Protein AF-A0A941GGR1-F1 (afdb_monomer_lite)

InterPro domains:
  IPR002901 Mannosyl-glycoprotein endo-beta-N-acetylglucosamidase-like domain [PF01832] (1127-1263)
  IPR002901 Mannosyl-glycoprotein endo-beta-N-acetylglucosamidase-like domain [SM00047] (1113-1271)
  IPR011658 PA14 domain [PF07691] (14-122)
  IPR011658 PA14 domain [PF07691] (136-260)
  IPR011658 PA14 domain [PF07691] (273-367)
  IPR011658 PA14 domain [PF07691] (394-520)
  IPR011658 PA14 domain [PF07691] (666-787)
  IPR011658 PA14 domain [PF07691] (827-936)
  IPR011658 PA14 domain [SM00758] (130-265)
  IPR011658 PA14 domain [SM00758] (390-545)
  IPR011658 PA14 domain [SM00758] (660-791)
  IPR011658 PA14 domain [SM00758] (817-958)
  IPR037524 PA14/GLEYA domain [PS51820] (5-152)
  IPR037524 PA14/GLEYA domain [PS51820] (388-550)
  IPR037524 PA14/GLEYA domain [PS51820] (660-807)
  IPR037524 PA14/GLEYA domain [PS51820] (799-957)

pLDDT: mean 90.7, std 7.54, range [28.16, 98.31]

Secondary structure (DSSP, 8-state):
----TTSSSEEEEEESSSSS-SPPEEEEESSEEEEEETS-SSTTS-SSS-EEEEEEEEEEBTTB--EEEEEEEESEEEEEETTEEEEEE-S--S-EEEEEEE-SPPSEEEEEEEEEE--SS-EEEEEEEEETT-EEEEEESSTT--SS-SEEEEE---TT--EEEEEETS--S-TT--SSSEEEEEEEEEE--SEEEEEEEEESSEEEEEETTEEEEEE--SS-EEEEEEE---TTS-EEEEEEEEEE-SS-EEEEEEEEEGGGG--SSSEEEEEESSSSS-S-EEEEEEE--EEEEEETS-SSTTS-SSSEEEEEEEEE-SEEEEEEEEEESEEEEEETTEEEEEE-S--SSEEEEEEEEEE-SS-EEEEEEEEE-SS-EEEEEEEEETT-EEEEEESSSS--SS-SEEEEE---TTS-EEEEEETS-SSTTS-SSSEEEEEEEEEE--SEEEEEEEEEESEEEEEETTEEEEEE-S--S-EEEEEEEEE-----SSGGGTTEEEEEEEEEE-SS-EEEEEEEEEHHHH--SSS-EEEEESSSS--S-EEEEESTT-SS----EEEEEETS-SSTTS-SSSEEEEEEEEEEETS-EEEEEEESSEEEEEETTEEEEEE-S--SSEEEEEEE----SEEEEEEEEEEE-SS-EEEEEEEEETT-EEEEEESSSS--SS-SEEEEE--TT-SEEEEEEETS-SSTTS-SSSEEEEEEEEEE--SEEEEEEEEESSEEEEEETTEEEEEE-S--SSEEEEEEEEEP-SSSS-EEEEEEEEEE-SS-EEEEEEEEE--GGGG-SS-BEEEEESS---TT-----BTT-SS--EEEESTT-SS-B--EEEEEETS-SSTTS-SSSEEEEEEEEEEE-S-EEEEEEEEESSEEEEEETTEEEEEESSS-TTPEEEEEEEEE-SEEEEEEEEEEE-SS-EEEEEEEEE-EEEEEEEEEESS-HHHHHHHHHTTT-EESPPPP-EEEGGGEEEE-SSS-EEEEPSSEEEEESSSSTTSPEEEEEESS-EEEEEEE-SS--TTS--EEEEEEEEEEEE-S---TTSPPPEEEEE---EEPPHHHHHHHH-GGGTTT-TTGGGGGB-TTS-----HHHIIIIISTT-GGGTTTHHHHHHHHHHHT--HHHHHHHHHHHTTTTTSHHHH-EEEEEETTEEEEEEEE--SS-TT--TTSHHHHHHHHHHHTT--SHHHHHHHHHHHHIIIIIT-TTT---SHHHHHH-TTSTTSS-S-SBTTHHHHHHHHHHHHHHH-SSEEEEEEEEEE-

Sequence (1280 aa):
MNIKAAENTWSSNFYNNKNLTETPVSKLYDNIRFNWGKNEPLAGINKDNFSASFEKNISISDSQKDYYFHTYADDGVRMYLDNQIKIDRWTSSSGNYLAAPMTNLSPGNHTIKTEYYEGAGNAVLFADMLPFGSWIGYFYNNDKFSGNPEDAIVFNPDNKGDLSFDYQYGKPNAKGIGSDRFSAKIFTYKKIPAGNYLLQTKHDDGTRIYIDGQLVLDSDRVSQDTRLITIENNQGNDVHEIRIEYVEKTGKSYLQFSLKPVQDVLSTSTWFASYYNNMNVSGNAFVSTEIKDIKYNWGKNAPNASTNKDNFSASFYKLLNKGDYFVYTFADDGIRAKINNSTLIDRWSSSAGQVNKALITNLTGNNNVFQLDYLEKSGNAIVNGDVLPLGQWVGYYYSNNSLKGAPANKSVIKGNQNGAFSFDYGNNAPMSGIPKDNFSASFSTALRLEQGEYVIRSVADDGIRVYVDDKLVLDRWGSGNAKEDAFKINISDRNESDSSKRDIHWIRVEYLEKTGKSKLSFDIKPINQVVSRNEWMSIFYPNNNLSGNGTVIGGLKSQNKVSTIQYQWNKNAPIAGIPKDNFSASFLRKVSGSSDYFVSTFADDGIRVKFDNKTLIDRWKSSSGTFDKAIVRGVSTGEHITQIDYLEKSGNAYVFSEIQPLGNWIGYYYNNKNLSGTPVTSNVINNSNSNTLTQNYGKNAPISKVNKDNFSAKFVTAKRLNAGEYIIRGLADDGIRVYIDGNLVVDNWKNGVYREKATKVKIDDVSGDNIHWIEVQFFDNTNTAKLQVSIEPFNEQNLADGTWYAEYYPEIISKNQVPSYKVTDSKKNIVVGGKNSFTKISDINYNWKKEAPVDGISADKFSAVYTKVLNVTENTNYNFILKADDGVMLEVDGKVLIDAWSGNVGKENQVLGHYLPKGKHTIVIRYYENTGNAYVSFDMKKSKVVTESFNYIGTTLNDAVNLQLSKNAQTDKKYKAYMREDAFKYVSSSVDYGIINSGTWNVRGGTNTSSWVIGTFKGDYKVSILSKTAKKDSDGMFWYEVDFYKYSIPVGDIKPDIVPKYTVKYNTWVNASPTDIKYYMDPSNFEKDDKQKLQFLLLSSSANLNSQEVNDKILKNKGILSGKGSSFNKAGESYGINEIYLISHALLETGNGTSNLATGIKVSSVDGKAVTPKIVYNMYGIGAVDSSPLKSGSEYAYKMGWDTPDKAIIGGAEFIGKNYINNATYKQNTLYKMRWNPSKPGIHQYATDIGWASKQVNSMYNLYNMLTSYRMDLEIPRYR

Radius of gyration: 67.88 Å; chains: 1; bounding box: 146×54×200 Å

Organism: Niallia circulans (NCBI:txid1397)

Structure (mmCIF, N/CA/C/O backbone):
data_AF-A0A941GGR1-F1
#
_entry.id   AF-A0A941GGR1-F1
#
loop_
_atom_site.group_PDB
_atom_site.id
_atom_site.type_symbol
_atom_site.label_atom_id
_atom_site.label_alt_id
_atom_site.label_comp_id
_atom_site.label_asym_id
_atom_site.label_entity_id
_atom_site.label_seq_id
_atom_site.pdbx_PDB_ins_code
_atom_site.Cartn_x
_atom_site.Cartn_y
_atom_site.Cartn_z
_atom_site.occupancy
_atom_site.B_iso_or_equiv
_atom_site.auth_seq_id
_atom_site.auth_comp_id
_atom_site.auth_asym_id
_atom_site.auth_atom_id
_atom_site.pdbx_PDB_model_num
ATOM 1 N N . MET A 1 1 ? 81.182 -12.499 -25.361 1.00 28.92 1 MET A N 1
ATOM 2 C CA . MET A 1 1 ? 81.907 -13.582 -26.061 1.00 28.92 1 MET A CA 1
ATOM 3 C C . MET A 1 1 ? 82.044 -13.186 -27.518 1.00 28.92 1 MET A C 1
ATOM 5 O O . MET A 1 1 ? 81.066 -12.741 -28.098 1.00 28.92 1 MET A O 1
ATOM 9 N N . ASN A 1 2 ? 83.268 -13.267 -28.038 1.00 37.00 2 ASN A N 1
ATOM 10 C CA . ASN A 1 2 ? 83.678 -12.875 -29.387 1.00 37.00 2 ASN A CA 1
ATOM 11 C C . ASN A 1 2 ? 82.984 -13.710 -30.473 1.00 37.00 2 ASN A C 1
ATOM 13 O O . ASN A 1 2 ? 83.066 -14.935 -30.410 1.00 37.00 2 ASN A O 1
ATOM 17 N N . ILE A 1 3 ? 82.429 -13.067 -31.506 1.00 28.16 3 ILE A N 1
ATOM 18 C CA . ILE A 1 3 ? 82.190 -13.701 -32.812 1.00 28.16 3 ILE A CA 1
ATOM 19 C C . ILE A 1 3 ? 82.865 -12.842 -33.886 1.00 28.16 3 ILE A C 1
ATOM 21 O O . ILE A 1 3 ? 82.762 -11.617 -33.898 1.00 28.16 3 ILE A O 1
ATOM 25 N N . LYS A 1 4 ? 83.670 -13.526 -34.700 1.00 29.30 4 LYS A N 1
ATOM 26 C CA . LYS A 1 4 ? 84.632 -13.011 -35.676 1.00 29.30 4 LYS A CA 1
ATOM 27 C C . LYS A 1 4 ? 83.927 -12.330 -36.852 1.00 29.30 4 LYS A C 1
ATOM 29 O O . LYS A 1 4 ? 82.982 -12.874 -37.409 1.00 29.30 4 LYS A O 1
ATOM 34 N N . ALA A 1 5 ? 84.484 -11.216 -37.316 1.00 32.84 5 ALA A N 1
ATOM 35 C CA . ALA A 1 5 ? 84.071 -10.460 -38.503 1.00 32.84 5 ALA A CA 1
ATOM 36 C C . ALA A 1 5 ? 84.321 -11.180 -39.859 1.00 32.84 5 ALA A C 1
ATOM 38 O O . ALA A 1 5 ? 84.601 -10.527 -40.857 1.00 32.84 5 ALA A O 1
ATOM 39 N N . ALA A 1 6 ? 84.240 -12.516 -39.910 1.00 38.34 6 ALA A N 1
ATOM 40 C CA . ALA A 1 6 ? 84.448 -13.323 -41.121 1.00 38.34 6 ALA A CA 1
ATOM 41 C C . ALA A 1 6 ? 83.175 -14.037 -41.629 1.00 38.34 6 ALA A C 1
ATOM 43 O O . ALA A 1 6 ? 83.209 -14.623 -42.701 1.00 38.34 6 ALA A O 1
ATOM 44 N N . GLU A 1 7 ? 82.052 -13.990 -40.900 1.00 51.16 7 GLU A N 1
ATOM 45 C CA . GLU A 1 7 ? 80.822 -14.728 -41.263 1.00 51.16 7 GLU A CA 1
ATOM 46 C C . GLU A 1 7 ? 79.854 -13.949 -42.173 1.00 51.16 7 GLU A C 1
ATOM 48 O O . GLU A 1 7 ? 78.838 -14.494 -42.596 1.00 51.16 7 GLU A O 1
ATOM 53 N N . ASN A 1 8 ? 80.148 -12.684 -42.509 1.00 62.03 8 ASN A N 1
ATOM 54 C CA . ASN A 1 8 ? 79.208 -11.828 -43.243 1.00 62.03 8 ASN A CA 1
ATOM 55 C C . ASN A 1 8 ? 79.627 -11.411 -44.658 1.00 62.03 8 ASN A C 1
ATOM 57 O O . ASN A 1 8 ? 78.846 -10.724 -45.317 1.00 62.03 8 ASN A O 1
ATOM 61 N N . THR A 1 9 ? 80.776 -11.866 -45.148 1.00 79.06 9 THR A N 1
ATOM 62 C CA . THR A 1 9 ? 81.281 -11.542 -46.486 1.00 79.06 9 THR A CA 1
ATOM 63 C C . THR A 1 9 ? 80.991 -12.659 -47.488 1.00 79.06 9 THR A C 1
ATOM 65 O O . THR A 1 9 ? 80.945 -13.839 -47.151 1.00 79.06 9 THR A O 1
ATOM 68 N N . TRP A 1 10 ? 80.770 -12.277 -48.738 1.00 88.38 10 TRP A N 1
ATOM 69 C CA . TRP A 1 10 ? 80.690 -13.164 -49.887 1.00 88.38 10 TRP A CA 1
ATOM 70 C C . TRP A 1 10 ? 82.090 -13.594 -50.305 1.00 88.38 10 TRP A C 1
ATOM 72 O O . TRP A 1 10 ? 82.942 -12.744 -50.580 1.00 88.38 10 TRP A O 1
ATOM 82 N N . SER A 1 11 ? 82.310 -14.905 -50.397 1.00 90.69 11 SER A N 1
ATOM 83 C CA . SER A 1 11 ? 83.457 -15.458 -51.111 1.00 90.69 11 SER A CA 1
ATOM 84 C C . SER A 1 11 ? 83.183 -15.353 -52.601 1.00 90.69 11 SER A C 1
ATOM 86 O O . SER A 1 11 ? 82.183 -15.895 -53.068 1.00 90.69 11 SER A O 1
ATOM 88 N N . SER A 1 12 ? 84.020 -14.627 -53.343 1.00 92.69 12 SER A N 1
ATOM 89 C CA . SER A 1 12 ? 83.851 -14.467 -54.782 1.00 92.69 12 SER A CA 1
ATOM 90 C C . SER A 1 12 ? 85.052 -14.963 -55.569 1.00 92.69 12 SER A C 1
ATOM 92 O O . SER A 1 12 ? 86.192 -14.816 -55.136 1.00 92.69 12 SER A O 1
ATOM 94 N N . ASN A 1 13 ? 84.778 -15.533 -56.739 1.00 94.12 13 ASN A N 1
ATOM 95 C CA . ASN A 1 13 ? 85.755 -16.015 -57.710 1.00 94.12 13 ASN A CA 1
ATOM 96 C C . ASN A 1 13 ? 85.401 -15.447 -59.081 1.00 94.12 13 ASN A C 1
ATOM 98 O O . ASN A 1 13 ? 84.262 -15.616 -59.510 1.00 94.12 13 ASN A O 1
ATOM 102 N N . PHE A 1 14 ? 86.354 -14.807 -59.759 1.00 95.31 14 PHE A N 1
ATOM 103 C CA . PHE A 1 14 ? 86.175 -14.246 -61.101 1.00 95.31 14 PHE A CA 1
ATOM 104 C C . PHE A 1 14 ? 87.043 -14.970 -62.124 1.00 95.31 14 PHE A C 1
ATOM 106 O O . PHE A 1 14 ? 88.202 -15.247 -61.845 1.00 95.31 14 PHE A O 1
ATOM 113 N N . TYR A 1 15 ? 86.509 -15.223 -63.314 1.00 95.38 15 TYR A N 1
ATOM 114 C CA . TYR A 1 15 ? 87.091 -16.070 -64.353 1.00 95.38 15 TYR A CA 1
ATOM 115 C C . TYR A 1 15 ? 87.155 -15.313 -65.682 1.00 95.38 15 TYR A C 1
ATOM 117 O O . TYR A 1 15 ? 86.200 -14.623 -66.031 1.00 95.38 15 TYR A O 1
ATOM 125 N N . ASN A 1 16 ? 88.216 -15.501 -66.471 1.00 93.94 16 ASN A N 1
ATOM 126 C CA . ASN A 1 16 ? 88.395 -14.867 -67.788 1.00 93.94 16 ASN A CA 1
ATOM 127 C C . ASN A 1 16 ? 87.658 -15.587 -68.939 1.00 93.94 16 ASN A C 1
ATOM 129 O O . ASN A 1 16 ? 88.066 -15.524 -70.097 1.00 93.94 16 ASN A O 1
ATOM 133 N N . ASN A 1 17 ? 86.530 -16.228 -68.621 1.00 93.19 17 ASN A N 1
ATOM 134 C CA . ASN A 1 17 ? 85.581 -16.797 -69.577 1.00 93.19 17 ASN A CA 1
ATOM 135 C C . ASN A 1 17 ? 84.150 -16.747 -69.019 1.00 93.19 17 ASN A C 1
ATOM 137 O O . ASN A 1 17 ? 83.954 -16.431 -67.851 1.00 93.19 17 ASN A O 1
ATOM 141 N N . LYS A 1 18 ? 83.148 -17.129 -69.821 1.00 92.12 18 LYS A N 1
ATOM 142 C CA . LYS A 1 18 ? 81.717 -17.124 -69.440 1.00 92.12 18 LYS A CA 1
ATOM 143 C C . LYS A 1 18 ? 81.225 -18.392 -68.730 1.00 92.12 18 LYS A C 1
ATOM 145 O O . LYS A 1 18 ? 80.053 -18.472 -68.382 1.00 92.12 18 LYS A O 1
ATOM 150 N N . ASN A 1 19 ? 82.077 -19.403 -68.564 1.00 90.56 19 ASN A N 1
ATOM 151 C CA . ASN A 1 19 ? 81.660 -20.756 -68.175 1.00 90.56 19 ASN A CA 1
ATOM 152 C C . ASN A 1 19 ? 82.146 -21.180 -66.781 1.00 90.56 19 ASN A C 1
ATOM 154 O O . ASN A 1 19 ? 81.859 -22.303 -66.378 1.00 90.56 19 ASN A O 1
ATOM 158 N N . LEU A 1 20 ? 82.839 -20.307 -66.037 1.00 92.44 20 LEU A N 1
ATOM 159 C CA . LEU A 1 20 ? 83.378 -20.577 -64.693 1.00 92.44 20 LEU A CA 1
ATOM 160 C C . LEU A 1 20 ? 84.468 -21.678 -64.661 1.00 92.44 20 LEU A C 1
ATOM 162 O O . LEU A 1 20 ? 84.630 -22.358 -63.650 1.00 92.44 20 LEU A O 1
ATOM 166 N N . THR A 1 21 ? 85.208 -21.892 -65.761 1.00 85.25 21 THR A N 1
ATOM 167 C CA . THR A 1 21 ? 86.123 -23.052 -65.923 1.00 85.25 21 THR A CA 1
ATOM 168 C C . THR A 1 21 ? 87.628 -22.735 -65.902 1.00 85.25 21 THR A C 1
ATOM 170 O O . THR A 1 21 ? 88.435 -23.647 -66.058 1.00 85.25 21 THR A O 1
ATOM 173 N N . GLU A 1 22 ? 88.031 -21.471 -65.745 1.00 86.38 22 GLU A N 1
ATOM 174 C CA . GLU A 1 22 ? 89.449 -21.047 -65.675 1.00 86.38 22 GLU A CA 1
ATOM 175 C C . GLU A 1 22 ? 89.967 -20.891 -64.233 1.00 86.38 22 GLU A C 1
ATOM 177 O O . GLU A 1 22 ? 89.217 -21.065 -63.278 1.00 86.38 22 GLU A O 1
ATOM 182 N N . THR A 1 23 ? 91.253 -20.573 -64.045 1.00 88.88 23 THR A N 1
ATOM 183 C CA . THR A 1 23 ? 91.787 -20.230 -62.715 1.00 88.88 23 THR A CA 1
ATOM 184 C C . THR A 1 23 ? 91.202 -18.891 -62.260 1.00 88.88 23 THR A C 1
ATOM 186 O O . THR A 1 23 ? 91.442 -17.888 -62.938 1.00 88.88 23 THR A O 1
ATOM 189 N N . PRO A 1 24 ? 90.460 -18.831 -61.139 1.00 92.25 24 PRO A N 1
ATOM 190 C CA . PRO A 1 24 ? 89.815 -17.596 -60.741 1.00 92.25 24 PRO A CA 1
ATOM 191 C C . PRO A 1 24 ? 90.737 -16.638 -59.990 1.00 92.25 24 PRO A C 1
ATOM 193 O O . PRO A 1 24 ? 91.678 -17.054 -59.313 1.00 92.25 24 PRO A O 1
ATOM 196 N N . VAL A 1 25 ? 90.384 -15.353 -60.015 1.00 93.44 25 VAL A N 1
ATOM 197 C CA . VAL A 1 25 ? 90.865 -14.369 -59.041 1.00 93.44 25 VAL A CA 1
ATOM 198 C C . VAL A 1 25 ? 89.819 -14.221 -57.941 1.00 93.44 25 VAL A C 1
ATOM 200 O O . VAL A 1 25 ? 88.678 -13.833 -58.207 1.00 93.44 25 VAL A O 1
ATOM 203 N N . SER A 1 26 ? 90.202 -14.547 -56.706 1.00 91.25 26 SER A N 1
ATOM 204 C CA . SER A 1 26 ? 89.290 -14.531 -55.561 1.00 91.25 26 SER A CA 1
ATOM 205 C C . SER A 1 26 ? 89.330 -13.210 -54.796 1.00 91.25 26 SER A C 1
ATOM 207 O O . SER A 1 26 ? 90.399 -12.629 -54.590 1.00 91.25 26 SER A O 1
ATOM 209 N N . LYS A 1 27 ? 88.173 -12.753 -54.311 1.00 90.25 27 LYS A N 1
ATOM 210 C CA . LYS A 1 27 ? 88.056 -11.574 -53.442 1.00 90.25 27 LYS A CA 1
ATOM 211 C C . LYS A 1 27 ? 86.895 -11.745 -52.459 1.00 90.25 27 LYS A C 1
ATOM 213 O O . LYS A 1 27 ? 86.023 -12.584 -52.648 1.00 90.25 27 LYS A O 1
ATOM 218 N N . LEU A 1 28 ? 86.906 -10.978 -51.372 1.00 89.69 28 LEU A N 1
ATOM 219 C CA . LEU A 1 28 ? 85.786 -10.913 -50.433 1.00 89.69 28 LEU A CA 1
ATOM 220 C C . LEU A 1 28 ? 85.024 -9.605 -50.629 1.00 89.69 28 LEU A C 1
ATOM 222 O O . LEU A 1 28 ? 85.643 -8.554 -50.811 1.00 89.69 28 LEU A O 1
ATOM 226 N N . TYR A 1 29 ? 83.697 -9.674 -50.564 1.00 88.44 29 TYR A N 1
ATOM 227 C CA . TYR A 1 29 ? 82.814 -8.509 -50.642 1.00 88.44 29 TYR A CA 1
ATOM 228 C C . TYR A 1 29 ? 81.728 -8.565 -49.572 1.00 88.44 29 TYR A C 1
ATOM 230 O O . TYR A 1 29 ? 81.237 -9.639 -49.247 1.00 88.44 29 TYR A O 1
ATOM 238 N N . ASP A 1 30 ? 81.304 -7.417 -49.052 1.00 86.56 30 ASP A N 1
ATOM 239 C CA . ASP A 1 30 ? 80.227 -7.367 -48.052 1.00 86.56 30 ASP A CA 1
ATOM 240 C C . ASP A 1 30 ? 78.841 -7.618 -48.672 1.00 86.56 30 ASP A C 1
ATOM 242 O O . ASP A 1 30 ? 77.938 -8.143 -48.023 1.00 86.56 30 ASP A O 1
ATOM 246 N N . ASN A 1 31 ? 78.667 -7.269 -49.948 1.00 88.25 31 ASN A N 1
ATOM 247 C CA . ASN A 1 31 ? 77.428 -7.427 -50.703 1.00 88.25 31 ASN A CA 1
ATOM 248 C C . ASN A 1 31 ? 77.716 -7.604 -52.203 1.00 88.25 31 ASN A C 1
ATOM 250 O O . ASN A 1 31 ? 78.839 -7.392 -52.665 1.00 88.25 31 ASN A O 1
ATOM 254 N N . ILE A 1 32 ? 76.687 -7.992 -52.959 1.00 93.12 32 ILE A N 1
ATOM 255 C CA . ILE A 1 32 ? 76.735 -8.069 -54.421 1.00 93.12 32 ILE A CA 1
ATOM 256 C C . ILE A 1 32 ? 76.054 -6.808 -54.968 1.00 93.12 32 ILE A C 1
ATOM 258 O O . ILE A 1 32 ? 74.856 -6.810 -55.271 1.00 93.12 32 ILE A O 1
ATOM 262 N N . ARG A 1 33 ? 76.808 -5.697 -54.992 1.00 92.31 33 ARG A N 1
ATOM 263 C CA . ARG A 1 33 ? 76.392 -4.379 -55.511 1.00 92.31 33 ARG A CA 1
ATOM 264 C C . ARG A 1 33 ? 77.368 -3.849 -56.547 1.00 92.31 33 ARG A C 1
ATOM 266 O O . ARG A 1 33 ? 78.105 -2.892 -56.305 1.00 92.31 33 ARG A O 1
ATOM 273 N N . PHE A 1 34 ? 77.408 -4.498 -57.701 1.00 93.44 34 PHE A N 1
ATOM 274 C CA . PHE A 1 34 ? 78.382 -4.182 -58.728 1.00 93.44 34 PHE A CA 1
ATOM 275 C C . PHE A 1 34 ? 77.746 -3.534 -59.945 1.00 93.44 34 PHE A C 1
ATOM 277 O O . PHE A 1 34 ? 76.956 -4.144 -60.650 1.00 93.44 34 PHE A O 1
ATOM 284 N N . ASN A 1 35 ? 78.160 -2.303 -60.215 1.00 93.19 35 ASN A N 1
ATOM 285 C CA . ASN A 1 35 ? 78.015 -1.669 -61.513 1.00 93.19 35 ASN A CA 1
ATOM 286 C C . ASN A 1 35 ? 79.427 -1.321 -61.990 1.00 93.19 35 ASN A C 1
ATOM 288 O O . ASN A 1 35 ? 80.030 -0.343 -61.537 1.00 93.19 35 ASN A O 1
ATOM 292 N N . TRP A 1 36 ? 79.993 -2.191 -62.823 1.00 93.12 36 TRP A N 1
ATOM 293 C CA . TRP A 1 36 ? 81.329 -2.003 -63.383 1.00 93.12 36 TRP A CA 1
ATOM 294 C C . TRP A 1 36 ? 81.291 -1.141 -64.652 1.00 93.12 36 TRP A C 1
ATOM 296 O O . TRP A 1 36 ? 82.319 -0.589 -65.059 1.00 93.12 36 TRP A O 1
ATOM 306 N N . GLY A 1 37 ? 80.112 -0.962 -65.257 1.00 89.94 37 GLY A N 1
ATOM 307 C CA . GLY A 1 37 ? 79.972 -0.322 -66.560 1.00 89.94 37 GLY A CA 1
ATOM 308 C C . GLY A 1 37 ? 80.827 -1.063 -67.587 1.00 89.94 37 GLY A C 1
ATOM 309 O O . GLY A 1 37 ? 80.773 -2.282 -67.668 1.00 89.94 37 GLY A O 1
ATOM 310 N N . LYS A 1 38 ? 81.670 -0.339 -68.326 1.00 90.88 38 LYS A N 1
ATOM 311 C CA . LYS A 1 38 ? 82.619 -0.921 -69.299 1.00 90.88 38 LYS A CA 1
ATOM 312 C C . LYS A 1 38 ? 84.015 -1.190 -68.719 1.00 90.88 38 LYS A C 1
ATOM 314 O O . LYS A 1 38 ? 84.991 -1.309 -69.466 1.00 90.88 38 LYS A O 1
ATOM 319 N N . ASN A 1 39 ? 84.152 -1.146 -67.394 1.00 91.31 39 ASN A N 1
ATOM 320 C CA . ASN A 1 39 ? 85.433 -1.326 -66.719 1.00 91.31 39 ASN A CA 1
ATOM 321 C C . ASN A 1 39 ? 85.646 -2.790 -66.329 1.00 91.31 39 ASN A C 1
ATOM 323 O O . ASN A 1 39 ? 84.699 -3.558 -66.198 1.00 91.31 39 ASN A O 1
ATOM 327 N N . GLU A 1 40 ? 86.906 -3.156 -66.104 1.00 90.81 40 GLU A N 1
ATOM 328 C CA . GLU A 1 40 ? 87.250 -4.460 -65.539 1.00 90.81 40 GLU A CA 1
ATOM 329 C C . GLU A 1 40 ? 86.734 -4.582 -64.092 1.00 90.81 40 GLU A C 1
ATOM 331 O O . GLU A 1 40 ? 86.803 -3.607 -63.331 1.00 90.81 40 GLU A O 1
ATOM 336 N N . PRO A 1 41 ? 86.223 -5.758 -63.678 1.00 91.06 41 PRO A N 1
ATOM 337 C CA . PRO A 1 41 ? 85.630 -5.923 -62.352 1.00 91.06 41 PRO A CA 1
ATOM 338 C C . PRO A 1 41 ? 86.668 -5.909 -61.221 1.00 91.06 41 PRO A C 1
ATOM 340 O O . PRO A 1 41 ? 86.375 -5.506 -60.088 1.00 91.06 41 PRO A O 1
ATOM 343 N N . LEU A 1 42 ? 87.889 -6.339 -61.539 1.00 90.75 42 LEU A N 1
ATOM 344 C CA . LEU A 1 42 ? 89.093 -6.230 -60.730 1.00 90.75 42 LEU A CA 1
ATOM 345 C C . LEU A 1 42 ? 90.328 -6.429 -61.620 1.00 90.75 42 LEU A C 1
ATOM 347 O O . LEU A 1 42 ? 90.242 -7.034 -62.688 1.00 90.75 42 LEU A O 1
ATOM 351 N N . ALA A 1 43 ? 91.483 -5.966 -61.146 1.00 88.50 43 ALA A N 1
ATOM 352 C CA . ALA A 1 43 ? 92.748 -6.147 -61.847 1.00 88.50 43 ALA A CA 1
ATOM 353 C C . ALA A 1 43 ? 93.023 -7.640 -62.120 1.00 88.50 43 ALA A C 1
ATOM 355 O O . ALA A 1 43 ? 92.968 -8.463 -61.205 1.00 88.50 43 ALA A O 1
ATOM 356 N N . GLY A 1 44 ? 93.333 -7.974 -63.376 1.00 87.50 44 GLY A N 1
ATOM 357 C CA . GLY A 1 44 ? 93.588 -9.348 -63.830 1.00 87.50 44 GLY A CA 1
ATOM 358 C C . GLY A 1 44 ? 92.377 -10.074 -64.430 1.00 87.50 44 GLY A C 1
ATOM 359 O O . GLY A 1 44 ? 92.539 -11.194 -64.918 1.00 87.50 44 GLY A O 1
ATOM 360 N N . ILE A 1 45 ? 91.197 -9.444 -64.440 1.00 93.81 45 ILE A N 1
ATOM 361 C CA . ILE A 1 45 ? 89.992 -9.954 -65.104 1.00 93.81 45 ILE A CA 1
ATOM 362 C C . ILE A 1 45 ? 89.654 -9.103 -66.334 1.00 93.81 45 ILE A C 1
ATOM 364 O O . ILE A 1 45 ? 89.791 -7.882 -66.311 1.00 93.81 45 ILE A O 1
ATOM 368 N N . ASN A 1 46 ? 89.219 -9.749 -67.413 1.00 92.25 46 ASN A N 1
ATOM 369 C CA . ASN A 1 46 ? 88.839 -9.117 -68.669 1.00 92.25 46 ASN A CA 1
ATOM 370 C C . ASN A 1 46 ? 87.647 -8.167 -68.476 1.00 92.25 46 ASN A C 1
ATOM 372 O O . ASN A 1 46 ? 86.780 -8.398 -67.635 1.00 92.25 46 ASN A O 1
ATOM 376 N N . LYS A 1 47 ? 87.587 -7.112 -69.299 1.00 90.38 47 LYS A N 1
ATOM 377 C CA . LYS A 1 47 ? 86.449 -6.176 -69.329 1.00 90.38 47 LYS A CA 1
ATOM 378 C C . LYS A 1 47 ? 85.164 -6.846 -69.821 1.00 90.38 47 LYS A C 1
ATOM 380 O O . LYS A 1 47 ? 84.121 -6.661 -69.216 1.00 90.38 47 LYS A O 1
ATOM 385 N N . ASP A 1 48 ? 85.279 -7.647 -70.878 1.00 92.81 48 ASP A N 1
ATOM 386 C CA . ASP A 1 48 ? 84.192 -8.435 -71.465 1.00 92.81 48 ASP A CA 1
ATOM 387 C C . ASP A 1 48 ? 84.533 -9.932 -71.392 1.00 92.81 48 ASP A C 1
ATOM 389 O O . ASP A 1 48 ? 85.702 -10.310 -71.269 1.00 92.81 48 ASP A O 1
ATOM 393 N N . ASN A 1 49 ? 83.532 -10.798 -71.566 1.00 93.69 49 ASN A N 1
ATOM 394 C CA . ASN A 1 49 ? 83.681 -12.259 -71.554 1.00 93.69 49 ASN A CA 1
ATOM 395 C C . ASN A 1 49 ? 84.252 -12.826 -70.241 1.00 93.69 49 ASN A C 1
ATOM 397 O O . ASN A 1 49 ? 85.006 -13.799 -70.275 1.00 93.69 49 ASN A O 1
ATOM 401 N N . PHE A 1 50 ? 83.886 -12.253 -69.096 1.00 95.19 50 PHE A N 1
ATOM 402 C CA . PHE A 1 50 ? 84.243 -12.794 -67.784 1.00 95.19 50 PHE A CA 1
ATOM 403 C C . P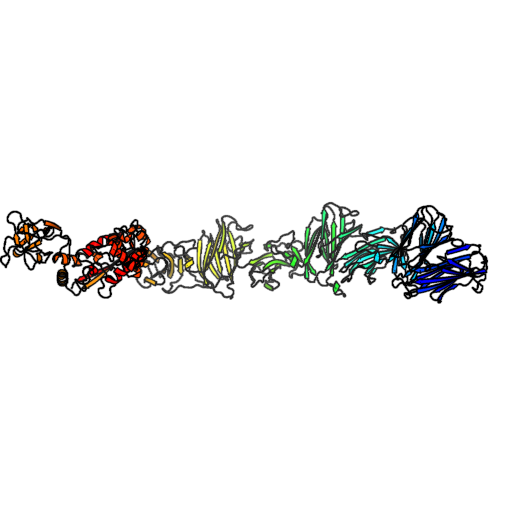HE A 1 50 ? 83.033 -13.437 -67.096 1.00 95.19 50 PHE A C 1
ATOM 405 O O . PHE A 1 50 ? 81.886 -13.228 -67.484 1.00 95.19 50 PHE A O 1
ATOM 412 N N . SER A 1 51 ? 83.274 -14.225 -66.054 1.00 96.56 51 SER A N 1
ATOM 413 C CA . SER A 1 51 ? 82.223 -14.734 -65.169 1.00 96.56 51 SER A CA 1
ATOM 414 C C . SER A 1 51 ? 82.643 -14.647 -63.716 1.00 96.56 51 SER A C 1
ATOM 416 O O . SER A 1 51 ? 83.824 -14.501 -63.407 1.00 96.56 51 SER A O 1
ATOM 418 N N . ALA A 1 52 ? 81.670 -14.686 -62.815 1.00 96.12 52 ALA A N 1
ATOM 419 C CA . ALA A 1 52 ? 81.892 -14.614 -61.387 1.00 96.12 52 ALA A CA 1
ATOM 420 C C . ALA A 1 52 ? 80.969 -15.579 -60.641 1.00 96.12 52 ALA A C 1
ATOM 422 O O . ALA A 1 52 ? 79.807 -15.743 -61.004 1.00 96.12 52 ALA A O 1
ATOM 423 N N . SER A 1 53 ? 81.468 -16.193 -59.573 1.00 95.44 53 SER A N 1
ATOM 424 C CA . SER A 1 53 ? 80.656 -16.943 -58.614 1.00 95.44 53 SER A CA 1
ATOM 425 C C . SER A 1 53 ? 80.835 -16.355 -57.225 1.00 95.44 53 SER A C 1
ATOM 427 O O . SER A 1 53 ? 81.969 -16.137 -56.806 1.00 95.44 53 SER A O 1
ATOM 429 N N . PHE A 1 54 ? 79.737 -16.157 -56.513 1.00 95.62 54 PHE A N 1
ATOM 430 C CA . PHE A 1 54 ? 79.667 -15.625 -55.162 1.00 95.62 54 PHE A CA 1
ATOM 431 C C . PHE A 1 54 ? 78.987 -16.655 -54.268 1.00 95.62 54 PHE A C 1
ATOM 433 O O . PHE A 1 54 ? 77.922 -17.153 -54.624 1.00 95.62 54 PHE A O 1
ATOM 440 N N . GLU A 1 55 ? 79.563 -16.949 -53.110 1.00 93.56 55 GLU A N 1
ATOM 441 C CA . GLU A 1 55 ? 79.001 -17.893 -52.147 1.00 93.56 55 GLU A CA 1
ATOM 442 C C . GLU A 1 55 ? 79.067 -17.338 -50.721 1.00 93.56 55 GLU A C 1
ATOM 444 O O . GLU A 1 55 ? 80.043 -16.686 -50.332 1.00 93.56 55 GLU A O 1
ATOM 449 N N . LYS A 1 56 ? 78.010 -17.576 -49.943 1.00 90.75 56 LYS A N 1
ATOM 450 C CA . LYS A 1 56 ? 77.919 -17.214 -48.525 1.00 90.75 56 LYS A CA 1
ATOM 451 C C . LYS A 1 56 ? 76.992 -18.190 -47.793 1.00 90.75 56 LYS A C 1
ATOM 453 O O . LYS A 1 56 ? 76.045 -18.704 -48.378 1.00 90.75 56 LYS A O 1
ATOM 458 N N . ASN A 1 57 ? 77.225 -18.406 -46.499 1.00 88.75 57 ASN A N 1
ATOM 459 C CA . ASN A 1 57 ? 76.265 -19.085 -45.625 1.00 88.75 57 ASN A CA 1
ATOM 460 C C . ASN A 1 57 ? 75.385 -18.063 -44.898 1.00 88.75 57 ASN A C 1
ATOM 462 O O . ASN A 1 57 ? 75.883 -17.048 -44.409 1.00 88.75 57 ASN A O 1
ATOM 466 N N . ILE A 1 58 ? 74.087 -18.338 -44.804 1.00 88.06 58 ILE A N 1
ATOM 467 C CA . ILE A 1 58 ? 73.130 -17.538 -44.032 1.00 88.06 58 ILE A CA 1
ATOM 468 C C . ILE A 1 58 ? 72.421 -18.422 -43.016 1.00 88.06 58 ILE A C 1
ATOM 470 O O . ILE A 1 58 ? 72.212 -19.604 -43.263 1.00 88.06 58 ILE A O 1
ATOM 474 N N . SER A 1 59 ? 72.022 -17.847 -41.886 1.00 88.00 59 SER A N 1
ATOM 475 C CA . SER A 1 59 ? 71.219 -18.548 -40.884 1.00 88.00 59 SER A CA 1
ATOM 476 C C . SER A 1 59 ? 69.761 -18.090 -40.972 1.00 88.00 59 SER A C 1
ATOM 478 O O . SER A 1 59 ? 69.479 -16.898 -40.843 1.00 88.00 59 SER A O 1
ATOM 480 N N . ILE A 1 60 ? 68.847 -19.028 -41.216 1.00 88.88 60 ILE A N 1
ATOM 481 C CA . ILE A 1 60 ? 67.393 -18.828 -41.243 1.00 88.88 60 ILE A CA 1
ATOM 482 C C . ILE A 1 60 ? 66.843 -19.104 -39.840 1.00 88.88 60 ILE A C 1
ATOM 484 O O . ILE A 1 60 ? 67.140 -20.145 -39.246 1.00 88.88 60 ILE A O 1
ATOM 488 N N . SER A 1 61 ? 66.035 -18.189 -39.297 1.00 87.19 61 SER A N 1
ATOM 489 C CA . SER A 1 61 ? 65.460 -18.338 -37.956 1.00 87.19 61 SER A CA 1
ATOM 490 C C . SER A 1 61 ? 64.121 -19.080 -37.969 1.00 87.19 61 SER A C 1
ATOM 492 O O . SER A 1 61 ? 63.421 -19.151 -38.977 1.00 87.19 61 SER A O 1
ATOM 494 N N . ASP A 1 62 ? 63.698 -19.573 -36.803 1.00 82.88 62 ASP A N 1
ATOM 495 C CA . ASP A 1 62 ? 62.356 -20.140 -36.636 1.00 82.88 62 ASP A CA 1
ATOM 496 C C . ASP A 1 62 ? 61.223 -19.113 -36.794 1.00 82.88 62 ASP A C 1
ATOM 498 O O . ASP A 1 62 ? 60.083 -19.483 -37.069 1.00 82.88 62 ASP A O 1
ATOM 502 N N . SER A 1 63 ? 61.521 -17.824 -36.627 1.00 83.88 63 SER A N 1
ATOM 503 C CA . SER A 1 63 ? 60.541 -16.739 -36.723 1.00 83.88 63 SER A CA 1
ATOM 504 C C . SER A 1 63 ? 60.435 -16.124 -38.121 1.00 83.88 63 SER A C 1
ATOM 506 O O . SER A 1 63 ? 59.465 -15.421 -38.383 1.00 83.88 63 SER A O 1
ATOM 508 N N . GLN A 1 64 ? 61.401 -16.372 -39.012 1.00 84.56 64 GLN A N 1
ATOM 509 C CA . GLN A 1 64 ? 61.445 -15.828 -40.368 1.00 84.56 64 GLN A CA 1
ATOM 510 C C . GLN A 1 64 ? 61.825 -16.943 -41.345 1.00 84.56 64 GLN A C 1
ATOM 512 O O . GLN A 1 64 ? 62.997 -17.270 -41.481 1.00 84.56 64 GLN A O 1
ATOM 517 N N . LYS A 1 65 ? 60.827 -17.524 -42.024 1.00 89.75 65 LYS A N 1
ATOM 518 C CA . LYS A 1 65 ? 61.001 -18.681 -42.932 1.00 89.75 65 LYS A CA 1
ATOM 519 C C . LYS A 1 65 ? 60.704 -18.373 -44.399 1.00 89.75 65 LYS A C 1
ATOM 521 O O . LYS A 1 65 ? 60.896 -19.231 -45.255 1.00 89.75 65 LYS A O 1
ATOM 526 N N . ASP A 1 66 ? 60.234 -17.165 -44.696 1.00 91.25 66 ASP A N 1
ATOM 527 C CA . ASP A 1 66 ? 59.877 -16.744 -46.049 1.00 91.25 66 ASP A CA 1
ATOM 528 C C . ASP A 1 66 ? 60.874 -15.689 -46.550 1.00 91.25 66 ASP A C 1
ATOM 530 O O . ASP A 1 66 ? 61.085 -14.663 -45.895 1.00 91.25 66 ASP A O 1
ATOM 534 N N . TYR A 1 67 ? 61.506 -15.955 -47.693 1.00 93.00 67 TYR A N 1
ATOM 535 C CA . TYR A 1 67 ? 62.552 -15.134 -48.311 1.00 93.00 67 TYR A CA 1
ATOM 536 C C . TYR A 1 67 ? 62.356 -15.075 -49.821 1.00 93.00 67 TYR A C 1
ATOM 538 O O . TYR A 1 67 ? 61.783 -15.980 -50.409 1.00 93.00 67 TYR A O 1
ATOM 546 N N . TYR A 1 68 ? 62.876 -14.057 -50.488 1.00 94.00 68 TYR A N 1
ATOM 547 C CA . TYR A 1 68 ? 62.938 -14.008 -51.941 1.00 94.00 68 TYR A CA 1
ATOM 548 C C . TYR A 1 68 ? 64.356 -13.693 -52.398 1.00 94.00 68 TYR A C 1
ATOM 550 O O . TYR A 1 68 ? 65.062 -12.901 -51.771 1.00 94.00 68 TYR A O 1
ATOM 558 N N . PHE A 1 69 ? 64.774 -14.322 -53.495 1.00 96.19 69 PHE A N 1
ATOM 559 C CA . PHE A 1 69 ? 65.897 -13.807 -54.263 1.00 96.19 69 PHE A CA 1
ATOM 560 C C . PHE A 1 69 ? 65.421 -12.667 -55.148 1.00 96.19 69 PHE A C 1
ATOM 562 O O . PHE A 1 69 ? 64.330 -12.749 -55.714 1.00 96.19 69 PHE A O 1
ATOM 569 N N . HIS A 1 70 ? 66.245 -11.636 -55.289 1.00 95.62 70 HIS A N 1
ATOM 570 C CA . HIS A 1 70 ? 66.030 -10.573 -56.260 1.00 95.62 70 HIS A CA 1
ATOM 571 C C . HIS A 1 70 ? 67.361 -10.165 -56.875 1.00 95.62 70 HIS A C 1
ATOM 573 O O . HIS A 1 70 ? 68.350 -9.975 -56.163 1.00 95.62 70 HIS A O 1
ATOM 579 N N . THR A 1 71 ? 67.398 -10.031 -58.196 1.00 95.50 71 THR A N 1
ATOM 580 C CA . THR A 1 71 ? 68.610 -9.654 -58.916 1.00 95.50 71 THR A CA 1
ATOM 581 C C . THR A 1 71 ? 68.321 -8.726 -60.087 1.00 95.50 71 THR A C 1
ATOM 583 O O . THR A 1 71 ? 67.276 -8.823 -60.730 1.00 95.50 71 THR A O 1
ATOM 586 N N . TYR A 1 72 ? 69.264 -7.815 -60.335 1.00 96.25 72 TYR A N 1
ATOM 587 C CA . TYR A 1 72 ? 69.433 -7.143 -61.614 1.00 96.25 72 TYR A CA 1
ATOM 588 C C . TYR A 1 72 ? 70.768 -7.578 -62.208 1.00 96.25 72 TYR A C 1
ATOM 590 O O . TYR A 1 72 ? 71.802 -7.383 -61.564 1.00 96.25 72 TYR A O 1
ATOM 598 N N . ALA A 1 73 ? 70.745 -8.147 -63.410 1.00 95.00 73 ALA A N 1
ATOM 599 C CA . ALA A 1 73 ? 71.950 -8.601 -64.094 1.00 95.00 73 ALA A CA 1
ATOM 600 C C . ALA A 1 73 ? 71.967 -8.184 -65.571 1.00 95.00 73 ALA A C 1
ATOM 602 O O . ALA A 1 73 ? 70.954 -8.304 -66.264 1.00 95.00 73 ALA A O 1
ATOM 603 N N . ASP A 1 74 ? 73.124 -7.693 -66.005 1.00 93.94 74 ASP A N 1
ATOM 604 C CA . ASP A 1 74 ? 73.551 -7.440 -67.385 1.00 93.94 74 ASP A CA 1
ATOM 605 C C . ASP A 1 74 ? 74.977 -8.006 -67.458 1.00 93.94 74 ASP A C 1
ATOM 607 O O . ASP A 1 74 ? 75.859 -7.425 -66.830 1.00 93.94 74 ASP A O 1
ATOM 611 N N . ASP A 1 75 ? 75.259 -9.196 -67.997 1.00 90.38 75 ASP A N 1
ATOM 612 C CA . ASP A 1 75 ? 74.396 -10.134 -68.733 1.00 90.38 75 ASP A CA 1
ATOM 613 C C . ASP A 1 75 ? 73.721 -11.242 -67.864 1.00 90.38 75 ASP A C 1
ATOM 615 O O . ASP A 1 75 ? 72.669 -11.026 -67.262 1.00 90.38 75 ASP A O 1
ATOM 619 N N . GLY A 1 76 ? 74.249 -12.475 -67.848 1.00 94.56 76 GLY A N 1
ATOM 620 C CA . GLY A 1 76 ? 73.541 -13.671 -67.368 1.00 94.56 76 GLY A CA 1
ATOM 621 C C . GLY A 1 76 ? 73.746 -13.946 -65.880 1.00 94.56 76 GLY A C 1
ATOM 622 O O . GLY A 1 76 ? 74.822 -13.700 -65.346 1.00 94.56 76 GLY A O 1
ATOM 623 N N . VAL A 1 77 ? 72.740 -14.512 -65.203 1.00 96.81 77 VAL A N 1
ATOM 624 C CA . VAL A 1 77 ? 72.774 -14.784 -63.755 1.00 96.81 77 VAL A CA 1
ATOM 625 C C . VAL A 1 77 ? 72.072 -16.092 -63.387 1.00 96.81 77 VAL A C 1
ATOM 627 O O . VAL A 1 77 ? 71.050 -16.464 -63.969 1.00 96.81 77 VAL A O 1
ATOM 630 N N . ARG A 1 78 ? 72.616 -16.793 -62.390 1.00 97.44 78 ARG A N 1
ATOM 631 C CA . ARG A 1 78 ? 71.988 -17.939 -61.722 1.00 97.44 78 ARG A CA 1
ATOM 632 C C . ARG A 1 78 ? 72.086 -17.772 -60.214 1.00 97.44 78 ARG A C 1
ATOM 634 O O . ARG A 1 78 ? 73.130 -17.373 -59.711 1.00 97.44 78 ARG A O 1
ATOM 641 N N . MET A 1 79 ? 71.024 -18.092 -59.484 1.00 97.38 79 MET A N 1
ATOM 642 C CA . MET A 1 79 ? 71.026 -18.048 -58.017 1.00 97.38 79 MET A CA 1
ATOM 643 C C . MET A 1 79 ? 70.545 -19.370 -57.441 1.00 97.38 79 MET A C 1
ATOM 645 O O . MET A 1 79 ? 69.556 -19.932 -57.915 1.00 97.38 79 MET A O 1
ATOM 649 N N . TYR A 1 80 ? 71.231 -19.840 -56.403 1.00 96.75 80 TYR A N 1
ATOM 650 C CA . TYR A 1 80 ? 71.004 -21.124 -55.759 1.00 96.75 80 TYR A CA 1
ATOM 651 C C . TYR A 1 80 ? 70.812 -20.952 -54.252 1.00 96.75 80 TYR A C 1
ATOM 653 O O . TYR A 1 80 ? 71.486 -20.135 -53.621 1.00 96.75 80 TYR A O 1
ATOM 661 N N . LEU A 1 81 ? 69.937 -21.784 -53.688 1.00 95.25 81 LEU A N 1
ATOM 662 C CA . LEU A 1 81 ? 69.809 -22.025 -52.252 1.00 95.25 81 LEU A CA 1
ATOM 663 C C . LEU A 1 81 ? 70.057 -23.517 -52.007 1.00 95.25 81 LEU A C 1
ATOM 665 O O . LEU A 1 81 ? 69.377 -24.343 -52.613 1.00 95.25 81 LEU A O 1
ATOM 669 N N . ASP A 1 82 ? 71.042 -23.858 -51.178 1.00 93.75 82 ASP A N 1
ATOM 670 C CA . ASP A 1 82 ? 71.465 -25.238 -50.884 1.00 93.75 82 ASP A CA 1
ATOM 671 C C . ASP A 1 82 ? 71.659 -26.085 -52.150 1.00 93.75 82 ASP A C 1
ATOM 673 O O . ASP A 1 82 ? 71.113 -27.179 -52.302 1.00 93.75 82 ASP A O 1
ATOM 677 N N . ASN A 1 83 ? 72.408 -25.533 -53.107 1.00 91.62 83 ASN A N 1
ATOM 678 C CA . ASN A 1 83 ? 72.672 -26.113 -54.429 1.00 91.62 83 ASN A CA 1
ATOM 679 C C . ASN A 1 83 ? 71.439 -26.315 -55.328 1.00 91.62 83 ASN A C 1
ATOM 681 O O . ASN A 1 83 ? 71.582 -26.795 -56.452 1.00 91.62 83 ASN A O 1
ATOM 685 N N . GLN A 1 84 ? 70.240 -25.916 -54.903 1.00 94.81 84 GLN A N 1
ATOM 686 C CA . GLN A 1 84 ? 69.068 -25.888 -55.770 1.00 94.81 84 GLN A CA 1
ATOM 687 C C . GLN A 1 84 ? 68.992 -24.557 -56.501 1.00 94.81 84 GLN A C 1
ATOM 689 O O . GLN A 1 84 ? 68.913 -23.505 -55.866 1.00 94.81 84 GLN A O 1
ATOM 694 N N . ILE A 1 85 ? 68.959 -24.604 -57.830 1.00 95.81 85 ILE A N 1
ATOM 695 C CA . ILE A 1 85 ? 68.779 -23.409 -58.649 1.00 95.81 85 ILE A CA 1
ATOM 696 C C . ILE A 1 85 ? 67.368 -22.839 -58.449 1.00 95.81 85 ILE A C 1
ATOM 698 O O . ILE A 1 85 ? 66.374 -23.567 -58.468 1.00 95.81 85 ILE A O 1
ATOM 702 N N . LYS A 1 86 ? 67.291 -21.535 -58.197 1.00 96.38 86 LYS A N 1
ATOM 703 C CA . LYS A 1 86 ? 66.045 -20.784 -57.973 1.00 96.38 86 LYS A CA 1
ATOM 704 C C . LYS A 1 86 ? 65.836 -19.704 -59.029 1.00 96.38 86 LYS A C 1
ATOM 706 O O . LYS A 1 86 ? 64.701 -19.445 -59.404 1.00 96.38 86 LYS A O 1
ATOM 711 N N . ILE A 1 87 ? 66.920 -19.115 -59.529 1.00 96.56 87 ILE A N 1
ATOM 712 C CA . ILE A 1 87 ? 66.917 -18.249 -60.711 1.00 96.56 87 ILE A CA 1
ATOM 713 C C . ILE A 1 87 ? 67.876 -18.871 -61.719 1.00 96.56 87 ILE A C 1
ATOM 715 O O . ILE A 1 87 ? 69.028 -19.125 -61.366 1.00 96.56 87 ILE A O 1
ATOM 719 N N . ASP A 1 88 ? 67.406 -19.107 -62.946 1.00 95.81 88 ASP A N 1
ATOM 720 C CA . ASP A 1 88 ? 68.222 -19.637 -64.040 1.00 95.81 88 ASP A CA 1
ATOM 721 C C . ASP A 1 88 ? 68.065 -18.811 -65.318 1.00 95.81 88 ASP A C 1
ATOM 723 O O . ASP A 1 88 ? 67.107 -18.982 -66.074 1.00 95.81 88 ASP A O 1
ATOM 727 N N . ARG A 1 89 ? 68.996 -17.882 -65.551 1.00 94.56 89 ARG A N 1
ATOM 728 C CA . ARG A 1 89 ? 69.050 -17.102 -66.789 1.00 94.56 89 ARG A CA 1
ATOM 729 C C . ARG A 1 89 ? 70.491 -16.909 -67.252 1.00 94.56 89 ARG A C 1
ATOM 731 O O . ARG A 1 89 ? 71.062 -15.827 -67.140 1.00 94.56 89 ARG A O 1
ATOM 738 N N . TRP A 1 90 ? 71.076 -17.954 -67.825 1.00 94.12 90 TRP A N 1
ATOM 739 C CA . TRP A 1 90 ? 72.433 -17.913 -68.380 1.00 94.12 90 TRP A CA 1
ATOM 740 C C . TRP A 1 90 ? 72.467 -17.491 -69.860 1.00 94.12 90 TRP A C 1
ATOM 742 O O . TRP A 1 90 ? 72.925 -18.232 -70.727 1.00 94.12 90 TRP A O 1
ATOM 752 N N . THR A 1 91 ? 71.949 -16.300 -70.169 1.00 91.00 91 THR A N 1
ATOM 753 C CA . THR A 1 91 ? 71.852 -15.764 -71.543 1.00 91.00 91 THR A CA 1
ATOM 754 C C . THR A 1 91 ? 72.168 -14.273 -71.584 1.00 91.00 91 THR A C 1
ATOM 756 O O . THR A 1 91 ? 71.862 -13.581 -70.616 1.00 91.00 91 THR A O 1
ATOM 759 N N . SER A 1 92 ? 72.668 -13.761 -72.717 1.00 88.38 92 SER A N 1
ATOM 760 C CA . SER A 1 92 ? 73.005 -12.338 -72.851 1.00 88.38 92 SER A CA 1
ATOM 761 C C . SER A 1 92 ? 71.746 -11.485 -72.909 1.00 88.38 92 SER A C 1
ATOM 763 O O . SER A 1 92 ? 70.742 -11.867 -73.517 1.00 88.38 92 SER A O 1
ATOM 765 N N . SER A 1 93 ? 71.788 -10.336 -72.250 1.00 85.81 93 SER A N 1
ATOM 766 C CA . SER A 1 93 ? 70.679 -9.415 -72.132 1.00 85.81 93 SER A CA 1
ATOM 767 C C . SER A 1 93 ? 71.120 -8.055 -71.618 1.00 85.81 93 SER A C 1
ATOM 769 O O . SER A 1 93 ? 71.845 -8.001 -70.643 1.00 85.81 93 SER A O 1
ATOM 771 N N . SER A 1 94 ? 70.528 -6.984 -72.144 1.00 82.94 94 SER A N 1
ATOM 772 C CA . SER A 1 94 ? 70.784 -5.594 -71.740 1.00 82.94 94 SER A CA 1
ATOM 773 C C . SER A 1 94 ? 70.162 -5.201 -70.385 1.00 82.94 94 SER A C 1
ATOM 775 O O . SER A 1 94 ? 69.485 -4.173 -70.299 1.00 82.94 94 SER A O 1
ATOM 777 N N . GLY A 1 95 ? 70.295 -6.054 -69.366 1.00 85.62 95 GLY A N 1
ATOM 778 C CA . GLY A 1 95 ? 69.700 -5.881 -68.041 1.00 85.62 95 GLY A CA 1
ATOM 779 C C . GLY A 1 95 ? 68.342 -6.565 -67.852 1.00 85.62 95 GLY A C 1
ATOM 780 O O . GLY A 1 95 ? 67.398 -6.333 -68.609 1.00 85.62 95 GLY A O 1
ATOM 781 N N . ASN A 1 96 ? 68.208 -7.395 -66.810 1.00 88.56 96 ASN A N 1
ATOM 782 C CA . ASN A 1 96 ? 66.933 -7.994 -66.397 1.00 88.56 96 ASN A CA 1
ATOM 783 C C . ASN A 1 96 ? 66.743 -7.996 -64.885 1.00 88.56 96 ASN A C 1
ATOM 785 O O . ASN A 1 96 ? 67.662 -8.327 -64.143 1.00 88.56 96 ASN A O 1
ATOM 789 N N . TYR A 1 97 ? 65.503 -7.738 -64.463 1.00 93.00 97 TYR A N 1
ATOM 790 C CA . TYR A 1 97 ? 65.030 -8.017 -63.111 1.00 93.00 97 TYR A CA 1
ATOM 791 C C . TYR A 1 97 ? 64.534 -9.453 -63.029 1.00 93.00 97 TYR A C 1
ATOM 793 O O . TYR A 1 97 ? 63.647 -9.840 -63.790 1.00 93.00 97 TYR A O 1
ATOM 801 N N . LEU A 1 98 ? 65.083 -10.231 -62.105 1.00 94.31 98 LEU A N 1
ATOM 802 C CA . LEU A 1 98 ? 64.624 -11.587 -61.826 1.00 94.31 98 LEU A CA 1
ATOM 803 C C . LEU A 1 98 ? 64.403 -11.735 -60.329 1.00 94.31 98 LEU A C 1
ATOM 805 O O . LEU A 1 98 ? 65.181 -11.222 -59.524 1.00 94.31 98 LEU A O 1
ATOM 809 N N . ALA A 1 99 ? 63.362 -12.472 -59.966 1.00 94.44 99 ALA A N 1
ATOM 810 C CA . ALA A 1 99 ? 63.053 -12.774 -58.584 1.00 94.44 99 ALA A CA 1
ATOM 811 C C . ALA A 1 99 ? 62.613 -14.229 -58.436 1.00 94.44 99 ALA A C 1
ATOM 813 O O . ALA A 1 99 ? 62.070 -14.827 -59.365 1.00 94.44 99 ALA A O 1
ATOM 814 N N . ALA A 1 100 ? 62.844 -14.789 -57.253 1.00 94.81 100 ALA A N 1
ATOM 815 C CA . ALA A 1 100 ? 62.348 -16.106 -56.878 1.00 94.81 100 ALA A CA 1
ATOM 816 C C . ALA A 1 100 ? 61.859 -16.070 -55.421 1.00 94.81 100 ALA A C 1
ATOM 818 O O . ALA A 1 100 ? 62.691 -16.130 -54.508 1.00 94.81 100 ALA A O 1
ATOM 819 N N . PRO A 1 101 ? 60.541 -15.945 -55.172 1.00 93.12 101 PRO A N 1
ATOM 820 C CA . PRO A 1 101 ? 59.988 -16.063 -53.830 1.00 93.12 101 PRO A CA 1
ATOM 821 C C . PRO A 1 101 ? 60.073 -17.511 -53.329 1.00 93.12 101 PRO A C 1
ATOM 823 O O . PRO A 1 101 ? 59.793 -18.465 -54.052 1.00 93.12 101 PRO A O 1
ATOM 826 N N . MET A 1 102 ? 60.445 -17.677 -52.066 1.00 92.31 102 MET A N 1
ATOM 827 C CA . MET A 1 102 ? 60.646 -18.956 -51.391 1.00 92.31 102 MET A CA 1
ATOM 828 C C . MET A 1 102 ? 59.940 -18.912 -50.037 1.00 92.31 102 MET A C 1
ATOM 830 O O . MET A 1 102 ? 60.158 -18.004 -49.237 1.00 92.31 102 MET A O 1
ATOM 834 N N . THR A 1 103 ? 59.082 -19.893 -49.768 1.00 90.06 103 THR A N 1
ATOM 835 C CA . THR A 1 103 ? 58.307 -19.950 -48.522 1.00 90.06 103 THR A CA 1
ATOM 836 C C . THR A 1 103 ? 58.655 -21.181 -47.701 1.00 90.06 103 THR A C 1
ATOM 838 O O . THR A 1 103 ? 59.070 -22.200 -48.253 1.00 90.06 103 THR A O 1
ATOM 841 N N . ASN A 1 104 ? 58.449 -21.091 -46.386 1.00 88.69 104 ASN A N 1
ATOM 842 C CA . ASN A 1 104 ? 58.612 -22.197 -45.440 1.00 88.69 104 ASN A CA 1
ATOM 843 C C . ASN A 1 104 ? 60.008 -22.857 -45.467 1.00 88.69 104 ASN A C 1
ATOM 845 O O . ASN A 1 104 ? 60.118 -24.081 -45.376 1.00 88.69 104 ASN A O 1
ATOM 849 N N . LEU A 1 105 ? 61.074 -22.060 -45.579 1.00 90.75 105 LEU A N 1
ATOM 850 C CA . LEU A 1 105 ? 62.447 -22.551 -45.455 1.00 90.75 105 LEU A CA 1
ATOM 851 C C . LEU A 1 105 ? 62.681 -23.168 -44.066 1.00 90.75 105 LEU A C 1
ATOM 853 O O . LEU A 1 105 ? 62.146 -22.696 -43.057 1.00 90.75 105 LEU A O 1
ATOM 857 N N . SER A 1 106 ? 63.473 -24.241 -44.009 1.00 91.25 106 SER A N 1
ATOM 858 C CA . SER A 1 106 ? 63.857 -24.854 -42.737 1.00 91.25 106 SER A CA 1
ATOM 859 C C . SER A 1 106 ? 64.706 -23.881 -41.904 1.00 91.25 106 SER A C 1
ATOM 861 O O . SER A 1 106 ? 65.493 -23.134 -42.470 1.00 91.25 106 SER A O 1
ATOM 863 N N . PRO A 1 107 ? 64.589 -23.867 -40.569 1.00 90.62 107 PRO A N 1
ATOM 864 C CA . PRO A 1 107 ? 65.530 -23.141 -39.719 1.00 90.62 107 PRO A CA 1
ATOM 865 C C . PRO A 1 107 ? 66.927 -23.766 -39.791 1.00 90.62 107 PRO A C 1
ATOM 867 O O . PRO A 1 107 ? 67.052 -24.989 -39.870 1.00 90.62 107 PRO A O 1
ATOM 870 N N . GLY A 1 108 ? 67.972 -22.946 -39.677 1.00 89.56 108 GLY A N 1
ATOM 871 C CA . GLY A 1 108 ? 69.362 -23.408 -39.663 1.00 89.56 108 GLY A CA 1
ATOM 872 C C . GLY A 1 108 ? 70.252 -22.698 -40.678 1.00 89.56 108 GLY A C 1
ATOM 873 O O . GLY A 1 108 ? 69.903 -21.643 -41.200 1.00 89.56 108 GLY A O 1
ATOM 874 N N . ASN A 1 109 ? 71.439 -23.254 -40.920 1.00 89.31 109 ASN A N 1
ATOM 875 C CA . ASN A 1 109 ? 72.398 -22.695 -41.870 1.00 89.31 109 ASN A CA 1
ATOM 876 C C . ASN A 1 109 ? 72.085 -23.169 -43.291 1.00 89.31 109 ASN A C 1
ATOM 878 O O . ASN A 1 109 ? 71.975 -24.368 -43.529 1.00 89.31 109 ASN A O 1
ATOM 882 N N . HIS A 1 110 ? 72.014 -22.218 -44.211 1.00 90.88 110 HIS A N 1
ATOM 883 C CA . HIS A 1 110 ? 71.757 -22.405 -45.631 1.00 90.88 110 HIS A CA 1
ATOM 884 C C . HIS A 1 110 ? 72.884 -21.786 -46.452 1.00 90.88 110 HIS A C 1
ATOM 886 O O . HIS A 1 110 ? 73.412 -20.733 -46.084 1.00 90.88 110 HIS A O 1
ATOM 892 N N . THR A 1 111 ? 73.237 -22.398 -47.578 1.00 92.31 111 THR A N 1
ATOM 893 C CA . THR A 1 111 ? 74.247 -21.850 -48.494 1.00 92.31 111 THR A CA 1
ATOM 894 C C . THR A 1 111 ? 73.560 -21.124 -49.641 1.00 92.31 111 THR A C 1
ATOM 896 O O . THR A 1 111 ? 72.733 -21.701 -50.348 1.00 92.31 111 THR A O 1
ATOM 899 N N . ILE A 1 112 ? 73.920 -19.857 -49.849 1.00 94.44 112 ILE A N 1
ATOM 900 C CA . ILE A 1 112 ? 73.487 -19.062 -50.997 1.00 94.44 112 ILE A CA 1
ATOM 901 C C . ILE A 1 112 ? 74.633 -18.930 -51.990 1.00 94.44 112 ILE A C 1
ATOM 903 O O . ILE A 1 112 ? 75.753 -18.573 -51.620 1.00 94.44 112 ILE A O 1
ATOM 907 N N . LYS A 1 113 ? 74.339 -19.192 -53.263 1.00 95.31 113 LYS A N 1
ATOM 908 C CA . LYS A 1 113 ? 75.300 -19.052 -54.357 1.00 95.31 113 LYS A CA 1
ATOM 909 C C . LYS A 1 113 ? 74.705 -18.200 -55.468 1.00 95.31 113 LYS A C 1
ATOM 911 O O . LYS A 1 113 ? 73.576 -18.438 -55.880 1.00 95.31 113 LYS A O 1
ATOM 916 N N . THR A 1 114 ? 75.461 -17.231 -55.968 1.00 96.62 114 THR A N 1
ATOM 917 C CA . THR A 1 114 ? 75.120 -16.444 -57.159 1.00 96.62 114 THR A CA 1
ATOM 918 C C . THR A 1 114 ? 76.218 -16.626 -58.190 1.00 96.62 114 THR A C 1
ATOM 920 O O . THR A 1 114 ? 77.383 -16.394 -57.898 1.00 96.62 114 THR A O 1
ATOM 923 N N . GLU A 1 115 ? 75.868 -17.035 -59.395 1.00 97.19 115 GLU A N 1
ATOM 924 C CA . GLU A 1 115 ? 76.767 -17.077 -60.542 1.00 97.19 115 GLU A CA 1
ATOM 925 C C . GLU A 1 115 ? 76.345 -15.999 -61.531 1.00 97.19 115 GLU A C 1
ATOM 927 O O . GLU A 1 115 ? 75.155 -15.750 -61.707 1.00 97.19 115 GLU A O 1
ATOM 932 N N . TYR A 1 116 ? 77.312 -15.385 -62.197 1.00 97.06 116 TYR A N 1
ATOM 933 C CA . TYR A 1 116 ? 77.104 -14.321 -63.167 1.00 97.06 116 TYR A CA 1
ATOM 934 C C . TYR A 1 116 ? 78.090 -14.448 -64.326 1.00 97.06 116 TYR A C 1
ATOM 936 O O . TYR A 1 116 ? 79.214 -14.910 -64.122 1.00 97.06 116 TYR A O 1
ATOM 944 N N . TYR A 1 117 ? 77.702 -14.018 -65.522 1.00 95.00 117 TYR A N 1
ATOM 945 C CA . TYR A 1 117 ? 78.656 -13.768 -66.594 1.00 95.00 117 TYR A CA 1
ATOM 946 C C . TYR A 1 117 ? 78.373 -12.453 -67.308 1.00 95.00 117 TYR A C 1
ATOM 948 O O . TYR A 1 117 ? 77.219 -12.071 -67.485 1.00 95.00 117 TYR A O 1
ATOM 956 N N . GLU A 1 118 ? 79.450 -11.832 -67.778 1.00 94.94 118 GLU A N 1
ATOM 957 C CA . GLU A 1 118 ? 79.423 -10.695 -68.684 1.00 94.94 118 GLU A CA 1
ATOM 958 C C . GLU A 1 118 ? 79.795 -11.133 -70.097 1.00 94.94 118 GLU A C 1
ATOM 960 O O . GLU A 1 118 ? 80.830 -11.771 -70.334 1.00 94.94 118 GLU A O 1
ATOM 965 N N . GLY A 1 119 ? 78.935 -10.805 -71.057 1.00 91.88 119 GLY A N 1
ATOM 966 C CA . GLY A 1 119 ? 79.129 -11.127 -72.453 1.00 91.88 119 GLY A CA 1
ATOM 967 C C . GLY A 1 119 ? 79.954 -10.087 -73.185 1.00 91.88 119 GLY A C 1
ATOM 968 O O . GLY A 1 119 ? 81.044 -10.412 -73.666 1.00 91.88 119 GLY A O 1
ATOM 969 N N . ALA A 1 120 ? 79.373 -8.900 -73.323 1.00 89.69 120 ALA A N 1
ATOM 970 C CA . ALA A 1 120 ? 79.979 -7.694 -73.861 1.00 89.69 120 ALA A CA 1
ATOM 971 C C . ALA A 1 120 ? 79.082 -6.487 -73.548 1.00 89.69 120 ALA A C 1
ATOM 973 O O . ALA A 1 120 ? 77.869 -6.562 -73.743 1.00 89.69 120 ALA A O 1
ATOM 974 N N . GLY A 1 121 ? 79.670 -5.333 -73.235 1.00 90.56 121 GLY A N 1
ATOM 975 C CA . GLY A 1 121 ? 78.901 -4.111 -73.002 1.00 90.56 121 GLY A CA 1
ATOM 976 C C . GLY A 1 121 ? 79.048 -3.596 -71.579 1.00 90.56 121 GLY A C 1
ATOM 977 O O . GLY A 1 121 ? 80.155 -3.259 -71.169 1.00 90.56 121 GLY A O 1
ATOM 978 N N . ASN A 1 122 ? 77.932 -3.378 -70.885 1.00 91.31 122 ASN A N 1
ATOM 979 C CA . ASN A 1 122 ? 77.959 -2.888 -69.511 1.00 91.31 122 ASN A CA 1
ATOM 980 C C . ASN A 1 122 ? 77.784 -4.064 -68.552 1.00 91.31 122 ASN A C 1
ATOM 982 O O . ASN A 1 122 ? 76.726 -4.669 -68.533 1.00 91.31 122 ASN A O 1
ATOM 986 N N . ALA A 1 123 ? 78.750 -4.280 -67.669 1.00 94.38 123 ALA A N 1
ATOM 987 C CA . ALA A 1 123 ? 78.665 -5.324 -66.663 1.00 94.38 123 ALA A CA 1
ATOM 988 C C . ALA A 1 123 ? 78.009 -4.802 -65.375 1.00 94.38 123 ALA A C 1
ATOM 990 O O . ALA A 1 123 ? 78.573 -3.946 -64.673 1.00 94.38 123 ALA A O 1
ATOM 991 N N . VAL A 1 124 ? 76.824 -5.320 -65.040 1.00 95.31 124 VAL A N 1
ATOM 992 C CA . VAL A 1 124 ? 76.091 -4.978 -63.810 1.00 95.31 124 VAL A CA 1
ATOM 993 C C . VAL A 1 124 ? 75.549 -6.238 -63.149 1.00 95.31 124 VAL A C 1
ATOM 995 O O . VAL A 1 124 ? 74.857 -7.032 -63.777 1.00 95.31 124 VAL A O 1
ATOM 998 N N . LEU A 1 125 ? 75.821 -6.393 -61.855 1.00 96.00 125 LEU A N 1
ATOM 999 C CA . LEU A 1 125 ? 75.270 -7.448 -61.018 1.00 96.00 125 LEU A CA 1
ATOM 1000 C C . LEU A 1 125 ? 74.884 -6.897 -59.647 1.00 96.00 125 LEU A C 1
ATOM 1002 O O . LEU A 1 125 ? 75.729 -6.582 -58.804 1.00 96.00 125 LEU A O 1
ATOM 1006 N N . PHE A 1 126 ? 73.584 -6.895 -59.399 1.00 96.44 126 PHE A N 1
ATOM 1007 C CA . PHE A 1 126 ? 72.984 -6.687 -58.093 1.00 96.44 126 PHE A CA 1
ATOM 1008 C C . PHE A 1 126 ? 72.224 -7.951 -57.714 1.00 96.44 126 PHE A C 1
ATOM 1010 O O . PHE A 1 126 ? 71.377 -8.390 -58.488 1.00 96.44 126 PHE A O 1
ATOM 1017 N N . ALA A 1 127 ? 72.508 -8.552 -56.562 1.00 94.81 127 ALA A N 1
ATOM 1018 C CA . ALA A 1 127 ? 71.837 -9.780 -56.139 1.00 94.81 127 ALA A CA 1
ATOM 1019 C C . ALA A 1 127 ? 71.673 -9.848 -54.619 1.00 94.81 127 ALA A C 1
ATOM 1021 O O . ALA A 1 127 ? 72.611 -9.553 -53.873 1.00 94.81 127 ALA A O 1
ATOM 1022 N N . ASP A 1 128 ? 70.491 -10.278 -54.173 1.00 93.00 128 ASP A N 1
ATOM 1023 C CA . ASP A 1 128 ? 70.145 -10.405 -52.758 1.00 93.00 128 ASP A CA 1
ATOM 1024 C C . ASP A 1 128 ? 69.225 -11.575 -52.468 1.00 93.00 128 ASP A C 1
ATOM 1026 O O . ASP A 1 128 ? 68.414 -11.976 -53.300 1.00 93.00 128 ASP A O 1
ATOM 1030 N N . MET A 1 129 ? 69.304 -12.040 -51.222 1.00 92.31 129 MET A N 1
ATOM 1031 C CA . MET A 1 129 ? 68.272 -12.830 -50.566 1.00 92.31 129 MET A CA 1
ATOM 1032 C C . MET A 1 129 ? 67.689 -12.009 -49.422 1.00 92.31 129 MET A C 1
ATOM 1034 O O . MET A 1 129 ? 68.408 -11.676 -48.480 1.00 92.31 129 MET A O 1
ATOM 1038 N N . LEU A 1 130 ? 66.402 -11.685 -49.497 1.00 91.38 130 LEU A N 1
ATOM 1039 C CA . LEU A 1 130 ? 65.732 -10.812 -48.534 1.00 91.38 130 LEU A CA 1
ATOM 1040 C C . LEU A 1 130 ? 64.531 -11.521 -47.907 1.00 91.38 130 LEU A C 1
ATOM 1042 O O . LEU A 1 130 ? 63.839 -12.256 -48.610 1.00 91.38 130 LEU A O 1
ATOM 1046 N N . PRO A 1 131 ? 64.256 -11.331 -46.605 1.00 90.94 131 PRO A N 1
ATOM 1047 C CA . PRO A 1 131 ? 63.036 -11.854 -46.005 1.00 90.94 131 PRO A CA 1
ATOM 1048 C C . PRO A 1 131 ? 61.801 -11.192 -46.632 1.00 90.94 131 PRO A C 1
ATOM 1050 O O . PRO A 1 131 ? 61.853 -10.039 -47.067 1.00 90.94 131 PRO A O 1
ATOM 1053 N N . PHE A 1 132 ? 60.673 -11.907 -46.681 1.00 89.94 132 PHE A N 1
ATOM 1054 C CA . PHE A 1 132 ? 59.405 -11.328 -47.137 1.00 89.94 132 PHE A CA 1
ATOM 1055 C C . PHE A 1 132 ? 59.071 -10.055 -46.349 1.00 89.94 132 PHE A C 1
ATOM 1057 O O . PHE A 1 132 ? 59.211 -10.009 -45.128 1.00 89.94 132 PHE A O 1
ATOM 1064 N N . GLY A 1 133 ? 58.628 -9.020 -47.059 1.00 87.44 133 GLY A N 1
ATOM 1065 C CA . GLY A 1 133 ? 58.373 -7.688 -46.519 1.00 87.44 133 GLY A CA 1
ATOM 1066 C C . GLY A 1 133 ? 59.563 -6.730 -46.572 1.00 87.44 133 GLY A C 1
ATOM 1067 O O . GLY A 1 133 ? 59.324 -5.527 -46.634 1.00 87.44 133 GLY A O 1
ATOM 1068 N N . SER A 1 134 ? 60.815 -7.205 -46.628 1.00 91.25 134 SER A N 1
ATOM 1069 C CA . SER A 1 134 ? 61.960 -6.332 -46.932 1.00 91.25 134 SER A CA 1
ATOM 1070 C C . SER A 1 134 ? 61.875 -5.809 -48.360 1.00 91.25 134 SER A C 1
ATOM 1072 O O . SER A 1 134 ? 61.410 -6.524 -49.253 1.00 91.25 134 SER A O 1
ATOM 1074 N N . TRP A 1 135 ? 62.334 -4.580 -48.590 1.00 94.19 135 TRP A N 1
ATOM 1075 C CA . TRP A 1 135 ? 62.251 -3.937 -49.902 1.00 94.19 135 TRP A CA 1
ATOM 1076 C C . TRP A 1 135 ? 63.631 -3.756 -50.521 1.00 94.19 135 TRP A C 1
ATOM 1078 O O . TRP A 1 135 ? 64.592 -3.462 -49.814 1.00 94.19 135 TRP A O 1
ATOM 1088 N N . ILE A 1 136 ? 63.720 -3.853 -51.844 1.00 94.25 136 ILE A N 1
ATOM 1089 C CA . ILE A 1 136 ? 64.924 -3.513 -52.605 1.00 94.25 136 ILE A CA 1
ATOM 1090 C C . ILE A 1 136 ? 64.605 -2.504 -53.702 1.00 94.25 136 ILE A C 1
ATOM 1092 O O . ILE A 1 136 ? 63.708 -2.726 -54.509 1.00 94.25 136 ILE A O 1
ATOM 1096 N N . GLY A 1 137 ? 65.322 -1.380 -53.716 1.00 95.25 137 GLY A N 1
ATOM 1097 C CA . GLY A 1 137 ? 65.170 -0.305 -54.694 1.00 95.25 137 GLY A CA 1
ATOM 1098 C C . GLY A 1 137 ? 66.374 -0.186 -55.611 1.00 95.25 137 GLY A C 1
ATOM 1099 O O . GLY A 1 137 ? 67.490 -0.035 -55.128 1.00 95.25 137 GLY A O 1
ATOM 1100 N N . TYR A 1 138 ? 66.133 -0.199 -56.918 1.00 96.12 138 TYR A N 1
ATOM 1101 C CA . TYR A 1 138 ? 67.127 0.008 -57.969 1.00 96.12 138 TYR A CA 1
ATOM 1102 C C . TYR A 1 138 ? 67.045 1.439 -58.478 1.00 96.12 138 TYR A C 1
ATOM 1104 O O . TYR A 1 138 ? 66.005 1.833 -59.012 1.00 96.12 138 TYR A O 1
ATOM 1112 N N . PHE A 1 139 ? 68.119 2.204 -58.299 1.00 96.50 139 PHE A N 1
ATOM 1113 C CA . PHE A 1 139 ? 68.137 3.640 -58.548 1.00 96.50 139 PHE A CA 1
ATOM 1114 C C . PHE A 1 139 ? 68.776 3.990 -59.886 1.00 96.50 139 PHE A C 1
ATOM 1116 O O . PHE A 1 139 ? 69.805 3.443 -60.268 1.00 96.50 139 PHE A O 1
ATOM 1123 N N . TYR A 1 140 ? 68.194 4.973 -60.556 1.00 95.88 140 TYR A N 1
ATOM 1124 C CA . TYR A 1 140 ? 68.635 5.513 -61.829 1.00 95.88 140 TYR A CA 1
ATOM 1125 C C . TYR A 1 140 ? 68.894 7.001 -61.680 1.00 95.88 140 TYR A C 1
ATOM 1127 O O . TYR A 1 140 ? 68.039 7.730 -61.180 1.00 95.88 140 TYR A O 1
ATOM 1135 N N . ASN A 1 141 ? 70.026 7.482 -62.188 1.00 94.06 141 ASN A N 1
ATOM 1136 C CA . ASN A 1 141 ? 70.343 8.911 -62.198 1.00 94.06 141 ASN A CA 1
ATOM 1137 C C . ASN A 1 141 ? 69.644 9.655 -63.363 1.00 94.06 141 ASN A C 1
ATOM 1139 O O . ASN A 1 141 ? 70.270 10.389 -64.125 1.00 94.06 141 ASN A O 1
ATOM 1143 N N . ASN A 1 142 ? 68.361 9.355 -63.576 1.00 94.12 142 ASN A N 1
ATOM 1144 C CA . ASN A 1 142 ? 67.447 10.013 -64.510 1.00 94.12 142 ASN A CA 1
ATOM 1145 C C . ASN A 1 142 ? 65.995 9.747 -64.081 1.00 94.12 142 ASN A C 1
ATOM 1147 O O . ASN A 1 142 ? 65.719 8.757 -63.408 1.00 94.12 142 ASN A O 1
ATOM 1151 N N . ASP A 1 143 ? 65.054 10.570 -64.535 1.00 91.81 143 ASP A N 1
ATOM 1152 C CA . ASP A 1 143 ? 63.617 10.479 -64.240 1.00 91.81 143 ASP A CA 1
ATOM 1153 C C . ASP A 1 143 ? 62.836 9.541 -65.191 1.00 91.81 143 ASP A C 1
ATOM 1155 O O . ASP A 1 143 ? 61.605 9.527 -65.191 1.00 91.81 143 ASP A O 1
ATOM 1159 N N . LYS A 1 144 ? 63.537 8.750 -66.020 1.00 92.69 144 LYS A N 1
ATOM 1160 C CA . LYS A 1 144 ? 62.949 7.932 -67.101 1.00 92.69 144 LYS A CA 1
ATOM 1161 C C . LYS A 1 144 ? 63.137 6.426 -66.932 1.00 92.69 144 LYS A C 1
ATOM 1163 O O . LYS A 1 144 ? 62.728 5.681 -67.821 1.00 92.69 144 LYS A O 1
ATOM 1168 N N . PHE A 1 145 ? 63.752 5.968 -65.838 1.00 91.62 145 PHE A N 1
ATOM 1169 C CA . PHE A 1 145 ? 64.128 4.562 -65.630 1.00 91.62 145 PHE A CA 1
ATOM 1170 C C . PHE A 1 145 ? 64.987 3.982 -66.773 1.00 91.62 145 PHE A C 1
ATOM 1172 O O . PHE A 1 145 ? 64.882 2.797 -67.093 1.00 91.62 145 PHE A O 1
ATOM 1179 N N . SER A 1 146 ? 65.782 4.824 -67.447 1.00 90.00 146 SER A N 1
ATOM 1180 C CA . SER A 1 146 ? 66.545 4.434 -68.640 1.00 90.00 146 SER A CA 1
ATOM 1181 C C . SER A 1 146 ? 67.979 4.018 -68.311 1.00 90.00 146 SER A C 1
ATOM 1183 O O . SER A 1 146 ? 68.612 4.643 -67.458 1.00 90.00 146 SER A O 1
ATOM 1185 N N . GLY A 1 147 ? 68.505 3.035 -69.048 1.00 89.88 147 GLY A N 1
ATOM 1186 C CA . GLY A 1 147 ? 69.851 2.484 -68.856 1.00 89.88 147 GLY A CA 1
ATOM 1187 C C . GLY A 1 147 ? 69.903 1.407 -67.770 1.00 89.88 147 GLY A C 1
ATOM 1188 O O . GLY A 1 147 ? 68.868 0.863 -67.392 1.00 89.88 147 GLY A O 1
ATOM 1189 N N . ASN A 1 148 ? 71.107 1.111 -67.276 1.00 91.56 148 ASN A N 1
ATOM 1190 C CA . ASN A 1 148 ? 71.303 0.256 -66.106 1.00 91.56 148 ASN A CA 1
ATOM 1191 C C . ASN A 1 148 ? 71.159 1.079 -64.809 1.00 91.56 148 ASN A C 1
ATOM 1193 O O . ASN A 1 148 ? 71.515 2.259 -64.806 1.00 91.56 148 ASN A O 1
ATOM 1197 N N . PRO A 1 149 ? 70.642 0.492 -63.715 1.00 94.56 149 PRO A N 1
ATOM 1198 C CA . PRO A 1 149 ? 70.608 1.144 -62.414 1.00 94.56 149 PRO A CA 1
ATOM 1199 C C . PRO A 1 149 ? 72.029 1.401 -61.892 1.00 94.56 149 PRO A C 1
ATOM 1201 O O . PRO A 1 149 ? 72.917 0.560 -62.023 1.00 94.56 149 PRO A O 1
ATOM 1204 N N . GLU A 1 150 ? 72.231 2.568 -61.285 1.00 94.38 150 GLU A N 1
ATOM 1205 C CA . GLU A 1 150 ? 73.523 3.005 -60.745 1.00 94.38 150 GLU A CA 1
ATOM 1206 C C . GLU A 1 150 ? 73.877 2.277 -59.444 1.00 94.38 150 GLU A C 1
ATOM 1208 O O . GLU A 1 150 ? 75.037 1.926 -59.225 1.00 94.38 150 GLU A O 1
ATOM 1213 N N . ASP A 1 151 ? 72.872 2.023 -58.601 1.00 94.38 151 ASP A N 1
ATOM 1214 C CA . ASP A 1 151 ? 73.016 1.324 -57.324 1.00 94.38 151 ASP A CA 1
ATOM 1215 C C . ASP A 1 151 ? 71.686 0.688 -56.883 1.00 94.38 151 ASP A C 1
ATOM 1217 O O . ASP A 1 151 ? 70.613 1.014 -57.410 1.00 94.38 151 ASP A O 1
ATOM 1221 N N . ALA A 1 152 ? 71.748 -0.199 -55.888 1.00 93.00 152 ALA A N 1
ATOM 1222 C CA . ALA A 1 152 ? 70.584 -0.823 -55.275 1.00 93.00 152 ALA A CA 1
ATOM 1223 C C . ALA A 1 152 ? 70.623 -0.750 -53.739 1.00 93.00 152 ALA A C 1
ATOM 1225 O O . ALA A 1 152 ? 71.555 -1.240 -53.098 1.00 93.00 152 ALA A O 1
ATOM 1226 N N . ILE A 1 153 ? 69.562 -0.209 -53.137 1.00 92.12 153 ILE A N 1
ATOM 1227 C CA . ILE A 1 153 ? 69.414 -0.068 -51.681 1.00 92.12 153 ILE A CA 1
ATOM 1228 C C . ILE A 1 153 ? 68.395 -1.080 -51.161 1.00 92.12 153 ILE A C 1
ATOM 1230 O O . ILE A 1 153 ? 67.306 -1.216 -51.715 1.00 92.12 153 ILE A O 1
ATOM 1234 N N . VAL A 1 154 ? 68.724 -1.740 -50.050 1.00 91.56 154 VAL A N 1
ATOM 1235 C CA . VAL A 1 154 ? 67.759 -2.521 -49.265 1.00 91.56 154 VAL A CA 1
ATOM 1236 C C . VAL A 1 154 ? 67.137 -1.615 -48.208 1.00 91.56 154 VAL A C 1
ATOM 1238 O O . VAL A 1 154 ? 67.857 -0.986 -47.432 1.00 91.56 154 VAL A O 1
ATOM 1241 N N . PHE A 1 155 ? 65.809 -1.568 -48.154 1.00 89.75 155 PHE A N 1
ATOM 1242 C CA . PHE A 1 155 ? 65.074 -0.881 -47.100 1.00 89.75 155 PHE A CA 1
ATOM 1243 C C . PHE A 1 155 ? 64.539 -1.892 -46.094 1.00 89.75 155 PHE A C 1
ATOM 1245 O O . PHE A 1 155 ? 63.893 -2.885 -46.450 1.00 89.75 155 PHE A O 1
ATOM 1252 N N . ASN A 1 156 ? 64.767 -1.587 -44.820 1.00 78.06 156 ASN A N 1
ATOM 1253 C CA . ASN A 1 156 ? 64.110 -2.272 -43.721 1.00 78.06 156 ASN A CA 1
ATOM 1254 C C . ASN A 1 156 ? 62.758 -1.586 -43.493 1.00 78.06 156 ASN A C 1
ATOM 1256 O O . ASN A 1 156 ? 62.751 -0.403 -43.142 1.00 78.06 156 ASN A O 1
ATOM 1260 N N . PRO A 1 157 ? 61.631 -2.271 -43.734 1.00 75.62 157 PRO A N 1
ATOM 1261 C CA . PRO A 1 157 ? 60.318 -1.694 -43.496 1.00 75.62 157 PRO A CA 1
ATOM 1262 C C . PRO A 1 157 ? 60.054 -1.541 -41.995 1.00 75.62 157 PRO A C 1
ATOM 1264 O O . PRO A 1 157 ? 60.802 -2.044 -41.152 1.00 75.62 157 PRO A O 1
ATOM 1267 N N . ASP A 1 158 ? 58.940 -0.898 -41.658 1.00 76.88 158 ASP A N 1
ATOM 1268 C CA . ASP A 1 158 ? 58.413 -0.978 -40.300 1.00 76.88 158 ASP A CA 1
ATOM 1269 C C . ASP A 1 158 ? 57.911 -2.401 -39.958 1.00 76.88 158 ASP A C 1
ATOM 1271 O O . ASP A 1 158 ? 57.884 -3.311 -40.791 1.00 76.88 158 ASP A O 1
ATOM 1275 N N . ASN A 1 159 ? 57.455 -2.603 -38.719 1.00 74.12 159 ASN A N 1
ATOM 1276 C CA . ASN A 1 159 ? 56.943 -3.900 -38.253 1.00 74.12 159 ASN A CA 1
ATOM 1277 C C . ASN A 1 159 ? 55.684 -4.391 -39.006 1.00 74.12 159 ASN A C 1
ATOM 1279 O O . ASN A 1 159 ? 55.232 -5.508 -38.761 1.00 74.12 159 ASN A O 1
ATOM 1283 N N . LYS A 1 160 ? 55.085 -3.566 -39.875 1.00 71.62 160 LYS A N 1
ATOM 1284 C CA . LYS A 1 160 ? 53.930 -3.895 -40.726 1.00 71.62 160 LYS A CA 1
ATOM 1285 C C . LYS A 1 160 ? 54.349 -4.156 -42.179 1.00 71.62 160 LYS A C 1
ATOM 1287 O O . LYS A 1 160 ? 53.518 -4.494 -43.022 1.00 71.62 160 LYS A O 1
ATOM 1292 N N . GLY A 1 161 ? 55.643 -4.046 -42.479 1.00 75.75 161 GLY A N 1
ATOM 1293 C CA . GLY A 1 161 ? 56.179 -4.186 -43.824 1.00 75.75 161 GLY A CA 1
ATOM 1294 C C . GLY A 1 161 ? 55.983 -2.934 -44.689 1.00 75.75 161 GLY A C 1
ATOM 1295 O O . GLY A 1 161 ? 56.216 -3.011 -45.897 1.00 75.75 161 GLY A O 1
ATOM 1296 N N . ASP A 1 162 ? 55.510 -1.819 -44.134 1.00 88.44 162 ASP A N 1
ATOM 1297 C CA . ASP A 1 162 ? 55.239 -0.583 -44.874 1.00 88.44 162 ASP A CA 1
ATOM 1298 C C . ASP A 1 162 ? 56.561 0.112 -45.262 1.00 88.44 162 ASP A C 1
ATOM 1300 O O . ASP A 1 162 ? 57.561 0.035 -44.540 1.00 88.44 162 ASP A O 1
ATOM 1304 N N . LEU A 1 163 ? 56.586 0.764 -46.432 1.00 92.31 163 LEU A N 1
ATOM 1305 C CA . LEU A 1 163 ? 57.779 1.440 -46.956 1.00 92.31 163 LEU A CA 1
ATOM 1306 C C . LEU A 1 163 ? 57.689 2.938 -46.680 1.00 92.31 163 LEU A C 1
ATOM 1308 O O . LEU A 1 163 ? 56.711 3.582 -47.050 1.00 92.31 163 LEU A O 1
ATOM 1312 N N . SER A 1 164 ? 58.736 3.513 -46.091 1.00 92.19 164 SER A N 1
ATOM 1313 C CA . SER A 1 164 ? 58.843 4.960 -45.922 1.00 92.19 164 SER A CA 1
ATOM 1314 C C . SER A 1 164 ? 60.285 5.430 -46.064 1.00 92.19 164 SER A C 1
ATOM 1316 O O . SER A 1 164 ? 61.183 4.884 -45.426 1.00 92.19 164 SER A O 1
ATOM 1318 N N . PHE A 1 165 ? 60.493 6.498 -46.827 1.00 91.50 165 PHE A N 1
ATOM 1319 C CA . PHE A 1 165 ? 61.720 7.287 -46.816 1.00 91.50 165 PHE A CA 1
ATOM 1320 C C . PHE A 1 165 ? 61.395 8.775 -46.956 1.00 91.50 165 PHE A C 1
ATOM 1322 O O . PHE A 1 165 ? 60.401 9.156 -47.570 1.00 91.50 165 PHE A O 1
ATOM 1329 N N . ASP A 1 166 ? 62.247 9.612 -46.375 1.00 92.50 166 ASP A N 1
ATOM 1330 C CA . ASP A 1 166 ? 62.163 11.066 -46.472 1.00 92.50 166 ASP A CA 1
ATOM 1331 C C . ASP A 1 166 ? 63.586 11.617 -46.543 1.00 92.50 166 ASP A C 1
ATOM 1333 O O . ASP A 1 166 ? 64.303 11.684 -45.542 1.00 92.50 166 ASP A O 1
ATOM 1337 N N . TYR A 1 167 ? 64.017 11.936 -47.758 1.00 91.94 167 TYR A N 1
ATOM 1338 C CA . TYR A 1 167 ? 65.321 12.526 -48.022 1.00 91.94 167 TYR A CA 1
ATOM 1339 C C . TYR A 1 167 ? 65.281 14.053 -47.934 1.00 91.94 167 TYR A C 1
ATOM 1341 O O . TYR A 1 167 ? 66.341 14.677 -47.991 1.00 91.94 167 TYR A O 1
ATOM 1349 N N . GLN A 1 168 ? 64.104 14.669 -47.754 1.00 90.75 168 GLN A N 1
ATOM 1350 C CA . GLN A 1 168 ? 63.914 16.119 -47.837 1.00 90.75 168 GLN A CA 1
ATOM 1351 C C . GLN A 1 168 ? 64.574 16.654 -49.127 1.00 90.75 168 GLN A C 1
ATOM 1353 O O . GLN A 1 168 ? 64.417 16.056 -50.181 1.00 90.75 168 GLN A O 1
ATOM 1358 N N . TYR A 1 169 ? 65.357 17.732 -49.061 1.00 90.44 169 TYR A N 1
ATOM 1359 C CA . TYR A 1 169 ? 66.138 18.255 -50.198 1.00 90.44 169 TYR A CA 1
ATOM 1360 C C . TYR A 1 169 ? 67.471 17.512 -50.441 1.00 90.44 169 TYR A C 1
ATOM 1362 O O . TYR A 1 169 ? 68.351 18.000 -51.148 1.00 90.44 169 TYR A O 1
ATOM 1370 N N . GLY A 1 170 ? 67.689 16.395 -49.746 1.00 89.19 170 GLY A N 1
ATOM 1371 C CA . GLY A 1 170 ? 68.886 15.570 -49.844 1.00 89.19 170 GLY A CA 1
ATOM 1372 C C . GLY A 1 170 ? 68.808 14.557 -50.985 1.00 89.19 170 GLY A C 1
ATOM 1373 O O . GLY A 1 170 ? 67.992 14.663 -51.890 1.00 89.19 170 GLY A O 1
ATOM 1374 N N . LYS A 1 171 ? 69.679 13.548 -50.932 1.00 90.25 171 LYS A N 1
ATOM 1375 C CA . LYS A 1 171 ? 69.729 12.457 -51.912 1.00 90.25 171 LYS A CA 1
ATOM 1376 C C . LYS A 1 171 ? 69.653 11.092 -51.227 1.00 90.25 171 LYS A C 1
ATOM 1378 O O . LYS A 1 171 ? 70.088 10.983 -50.074 1.00 90.25 171 LYS A O 1
ATOM 1383 N N . PRO A 1 172 ? 69.185 10.042 -51.922 1.00 91.44 172 PRO A N 1
ATOM 1384 C CA . PRO A 1 172 ? 69.315 8.671 -51.449 1.00 91.44 172 PRO A CA 1
ATOM 1385 C C . PRO A 1 172 ? 70.777 8.321 -51.153 1.00 91.44 172 PRO A C 1
ATOM 1387 O O . PRO A 1 172 ? 71.694 8.807 -51.820 1.00 91.44 172 PRO A O 1
ATOM 1390 N N . ASN A 1 173 ? 71.012 7.417 -50.200 1.00 90.19 173 ASN A N 1
ATOM 1391 C CA . ASN A 1 173 ? 72.343 6.849 -49.954 1.00 90.19 173 ASN A CA 1
ATOM 1392 C C . ASN A 1 173 ? 72.704 5.779 -51.009 1.00 90.19 173 ASN A C 1
ATOM 1394 O O . ASN A 1 173 ? 73.098 4.669 -50.665 1.00 90.19 173 ASN A O 1
ATOM 1398 N N . ALA A 1 174 ? 72.490 6.109 -52.283 1.00 89.88 174 ALA A N 1
ATOM 1399 C CA . ALA A 1 174 ? 72.808 5.300 -53.451 1.00 89.88 174 ALA A CA 1
ATOM 1400 C C . ALA A 1 174 ? 73.980 5.952 -54.187 1.00 89.88 174 ALA A C 1
ATOM 1402 O O . ALA A 1 174 ? 74.001 7.166 -54.429 1.00 89.88 174 ALA A O 1
ATOM 1403 N N . LYS A 1 175 ? 74.971 5.148 -54.555 1.00 89.25 175 LYS A N 1
ATOM 1404 C CA . LYS A 1 175 ? 76.121 5.599 -55.331 1.00 89.25 175 LYS A CA 1
ATOM 1405 C C . LYS A 1 175 ? 75.658 6.114 -56.699 1.00 89.25 175 LYS A C 1
ATOM 1407 O O . LYS A 1 175 ? 74.834 5.500 -57.360 1.00 89.25 175 LYS A O 1
ATOM 1412 N N . GLY A 1 176 ? 76.197 7.257 -57.125 1.00 88.88 176 GLY A N 1
ATOM 1413 C CA . GLY A 1 176 ? 75.915 7.826 -58.451 1.00 88.88 176 GLY A CA 1
ATOM 1414 C C . GLY A 1 176 ? 74.582 8.573 -58.588 1.00 88.88 176 GLY A C 1
ATOM 1415 O O . GLY A 1 176 ? 74.312 9.097 -59.663 1.00 88.88 176 GLY A O 1
ATOM 1416 N N . ILE A 1 177 ? 73.784 8.685 -57.520 1.00 93.81 177 ILE A N 1
ATOM 1417 C CA . ILE A 1 177 ? 72.474 9.355 -57.544 1.00 93.81 177 ILE A CA 1
ATOM 1418 C C . ILE A 1 177 ? 72.568 10.801 -57.024 1.00 93.81 177 ILE A C 1
ATOM 1420 O O . ILE A 1 177 ? 73.241 11.073 -56.023 1.00 93.81 177 ILE A O 1
ATOM 1424 N N . GLY A 1 178 ? 71.930 11.741 -57.733 1.00 89.69 178 GLY A N 1
ATOM 1425 C CA . GLY A 1 178 ? 71.782 13.152 -57.343 1.00 89.69 178 GLY A CA 1
ATOM 1426 C C . GLY A 1 178 ? 70.628 13.416 -56.360 1.00 89.69 178 GLY A C 1
ATOM 1427 O O . GLY A 1 178 ? 69.913 12.496 -55.980 1.00 89.69 178 GLY A O 1
ATOM 1428 N N . SER A 1 179 ? 70.459 14.673 -55.926 1.00 89.62 179 SER A N 1
ATOM 1429 C CA . SER A 1 179 ? 69.308 15.108 -55.103 1.00 89.62 179 SER A CA 1
ATOM 1430 C C . SER A 1 179 ? 68.003 15.179 -55.892 1.00 89.62 179 SER A C 1
ATOM 1432 O O . SER A 1 179 ? 66.941 14.929 -55.341 1.00 89.62 179 SER A O 1
ATOM 1434 N N . ASP A 1 180 ? 68.097 15.472 -57.188 1.00 91.44 180 ASP A N 1
ATOM 1435 C CA . ASP A 1 180 ? 66.969 15.699 -58.087 1.00 91.44 180 ASP A CA 1
ATOM 1436 C C . ASP A 1 180 ? 67.140 14.867 -59.365 1.00 91.44 180 ASP A C 1
ATOM 1438 O O . ASP A 1 180 ? 68.253 14.438 -59.693 1.00 91.44 180 ASP A O 1
ATOM 1442 N N . ARG A 1 181 ? 66.055 14.698 -60.132 1.00 93.50 181 ARG A N 1
ATOM 1443 C CA . ARG A 1 181 ? 66.034 13.987 -61.426 1.00 93.50 181 ARG A CA 1
ATOM 1444 C C . ARG A 1 181 ? 66.548 12.552 -61.353 1.00 93.50 181 ARG A C 1
ATOM 1446 O O . ARG A 1 181 ? 67.303 12.113 -62.223 1.00 93.50 181 ARG A O 1
ATOM 1453 N N . PHE A 1 182 ? 66.113 11.811 -60.344 1.00 95.19 182 PHE A N 1
ATOM 1454 C CA . PHE A 1 182 ? 66.382 10.383 -60.231 1.00 95.19 182 PHE A CA 1
ATOM 1455 C C . PHE A 1 182 ? 65.080 9.583 -60.243 1.00 95.19 182 PHE A C 1
ATOM 1457 O O . PHE A 1 182 ? 63.991 10.107 -60.025 1.00 95.19 182 PHE A O 1
ATOM 1464 N N . SER A 1 183 ? 65.180 8.285 -60.497 1.00 96.12 183 SER A N 1
ATOM 1465 C CA . SER A 1 183 ? 64.040 7.377 -60.404 1.00 96.12 183 SER A CA 1
ATOM 1466 C C . SER A 1 183 ? 64.447 6.063 -59.755 1.00 96.12 183 SER A C 1
ATOM 1468 O O . SER A 1 183 ? 65.621 5.694 -59.763 1.00 96.12 183 SER A O 1
ATOM 1470 N N . ALA A 1 184 ? 63.492 5.367 -59.145 1.00 95.94 184 ALA A N 1
ATOM 1471 C CA . ALA A 1 184 ? 63.736 4.111 -58.454 1.00 95.94 184 ALA A CA 1
ATOM 1472 C C . ALA A 1 184 ? 62.624 3.095 -58.722 1.00 95.94 184 ALA A C 1
ATOM 1474 O O . ALA A 1 184 ? 61.440 3.411 -58.593 1.00 95.94 184 ALA A O 1
ATOM 1475 N N . LYS A 1 185 ? 63.006 1.858 -59.057 1.00 97.06 185 LYS A N 1
ATOM 1476 C CA . LYS A 1 185 ? 62.093 0.705 -59.057 1.00 97.06 185 LYS A CA 1
ATOM 1477 C C . LYS A 1 185 ? 62.301 -0.083 -57.775 1.00 97.06 185 LYS A C 1
ATOM 1479 O O . LYS A 1 185 ? 63.393 -0.603 -57.558 1.00 97.06 185 LYS A O 1
ATOM 1484 N N . ILE A 1 186 ? 61.278 -0.141 -56.934 1.00 96.25 186 ILE A N 1
ATOM 1485 C CA . ILE A 1 186 ? 61.338 -0.696 -55.583 1.00 96.25 186 ILE A CA 1
ATOM 1486 C C . ILE A 1 186 ? 60.420 -1.909 -55.495 1.00 96.25 186 ILE A C 1
ATOM 1488 O O . ILE A 1 186 ? 59.246 -1.814 -55.839 1.00 96.25 186 ILE A O 1
ATOM 1492 N N . PHE A 1 187 ? 60.950 -3.037 -55.035 1.00 96.06 187 PHE A N 1
ATOM 1493 C CA . PHE A 1 187 ? 60.280 -4.334 -55.043 1.00 96.06 187 PHE A CA 1
ATOM 1494 C C . PHE A 1 187 ? 60.206 -4.927 -53.639 1.00 96.06 187 PHE A C 1
ATOM 1496 O O . PHE A 1 187 ? 61.136 -4.773 -52.846 1.00 96.06 187 PHE A O 1
ATOM 1503 N N . THR A 1 188 ? 59.125 -5.648 -53.351 1.00 93.75 188 THR A N 1
ATOM 1504 C CA . THR A 1 188 ? 59.032 -6.578 -52.221 1.00 93.75 188 THR A CA 1
ATOM 1505 C C . THR A 1 188 ? 58.112 -7.746 -52.562 1.00 93.75 188 THR A C 1
ATOM 1507 O O . THR A 1 188 ? 57.275 -7.649 -53.460 1.00 93.75 188 THR A O 1
ATOM 1510 N N . TYR A 1 189 ? 58.244 -8.830 -51.801 1.00 91.56 189 TYR A N 1
ATOM 1511 C CA . TYR A 1 189 ? 57.336 -9.971 -51.812 1.00 91.56 189 TYR A CA 1
ATOM 1512 C C . TYR A 1 189 ? 56.757 -10.171 -50.415 1.00 91.56 189 TYR A C 1
ATOM 1514 O O . TYR A 1 189 ? 57.491 -10.122 -49.423 1.00 91.56 189 TYR A O 1
ATOM 1522 N N . LYS A 1 190 ? 55.443 -10.389 -50.322 1.00 88.75 190 LYS A N 1
ATOM 1523 C CA . LYS A 1 190 ? 54.733 -10.568 -49.046 1.00 88.75 190 LYS A CA 1
ATOM 1524 C C . LYS A 1 190 ? 53.667 -11.648 -49.141 1.00 88.75 190 LYS A C 1
ATOM 1526 O O . LYS A 1 190 ? 53.101 -11.860 -50.206 1.00 88.75 190 LYS A O 1
ATOM 1531 N N . LYS A 1 191 ? 53.344 -12.259 -47.995 1.00 87.69 191 LYS A N 1
ATOM 1532 C CA . LYS A 1 191 ? 52.113 -13.038 -47.838 1.00 87.69 191 LYS A CA 1
ATOM 1533 C C . LYS A 1 191 ? 50.942 -12.096 -47.539 1.00 87.69 191 LYS A C 1
ATOM 1535 O O . LYS A 1 191 ? 50.907 -11.506 -46.460 1.00 87.69 191 LYS A O 1
ATOM 1540 N N . ILE A 1 192 ? 50.025 -11.923 -48.485 1.00 87.81 192 ILE A N 1
ATOM 1541 C CA . ILE A 1 192 ? 48.845 -11.061 -48.392 1.00 87.81 192 ILE A CA 1
ATOM 1542 C C . ILE A 1 192 ? 47.619 -11.896 -48.777 1.00 87.81 192 ILE A C 1
ATOM 1544 O O . ILE A 1 192 ? 47.475 -12.234 -49.945 1.00 87.81 192 ILE A O 1
ATOM 1548 N N . PRO A 1 193 ? 46.741 -12.254 -47.825 1.00 86.94 193 PRO A N 1
ATOM 1549 C CA . PRO A 1 193 ? 45.519 -12.983 -48.147 1.00 86.94 193 PRO A CA 1
ATOM 1550 C C . PRO A 1 193 ? 44.658 -12.256 -49.181 1.00 86.94 193 PRO A C 1
ATOM 1552 O O . PRO A 1 193 ? 44.625 -11.026 -49.224 1.00 86.94 193 PRO A O 1
ATOM 1555 N N . ALA A 1 194 ? 43.893 -13.005 -49.973 1.00 83.25 194 ALA A N 1
ATOM 1556 C CA . ALA A 1 194 ? 42.916 -12.389 -50.863 1.00 83.25 194 ALA A CA 1
ATOM 1557 C C . ALA A 1 194 ? 41.875 -11.582 -50.072 1.00 83.25 194 ALA A C 1
ATOM 1559 O O . ALA A 1 194 ? 41.347 -12.029 -49.050 1.00 83.25 194 ALA A O 1
ATOM 1560 N N . GLY A 1 195 ? 41.552 -10.387 -50.556 1.00 81.88 195 GLY A N 1
ATOM 1561 C CA . GLY A 1 195 ? 40.637 -9.487 -49.871 1.00 81.88 195 GLY A CA 1
ATOM 1562 C C . GLY A 1 195 ? 40.726 -8.051 -50.362 1.00 81.88 195 GLY A C 1
ATOM 1563 O O . GLY A 1 195 ? 41.466 -7.719 -51.284 1.00 81.88 195 GLY A O 1
ATOM 1564 N N . ASN A 1 196 ? 39.949 -7.178 -49.726 1.00 84.00 196 ASN A N 1
ATOM 1565 C CA . ASN A 1 196 ? 40.008 -5.749 -49.993 1.00 84.00 196 ASN A CA 1
ATOM 1566 C C . ASN A 1 196 ? 41.022 -5.083 -49.064 1.00 84.00 196 ASN A C 1
ATOM 1568 O O . ASN A 1 196 ? 40.971 -5.263 -47.842 1.00 84.00 196 ASN A O 1
ATOM 1572 N N . TYR A 1 197 ? 41.893 -4.268 -49.647 1.00 87.62 197 TYR A N 1
ATOM 1573 C CA . TYR A 1 197 ? 42.965 -3.569 -48.958 1.00 87.62 197 TYR A CA 1
ATOM 1574 C C . TYR A 1 197 ? 42.890 -2.067 -49.210 1.00 87.62 197 TYR A C 1
ATOM 1576 O O . TYR A 1 197 ? 42.608 -1.597 -50.312 1.00 87.62 197 TYR A O 1
ATOM 1584 N N . LEU A 1 198 ? 43.162 -1.304 -48.160 1.00 89.94 198 LEU A N 1
ATOM 1585 C CA . LEU A 1 198 ? 43.382 0.124 -48.211 1.00 89.94 198 LEU A CA 1
ATOM 1586 C C . LEU A 1 198 ? 44.849 0.383 -48.560 1.00 89.94 198 LEU A C 1
ATOM 1588 O O . LEU A 1 198 ? 45.733 0.202 -47.720 1.00 89.94 198 LEU A O 1
ATOM 1592 N N . LEU A 1 199 ? 45.092 0.823 -49.790 1.00 90.69 199 LEU A N 1
ATOM 1593 C CA . LEU A 1 199 ? 46.375 1.355 -50.226 1.00 90.69 199 LEU A CA 1
ATOM 1594 C C . LEU A 1 199 ? 46.426 2.837 -49.861 1.00 90.69 199 LEU A C 1
ATOM 1596 O O . LEU A 1 199 ? 45.553 3.605 -50.270 1.00 90.69 199 LEU A O 1
ATOM 1600 N N . GLN A 1 200 ? 47.451 3.247 -49.118 1.00 90.06 200 GLN A N 1
ATOM 1601 C CA . GLN A 1 200 ? 47.736 4.659 -48.855 1.00 90.06 200 GLN A CA 1
ATOM 1602 C C . GLN A 1 200 ? 49.151 4.977 -49.314 1.00 90.06 200 GLN A C 1
ATOM 1604 O O . GLN A 1 200 ? 50.092 4.305 -48.895 1.00 90.06 200 GLN A O 1
ATOM 1609 N N . THR A 1 201 ? 49.298 6.017 -50.129 1.00 90.62 201 THR A N 1
ATOM 1610 C CA . THR A 1 201 ? 50.605 6.562 -50.486 1.00 90.62 201 THR A CA 1
ATOM 1611 C C . THR A 1 201 ? 50.666 8.061 -50.240 1.00 90.62 201 THR A C 1
ATOM 1613 O O . THR A 1 201 ? 49.661 8.757 -50.373 1.00 90.62 201 THR A O 1
ATOM 1616 N N . LYS A 1 202 ? 51.842 8.569 -49.886 1.00 92.19 202 LYS A N 1
ATOM 1617 C CA . LYS A 1 202 ? 52.151 9.997 -49.849 1.00 92.19 202 LYS A CA 1
ATOM 1618 C C . LYS A 1 202 ? 53.543 10.186 -50.429 1.00 92.19 202 LYS A C 1
ATOM 1620 O O . LYS A 1 202 ? 54.483 9.559 -49.954 1.00 92.19 202 LYS A O 1
ATOM 1625 N N . HIS A 1 203 ? 53.670 11.026 -51.439 1.00 90.69 203 HIS A N 1
ATOM 1626 C CA . HIS A 1 203 ? 54.908 11.191 -52.195 1.00 90.69 203 HIS A CA 1
ATOM 1627 C C . HIS A 1 203 ? 55.003 12.616 -52.743 1.00 90.69 203 HIS A C 1
ATOM 1629 O O . HIS A 1 203 ? 53.993 13.325 -52.736 1.00 90.69 203 HIS A O 1
ATOM 1635 N N . ASP A 1 204 ? 56.205 13.053 -53.126 1.00 87.00 204 ASP A N 1
ATOM 1636 C CA . ASP A 1 204 ? 56.408 14.412 -53.654 1.00 87.00 204 ASP A CA 1
ATOM 1637 C C . ASP A 1 204 ? 56.077 14.523 -55.144 1.00 87.00 204 ASP A C 1
ATOM 1639 O O . ASP A 1 204 ? 55.330 15.410 -55.533 1.00 87.00 204 ASP A O 1
ATOM 1643 N N . ASP A 1 205 ? 56.578 13.601 -55.966 1.00 89.19 205 ASP A N 1
ATOM 1644 C CA . ASP A 1 205 ? 56.504 13.691 -57.427 1.00 89.19 205 ASP A CA 1
ATOM 1645 C C . ASP A 1 205 ? 55.690 12.537 -58.057 1.00 89.19 205 ASP A C 1
ATOM 1647 O O . ASP A 1 205 ? 54.475 12.450 -57.891 1.00 89.19 205 ASP A O 1
ATOM 1651 N N . GLY A 1 206 ? 56.309 11.680 -58.875 1.00 90.06 206 GLY A N 1
ATOM 1652 C CA . GLY A 1 206 ? 55.615 10.646 -59.638 1.00 90.06 206 GLY A CA 1
ATOM 1653 C C . GLY A 1 206 ? 55.709 9.295 -58.949 1.00 90.06 206 GLY A C 1
ATOM 1654 O O . GLY A 1 206 ? 56.811 8.799 -58.732 1.00 90.06 206 GLY A O 1
ATOM 1655 N N . THR A 1 207 ? 54.571 8.659 -58.675 1.00 93.12 207 THR A N 1
ATOM 1656 C CA . THR A 1 207 ? 54.521 7.311 -58.100 1.00 93.12 207 THR A CA 1
ATOM 1657 C C . THR A 1 207 ? 53.534 6.423 -58.852 1.00 93.12 207 THR A C 1
ATOM 1659 O O . THR A 1 207 ? 52.341 6.721 -58.934 1.00 93.12 207 THR A O 1
ATOM 1662 N N . ARG A 1 208 ? 54.019 5.273 -59.332 1.00 94.69 208 ARG A N 1
ATOM 1663 C CA . ARG A 1 208 ? 53.182 4.180 -59.853 1.00 94.69 208 ARG A CA 1
ATOM 1664 C C . ARG A 1 208 ? 53.342 2.946 -58.985 1.00 94.69 208 ARG A C 1
ATOM 1666 O O . ARG A 1 208 ? 54.462 2.575 -58.643 1.00 94.69 208 ARG A O 1
ATOM 1673 N N . ILE A 1 209 ? 52.235 2.302 -58.639 1.00 94.69 209 ILE A N 1
ATOM 1674 C CA . ILE A 1 209 ? 52.230 1.109 -57.788 1.00 94.69 209 ILE A CA 1
ATOM 1675 C C . ILE A 1 209 ? 51.580 -0.034 -58.543 1.00 94.69 209 ILE A C 1
ATOM 1677 O O . ILE A 1 209 ? 50.486 0.114 -59.093 1.00 94.69 209 ILE A O 1
ATOM 1681 N N . TYR A 1 210 ? 52.257 -1.174 -58.528 1.00 93.75 210 TYR A N 1
ATOM 1682 C CA . TYR A 1 210 ? 51.809 -2.408 -59.139 1.00 93.75 210 TYR A CA 1
ATOM 1683 C C . TYR A 1 210 ? 51.739 -3.513 -58.090 1.00 93.75 210 TYR A C 1
ATOM 1685 O O . TYR A 1 210 ? 52.615 -3.600 -57.225 1.00 93.75 210 TYR A O 1
ATOM 1693 N N . ILE A 1 211 ? 50.722 -4.362 -58.200 1.00 91.38 211 ILE A N 1
ATOM 1694 C CA . ILE A 1 211 ? 50.623 -5.624 -57.463 1.00 91.38 211 ILE A CA 1
ATOM 1695 C C . ILE A 1 211 ? 50.534 -6.743 -58.491 1.00 91.38 211 ILE A C 1
ATOM 1697 O O . ILE A 1 211 ? 49.716 -6.662 -59.405 1.00 91.38 211 ILE A O 1
ATOM 1701 N N . ASP A 1 212 ? 51.424 -7.729 -58.395 1.00 89.38 212 ASP A N 1
ATOM 1702 C CA . ASP A 1 212 ? 51.554 -8.832 -59.362 1.00 89.38 212 ASP A CA 1
ATOM 1703 C C . ASP A 1 212 ? 51.618 -8.350 -60.825 1.00 89.38 212 ASP A C 1
ATOM 1705 O O . ASP A 1 212 ? 51.006 -8.907 -61.738 1.00 89.38 212 ASP A O 1
ATOM 1709 N N . GLY A 1 213 ? 52.324 -7.238 -61.048 1.00 88.69 213 GLY A N 1
ATOM 1710 C CA . GLY A 1 213 ? 52.449 -6.594 -62.357 1.00 88.69 213 GLY A CA 1
ATOM 1711 C C . GLY A 1 213 ? 51.232 -5.777 -62.819 1.00 88.69 213 GLY A C 1
ATOM 1712 O O . GLY A 1 213 ? 51.354 -5.049 -63.806 1.00 88.69 213 GLY A O 1
ATOM 1713 N N . GLN A 1 214 ? 50.094 -5.815 -62.118 1.00 88.75 214 GLN A N 1
ATOM 1714 C CA . GLN A 1 214 ? 48.917 -4.995 -62.426 1.00 88.75 214 GLN A CA 1
ATOM 1715 C C . GLN A 1 214 ? 49.032 -3.595 -61.811 1.00 88.75 214 GLN A C 1
ATOM 1717 O O . GLN A 1 214 ? 49.283 -3.462 -60.618 1.00 88.75 214 GLN A O 1
ATOM 1722 N N . LEU A 1 215 ? 48.824 -2.542 -62.610 1.00 90.69 215 LEU A N 1
ATOM 1723 C CA . LEU A 1 215 ? 48.852 -1.146 -62.150 1.00 90.69 215 LEU A CA 1
ATOM 1724 C C . LEU A 1 215 ? 47.621 -0.840 -61.279 1.00 90.69 215 LEU A C 1
ATOM 1726 O O . LEU A 1 215 ? 46.496 -0.840 -61.776 1.00 90.69 215 LEU A O 1
ATOM 1730 N N . VAL A 1 216 ? 47.833 -0.541 -59.995 1.00 89.19 216 VAL A N 1
ATOM 1731 C CA . VAL A 1 216 ? 46.756 -0.244 -59.026 1.00 89.19 216 VAL A CA 1
ATOM 1732 C C . VAL A 1 216 ? 46.682 1.233 -58.632 1.00 89.19 216 VAL A C 1
ATOM 1734 O O . VAL A 1 216 ? 45.636 1.707 -58.186 1.00 89.19 216 VAL A O 1
ATOM 1737 N N . LEU A 1 217 ? 47.771 1.977 -58.828 1.00 88.62 217 LEU A N 1
ATOM 1738 C CA . LEU A 1 217 ? 47.822 3.423 -58.643 1.00 88.62 217 LEU A CA 1
ATOM 1739 C C . LEU A 1 217 ? 48.778 4.045 -59.662 1.00 88.62 217 LEU A C 1
ATOM 1741 O O . LEU A 1 217 ? 49.915 3.596 -59.785 1.00 88.62 217 LEU A O 1
ATOM 1745 N N . ASP A 1 218 ? 48.331 5.117 -60.308 1.00 90.06 218 ASP A N 1
ATOM 1746 C CA . ASP A 1 218 ? 49.158 6.032 -61.094 1.00 90.06 218 ASP A CA 1
ATOM 1747 C C . ASP A 1 218 ? 48.883 7.454 -60.592 1.00 90.06 218 ASP A C 1
ATOM 1749 O O . ASP A 1 218 ? 47.748 7.933 -60.678 1.00 90.06 218 ASP A O 1
ATOM 1753 N N . SER A 1 219 ? 49.874 8.069 -59.946 1.00 85.69 219 SER A N 1
ATOM 1754 C CA . SER A 1 219 ? 49.724 9.361 -59.280 1.00 85.69 219 SER A CA 1
ATOM 1755 C C . SER A 1 219 ? 50.933 10.257 -59.519 1.00 85.69 219 SER A C 1
ATOM 1757 O O . SER A 1 219 ? 52.063 9.882 -59.227 1.00 85.69 219 SER A O 1
ATOM 1759 N N . ASP A 1 220 ? 50.665 11.494 -59.920 1.00 81.88 220 ASP A N 1
ATOM 1760 C CA . ASP A 1 220 ? 51.619 12.596 -60.083 1.00 81.88 220 ASP A CA 1
ATOM 1761 C C . ASP A 1 220 ? 51.426 13.718 -59.038 1.00 81.88 220 ASP A C 1
ATOM 1763 O O . ASP A 1 220 ? 51.938 14.825 -59.197 1.00 81.88 220 ASP A O 1
ATOM 1767 N N . ARG A 1 221 ? 50.624 13.461 -57.993 1.00 71.75 221 ARG A N 1
ATOM 1768 C CA . ARG A 1 221 ? 50.209 14.449 -56.987 1.00 71.75 221 ARG A CA 1
ATOM 1769 C C . ARG A 1 221 ? 51.066 14.415 -55.719 1.00 71.75 221 ARG A C 1
ATOM 1771 O O . ARG A 1 221 ? 51.166 13.373 -55.084 1.00 71.75 221 ARG A O 1
ATOM 1778 N N . VAL A 1 222 ? 51.452 15.604 -55.248 1.00 67.81 222 VAL A N 1
ATOM 1779 C CA . VAL A 1 222 ? 52.180 15.894 -53.986 1.00 67.81 222 VAL A CA 1
ATOM 1780 C C . VAL A 1 222 ? 51.348 15.645 -52.698 1.00 67.81 222 VAL A C 1
ATOM 1782 O O . VAL A 1 222 ? 51.590 16.224 -51.637 1.00 67.81 222 VAL A O 1
ATOM 1785 N N . SER A 1 223 ? 50.265 14.864 -52.763 1.00 73.56 223 SER A N 1
ATOM 1786 C CA . SER A 1 223 ? 49.290 14.701 -51.669 1.00 73.56 223 SER A CA 1
ATOM 1787 C C . SER A 1 223 ? 49.071 13.237 -51.305 1.00 73.56 223 SER A C 1
ATOM 1789 O O . SER A 1 223 ? 49.388 12.344 -52.082 1.00 73.56 223 SER A O 1
ATOM 1791 N N . GLN A 1 224 ? 48.495 12.977 -50.128 1.00 82.12 224 GLN A N 1
ATOM 1792 C CA . GLN A 1 224 ? 48.141 11.614 -49.743 1.00 82.12 224 GLN A CA 1
ATOM 1793 C C . GLN A 1 224 ? 47.033 11.071 -50.656 1.00 82.12 224 GLN A C 1
ATOM 1795 O O . GLN A 1 224 ? 45.917 11.589 -50.660 1.00 82.12 224 GLN A O 1
ATOM 1800 N N . ASP A 1 225 ? 47.322 9.987 -51.368 1.00 83.12 225 ASP A N 1
ATOM 1801 C CA . ASP A 1 225 ? 46.352 9.231 -52.144 1.00 83.12 225 ASP A CA 1
ATOM 1802 C C . ASP A 1 225 ? 45.957 7.968 -51.387 1.00 83.12 225 ASP A C 1
ATOM 1804 O O . ASP A 1 225 ? 46.795 7.200 -50.917 1.00 83.12 225 ASP A O 1
ATOM 1808 N N . THR A 1 226 ? 44.650 7.758 -51.255 1.00 85.50 226 THR A N 1
ATOM 1809 C CA . THR A 1 226 ? 44.097 6.548 -50.650 1.00 85.50 226 THR A CA 1
ATOM 1810 C C . THR A 1 226 ? 43.167 5.873 -51.650 1.00 85.50 226 THR A C 1
ATOM 1812 O O . THR A 1 226 ? 42.300 6.524 -52.244 1.00 85.50 226 THR A O 1
ATOM 1815 N N . ARG A 1 227 ? 43.363 4.573 -51.867 1.00 86.00 227 ARG A N 1
ATOM 1816 C CA . ARG A 1 227 ? 42.551 3.746 -52.762 1.00 86.00 227 ARG A CA 1
ATOM 1817 C C . ARG A 1 227 ? 42.153 2.462 -52.059 1.00 86.00 227 ARG A C 1
ATOM 1819 O O . ARG A 1 227 ? 42.944 1.868 -51.332 1.00 86.00 227 ARG A O 1
ATOM 1826 N N . LEU A 1 228 ? 40.923 2.035 -52.305 1.00 87.69 228 LEU A N 1
ATOM 1827 C CA . LEU A 1 228 ? 40.535 0.656 -52.068 1.00 87.69 228 LEU A CA 1
ATOM 1828 C C . LEU A 1 228 ? 40.976 -0.159 -53.277 1.00 87.69 228 LEU A C 1
ATOM 1830 O O . LEU A 1 228 ? 40.600 0.183 -54.400 1.00 87.69 228 LEU A O 1
ATOM 1834 N N . ILE A 1 229 ? 41.740 -1.215 -53.036 1.00 86.38 229 ILE A N 1
ATOM 1835 C CA . ILE A 1 229 ? 42.135 -2.187 -54.051 1.00 86.38 229 ILE A CA 1
ATOM 1836 C C . ILE A 1 229 ? 41.691 -3.579 -53.609 1.00 86.38 229 ILE A C 1
ATOM 1838 O O . ILE A 1 229 ? 41.566 -3.849 -52.412 1.00 86.38 229 ILE A O 1
ATOM 1842 N N . THR A 1 230 ? 41.465 -4.465 -54.568 1.00 85.25 230 THR A N 1
ATOM 1843 C CA . THR A 1 230 ? 41.155 -5.871 -54.303 1.00 85.25 230 THR A CA 1
ATOM 1844 C C . THR A 1 230 ? 42.354 -6.708 -54.712 1.00 85.25 230 THR A C 1
ATOM 1846 O O . THR A 1 230 ? 42.851 -6.566 -55.825 1.00 85.25 230 THR A O 1
ATOM 1849 N N . ILE A 1 231 ? 42.824 -7.554 -53.799 1.00 84.88 231 ILE A N 1
ATOM 1850 C CA . ILE A 1 231 ? 43.874 -8.537 -54.056 1.00 84.88 231 ILE A CA 1
ATOM 1851 C C . ILE A 1 231 ? 43.186 -9.886 -54.223 1.00 84.88 231 ILE A C 1
ATOM 1853 O O . ILE A 1 231 ? 42.456 -10.337 -53.337 1.00 84.88 231 ILE A O 1
ATOM 1857 N N . GLU A 1 232 ? 43.383 -10.497 -55.384 1.00 80.88 232 GLU A N 1
ATOM 1858 C CA . GLU A 1 232 ? 42.847 -11.813 -55.724 1.00 80.88 232 GLU A CA 1
ATOM 1859 C C . GLU A 1 232 ? 43.909 -12.886 -55.469 1.00 80.88 232 GLU A C 1
ATOM 1861 O O . GLU A 1 232 ? 45.100 -12.631 -55.628 1.00 80.88 232 GLU A O 1
ATOM 1866 N N . ASN A 1 233 ? 43.497 -14.098 -55.083 1.00 75.69 233 ASN A N 1
ATOM 1867 C CA . ASN A 1 233 ? 44.440 -15.202 -54.907 1.00 75.69 233 ASN A CA 1
ATOM 1868 C C . ASN A 1 233 ? 44.875 -15.714 -56.286 1.00 75.69 233 ASN A C 1
ATOM 1870 O O . ASN A 1 233 ? 44.129 -16.436 -56.951 1.00 75.69 233 ASN A O 1
ATOM 1874 N N . ASN A 1 234 ? 46.082 -15.350 -56.708 1.00 60.50 234 ASN A N 1
ATOM 1875 C CA . ASN A 1 234 ? 46.681 -15.862 -57.929 1.00 60.50 234 ASN A CA 1
ATOM 1876 C C . ASN A 1 234 ? 47.631 -17.015 -57.572 1.00 60.50 234 ASN A C 1
ATOM 1878 O O . ASN A 1 234 ? 48.632 -16.821 -56.896 1.00 60.50 234 ASN A O 1
ATOM 1882 N N . GLN A 1 235 ? 47.345 -18.217 -58.086 1.00 55.75 235 GLN A N 1
ATOM 1883 C CA . GLN A 1 235 ? 48.219 -19.406 -58.021 1.00 55.75 235 GLN A CA 1
ATOM 1884 C C . GLN A 1 235 ? 48.294 -20.171 -56.680 1.00 55.75 235 GLN A C 1
ATOM 1886 O O . GLN A 1 235 ? 49.196 -20.986 -56.489 1.00 55.75 235 GLN A O 1
ATOM 1891 N N . GLY A 1 236 ? 47.314 -20.014 -55.784 1.00 55.62 236 GLY A N 1
ATOM 1892 C CA . GLY A 1 236 ? 47.083 -20.951 -54.671 1.00 55.62 236 GLY A CA 1
ATOM 1893 C C . GLY A 1 236 ? 47.974 -20.760 -53.442 1.00 55.62 236 GLY A C 1
ATOM 1894 O O . GLY A 1 236 ? 47.830 -21.509 -52.480 1.00 55.62 236 GLY A O 1
ATOM 1895 N N . ASN A 1 237 ? 48.832 -19.740 -53.443 1.00 64.31 237 ASN A N 1
ATOM 1896 C CA . ASN A 1 237 ? 49.599 -19.286 -52.291 1.00 64.31 237 ASN A CA 1
ATOM 1897 C C . ASN A 1 237 ? 49.415 -17.766 -52.194 1.00 64.31 237 ASN A C 1
ATOM 1899 O O . ASN A 1 237 ? 49.531 -17.092 -53.208 1.00 64.31 237 ASN A O 1
ATOM 1903 N N . ASP A 1 238 ? 49.171 -17.224 -50.998 1.00 80.12 238 ASP A N 1
ATOM 1904 C CA . ASP A 1 238 ? 48.931 -15.788 -50.750 1.00 80.12 238 ASP A CA 1
ATOM 1905 C C . ASP A 1 238 ? 50.179 -14.899 -51.001 1.00 80.12 238 ASP A C 1
ATOM 1907 O O . ASP A 1 238 ? 50.391 -13.928 -50.291 1.00 80.12 238 ASP A O 1
ATOM 1911 N N . VAL A 1 239 ? 51.090 -15.245 -51.915 1.00 89.19 239 VAL A N 1
ATOM 1912 C CA . VAL A 1 239 ? 52.366 -14.543 -52.136 1.00 89.19 239 VAL A CA 1
ATOM 1913 C C . VAL A 1 239 ? 52.227 -13.545 -53.277 1.00 89.19 239 VAL A C 1
ATOM 1915 O O . VAL A 1 239 ? 52.004 -13.947 -54.413 1.00 89.19 239 VAL A O 1
ATOM 1918 N N . HIS A 1 240 ? 52.448 -12.266 -52.982 1.00 90.38 240 HIS A N 1
ATOM 1919 C CA . HIS A 1 240 ? 52.259 -11.169 -53.930 1.00 90.38 240 HIS A CA 1
ATOM 1920 C C . HIS A 1 240 ? 53.526 -10.328 -54.099 1.00 90.38 240 HIS A C 1
ATOM 1922 O O . HIS A 1 240 ? 54.207 -10.018 -53.112 1.00 90.38 240 HIS A O 1
ATOM 1928 N N . GLU A 1 241 ? 53.813 -9.929 -55.341 1.00 92.81 241 GLU A N 1
ATOM 1929 C CA . GLU A 1 241 ? 54.802 -8.891 -55.649 1.00 92.81 241 GLU A CA 1
ATOM 1930 C C . GLU A 1 241 ? 54.162 -7.519 -55.438 1.00 92.81 241 GLU A C 1
ATOM 1932 O O . GLU A 1 241 ? 53.087 -7.243 -55.970 1.00 92.81 241 GLU A O 1
ATOM 1937 N N . ILE A 1 242 ? 54.857 -6.622 -54.737 1.00 94.19 242 ILE A N 1
ATOM 1938 C CA . ILE A 1 242 ? 54.544 -5.193 -54.767 1.00 94.19 242 ILE A CA 1
ATOM 1939 C C . ILE A 1 242 ? 55.719 -4.461 -55.401 1.00 94.19 242 ILE A C 1
ATOM 1941 O O . ILE A 1 242 ? 56.844 -4.516 -54.896 1.00 94.19 242 ILE A O 1
ATOM 1945 N N . ARG A 1 243 ? 55.436 -3.731 -56.481 1.00 96.06 243 ARG A N 1
ATOM 1946 C CA . ARG A 1 243 ? 56.405 -2.880 -57.170 1.00 96.06 243 ARG A CA 1
ATOM 1947 C C . ARG A 1 243 ? 55.974 -1.426 -57.110 1.00 96.06 243 ARG A C 1
ATOM 1949 O O . ARG A 1 243 ? 54.876 -1.081 -57.540 1.00 96.06 243 ARG A O 1
ATOM 1956 N N . ILE A 1 244 ? 56.871 -0.565 -56.649 1.00 96.06 244 ILE A N 1
ATOM 1957 C CA . ILE A 1 244 ? 56.702 0.885 -56.657 1.00 96.06 244 ILE A CA 1
ATOM 1958 C C . ILE A 1 244 ? 57.725 1.487 -57.613 1.00 96.06 244 ILE A C 1
ATOM 1960 O O . ILE A 1 244 ? 58.924 1.253 -57.490 1.00 96.06 244 ILE A O 1
ATOM 1964 N N . GLU A 1 245 ? 57.251 2.271 -58.568 1.00 96.44 245 GLU A N 1
ATOM 1965 C CA . GLU A 1 245 ? 58.086 3.110 -59.416 1.00 96.44 245 GLU A CA 1
ATOM 1966 C C . GLU A 1 245 ? 57.975 4.546 -58.914 1.00 96.44 245 GLU A C 1
ATOM 1968 O O . GLU A 1 245 ? 56.909 5.152 -59.017 1.00 96.44 245 GLU A O 1
ATOM 1973 N N . TYR A 1 246 ? 59.067 5.063 -58.356 1.00 95.19 246 TYR A N 1
ATOM 1974 C CA . TYR A 1 246 ? 59.169 6.422 -57.829 1.00 95.19 246 TYR A CA 1
ATOM 1975 C C . TYR A 1 246 ? 60.027 7.280 -58.760 1.00 95.19 246 TYR A C 1
ATOM 1977 O O . TYR A 1 246 ? 61.088 6.840 -59.210 1.00 95.19 246 TYR A O 1
ATOM 1985 N N . VAL A 1 247 ? 59.580 8.498 -59.044 1.00 94.19 247 VAL A N 1
ATOM 1986 C CA . VAL A 1 247 ? 60.290 9.494 -59.846 1.00 94.19 247 VAL A CA 1
ATOM 1987 C C . VAL A 1 247 ? 60.418 10.761 -59.024 1.00 94.19 247 VAL A C 1
ATOM 1989 O O . VAL A 1 247 ? 59.401 11.321 -58.634 1.00 94.19 247 VAL A O 1
ATOM 1992 N N . GLU A 1 248 ? 61.651 11.220 -58.833 1.00 92.69 248 GLU A N 1
ATOM 1993 C CA . GLU A 1 248 ? 61.985 12.537 -58.300 1.00 92.69 248 GLU A CA 1
ATOM 1994 C C . GLU A 1 248 ? 62.387 13.454 -59.454 1.00 92.69 248 GLU A C 1
ATOM 1996 O O . GLU A 1 248 ? 63.318 13.146 -60.204 1.00 92.69 248 GLU A O 1
ATOM 2001 N N . LYS A 1 249 ? 61.723 14.598 -59.600 1.00 91.06 249 LYS A N 1
ATOM 2002 C CA . LYS A 1 249 ? 62.040 15.605 -60.613 1.00 91.06 249 LYS A CA 1
ATOM 2003 C C . LYS A 1 249 ? 62.842 16.735 -59.999 1.00 91.06 249 LYS A C 1
ATOM 2005 O O . LYS A 1 249 ? 63.942 16.996 -60.489 1.00 91.06 249 LYS A O 1
ATOM 2010 N N . THR A 1 250 ? 62.287 17.407 -58.992 1.00 89.38 250 THR A N 1
ATOM 2011 C CA . THR A 1 250 ? 62.912 18.541 -58.301 1.00 89.38 250 THR A CA 1
ATOM 2012 C C . THR A 1 250 ? 62.293 18.751 -56.924 1.00 89.38 250 THR A C 1
ATOM 2014 O O . THR A 1 250 ? 61.072 18.832 -56.843 1.00 89.38 250 THR A O 1
ATOM 2017 N N . GLY A 1 251 ? 63.090 19.090 -55.913 1.00 88.88 251 GLY A N 1
ATOM 2018 C CA . GLY A 1 251 ? 62.561 19.563 -54.634 1.00 88.88 251 GLY A CA 1
ATOM 2019 C C . GLY A 1 251 ? 62.754 18.566 -53.501 1.00 88.88 251 GLY A C 1
ATOM 2020 O O . GLY A 1 251 ? 63.891 18.329 -53.097 1.00 88.88 251 GLY A O 1
ATOM 2021 N N . LYS A 1 252 ? 61.663 18.121 -52.866 1.00 90.00 252 LYS A N 1
ATOM 2022 C CA . LYS A 1 252 ? 61.741 17.305 -51.650 1.00 90.00 252 LYS A CA 1
ATOM 2023 C C . LYS A 1 252 ? 61.485 15.845 -51.980 1.00 90.00 252 LYS A C 1
ATOM 2025 O O . LYS A 1 252 ? 60.345 15.450 -52.107 1.00 90.00 252 LYS A O 1
ATOM 2030 N N . SER A 1 253 ? 62.473 14.974 -51.882 1.00 91.00 253 SER A N 1
ATOM 2031 C CA . SER A 1 253 ? 62.224 13.560 -52.142 1.00 91.00 253 SER A CA 1
ATOM 2032 C C . SER A 1 253 ? 61.694 12.797 -50.925 1.00 91.00 253 SER A C 1
ATOM 2034 O O . SER A 1 253 ? 62.395 12.636 -49.922 1.00 91.00 253 SER A O 1
ATOM 2036 N N . TYR A 1 254 ? 60.464 12.283 -51.007 1.00 92.75 254 TYR A N 1
ATOM 2037 C CA . TYR A 1 254 ? 59.893 11.390 -49.995 1.00 92.75 254 TYR A CA 1
ATOM 2038 C C . TYR A 1 254 ? 58.818 10.458 -50.569 1.00 92.75 254 TYR A C 1
ATOM 2040 O O . TYR A 1 254 ? 58.103 10.795 -51.512 1.00 92.75 254 TYR A O 1
ATOM 2048 N N . LEU A 1 255 ? 58.669 9.292 -49.941 1.00 92.44 255 LEU A N 1
ATOM 2049 C CA . LEU A 1 255 ? 57.621 8.313 -50.218 1.00 92.44 255 LEU A CA 1
ATOM 2050 C C . LEU A 1 255 ? 57.191 7.657 -48.908 1.00 92.44 255 LEU A C 1
ATOM 2052 O O . LEU A 1 255 ? 58.021 7.216 -48.119 1.00 92.44 255 LEU A O 1
ATOM 2056 N N . GLN A 1 256 ? 55.887 7.535 -48.713 1.00 93.00 256 GLN A N 1
ATOM 2057 C CA . GLN A 1 256 ? 55.258 6.709 -47.693 1.00 93.00 256 GLN A CA 1
ATOM 2058 C C . GLN A 1 256 ? 54.262 5.801 -48.393 1.00 93.00 256 GLN A C 1
ATOM 2060 O O . GLN A 1 256 ? 53.415 6.295 -49.125 1.00 93.00 256 GLN A O 1
ATOM 2065 N N . PHE A 1 257 ? 54.335 4.501 -48.153 1.00 92.62 257 PHE A N 1
ATOM 2066 C CA . PHE A 1 257 ? 53.436 3.497 -48.699 1.00 92.62 257 PHE A CA 1
ATOM 2067 C C . PHE A 1 257 ? 52.960 2.577 -47.580 1.00 92.62 257 PHE A C 1
ATOM 2069 O O . PHE A 1 257 ? 53.775 2.015 -46.850 1.00 92.62 257 PHE A O 1
ATOM 2076 N N . SER A 1 258 ? 51.645 2.387 -47.488 1.00 91.12 258 SER A N 1
ATOM 2077 C CA . SER A 1 258 ? 51.033 1.394 -46.608 1.00 91.12 258 SER A CA 1
ATOM 2078 C C . SER A 1 258 ? 49.918 0.633 -47.307 1.00 91.12 258 SER A C 1
ATOM 2080 O O . SER A 1 258 ? 49.209 1.183 -48.156 1.00 91.12 258 SER A O 1
ATOM 2082 N N . LEU A 1 259 ? 49.749 -0.627 -46.915 1.00 90.31 259 LEU A N 1
ATOM 2083 C CA . LEU A 1 259 ? 48.719 -1.511 -47.447 1.00 90.31 259 LEU A CA 1
ATOM 2084 C C . LEU A 1 259 ? 48.077 -2.299 -46.303 1.00 90.31 259 LEU A C 1
ATOM 2086 O O . LEU A 1 259 ? 48.727 -3.141 -45.687 1.00 90.31 259 LEU A O 1
ATOM 2090 N N . LYS A 1 260 ? 46.804 -2.019 -46.000 1.00 88.88 260 LYS A N 1
ATOM 2091 C CA . LYS A 1 260 ? 46.110 -2.574 -44.820 1.00 88.88 260 LYS A CA 1
ATOM 2092 C C . LYS A 1 260 ? 44.817 -3.286 -45.208 1.00 88.88 260 LYS A C 1
ATOM 2094 O O . LYS A 1 260 ? 44.091 -2.736 -46.031 1.00 88.88 260 LYS A O 1
ATOM 2099 N N . PRO A 1 261 ? 44.472 -4.441 -44.615 1.00 87.81 261 PRO A N 1
ATOM 2100 C CA . PRO A 1 261 ? 43.143 -5.023 -44.774 1.00 87.81 261 PRO A CA 1
ATOM 2101 C C . PRO A 1 261 ? 42.056 -4.002 -44.419 1.00 87.81 261 PRO A C 1
ATOM 2103 O O . PRO A 1 261 ? 42.166 -3.292 -43.419 1.00 87.81 261 PRO A O 1
ATOM 2106 N N . VAL A 1 262 ? 40.979 -3.926 -45.207 1.00 83.94 262 VAL A N 1
ATOM 2107 C CA . VAL A 1 262 ? 39.887 -2.966 -44.941 1.00 83.94 262 VAL A CA 1
ATOM 2108 C C . VAL A 1 262 ? 39.269 -3.183 -43.568 1.00 83.94 262 VAL A C 1
ATOM 2110 O O . VAL A 1 262 ? 38.935 -2.216 -42.892 1.00 83.94 262 VAL A O 1
ATOM 2113 N N . GLN A 1 263 ? 39.150 -4.437 -43.130 1.00 83.31 263 GLN A N 1
ATOM 2114 C CA . GLN A 1 263 ? 38.586 -4.775 -41.826 1.00 83.31 263 GLN A CA 1
ATOM 2115 C C . GLN A 1 263 ? 39.317 -4.078 -40.666 1.00 83.31 263 GLN A C 1
ATOM 2117 O O . GLN A 1 263 ? 38.660 -3.667 -39.710 1.00 83.31 263 GLN A O 1
ATOM 2122 N N . ASP A 1 264 ? 40.632 -3.867 -40.782 1.00 85.25 264 ASP A N 1
ATOM 2123 C CA . ASP A 1 264 ? 41.464 -3.248 -39.742 1.00 85.25 264 ASP A CA 1
ATOM 2124 C C . ASP A 1 264 ? 41.260 -1.730 -39.629 1.00 85.25 264 ASP A C 1
ATOM 2126 O O . ASP A 1 264 ? 41.668 -1.117 -38.642 1.00 85.25 264 ASP A O 1
ATOM 2130 N N . VAL A 1 265 ? 40.635 -1.109 -40.635 1.00 85.75 265 VAL A N 1
ATOM 2131 C CA . VAL A 1 265 ? 40.333 0.331 -40.653 1.00 85.75 265 VAL A CA 1
ATOM 2132 C C . VAL A 1 265 ? 38.850 0.635 -40.432 1.00 85.75 265 VAL A C 1
ATOM 2134 O O . VAL A 1 265 ? 38.468 1.805 -40.364 1.00 85.75 265 VAL A O 1
ATOM 2137 N N . LEU A 1 266 ? 38.000 -0.390 -40.315 1.00 90.38 266 LEU A N 1
ATOM 2138 C CA . LEU A 1 266 ? 36.588 -0.202 -39.994 1.00 90.38 266 LEU A CA 1
ATOM 2139 C C . LEU A 1 266 ? 36.398 0.137 -38.512 1.00 90.38 266 LEU A C 1
ATOM 2141 O O . LEU A 1 266 ? 37.174 -0.249 -37.641 1.00 90.38 266 LEU A O 1
ATOM 2145 N N . SER A 1 267 ? 35.310 0.843 -38.218 1.00 91.31 267 SER A N 1
ATOM 2146 C CA . SER A 1 267 ? 34.974 1.308 -36.873 1.00 91.31 267 SER A CA 1
ATOM 2147 C C . SER A 1 267 ? 33.541 0.941 -36.504 1.00 91.31 267 SER A C 1
ATOM 2149 O O . SER A 1 267 ? 32.684 0.762 -37.369 1.00 91.31 267 SER A O 1
ATOM 2151 N N . THR A 1 268 ? 33.254 0.859 -35.204 1.00 91.38 268 THR A N 1
ATOM 2152 C CA . THR A 1 268 ? 31.882 0.761 -34.684 1.00 91.38 268 THR A CA 1
ATOM 2153 C C . THR A 1 268 ? 31.199 2.127 -34.557 1.00 91.38 268 THR A C 1
ATOM 2155 O O . THR A 1 268 ? 29.984 2.193 -34.370 1.00 91.38 268 THR A O 1
ATOM 2158 N N . SER A 1 269 ? 31.947 3.235 -34.613 1.00 88.25 269 SER A N 1
ATOM 2159 C CA . SER A 1 269 ? 31.427 4.597 -34.409 1.00 88.25 269 SER A CA 1
ATOM 2160 C C . SER A 1 269 ? 31.279 5.397 -35.702 1.00 88.25 269 SER A C 1
ATOM 2162 O O . SER A 1 269 ? 30.374 6.224 -35.791 1.00 88.25 269 SER A O 1
ATOM 2164 N N . THR A 1 270 ? 32.102 5.116 -36.709 1.00 92.38 270 THR A N 1
ATOM 2165 C CA . THR A 1 270 ? 32.120 5.809 -38.003 1.00 92.38 270 THR A CA 1
ATOM 2166 C C . THR A 1 270 ? 31.984 4.826 -39.162 1.00 92.38 270 THR A C 1
ATOM 2168 O O . THR A 1 270 ? 32.195 3.625 -39.007 1.00 92.38 270 THR A O 1
ATOM 2171 N N . TRP A 1 271 ? 31.591 5.349 -40.316 1.00 93.62 271 TRP A N 1
ATOM 2172 C CA . TRP A 1 271 ? 31.466 4.635 -41.575 1.00 93.62 271 TRP A CA 1
ATOM 2173 C C . TRP A 1 271 ? 32.714 4.829 -42.438 1.00 93.62 271 TRP A C 1
ATOM 2175 O O . TRP A 1 271 ? 33.346 5.889 -42.433 1.00 93.62 271 TRP A O 1
ATOM 2185 N N . PHE A 1 272 ? 33.033 3.803 -43.214 1.00 92.81 272 PHE A N 1
ATOM 2186 C CA . PHE A 1 272 ? 33.995 3.844 -44.309 1.00 92.81 272 PHE A CA 1
ATOM 2187 C C . PHE A 1 272 ? 33.218 3.778 -45.624 1.00 92.81 272 PHE A C 1
ATOM 2189 O O . PHE A 1 272 ? 32.375 2.897 -45.757 1.00 92.81 272 PHE A O 1
ATOM 2196 N N . ALA A 1 273 ? 33.476 4.664 -46.584 1.00 93.00 273 ALA A N 1
ATOM 2197 C CA . ALA A 1 273 ? 32.849 4.617 -47.904 1.00 93.00 273 ALA A CA 1
ATOM 2198 C C . ALA A 1 273 ? 33.869 4.366 -49.010 1.00 93.00 273 ALA A C 1
ATOM 2200 O O . ALA A 1 273 ? 34.942 4.969 -48.999 1.00 93.00 273 ALA A O 1
ATOM 2201 N N . SER A 1 274 ? 33.493 3.557 -49.994 1.00 91.88 274 SER A N 1
ATOM 2202 C CA . SER A 1 274 ? 34.153 3.442 -51.294 1.00 91.88 274 SER A CA 1
ATOM 2203 C C . SER A 1 274 ? 33.212 3.888 -52.415 1.00 91.88 274 SER A C 1
ATOM 2205 O O . SER A 1 274 ? 32.015 3.628 -52.354 1.00 91.88 274 SER A O 1
ATOM 2207 N N . TYR A 1 275 ? 33.747 4.570 -53.429 1.00 92.75 275 TYR A N 1
ATOM 2208 C CA . TYR A 1 275 ? 33.021 5.125 -54.575 1.00 92.75 275 TYR A CA 1
ATOM 2209 C C . TYR A 1 275 ? 33.628 4.610 -55.886 1.00 92.75 275 TYR A C 1
ATOM 2211 O O . TYR A 1 275 ? 34.834 4.757 -56.116 1.00 92.75 275 TYR A O 1
ATOM 2219 N N . TYR A 1 276 ? 32.790 4.027 -56.742 1.00 91.50 276 TYR A N 1
ATOM 2220 C CA . TYR A 1 276 ? 33.179 3.319 -57.960 1.00 91.50 276 TYR A CA 1
ATOM 2221 C C . TYR A 1 276 ? 32.578 3.986 -59.198 1.00 91.50 276 TYR A C 1
ATOM 2223 O O . TYR A 1 276 ? 31.383 4.269 -59.239 1.00 91.50 276 TYR A O 1
ATOM 2231 N N . ASN A 1 277 ? 33.373 4.119 -60.262 1.00 90.12 277 ASN A N 1
ATOM 2232 C CA . ASN A 1 277 ? 32.933 4.603 -61.582 1.00 90.12 277 ASN A CA 1
ATOM 2233 C C . ASN A 1 277 ? 32.211 3.535 -62.419 1.00 90.12 277 ASN A C 1
ATOM 2235 O O . ASN A 1 277 ? 32.390 3.451 -63.632 1.00 90.12 277 ASN A O 1
ATOM 2239 N N . ASN A 1 278 ? 31.442 2.672 -61.760 1.00 90.62 278 ASN A N 1
ATOM 2240 C CA . ASN A 1 278 ? 30.646 1.619 -62.376 1.00 90.62 278 ASN A CA 1
ATOM 2241 C C . ASN A 1 278 ? 29.471 1.239 -61.461 1.00 90.62 278 ASN A C 1
ATOM 2243 O O . ASN A 1 278 ? 29.437 1.619 -60.294 1.00 90.62 278 ASN A O 1
ATOM 2247 N N . MET A 1 279 ? 28.538 0.440 -61.976 1.00 91.12 279 MET A N 1
ATOM 2248 C CA . MET A 1 279 ? 27.317 0.021 -61.270 1.00 91.12 279 MET A CA 1
ATOM 2249 C C . MET A 1 279 ? 27.448 -1.290 -60.466 1.00 91.12 279 MET A C 1
ATOM 2251 O O . MET A 1 279 ? 26.444 -1.785 -59.952 1.00 91.12 279 MET A O 1
ATOM 2255 N N . ASN A 1 280 ? 28.640 -1.889 -60.380 1.00 87.19 280 ASN A N 1
ATOM 2256 C CA . ASN A 1 280 ? 28.812 -3.271 -59.911 1.00 87.19 280 ASN A CA 1
ATOM 2257 C C . ASN A 1 280 ? 29.625 -3.410 -58.613 1.00 87.19 280 ASN A C 1
ATOM 2259 O O . ASN A 1 280 ? 29.892 -4.541 -58.217 1.00 87.19 280 ASN A O 1
ATOM 2263 N N . VAL A 1 281 ? 29.981 -2.310 -57.932 1.00 87.44 281 VAL A N 1
ATOM 2264 C CA . VAL A 1 281 ? 30.795 -2.334 -56.697 1.00 87.44 281 VAL A CA 1
ATOM 2265 C C . VAL A 1 281 ? 32.053 -3.196 -56.890 1.00 87.44 281 VAL A C 1
ATOM 2267 O O . VAL A 1 281 ? 32.317 -4.156 -56.169 1.00 87.44 281 VAL A O 1
ATOM 2270 N N . SER A 1 282 ? 32.808 -2.909 -57.949 1.00 83.88 282 SER A N 1
ATOM 2271 C CA . SER A 1 282 ? 33.960 -3.723 -58.346 1.00 83.88 282 SER A CA 1
ATOM 2272 C C . SER A 1 282 ? 35.132 -2.870 -58.815 1.00 83.88 282 SER A C 1
ATOM 2274 O O . SER A 1 282 ? 34.927 -1.830 -59.449 1.00 83.88 282 SER A O 1
ATOM 2276 N N . GLY A 1 283 ? 36.351 -3.356 -58.576 1.00 79.00 283 GLY A N 1
ATOM 2277 C CA . GLY A 1 283 ? 37.598 -2.705 -58.977 1.00 79.00 283 GLY A CA 1
ATOM 2278 C C . GLY A 1 283 ? 38.058 -1.609 -58.012 1.00 79.00 283 GLY A C 1
ATOM 2279 O O . GLY A 1 283 ? 37.582 -1.508 -56.882 1.00 79.00 283 GLY A O 1
ATOM 2280 N N . ASN A 1 284 ? 39.000 -0.784 -58.471 1.00 79.31 284 ASN A N 1
ATOM 2281 C CA . ASN A 1 284 ? 39.610 0.262 -57.651 1.00 79.31 284 ASN A CA 1
ATOM 2282 C C . ASN A 1 284 ? 38.613 1.388 -57.351 1.00 79.31 284 ASN A C 1
ATOM 2284 O O . ASN A 1 284 ? 37.919 1.869 -58.250 1.00 79.31 284 ASN A O 1
ATOM 2288 N N . ALA A 1 285 ? 38.581 1.843 -56.097 1.00 85.31 285 ALA A N 1
ATOM 2289 C CA . ALA A 1 285 ? 37.630 2.857 -55.646 1.00 85.31 285 ALA A CA 1
ATOM 2290 C C . ALA A 1 285 ? 38.299 4.016 -54.908 1.00 85.31 285 ALA A C 1
ATOM 2292 O O . ALA A 1 285 ? 39.300 3.847 -54.200 1.00 85.31 285 ALA A O 1
ATOM 2293 N N . PHE A 1 286 ? 37.688 5.195 -55.026 1.00 84.69 286 PHE A N 1
ATOM 2294 C CA . PHE A 1 286 ? 37.985 6.324 -54.148 1.00 84.69 286 PHE A CA 1
ATOM 2295 C C . PHE A 1 286 ? 37.348 6.076 -52.792 1.00 84.69 286 PHE A C 1
ATOM 2297 O O . PHE A 1 286 ? 36.231 5.574 -52.728 1.00 84.69 286 PHE A O 1
ATOM 2304 N N . VAL A 1 287 ? 38.033 6.440 -51.712 1.00 87.81 287 VAL A N 1
ATOM 2305 C CA . VAL A 1 287 ? 37.544 6.162 -50.361 1.00 87.81 287 VAL A CA 1
ATOM 2306 C C . VAL A 1 287 ? 37.400 7.421 -49.533 1.00 87.81 287 VAL A C 1
ATOM 2308 O O . VAL A 1 287 ? 38.121 8.400 -49.714 1.00 87.81 287 VAL A O 1
ATOM 2311 N N . SER A 1 288 ? 36.476 7.371 -48.586 1.00 86.94 288 SER A N 1
ATOM 2312 C CA . SER A 1 288 ? 36.337 8.361 -47.532 1.00 86.94 288 SER A CA 1
ATOM 2313 C C . SER A 1 288 ? 36.172 7.630 -46.206 1.00 86.94 288 SER A C 1
ATOM 2315 O O . SER A 1 288 ? 35.343 6.731 -46.072 1.00 86.94 288 SER A O 1
ATOM 2317 N N . THR A 1 289 ? 37.008 7.982 -45.236 1.00 85.62 289 THR A N 1
ATOM 2318 C CA . THR A 1 289 ? 37.020 7.380 -43.903 1.00 85.62 289 THR A CA 1
ATOM 2319 C C . THR A 1 289 ? 36.341 8.301 -42.894 1.00 85.62 289 THR A C 1
ATOM 2321 O O . THR A 1 289 ? 36.138 9.485 -43.153 1.00 85.62 289 THR A O 1
ATOM 2324 N N . GLU A 1 290 ? 36.003 7.756 -41.724 1.00 86.50 290 GLU A N 1
ATOM 2325 C CA . GLU A 1 290 ? 35.457 8.516 -40.590 1.00 86.50 290 GLU A CA 1
ATOM 2326 C C . GLU A 1 290 ? 34.129 9.247 -40.870 1.00 86.50 290 GLU A C 1
ATOM 2328 O O . GLU A 1 290 ? 33.785 10.238 -40.218 1.00 86.50 290 GLU A O 1
ATOM 2333 N N . ILE A 1 291 ? 33.328 8.730 -41.803 1.00 91.00 291 ILE A N 1
ATOM 2334 C CA . ILE A 1 291 ? 32.015 9.289 -42.126 1.00 91.00 291 ILE A CA 1
ATOM 2335 C C . ILE A 1 291 ? 31.093 9.099 -40.922 1.00 91.00 291 ILE A C 1
ATOM 2337 O O . ILE A 1 291 ? 30.831 7.985 -40.474 1.00 91.00 291 ILE A O 1
ATOM 2341 N N . LYS A 1 292 ? 30.582 10.198 -40.368 1.00 89.12 292 LYS A N 1
ATOM 2342 C CA . LYS A 1 292 ? 29.723 10.137 -39.176 1.00 89.12 292 LYS A CA 1
ATOM 2343 C C . LYS A 1 292 ? 28.348 9.552 -39.478 1.00 89.12 292 LYS A C 1
ATOM 2345 O O . LYS A 1 292 ? 27.796 8.845 -38.640 1.00 89.12 292 LYS A O 1
ATOM 2350 N N . ASP A 1 293 ? 27.806 9.853 -40.654 1.00 89.88 293 ASP A N 1
ATOM 2351 C CA . ASP A 1 293 ? 26.439 9.505 -41.017 1.00 89.88 293 ASP A CA 1
ATOM 2352 C C . ASP A 1 293 ? 26.261 9.400 -42.540 1.00 89.88 293 ASP A C 1
ATOM 2354 O O . ASP A 1 293 ? 26.840 10.191 -43.286 1.00 89.88 293 ASP A O 1
ATOM 2358 N N . ILE A 1 294 ? 25.444 8.449 -42.999 1.00 93.88 294 ILE A N 1
ATOM 2359 C CA . ILE A 1 294 ? 25.077 8.297 -44.413 1.00 93.88 294 ILE A CA 1
ATOM 2360 C C . ILE A 1 294 ? 23.817 9.129 -44.646 1.00 93.88 294 ILE A C 1
ATOM 2362 O O . ILE A 1 294 ? 22.700 8.643 -44.445 1.00 93.88 294 ILE A O 1
ATOM 2366 N N . LYS A 1 295 ? 24.014 10.399 -45.014 1.00 91.38 295 LYS A N 1
ATOM 2367 C CA . LYS A 1 295 ? 22.955 11.371 -45.329 1.00 91.38 295 LYS A CA 1
ATOM 2368 C C . LYS A 1 295 ? 23.303 12.162 -46.588 1.00 91.38 295 LYS A C 1
ATOM 2370 O O . LYS A 1 295 ? 23.537 13.373 -46.529 1.00 91.38 295 LYS A O 1
ATOM 2375 N N . TYR A 1 296 ? 23.404 11.470 -47.714 1.00 92.19 296 TYR A N 1
ATOM 2376 C CA . TYR A 1 296 ? 23.833 12.071 -48.968 1.00 92.19 296 TYR A CA 1
ATOM 2377 C C . TYR A 1 296 ? 22.643 12.400 -49.863 1.00 92.19 296 TYR A C 1
ATOM 2379 O O . TYR A 1 296 ? 21.769 11.572 -50.103 1.00 92.19 296 TYR A O 1
ATOM 2387 N N . ASN A 1 297 ? 22.640 13.630 -50.366 1.00 91.44 297 ASN A N 1
ATOM 2388 C CA . ASN A 1 297 ? 21.784 14.082 -51.451 1.00 91.44 297 ASN A CA 1
ATOM 2389 C C . ASN A 1 297 ? 22.682 14.855 -52.415 1.00 91.44 297 ASN A C 1
ATOM 2391 O O . ASN A 1 297 ? 22.961 16.037 -52.204 1.00 91.44 297 ASN A O 1
ATOM 2395 N N . TRP A 1 298 ? 23.202 14.158 -53.419 1.00 92.50 298 TRP A N 1
ATOM 2396 C CA . TRP A 1 298 ? 24.067 14.756 -54.429 1.00 92.50 298 TRP A CA 1
ATOM 2397 C C . TRP A 1 298 ? 23.257 15.419 -55.554 1.00 92.50 298 TRP A C 1
ATOM 2399 O O . TRP A 1 298 ? 23.826 16.136 -56.383 1.00 92.50 298 TRP A O 1
ATOM 2409 N N . GLY A 1 299 ? 21.928 15.253 -55.572 1.00 90.25 299 GLY A N 1
ATOM 2410 C CA . GLY A 1 299 ? 21.088 15.681 -56.688 1.00 90.25 299 GLY A CA 1
ATOM 2411 C C . GLY A 1 299 ? 21.610 15.058 -57.982 1.00 90.25 299 GLY A C 1
ATOM 2412 O O . GLY A 1 299 ? 21.894 13.873 -58.013 1.00 90.25 299 GLY A O 1
ATOM 2413 N N . LYS A 1 300 ? 21.834 15.864 -59.022 1.00 90.44 300 LYS A N 1
ATOM 2414 C CA . LYS A 1 300 ? 22.415 15.407 -60.303 1.00 90.44 300 LYS A CA 1
ATOM 2415 C C . LYS A 1 300 ? 23.955 15.388 -60.332 1.00 90.44 300 LYS A C 1
ATOM 2417 O O . LYS A 1 300 ? 24.556 15.499 -61.403 1.00 90.44 300 LYS A O 1
ATOM 2422 N N . ASN A 1 301 ? 24.606 15.399 -59.169 1.00 91.94 301 ASN A N 1
ATOM 2423 C CA . ASN A 1 301 ? 26.066 15.436 -59.043 1.00 91.94 301 ASN A CA 1
ATOM 2424 C C . ASN A 1 301 ? 26.614 14.125 -58.467 1.00 91.94 301 ASN A C 1
ATOM 2426 O O . ASN A 1 301 ? 25.865 13.261 -58.029 1.00 91.94 301 ASN A O 1
ATOM 2430 N N . ALA A 1 302 ? 27.943 14.017 -58.439 1.00 90.19 302 ALA A N 1
ATOM 2431 C CA . ALA A 1 302 ? 28.666 12.872 -57.902 1.00 90.19 302 ALA A CA 1
ATOM 2432 C C . ALA A 1 302 ? 29.200 13.130 -56.474 1.00 90.19 302 ALA A C 1
ATOM 2434 O O . ALA A 1 302 ? 29.357 14.290 -56.074 1.00 90.19 302 ALA A O 1
ATOM 2435 N N . PRO A 1 303 ? 29.576 12.076 -55.725 1.00 90.25 303 PRO A N 1
ATOM 2436 C CA . PRO A 1 303 ? 30.159 12.191 -54.386 1.00 90.25 303 PRO A CA 1
ATOM 2437 C C . PRO A 1 303 ? 31.482 12.961 -54.310 1.00 90.25 303 PRO A C 1
ATOM 2439 O O . PRO A 1 303 ? 31.810 13.536 -53.273 1.00 90.25 303 PRO A O 1
ATOM 2442 N N . ASN A 1 304 ? 32.265 12.952 -55.389 1.00 86.06 304 ASN A N 1
ATOM 2443 C CA . ASN A 1 304 ? 33.537 13.659 -55.513 1.00 86.06 304 ASN A CA 1
ATOM 2444 C C . ASN A 1 304 ? 33.878 13.882 -56.998 1.00 86.06 304 ASN A C 1
ATOM 2446 O O . ASN A 1 304 ? 33.251 13.297 -57.878 1.00 86.06 304 ASN A O 1
ATOM 2450 N N . ALA A 1 305 ? 34.895 14.706 -57.273 1.00 84.38 305 ALA A N 1
ATOM 2451 C CA . ALA A 1 305 ? 35.304 15.066 -58.636 1.00 84.38 305 ALA A CA 1
ATOM 2452 C C . ALA A 1 305 ? 35.815 13.885 -59.484 1.00 84.38 305 ALA A C 1
ATOM 2454 O O . ALA A 1 305 ? 35.856 13.992 -60.706 1.00 84.38 305 ALA A O 1
ATOM 2455 N N . SER A 1 306 ? 36.203 12.777 -58.850 1.00 81.44 306 SER A N 1
ATOM 2456 C CA . SER A 1 306 ? 36.717 11.585 -59.525 1.00 81.44 306 SER A CA 1
ATOM 2457 C C . SER A 1 306 ? 35.655 10.503 -59.735 1.00 81.44 306 SER A C 1
ATOM 2459 O O . SER A 1 306 ? 35.986 9.431 -60.241 1.00 81.44 306 SER A O 1
ATOM 2461 N N . THR A 1 307 ? 34.407 10.759 -59.325 1.00 87.62 307 THR A N 1
ATOM 2462 C CA . THR A 1 307 ? 33.275 9.844 -59.500 1.00 87.62 307 THR A CA 1
ATOM 2463 C C . THR A 1 307 ? 32.352 10.347 -60.616 1.00 87.62 307 THR A C 1
ATOM 2465 O O . THR A 1 307 ? 32.102 11.549 -60.714 1.00 87.62 307 THR A O 1
ATOM 2468 N N . ASN A 1 308 ? 31.840 9.451 -61.460 1.00 88.50 308 ASN A N 1
ATOM 2469 C CA . ASN A 1 308 ? 30.879 9.786 -62.511 1.00 88.50 308 ASN A CA 1
ATOM 2470 C C . ASN A 1 308 ? 29.589 10.363 -61.904 1.00 88.50 308 ASN A C 1
ATOM 2472 O O . ASN A 1 308 ? 29.187 9.966 -60.814 1.00 88.50 308 ASN A O 1
ATOM 2476 N N . LYS A 1 309 ? 28.931 11.292 -62.614 1.00 89.56 309 LYS A N 1
ATOM 2477 C CA . LYS A 1 309 ? 27.640 11.867 -62.178 1.00 89.56 309 LYS A CA 1
ATOM 2478 C C . LYS A 1 309 ? 26.508 10.839 -62.176 1.00 89.56 309 LYS A C 1
ATOM 2480 O O . LYS A 1 309 ? 25.689 10.860 -61.273 1.00 89.56 309 LYS A O 1
ATOM 2485 N N . ASP A 1 310 ? 26.519 9.953 -63.165 1.00 91.25 310 ASP A N 1
ATOM 2486 C CA . ASP A 1 310 ? 25.555 8.875 -63.373 1.00 91.25 310 ASP A CA 1
ATOM 2487 C C . ASP A 1 310 ? 26.316 7.542 -63.506 1.00 91.25 310 ASP A C 1
ATOM 2489 O O . ASP A 1 310 ? 27.521 7.531 -63.784 1.00 91.25 310 ASP A O 1
ATOM 2493 N N . ASN A 1 311 ? 25.615 6.412 -63.380 1.00 94.06 311 ASN A N 1
ATOM 2494 C CA . ASN A 1 311 ? 26.175 5.055 -63.492 1.00 94.06 311 ASN A CA 1
ATOM 2495 C C . ASN A 1 311 ? 27.352 4.776 -62.538 1.00 94.06 311 ASN A C 1
ATOM 2497 O O . ASN A 1 311 ? 28.332 4.121 -62.914 1.00 94.06 311 ASN A O 1
ATOM 2501 N N . PHE A 1 312 ? 27.258 5.268 -61.304 1.00 95.00 312 PHE A N 1
ATOM 2502 C CA . PHE A 1 312 ? 28.237 5.010 -60.253 1.00 95.00 312 PHE A CA 1
ATOM 2503 C C . PHE A 1 312 ? 27.638 4.134 -59.148 1.00 95.00 312 PHE A C 1
ATOM 2505 O O . PHE A 1 312 ? 26.425 3.952 -59.038 1.00 95.00 312 PHE A O 1
ATOM 2512 N N . SER A 1 313 ? 28.499 3.571 -58.309 1.00 95.50 313 SER A N 1
ATOM 2513 C CA . SER A 1 313 ? 28.080 2.859 -57.102 1.00 95.50 313 SER A CA 1
ATOM 2514 C C . SER A 1 313 ? 28.942 3.268 -55.919 1.00 95.50 313 SER A C 1
ATOM 2516 O O . SER A 1 313 ? 30.047 3.790 -56.081 1.00 95.50 313 SER A O 1
ATOM 2518 N N . ALA A 1 314 ? 28.418 3.068 -54.718 1.00 94.88 314 ALA A N 1
ATOM 2519 C CA . ALA A 1 314 ? 29.140 3.305 -53.481 1.00 94.88 314 ALA A CA 1
ATOM 2520 C C . ALA A 1 314 ? 28.907 2.161 -52.497 1.00 94.88 314 ALA A C 1
ATOM 2522 O O . ALA A 1 314 ? 27.832 1.568 -52.496 1.00 94.88 314 ALA A O 1
ATOM 2523 N N . SER A 1 315 ? 29.872 1.888 -51.627 1.00 93.56 315 SER A N 1
ATOM 2524 C CA . SER A 1 315 ? 29.709 0.932 -50.531 1.00 93.56 315 SER A CA 1
ATOM 2525 C C . SER A 1 315 ? 30.128 1.549 -49.223 1.00 93.56 315 SER A C 1
ATOM 2527 O O . SER A 1 315 ? 31.218 2.098 -49.105 1.00 93.56 315 SER A O 1
ATOM 2529 N N . PHE A 1 316 ? 29.259 1.426 -48.229 1.00 94.62 316 PHE A N 1
ATOM 2530 C CA . PHE A 1 316 ? 29.474 1.919 -46.884 1.00 94.62 316 PHE A CA 1
ATOM 2531 C C . PHE A 1 316 ? 29.660 0.748 -45.927 1.00 94.62 316 PHE A C 1
ATOM 2533 O O . PHE A 1 316 ? 28.838 -0.164 -45.888 1.00 94.62 316 PHE A O 1
ATOM 2540 N N . TYR A 1 317 ? 30.712 0.791 -45.120 1.00 92.62 317 TYR A N 1
ATOM 2541 C CA . TYR A 1 317 ? 31.095 -0.276 -44.207 1.00 92.62 317 TYR A CA 1
ATOM 2542 C C . TYR A 1 317 ? 31.151 0.222 -42.769 1.00 92.62 317 TYR A C 1
ATOM 2544 O O . TYR A 1 317 ? 31.581 1.349 -42.504 1.00 92.62 317 TYR A O 1
ATOM 2552 N N . LYS A 1 318 ? 30.743 -0.641 -41.837 1.00 93.44 318 LYS A N 1
ATOM 2553 C CA . LYS A 1 318 ? 30.796 -0.392 -40.393 1.00 93.44 318 LYS A CA 1
ATOM 2554 C C . LYS A 1 318 ? 30.897 -1.704 -39.617 1.00 93.44 318 LYS A C 1
ATOM 2556 O O . LYS A 1 318 ? 30.358 -2.719 -40.051 1.00 93.44 318 LYS A O 1
ATOM 2561 N N . LEU A 1 319 ? 31.552 -1.684 -38.458 1.00 94.50 319 LEU A N 1
ATOM 2562 C CA . LEU A 1 319 ? 31.586 -2.832 -37.552 1.00 94.50 319 LEU A CA 1
ATOM 2563 C C . LEU A 1 319 ? 30.382 -2.833 -36.608 1.00 94.50 319 LEU A C 1
ATOM 2565 O O . LEU A 1 319 ? 30.039 -1.807 -36.014 1.00 94.50 319 LEU A O 1
ATOM 2569 N N . LEU A 1 320 ? 29.789 -4.008 -36.416 1.00 95.19 320 LEU A N 1
ATOM 2570 C CA . LEU A 1 320 ? 28.756 -4.269 -35.421 1.00 95.19 320 LEU A CA 1
ATOM 2571 C C . LEU A 1 320 ? 29.270 -5.250 -34.367 1.00 95.19 320 LEU A C 1
ATOM 2573 O O . LEU A 1 320 ? 29.892 -6.272 -34.671 1.00 95.19 320 LEU A O 1
ATOM 2577 N N . ASN A 1 321 ? 28.980 -4.938 -33.109 1.00 95.50 321 ASN A N 1
ATOM 2578 C CA . ASN A 1 321 ? 29.194 -5.864 -32.004 1.00 95.50 321 ASN A CA 1
ATOM 2579 C C . ASN A 1 321 ? 28.012 -6.829 -31.889 1.00 95.50 321 ASN A C 1
ATOM 2581 O O . ASN A 1 321 ? 27.016 -6.694 -32.598 1.00 95.50 321 ASN A O 1
ATOM 2585 N N . LYS A 1 322 ? 28.115 -7.795 -30.977 1.00 95.19 322 LYS A N 1
ATOM 2586 C CA . LYS A 1 322 ? 27.003 -8.699 -30.674 1.00 95.19 322 LYS A CA 1
ATOM 2587 C C . LYS A 1 322 ? 25.735 -7.929 -30.278 1.00 95.19 322 LYS A C 1
ATOM 2589 O O . LYS A 1 322 ? 25.815 -6.962 -29.516 1.00 95.19 322 LYS A O 1
ATOM 2594 N N . GLY A 1 323 ? 24.573 -8.390 -30.735 1.00 94.00 323 GLY A N 1
ATOM 2595 C CA . GLY A 1 323 ? 23.276 -7.799 -30.394 1.00 94.00 323 GLY A CA 1
ATOM 2596 C C . GLY A 1 323 ? 22.239 -7.888 -31.509 1.00 94.00 323 GLY A C 1
ATOM 2597 O O . GLY A 1 323 ? 22.504 -8.426 -32.583 1.00 94.00 323 GLY A O 1
ATOM 2598 N N . ASP A 1 324 ? 21.061 -7.328 -31.243 1.00 94.56 324 ASP A N 1
ATOM 2599 C CA . ASP A 1 324 ? 19.980 -7.224 -32.220 1.00 94.56 324 ASP A CA 1
ATOM 2600 C C . ASP A 1 324 ? 19.918 -5.806 -32.796 1.00 94.56 324 ASP A C 1
ATOM 2602 O O . ASP A 1 324 ? 19.952 -4.811 -32.062 1.00 94.56 324 ASP A O 1
ATOM 2606 N N . TYR A 1 325 ? 19.792 -5.721 -34.117 1.00 95.62 325 TYR A N 1
ATOM 2607 C CA . TYR A 1 325 ? 19.798 -4.479 -34.875 1.00 95.62 325 TYR A CA 1
ATOM 2608 C C . TYR A 1 325 ? 18.656 -4.449 -35.889 1.00 95.62 325 TYR A C 1
ATOM 2610 O O . TYR A 1 325 ? 18.152 -5.481 -36.336 1.00 95.62 325 TYR A O 1
ATOM 2618 N N . PHE A 1 326 ? 18.296 -3.247 -36.318 1.00 96.31 326 PHE A N 1
ATOM 2619 C CA . PHE A 1 326 ? 17.486 -3.032 -37.503 1.00 96.31 326 PHE A CA 1
ATOM 2620 C C . PHE A 1 326 ? 18.226 -2.144 -38.500 1.00 96.31 326 PHE A C 1
ATOM 2622 O O . PHE A 1 326 ? 19.003 -1.264 -38.127 1.00 96.31 326 PHE A O 1
ATOM 2629 N N . VAL A 1 327 ? 17.977 -2.403 -39.778 1.00 97.38 327 VAL A N 1
ATOM 2630 C CA . VAL A 1 327 ? 18.460 -1.614 -40.909 1.00 97.38 327 VAL A CA 1
ATOM 2631 C C . VAL A 1 327 ? 17.289 -0.802 -41.436 1.00 97.38 327 VAL A C 1
ATOM 2633 O O . VAL A 1 327 ? 16.201 -1.356 -41.615 1.00 97.38 327 VAL A O 1
ATOM 2636 N N . TYR A 1 328 ? 17.501 0.486 -41.685 1.00 96.38 328 TYR A N 1
ATOM 2637 C CA . TYR A 1 328 ? 16.500 1.377 -42.266 1.00 96.38 328 TYR A CA 1
ATOM 2638 C C . TYR A 1 328 ? 17.171 2.329 -43.253 1.00 96.38 328 TYR A C 1
ATOM 2640 O O . TYR A 1 328 ? 18.147 2.999 -42.913 1.00 96.38 328 TYR A O 1
ATOM 2648 N N . THR A 1 329 ? 16.686 2.358 -44.491 1.00 95.50 329 THR A N 1
ATOM 2649 C CA . THR A 1 329 ? 17.328 3.104 -45.580 1.00 95.50 329 THR A CA 1
ATOM 2650 C C . THR A 1 329 ? 16.302 3.847 -46.419 1.00 95.50 329 THR A C 1
ATOM 2652 O O . THR A 1 329 ? 15.177 3.378 -46.555 1.00 95.50 329 THR A O 1
ATOM 2655 N N . PHE A 1 330 ? 16.711 4.943 -47.054 1.00 94.94 330 PHE A N 1
ATOM 2656 C CA . PHE A 1 330 ? 16.011 5.597 -48.161 1.00 94.94 330 PHE A CA 1
ATOM 2657 C C . PHE A 1 330 ? 17.010 5.823 -49.293 1.00 94.94 330 PHE A C 1
ATOM 2659 O O . PHE A 1 330 ? 18.033 6.465 -49.057 1.00 94.94 330 PHE A O 1
ATOM 2666 N N . ALA A 1 331 ? 16.733 5.317 -50.494 1.00 95.06 331 ALA A N 1
ATOM 2667 C CA . ALA A 1 331 ? 17.642 5.476 -51.626 1.00 95.06 331 ALA A CA 1
ATOM 2668 C C . ALA A 1 331 ? 16.917 5.712 -52.957 1.00 95.06 331 ALA A C 1
ATOM 2670 O O . ALA A 1 331 ? 15.874 5.106 -53.212 1.00 95.06 331 ALA A O 1
ATOM 2671 N N . ASP A 1 332 ? 17.517 6.583 -53.764 1.00 93.38 332 ASP A N 1
ATOM 2672 C CA . ASP A 1 332 ? 17.273 6.854 -55.184 1.00 93.38 332 ASP A CA 1
ATOM 2673 C C . ASP A 1 332 ? 18.666 6.802 -55.836 1.00 93.38 332 ASP A C 1
ATOM 2675 O O . ASP A 1 332 ? 19.487 7.668 -55.553 1.00 93.38 332 ASP A O 1
ATOM 2679 N N . ASP A 1 333 ? 19.093 5.741 -56.516 1.00 91.75 333 ASP A N 1
ATOM 2680 C CA . ASP A 1 333 ? 18.343 4.578 -56.987 1.00 91.75 333 ASP A CA 1
ATOM 2681 C C . ASP A 1 333 ? 18.414 3.351 -56.041 1.00 91.75 333 ASP A C 1
ATOM 2683 O O . ASP A 1 333 ? 17.590 3.197 -55.138 1.00 91.75 333 ASP A O 1
ATOM 2687 N N . GLY A 1 334 ? 19.345 2.419 -56.273 1.00 94.88 334 GLY A N 1
ATOM 2688 C CA . GLY A 1 334 ? 19.347 1.061 -55.716 1.00 94.88 334 GLY A CA 1
ATOM 2689 C C . GLY A 1 334 ? 20.063 0.942 -54.374 1.00 94.88 334 GLY A C 1
ATOM 2690 O O . GLY A 1 334 ? 20.967 1.713 -54.064 1.00 94.88 334 GLY A O 1
ATOM 2691 N N . ILE A 1 335 ? 19.684 -0.056 -53.573 1.00 96.81 335 ILE A N 1
ATOM 2692 C CA . ILE A 1 335 ? 20.287 -0.313 -52.262 1.00 96.81 335 ILE A CA 1
ATOM 2693 C C . ILE A 1 335 ? 20.409 -1.815 -51.987 1.00 96.81 335 ILE A C 1
ATOM 2695 O O . ILE A 1 335 ? 19.493 -2.593 -52.268 1.00 96.81 335 ILE A O 1
ATOM 2699 N N . ARG A 1 336 ? 21.524 -2.233 -51.390 1.00 97.00 336 ARG A N 1
ATOM 2700 C CA . ARG A 1 336 ? 21.723 -3.599 -50.895 1.00 97.00 336 ARG A CA 1
ATOM 2701 C C . ARG A 1 336 ? 22.424 -3.564 -49.545 1.00 97.00 336 ARG A C 1
ATOM 2703 O O . ARG A 1 336 ? 23.442 -2.906 -49.398 1.00 97.00 336 ARG A O 1
ATOM 2710 N N . ALA A 1 337 ? 21.899 -4.282 -48.559 1.00 97.00 337 ALA A N 1
ATOM 2711 C CA . ALA A 1 337 ? 22.487 -4.363 -47.224 1.00 97.00 337 ALA A CA 1
ATOM 2712 C C . ALA A 1 337 ? 22.931 -5.795 -46.929 1.00 97.00 337 ALA A C 1
ATOM 2714 O O . ALA A 1 337 ? 22.188 -6.738 -47.210 1.00 97.00 337 ALA A O 1
ATOM 2715 N N . LYS A 1 338 ? 24.116 -5.958 -46.340 1.00 95.25 338 LYS A N 1
ATOM 2716 C CA . LYS A 1 338 ? 24.706 -7.250 -45.979 1.00 95.25 338 LYS A CA 1
ATOM 2717 C C . LYS A 1 338 ? 25.301 -7.205 -44.573 1.00 95.25 338 LYS A C 1
ATOM 2719 O O . LYS A 1 338 ? 25.808 -6.173 -44.139 1.00 95.25 338 LYS A O 1
ATOM 2724 N N . ILE A 1 339 ? 25.293 -8.345 -43.892 1.00 95.00 339 ILE A N 1
ATOM 2725 C CA . ILE A 1 339 ? 26.031 -8.582 -42.646 1.00 95.00 339 ILE A CA 1
ATOM 2726 C C . ILE A 1 339 ? 26.878 -9.841 -42.821 1.00 95.00 339 ILE A C 1
ATOM 2728 O O . ILE A 1 339 ? 26.344 -10.892 -43.164 1.00 95.00 339 ILE A O 1
ATOM 2732 N N . ASN A 1 340 ? 28.200 -9.738 -42.656 1.00 90.00 340 ASN A N 1
ATOM 2733 C CA . ASN A 1 340 ? 29.148 -10.836 -42.906 1.00 90.00 340 ASN A CA 1
ATOM 2734 C C . ASN A 1 340 ? 28.885 -11.546 -44.253 1.00 90.00 340 ASN A C 1
ATOM 2736 O O . ASN A 1 340 ? 28.731 -12.765 -44.309 1.00 90.00 340 ASN A O 1
ATOM 2740 N N . ASN A 1 341 ? 28.743 -10.763 -45.328 1.00 85.75 341 ASN A N 1
ATOM 2741 C CA . ASN A 1 341 ? 28.386 -11.199 -46.689 1.00 85.75 341 ASN A CA 1
ATOM 2742 C C . ASN A 1 341 ? 26.989 -11.826 -46.871 1.00 85.75 341 ASN A C 1
ATOM 2744 O O . ASN A 1 341 ? 26.581 -12.065 -48.007 1.00 85.75 341 ASN A O 1
ATOM 2748 N N . SER A 1 342 ? 26.217 -12.031 -45.803 1.00 91.19 342 SER A N 1
ATOM 2749 C CA . SER A 1 342 ? 24.827 -12.488 -45.890 1.00 91.19 342 SER A CA 1
ATOM 2750 C C . SER A 1 342 ? 23.905 -11.323 -46.233 1.00 91.19 342 SER A C 1
ATOM 2752 O O . SER A 1 342 ? 23.925 -10.289 -45.564 1.00 91.19 342 SER A O 1
ATOM 2754 N N . THR A 1 343 ? 23.092 -11.479 -47.274 1.00 94.50 343 THR A N 1
ATOM 2755 C CA . THR A 1 343 ? 22.231 -10.407 -47.792 1.00 94.50 343 THR A CA 1
ATOM 2756 C C . THR A 1 343 ? 20.967 -10.240 -46.945 1.00 94.50 343 THR A C 1
ATOM 2758 O O . THR A 1 343 ? 20.267 -11.207 -46.662 1.00 94.50 343 THR A O 1
ATOM 2761 N N . LEU A 1 344 ? 20.678 -8.997 -46.553 1.00 95.88 344 LEU A N 1
ATOM 2762 C CA . LEU A 1 344 ? 19.517 -8.588 -45.751 1.00 95.88 344 LEU A CA 1
ATOM 2763 C C . LEU A 1 344 ? 18.471 -7.842 -46.589 1.00 95.88 344 LEU A C 1
ATOM 2765 O O . LEU A 1 344 ? 17.272 -8.022 -46.401 1.00 95.88 344 LEU A O 1
ATOM 2769 N N . ILE A 1 345 ? 18.937 -6.975 -47.490 1.00 96.69 345 ILE A N 1
ATOM 2770 C CA . ILE A 1 345 ? 18.132 -6.193 -48.436 1.00 96.69 345 ILE A CA 1
ATOM 2771 C C . ILE A 1 345 ? 18.823 -6.324 -49.789 1.00 96.69 345 ILE A C 1
ATOM 2773 O O . ILE A 1 345 ? 20.033 -6.117 -49.847 1.00 96.69 345 ILE A O 1
ATOM 2777 N N . ASP A 1 346 ? 18.079 -6.612 -50.857 1.00 96.00 346 ASP A N 1
ATOM 2778 C CA . ASP A 1 346 ? 18.617 -6.670 -52.223 1.00 96.00 346 ASP A CA 1
ATOM 2779 C C . ASP A 1 346 ? 17.682 -5.985 -53.222 1.00 96.00 346 ASP A C 1
ATOM 2781 O O . ASP A 1 346 ? 16.856 -6.616 -53.878 1.00 96.00 346 ASP A O 1
ATOM 2785 N N . ARG A 1 347 ? 17.784 -4.656 -53.310 1.00 94.94 347 ARG A N 1
ATOM 2786 C CA . ARG A 1 347 ? 17.054 -3.837 -54.283 1.00 94.94 347 ARG A CA 1
ATOM 2787 C C . ARG A 1 347 ? 18.048 -3.150 -55.215 1.00 94.94 347 ARG A C 1
ATOM 2789 O O . ARG A 1 347 ? 18.238 -1.937 -55.167 1.00 94.94 347 ARG A O 1
ATOM 2796 N N . TRP A 1 348 ? 18.697 -3.931 -56.073 1.00 94.69 348 TRP A N 1
ATOM 2797 C CA . TRP A 1 348 ? 19.717 -3.436 -57.005 1.00 94.69 348 TRP A CA 1
ATOM 2798 C C . TRP A 1 348 ? 19.128 -2.967 -58.348 1.00 94.69 348 TRP A C 1
ATOM 2800 O O . TRP A 1 348 ? 19.481 -3.455 -59.422 1.00 94.69 348 TRP A O 1
ATOM 2810 N N . SER A 1 349 ? 18.176 -2.035 -58.293 1.00 91.69 349 SER A N 1
ATOM 2811 C CA . SER A 1 349 ? 17.456 -1.506 -59.460 1.00 91.69 349 SER A CA 1
ATOM 2812 C C . SER A 1 349 ? 17.153 -0.013 -59.306 1.00 91.69 349 SER A C 1
ATOM 2814 O O . SER A 1 349 ? 17.180 0.502 -58.191 1.00 91.69 349 SER A O 1
ATOM 2816 N N . SER A 1 350 ? 16.823 0.662 -60.415 1.00 90.62 350 SER A N 1
ATOM 2817 C CA . SER A 1 350 ? 16.395 2.070 -60.382 1.00 90.62 350 SER A CA 1
ATOM 2818 C C . SER A 1 350 ? 15.059 2.239 -59.654 1.00 90.62 350 SER A C 1
ATOM 2820 O O . SER A 1 350 ? 14.202 1.351 -59.722 1.00 90.62 350 SER A O 1
ATOM 2822 N N . SER A 1 351 ? 14.900 3.346 -58.929 1.00 89.56 351 SER A N 1
ATOM 2823 C CA . SER A 1 351 ? 13.683 3.702 -58.198 1.00 89.56 351 SER A CA 1
ATOM 2824 C C . SER A 1 351 ? 13.650 5.191 -57.874 1.00 89.56 351 SER A C 1
ATOM 2826 O O . SER A 1 351 ? 14.635 5.701 -57.368 1.00 89.56 351 SER A O 1
ATOM 2828 N N . ALA A 1 352 ? 12.485 5.834 -57.969 1.00 84.12 352 ALA A N 1
ATOM 2829 C CA . ALA A 1 352 ? 12.292 7.241 -57.597 1.00 84.12 352 ALA A CA 1
ATOM 2830 C C . ALA A 1 352 ? 12.216 7.486 -56.065 1.00 84.12 352 ALA A C 1
ATOM 2832 O O . ALA A 1 352 ? 11.259 8.090 -55.575 1.00 84.12 352 ALA A O 1
ATOM 2833 N N . GLY A 1 353 ? 13.191 6.976 -55.304 1.00 87.88 353 GLY A N 1
ATOM 2834 C CA . GLY A 1 353 ? 13.288 7.114 -53.848 1.00 87.88 353 GLY A CA 1
ATOM 2835 C C . GLY A 1 353 ? 12.398 6.147 -53.062 1.00 87.88 353 GLY A C 1
ATOM 2836 O O . GLY A 1 353 ? 11.202 6.378 -52.886 1.00 87.88 353 GLY A O 1
ATOM 2837 N N . GLN A 1 354 ? 12.983 5.074 -52.522 1.00 91.88 354 GLN A N 1
ATOM 2838 C CA . GLN A 1 354 ? 12.251 4.050 -51.766 1.00 91.88 354 GLN A CA 1
ATOM 2839 C C . GLN A 1 354 ? 12.882 3.757 -50.400 1.00 91.88 354 GLN A C 1
ATOM 2841 O O . GLN A 1 354 ? 14.106 3.706 -50.261 1.00 91.88 354 GLN A O 1
ATOM 2846 N N . VAL A 1 355 ? 12.024 3.512 -49.398 1.00 93.19 355 VAL A N 1
ATOM 2847 C CA . VAL A 1 355 ? 12.433 3.009 -48.081 1.00 93.19 355 VAL A CA 1
ATOM 2848 C C . VAL A 1 355 ? 12.600 1.490 -48.097 1.00 93.19 355 VAL A C 1
ATOM 2850 O O . VAL A 1 355 ? 11.724 0.773 -48.584 1.00 93.19 355 VAL A O 1
ATOM 2853 N N . ASN A 1 356 ? 13.670 0.988 -47.482 1.00 95.31 356 ASN A N 1
ATOM 2854 C CA . ASN A 1 356 ? 13.863 -0.436 -47.218 1.00 95.31 356 ASN A CA 1
ATOM 2855 C C . ASN A 1 356 ? 14.209 -0.664 -45.740 1.00 95.31 356 ASN A C 1
ATOM 2857 O O . ASN A 1 356 ? 14.835 0.181 -45.099 1.00 95.31 356 ASN A O 1
ATOM 2861 N N . LYS A 1 357 ? 13.775 -1.805 -45.192 1.00 95.88 357 LYS A N 1
ATOM 2862 C CA . LYS A 1 357 ? 13.981 -2.171 -43.787 1.00 95.88 357 LYS A CA 1
ATOM 2863 C C . LYS A 1 357 ? 14.315 -3.655 -43.641 1.00 95.88 357 LYS A C 1
ATOM 2865 O O . LYS A 1 357 ? 13.772 -4.470 -44.382 1.00 95.88 357 LYS A O 1
ATOM 2870 N N . ALA A 1 358 ? 15.182 -4.005 -42.694 1.00 95.94 358 ALA A N 1
ATOM 2871 C CA . ALA A 1 358 ? 15.529 -5.394 -42.372 1.00 95.94 358 ALA A CA 1
ATOM 2872 C C . ALA A 1 358 ? 15.899 -5.555 -40.890 1.00 95.94 358 ALA A C 1
ATOM 2874 O O . ALA A 1 358 ? 16.234 -4.579 -40.222 1.00 95.94 358 ALA A O 1
ATOM 2875 N N . LEU A 1 359 ? 15.842 -6.788 -40.382 1.00 96.31 359 LEU A N 1
ATOM 2876 C CA . LEU A 1 359 ? 16.211 -7.139 -39.006 1.00 96.31 359 LEU A CA 1
ATOM 2877 C C . LEU A 1 359 ? 17.461 -8.022 -38.994 1.00 96.31 359 LEU A C 1
ATOM 2879 O O . LEU A 1 359 ? 17.558 -8.970 -39.775 1.00 96.31 359 LEU A O 1
ATOM 2883 N N . ILE A 1 360 ? 18.369 -7.741 -38.063 1.00 95.75 360 ILE A N 1
ATOM 2884 C CA . ILE A 1 360 ? 19.530 -8.568 -37.731 1.00 95.75 360 ILE A CA 1
ATOM 2885 C C . ILE A 1 360 ? 19.325 -9.032 -36.290 1.00 95.75 360 ILE A C 1
ATOM 2887 O O . ILE A 1 360 ? 19.336 -8.214 -35.375 1.00 95.75 360 ILE A O 1
ATOM 2891 N N . THR A 1 361 ? 19.122 -10.328 -36.083 1.00 94.12 361 THR A N 1
ATOM 2892 C CA . THR A 1 361 ? 18.881 -10.905 -34.751 1.00 94.12 361 THR A CA 1
ATOM 2893 C C . THR A 1 361 ? 19.947 -11.924 -34.403 1.00 94.12 361 THR A C 1
ATOM 2895 O O . THR A 1 361 ? 20.443 -12.608 -35.297 1.00 94.12 361 THR A O 1
ATOM 2898 N N . ASN A 1 362 ? 20.247 -12.073 -33.113 1.00 90.62 362 ASN A N 1
ATOM 2899 C CA . ASN A 1 362 ? 21.210 -13.041 -32.588 1.00 90.62 362 ASN A CA 1
ATOM 2900 C C . ASN A 1 362 ? 22.616 -12.889 -33.192 1.00 90.62 362 ASN A C 1
ATOM 2902 O O . ASN A 1 362 ? 23.312 -13.882 -33.407 1.00 90.62 362 ASN A O 1
ATOM 2906 N N . LEU A 1 363 ? 23.055 -11.657 -33.476 1.00 94.12 363 LEU A N 1
ATOM 2907 C CA . LEU A 1 363 ? 24.403 -11.434 -33.992 1.00 94.12 363 LEU A CA 1
ATOM 2908 C C . LEU A 1 363 ? 25.429 -11.810 -32.915 1.00 94.12 363 LEU A C 1
ATOM 2910 O O . LEU A 1 363 ? 25.467 -11.206 -31.840 1.00 94.12 363 LEU A O 1
ATOM 2914 N N . THR A 1 364 ? 26.253 -12.819 -33.197 1.00 92.06 364 THR A N 1
ATOM 2915 C CA . THR A 1 364 ? 27.302 -13.312 -32.294 1.00 92.06 364 THR A CA 1
ATOM 2916 C C . THR A 1 364 ? 28.665 -12.710 -32.630 1.00 92.06 364 THR A C 1
ATOM 2918 O O . THR A 1 364 ? 28.916 -12.319 -33.765 1.00 92.06 364 THR A O 1
ATOM 2921 N N . GLY A 1 365 ? 29.581 -12.682 -31.658 1.00 90.12 365 GLY A N 1
ATOM 2922 C CA . GLY A 1 365 ? 30.927 -12.128 -31.853 1.00 90.12 365 GLY A CA 1
ATOM 2923 C C . GLY A 1 365 ? 30.955 -10.597 -31.940 1.00 90.12 365 GLY A C 1
ATOM 2924 O O . GLY A 1 365 ? 29.921 -9.940 -32.024 1.00 90.12 365 GLY A O 1
ATOM 2925 N N . ASN A 1 366 ? 32.154 -10.021 -31.876 1.00 89.00 366 ASN A N 1
ATOM 2926 C CA . ASN A 1 366 ? 32.375 -8.592 -32.113 1.00 89.00 366 ASN A CA 1
ATOM 2927 C C . ASN A 1 366 ? 33.001 -8.391 -33.498 1.00 89.00 366 ASN A C 1
ATOM 2929 O O . ASN A 1 366 ? 33.527 -9.340 -34.074 1.00 89.00 366 ASN A O 1
ATOM 2933 N N . ASN A 1 367 ? 32.986 -7.154 -33.996 1.00 88.25 367 ASN A N 1
ATOM 2934 C CA . ASN A 1 367 ? 33.584 -6.778 -35.283 1.00 88.25 367 ASN A CA 1
ATOM 2935 C C . ASN A 1 367 ? 32.953 -7.474 -36.506 1.00 88.25 367 ASN A C 1
ATOM 2937 O O . ASN A 1 367 ? 33.641 -7.770 -37.481 1.00 88.25 367 ASN A O 1
ATOM 2941 N N . ASN A 1 368 ? 31.637 -7.704 -36.474 1.00 92.88 368 ASN A N 1
ATOM 2942 C CA . ASN A 1 368 ? 30.881 -8.173 -37.635 1.00 92.88 368 ASN A CA 1
ATOM 2943 C C . ASN A 1 368 ? 30.802 -7.061 -38.687 1.00 92.88 368 ASN A C 1
ATOM 2945 O O . ASN A 1 368 ? 30.486 -5.919 -38.350 1.00 92.88 368 ASN A O 1
ATOM 2949 N N . VAL A 1 369 ? 31.060 -7.378 -39.953 1.00 92.06 369 VAL A N 1
ATOM 2950 C CA . VAL A 1 369 ? 31.122 -6.376 -41.025 1.00 92.06 369 VAL A CA 1
ATOM 2951 C C . VAL A 1 369 ? 29.727 -6.152 -41.597 1.00 92.06 369 VAL A C 1
ATOM 2953 O O . VAL A 1 369 ? 29.173 -7.020 -42.274 1.00 92.06 369 VAL A O 1
ATOM 2956 N N . PHE A 1 370 ? 29.165 -4.974 -41.338 1.00 95.50 370 PHE A N 1
ATOM 2957 C CA . PHE A 1 370 ? 27.976 -4.487 -42.021 1.00 95.50 370 PHE A CA 1
ATOM 2958 C C . PHE A 1 370 ? 28.381 -3.708 -43.270 1.00 95.50 370 PHE A C 1
ATOM 2960 O O . PHE A 1 370 ? 29.238 -2.825 -43.199 1.00 95.50 370 PHE A O 1
ATOM 2967 N N . GLN A 1 371 ? 27.745 -4.024 -44.394 1.00 94.19 371 GLN A N 1
ATOM 2968 C CA . GLN A 1 371 ? 27.964 -3.387 -45.687 1.00 94.19 371 GLN A CA 1
ATOM 2969 C C . GLN A 1 371 ? 26.633 -2.884 -46.246 1.00 94.19 371 GLN A C 1
ATOM 2971 O O . GLN A 1 371 ? 25.651 -3.626 -46.290 1.00 94.19 371 GLN A O 1
ATOM 2976 N N . LEU A 1 372 ? 26.618 -1.639 -46.711 1.00 96.50 372 LEU A N 1
ATOM 2977 C CA . LEU A 1 372 ? 25.507 -1.022 -47.420 1.00 96.50 372 LEU A CA 1
ATOM 2978 C C . LEU A 1 372 ? 25.991 -0.539 -48.787 1.00 96.50 372 LEU A C 1
ATOM 2980 O O . LEU A 1 372 ? 26.715 0.446 -48.876 1.00 96.50 372 LEU A O 1
ATOM 2984 N N . ASP A 1 373 ? 25.585 -1.233 -49.839 1.00 96.00 373 ASP A N 1
ATOM 2985 C CA . ASP A 1 373 ? 25.865 -0.867 -51.221 1.00 96.00 373 ASP A CA 1
ATOM 2986 C C . ASP A 1 373 ? 24.751 0.043 -51.743 1.00 96.00 373 ASP A C 1
ATOM 2988 O O . ASP A 1 373 ? 23.568 -0.223 -51.516 1.00 96.00 373 ASP A O 1
ATOM 2992 N N . TYR A 1 374 ? 25.130 1.075 -52.484 1.00 96.94 374 TYR A N 1
ATOM 2993 C CA . TYR A 1 374 ? 24.262 2.036 -53.149 1.00 96.94 374 TYR A CA 1
ATOM 2994 C C . TYR A 1 374 ? 24.577 2.093 -54.646 1.00 96.94 374 TYR A C 1
ATOM 2996 O O . TYR A 1 374 ? 25.743 2.060 -55.047 1.00 96.94 374 TYR A O 1
ATOM 3004 N N . LEU A 1 375 ? 23.530 2.191 -55.459 1.00 95.50 375 LEU A N 1
ATOM 3005 C CA . LEU A 1 375 ? 23.593 2.292 -56.911 1.00 95.50 375 LEU A CA 1
ATOM 3006 C C . LEU A 1 375 ? 22.952 3.602 -57.352 1.00 95.50 375 LEU A C 1
ATOM 3008 O O . LEU A 1 375 ? 21.797 3.834 -57.012 1.00 95.50 375 LEU A O 1
ATOM 3012 N N . GLU A 1 376 ? 23.654 4.367 -58.183 1.00 95.19 376 GLU A N 1
ATOM 3013 C CA . GLU A 1 376 ? 23.091 5.480 -58.945 1.00 95.19 376 GLU A CA 1
ATOM 3014 C C . GLU A 1 376 ? 23.124 5.137 -60.436 1.00 95.19 376 GLU A C 1
ATOM 3016 O O . GLU A 1 376 ? 24.204 4.911 -60.995 1.00 95.19 376 GLU A O 1
ATOM 3021 N N . LYS A 1 377 ? 21.960 5.092 -61.098 1.00 92.38 377 LYS A N 1
ATOM 3022 C CA . LYS A 1 377 ? 21.914 4.899 -62.553 1.00 92.38 377 LYS A CA 1
ATOM 3023 C C . LYS A 1 377 ? 21.814 6.224 -63.282 1.00 92.38 377 LYS A C 1
ATOM 3025 O O . LYS A 1 377 ? 22.653 6.484 -64.142 1.00 92.38 377 LYS A O 1
ATOM 3030 N N . SER A 1 378 ? 20.782 7.007 -62.985 1.00 90.06 378 SER A N 1
ATOM 3031 C CA . SER A 1 378 ? 20.557 8.307 -63.607 1.00 90.06 378 SER A CA 1
ATOM 3032 C C . SER A 1 378 ? 19.597 9.162 -62.791 1.00 90.06 378 SER A C 1
ATOM 3034 O O . SER A 1 378 ? 18.532 8.681 -62.405 1.00 90.06 378 SER A O 1
ATOM 3036 N N . GLY A 1 379 ? 19.845 10.468 -62.722 1.00 89.31 379 GLY A N 1
ATOM 3037 C CA . GLY A 1 379 ? 18.891 11.410 -62.143 1.00 89.31 379 GLY A CA 1
ATOM 3038 C C . GLY A 1 379 ? 19.358 11.963 -60.807 1.00 89.31 379 GLY A C 1
ATOM 3039 O O . GLY A 1 379 ? 20.359 12.673 -60.770 1.00 89.31 379 GLY A O 1
ATOM 3040 N N . ASN A 1 380 ? 18.560 11.791 -59.751 1.00 90.94 380 ASN A N 1
ATOM 3041 C CA . ASN A 1 380 ? 18.885 12.337 -58.436 1.00 90.94 380 ASN A CA 1
ATOM 3042 C C . ASN A 1 380 ? 19.526 11.263 -57.561 1.00 90.94 380 ASN A C 1
ATOM 3044 O O . ASN A 1 380 ? 18.834 10.380 -57.074 1.00 90.94 380 ASN A O 1
ATOM 3048 N N . ALA A 1 381 ? 20.799 11.445 -57.238 1.00 93.56 381 ALA A N 1
ATOM 3049 C CA . ALA A 1 381 ? 21.534 10.535 -56.387 1.00 93.56 381 ALA A CA 1
ATOM 3050 C C . ALA A 1 381 ? 21.327 10.855 -54.897 1.00 93.56 381 ALA A C 1
ATOM 3052 O O . ALA A 1 381 ? 21.865 11.837 -54.363 1.00 93.56 381 ALA A O 1
ATOM 3053 N N . ILE A 1 382 ? 20.521 10.038 -54.212 1.00 93.94 382 ILE A N 1
ATOM 3054 C CA . ILE A 1 382 ? 20.171 10.206 -52.796 1.00 93.94 382 ILE A CA 1
ATOM 3055 C C . ILE A 1 382 ? 20.333 8.881 -52.054 1.00 93.94 382 ILE A C 1
ATOM 3057 O O . ILE A 1 382 ? 19.729 7.875 -52.416 1.00 93.94 382 ILE A O 1
ATOM 3061 N N . VAL A 1 383 ? 21.067 8.896 -50.939 1.00 95.06 383 VAL A N 1
ATOM 3062 C CA . VAL A 1 383 ? 21.170 7.749 -50.032 1.00 95.06 383 VAL A CA 1
ATOM 3063 C C . VAL A 1 383 ? 21.183 8.182 -48.570 1.00 95.06 383 VAL A C 1
ATOM 3065 O O . VAL A 1 383 ? 22.023 8.957 -48.110 1.00 95.06 383 VAL A O 1
ATOM 3068 N N . ASN A 1 384 ? 20.242 7.620 -47.819 1.00 95.00 384 ASN A N 1
ATOM 3069 C CA . ASN A 1 384 ? 20.211 7.624 -46.369 1.00 95.00 384 ASN A CA 1
ATOM 3070 C C . ASN A 1 384 ? 20.252 6.177 -45.885 1.00 95.00 384 ASN A C 1
ATOM 3072 O O . ASN A 1 384 ? 19.433 5.365 -46.318 1.00 95.00 384 ASN A O 1
ATOM 3076 N N . GLY A 1 385 ? 21.173 5.848 -44.984 1.00 93.06 385 GLY A N 1
ATOM 3077 C CA . GLY A 1 385 ? 21.304 4.488 -44.466 1.00 93.06 385 GLY A CA 1
ATOM 3078 C C . GLY A 1 385 ? 21.670 4.448 -42.994 1.00 93.06 385 GLY A C 1
ATOM 3079 O O . GLY A 1 385 ? 22.581 5.152 -42.563 1.00 93.06 385 GLY A O 1
ATOM 3080 N N . ASP A 1 386 ? 20.964 3.611 -42.239 1.00 94.50 386 ASP A N 1
ATOM 3081 C CA . ASP A 1 386 ? 21.165 3.425 -40.808 1.00 94.50 386 ASP A CA 1
ATOM 3082 C C . ASP A 1 386 ? 21.109 1.936 -40.445 1.00 94.50 386 ASP A C 1
ATOM 3084 O O . ASP A 1 386 ? 20.265 1.187 -40.940 1.00 94.50 386 ASP A O 1
ATOM 3088 N N . VAL A 1 387 ? 22.005 1.523 -39.545 1.00 95.62 387 VAL A N 1
ATOM 3089 C CA . VAL A 1 387 ? 21.955 0.236 -38.842 1.00 95.62 387 VAL A CA 1
ATOM 3090 C C . VAL A 1 387 ? 22.084 0.511 -37.350 1.00 95.62 387 VAL A C 1
ATOM 3092 O O . VAL A 1 387 ? 23.104 1.027 -36.885 1.00 95.62 387 VAL A O 1
ATOM 3095 N N . LEU A 1 388 ? 21.019 0.245 -36.599 1.00 93.62 388 LEU A N 1
ATOM 3096 C CA . LEU A 1 388 ? 20.893 0.674 -35.208 1.00 93.62 388 LEU A CA 1
ATOM 3097 C C . LEU A 1 388 ? 20.435 -0.476 -34.312 1.00 93.62 388 LEU A C 1
ATOM 3099 O O . LEU A 1 388 ? 19.658 -1.314 -34.766 1.00 93.62 388 LEU A O 1
ATOM 3103 N N . PRO A 1 389 ? 20.871 -0.521 -33.040 1.00 93.69 389 PRO A N 1
ATOM 3104 C CA . PRO A 1 389 ? 20.297 -1.434 -32.059 1.00 93.69 389 PRO A CA 1
ATOM 3105 C C . PRO A 1 389 ? 18.775 -1.270 -31.955 1.00 93.69 389 PRO A C 1
ATOM 3107 O O . PRO A 1 389 ? 18.267 -0.150 -32.090 1.00 93.69 389 PRO A O 1
ATOM 3110 N N . LEU A 1 390 ? 18.058 -2.360 -31.665 1.00 92.62 390 LEU A N 1
ATOM 3111 C CA . LEU A 1 390 ? 16.609 -2.305 -31.421 1.00 92.62 390 LEU A CA 1
ATOM 3112 C C . LEU A 1 390 ? 16.255 -1.242 -30.360 1.00 92.62 390 LEU A C 1
ATOM 3114 O O . LEU A 1 390 ? 16.976 -1.050 -29.379 1.00 92.62 390 LEU A O 1
ATOM 3118 N N . GLY A 1 391 ? 15.149 -0.527 -30.581 1.00 90.12 391 GLY A N 1
ATOM 3119 C CA . GLY A 1 391 ? 14.660 0.563 -29.727 1.00 90.12 391 GLY A CA 1
ATOM 3120 C C . GLY A 1 391 ? 15.291 1.941 -29.926 1.00 90.12 391 GLY A C 1
ATOM 3121 O O . GLY A 1 391 ? 14.783 2.925 -29.382 1.00 90.12 391 GLY A O 1
ATOM 3122 N N . GLN A 1 392 ? 16.340 2.067 -30.745 1.00 92.44 392 GLN A N 1
ATOM 3123 C CA . GLN A 1 392 ? 16.729 3.376 -31.282 1.00 92.44 392 GLN A CA 1
ATOM 3124 C C . GLN A 1 392 ? 15.806 3.788 -32.431 1.00 92.44 392 GLN A C 1
ATOM 3126 O O . GLN A 1 392 ? 15.211 2.942 -33.093 1.00 92.44 392 GLN A O 1
ATOM 3131 N N . TRP A 1 393 ? 15.687 5.089 -32.677 1.00 95.00 393 TRP A N 1
ATOM 3132 C CA . TRP A 1 393 ? 14.765 5.639 -33.669 1.00 95.00 393 TRP A CA 1
ATOM 3133 C C . TRP A 1 393 ? 15.517 6.352 -34.787 1.00 95.00 393 TRP A C 1
ATOM 3135 O O . TRP A 1 393 ? 16.403 7.161 -34.513 1.00 95.00 393 TRP A O 1
ATOM 3145 N N . VAL A 1 394 ? 15.110 6.109 -36.033 1.00 95.19 394 VAL A N 1
ATOM 3146 C CA . VAL A 1 394 ? 15.508 6.908 -37.203 1.00 95.19 394 VAL A CA 1
ATOM 3147 C C . VAL A 1 394 ? 14.375 7.871 -37.531 1.00 95.19 394 VAL A C 1
ATOM 3149 O O . VAL A 1 394 ? 13.254 7.429 -37.767 1.00 95.19 394 VAL A O 1
ATOM 3152 N N . GLY A 1 395 ? 14.647 9.174 -37.534 1.00 95.19 395 GLY A N 1
ATOM 3153 C CA . GLY A 1 395 ? 13.696 10.219 -37.909 1.00 95.19 395 GLY A CA 1
ATOM 3154 C C . GLY A 1 395 ? 14.030 10.820 -39.268 1.00 95.19 395 GLY A C 1
ATOM 3155 O O . GLY A 1 395 ? 15.099 11.400 -39.421 1.00 95.19 395 GLY A O 1
ATOM 3156 N N . TYR A 1 396 ? 13.124 10.723 -40.240 1.00 95.62 396 TYR A N 1
ATOM 3157 C CA . TYR A 1 396 ? 13.218 11.414 -41.532 1.00 95.62 396 TYR A CA 1
ATOM 3158 C C . TYR A 1 396 ? 12.321 12.649 -41.533 1.00 95.62 396 TYR A C 1
ATOM 3160 O O . TYR A 1 396 ? 11.129 12.533 -41.264 1.00 95.62 396 TYR A O 1
ATOM 3168 N N . TYR A 1 397 ? 12.888 13.815 -41.842 1.00 96.31 397 TYR A N 1
ATOM 3169 C CA . TYR A 1 397 ? 12.211 15.112 -41.814 1.00 96.31 397 TYR A CA 1
ATOM 3170 C C . TYR A 1 397 ? 11.994 15.640 -43.229 1.00 96.31 397 TYR A C 1
ATOM 3172 O O . TYR A 1 397 ? 12.866 15.533 -44.093 1.00 96.31 397 TYR A O 1
ATOM 3180 N N . TYR A 1 398 ? 10.846 16.271 -43.441 1.00 96.00 398 TYR A N 1
ATOM 3181 C CA . TYR A 1 398 ? 10.397 16.793 -44.722 1.00 96.00 398 TYR A CA 1
ATOM 3182 C C . TYR A 1 398 ? 10.001 18.255 -44.557 1.00 96.00 398 TYR A C 1
ATOM 3184 O O . TYR A 1 398 ? 9.225 18.598 -43.667 1.00 96.00 398 TYR A O 1
ATOM 3192 N N . SER A 1 399 ? 10.465 19.111 -45.465 1.00 95.44 399 SER A N 1
ATOM 3193 C CA . SER A 1 399 ? 10.133 20.545 -45.495 1.00 95.44 399 SER A CA 1
ATOM 3194 C C . SER A 1 399 ? 8.740 20.817 -46.090 1.00 95.44 399 SER A C 1
ATOM 3196 O O . SER A 1 399 ? 8.540 21.780 -46.822 1.00 95.44 399 SER A O 1
ATOM 3198 N N . ASN A 1 400 ? 7.795 19.909 -45.836 1.00 95.00 400 ASN A N 1
ATOM 3199 C CA . ASN A 1 400 ? 6.389 19.983 -46.217 1.00 95.00 400 ASN A CA 1
ATOM 3200 C C . ASN A 1 400 ? 5.531 19.219 -45.195 1.00 95.00 400 ASN A C 1
ATOM 3202 O O . ASN A 1 400 ? 6.049 18.433 -44.409 1.00 95.00 400 ASN A O 1
ATOM 3206 N N . ASN A 1 401 ? 4.212 19.389 -45.244 1.00 94.38 401 ASN A N 1
ATOM 3207 C CA . ASN A 1 401 ? 3.248 18.818 -44.293 1.00 94.38 401 ASN A CA 1
ATOM 3208 C C . ASN A 1 401 ? 2.676 17.439 -44.693 1.00 94.38 401 ASN A C 1
ATOM 3210 O O . ASN A 1 401 ? 1.667 17.003 -44.136 1.00 94.38 401 ASN A O 1
ATOM 3214 N N . SER A 1 402 ? 3.259 16.778 -45.695 1.00 92.69 402 SER A N 1
ATOM 3215 C CA . SER A 1 402 ? 2.648 15.614 -46.354 1.00 92.69 402 SER A CA 1
ATOM 3216 C C . SER A 1 402 ? 3.543 14.379 -46.436 1.00 92.69 402 SER A C 1
ATOM 3218 O O . SER A 1 402 ? 3.111 13.384 -47.013 1.00 92.69 402 SER A O 1
ATOM 3220 N N . LEU A 1 403 ? 4.759 14.427 -45.871 1.00 93.69 403 LEU A N 1
ATOM 3221 C CA . LEU A 1 403 ? 5.772 13.364 -45.969 1.00 93.69 403 LEU A CA 1
ATOM 3222 C C . LEU A 1 403 ? 6.111 12.979 -47.428 1.00 93.69 403 LEU A C 1
ATOM 3224 O O . LEU A 1 403 ? 6.484 11.842 -47.706 1.00 93.69 403 LEU A O 1
ATOM 3228 N N . LYS A 1 404 ? 5.936 13.907 -48.382 1.00 91.00 404 LYS A N 1
ATOM 3229 C CA . LYS A 1 404 ? 6.174 13.662 -49.814 1.00 91.00 404 LYS A CA 1
ATOM 3230 C C . LYS A 1 404 ? 7.601 14.016 -50.225 1.00 91.00 404 LYS A C 1
ATOM 3232 O O . LYS A 1 404 ? 8.140 15.028 -49.774 1.00 91.00 404 LYS A O 1
ATOM 3237 N N . GLY A 1 405 ? 8.133 13.246 -51.175 1.00 88.62 405 GLY A N 1
ATOM 3238 C CA . GLY A 1 405 ? 9.466 13.429 -51.755 1.00 88.62 405 GLY A CA 1
ATOM 3239 C C . GLY A 1 405 ? 10.571 12.774 -50.927 1.00 88.62 405 GLY A C 1
ATOM 3240 O O . GLY A 1 405 ? 10.294 11.996 -50.020 1.00 88.62 405 GLY A O 1
ATOM 3241 N N . ALA A 1 406 ? 11.826 13.086 -51.247 1.00 89.06 406 ALA A N 1
ATOM 3242 C CA . ALA A 1 406 ? 12.966 12.641 -50.452 1.00 89.06 406 ALA A CA 1
ATOM 3243 C C . ALA A 1 406 ? 13.040 13.398 -49.108 1.00 89.06 406 ALA A C 1
ATOM 3245 O O . ALA A 1 406 ? 12.715 14.591 -49.068 1.00 89.06 406 ALA A O 1
ATOM 3246 N N . PRO A 1 407 ? 13.495 12.752 -48.017 1.00 92.69 407 PRO A N 1
ATOM 3247 C CA . PRO A 1 407 ? 13.756 13.436 -46.755 1.00 92.69 407 PRO A CA 1
ATOM 3248 C C . PRO A 1 407 ? 14.749 14.589 -46.942 1.00 92.69 407 PRO A C 1
ATOM 3250 O O . PRO A 1 407 ? 15.828 14.410 -47.507 1.00 92.69 407 PRO A O 1
ATOM 3253 N N . ALA A 1 408 ? 14.406 15.770 -46.431 1.00 92.38 408 ALA A N 1
ATOM 3254 C CA . ALA A 1 408 ? 15.288 16.936 -46.444 1.00 92.38 408 ALA A CA 1
ATOM 3255 C C . ALA A 1 408 ? 16.411 16.808 -45.401 1.00 92.38 408 ALA A C 1
ATOM 3257 O O . ALA A 1 408 ? 17.513 17.326 -45.591 1.00 92.38 408 ALA A O 1
ATOM 3258 N N . ASN A 1 409 ? 16.145 16.116 -44.290 1.00 92.62 409 ASN A N 1
ATOM 3259 C CA . ASN A 1 409 ? 17.136 15.831 -43.259 1.00 92.62 409 ASN A CA 1
ATOM 3260 C C . ASN A 1 409 ? 16.768 14.561 -42.470 1.00 92.62 409 ASN A C 1
ATOM 3262 O O . ASN A 1 409 ? 15.633 14.087 -42.551 1.00 92.62 409 ASN A O 1
ATOM 3266 N N . LYS A 1 410 ? 17.711 14.019 -41.692 1.00 92.81 410 LYS A N 1
ATOM 3267 C CA . LYS A 1 410 ? 17.476 12.876 -40.804 1.00 92.81 410 LYS A CA 1
ATOM 3268 C C . LYS A 1 410 ? 18.132 13.052 -39.439 1.00 92.81 410 LYS A C 1
ATOM 3270 O O . LYS A 1 410 ? 19.099 13.800 -39.303 1.00 92.81 410 LYS A O 1
ATOM 3275 N N . SER A 1 411 ? 17.637 12.321 -38.448 1.00 92.56 411 SER A N 1
ATOM 3276 C CA . SER A 1 411 ? 18.247 12.213 -37.125 1.00 92.56 411 SER A CA 1
ATOM 3277 C C . SER A 1 411 ? 18.164 10.787 -36.583 1.00 92.56 411 SER A C 1
ATOM 3279 O O . SER A 1 411 ? 17.299 10.003 -36.976 1.00 92.56 411 SER A O 1
ATOM 3281 N N . VAL A 1 412 ? 19.064 10.466 -35.652 1.00 91.62 412 VAL A N 1
ATOM 3282 C CA . VAL A 1 412 ? 18.984 9.258 -34.827 1.00 91.62 412 VAL A CA 1
ATOM 3283 C C . VAL A 1 412 ? 18.674 9.679 -33.398 1.00 91.62 412 VAL A C 1
ATOM 3285 O O . VAL A 1 412 ? 19.416 10.458 -32.797 1.00 91.62 412 VAL A O 1
ATOM 3288 N N . ILE A 1 413 ? 17.581 9.159 -32.845 1.00 90.06 413 ILE A N 1
ATOM 3289 C CA . ILE A 1 413 ? 17.148 9.438 -31.476 1.00 90.06 413 ILE A CA 1
ATOM 3290 C C . ILE A 1 413 ? 17.393 8.189 -30.632 1.00 90.06 413 ILE A C 1
ATOM 3292 O O . ILE A 1 413 ? 16.930 7.089 -30.946 1.00 90.06 413 ILE A O 1
ATOM 3296 N N . LYS A 1 414 ? 18.113 8.361 -29.520 1.00 85.25 414 LYS A N 1
ATOM 3297 C CA . LYS A 1 414 ? 18.262 7.308 -28.512 1.00 85.25 414 LYS A CA 1
ATOM 3298 C C . LYS A 1 414 ? 16.945 7.179 -27.745 1.00 85.25 414 LYS A C 1
ATOM 3300 O O . LYS A 1 414 ? 16.683 7.968 -26.840 1.00 85.25 414 LYS A O 1
ATOM 3305 N N . GLY A 1 415 ? 16.121 6.205 -28.126 1.00 75.75 415 GLY A N 1
ATOM 3306 C CA . GLY A 1 415 ? 14.986 5.778 -27.312 1.00 75.75 415 GLY A CA 1
ATOM 3307 C C . GLY A 1 415 ? 15.461 5.140 -26.006 1.00 75.75 415 GLY A C 1
ATOM 3308 O O . GLY A 1 415 ? 16.625 4.745 -25.874 1.00 75.75 415 GLY A O 1
ATOM 3309 N N . ASN A 1 416 ? 14.569 5.031 -25.022 1.00 78.44 416 ASN A N 1
ATOM 3310 C CA . ASN A 1 416 ? 14.824 4.117 -23.908 1.00 78.44 416 ASN A CA 1
ATOM 3311 C C . ASN A 1 416 ? 14.642 2.654 -24.366 1.00 78.44 416 ASN A C 1
ATOM 3313 O O . ASN A 1 416 ? 14.146 2.395 -25.460 1.00 78.44 416 ASN A O 1
ATOM 3317 N N . GLN A 1 417 ? 15.015 1.688 -23.520 1.00 66.75 417 GLN A N 1
ATOM 3318 C CA . GLN A 1 417 ? 14.907 0.253 -23.839 1.00 66.75 417 GLN A CA 1
ATOM 3319 C C . GLN A 1 417 ? 13.476 -0.208 -24.187 1.00 66.75 417 GLN A C 1
ATOM 3321 O O . GLN A 1 417 ? 13.313 -1.253 -24.804 1.00 66.75 417 GLN A O 1
ATOM 3326 N N . ASN A 1 418 ? 12.455 0.587 -23.849 1.00 73.00 418 ASN A N 1
ATOM 3327 C CA . ASN A 1 418 ? 11.042 0.294 -24.100 1.00 73.00 418 ASN A CA 1
ATOM 3328 C C . ASN A 1 418 ? 10.477 1.103 -25.286 1.00 73.00 418 ASN A C 1
ATOM 3330 O O . ASN A 1 418 ? 9.266 1.176 -25.463 1.00 73.00 418 ASN A O 1
ATOM 3334 N N . GLY A 1 419 ? 11.336 1.758 -26.074 1.00 80.12 419 GLY A N 1
ATOM 3335 C CA . GLY A 1 419 ? 10.940 2.501 -27.269 1.00 80.12 419 GLY A CA 1
ATOM 3336 C C . GLY A 1 419 ? 10.344 3.886 -27.027 1.00 80.12 419 GLY A C 1
ATOM 3337 O O . GLY A 1 419 ? 9.918 4.521 -27.986 1.00 80.12 419 GLY A O 1
ATOM 3338 N N . ALA A 1 420 ? 10.338 4.405 -25.797 1.00 91.38 420 ALA A N 1
ATOM 3339 C CA . ALA A 1 420 ? 9.843 5.758 -25.549 1.00 91.38 420 ALA A CA 1
ATOM 3340 C C . ALA A 1 420 ? 10.852 6.821 -26.009 1.00 91.38 420 ALA A C 1
ATOM 3342 O O . ALA A 1 420 ? 12.060 6.680 -25.777 1.00 91.38 420 ALA A O 1
ATOM 3343 N N . PHE A 1 421 ? 10.354 7.915 -26.585 1.00 93.69 421 PHE A N 1
ATOM 3344 C CA . PHE A 1 421 ? 11.151 9.092 -26.934 1.00 93.69 421 PHE A CA 1
ATOM 3345 C C . PHE A 1 421 ? 10.318 10.377 -26.857 1.00 93.69 421 PHE A C 1
ATOM 3347 O O . PHE A 1 421 ? 9.086 10.352 -26.846 1.00 93.69 421 PHE A O 1
ATOM 3354 N N . SER A 1 422 ? 10.997 11.522 -26.789 1.00 94.19 422 SER A N 1
ATOM 3355 C CA . SER A 1 422 ? 10.340 12.828 -26.822 1.00 94.19 422 SER A CA 1
ATOM 3356 C C . SER A 1 422 ? 11.276 13.931 -27.295 1.00 94.19 422 SER A C 1
ATOM 3358 O O . SER A 1 422 ? 12.477 13.869 -27.030 1.00 94.19 422 SER A O 1
ATOM 3360 N N . PHE A 1 423 ? 10.709 14.974 -27.890 1.00 94.19 423 PHE A N 1
ATOM 3361 C CA . PHE A 1 423 ? 11.369 16.247 -28.157 1.00 94.19 423 PHE A CA 1
ATOM 3362 C C . PHE A 1 423 ? 10.419 17.420 -27.881 1.00 94.19 423 PHE A C 1
ATOM 3364 O O . PHE A 1 423 ? 9.195 17.284 -27.927 1.00 94.19 423 PHE A O 1
ATOM 3371 N N . ASP A 1 424 ? 11.002 18.583 -27.609 1.00 95.38 424 ASP A N 1
ATOM 3372 C CA . ASP A 1 424 ? 10.298 19.859 -27.481 1.00 95.38 424 ASP A CA 1
ATOM 3373 C C . ASP A 1 424 ? 11.191 20.927 -28.118 1.00 95.38 424 ASP A C 1
ATOM 3375 O O . ASP A 1 424 ? 12.185 21.356 -27.528 1.00 95.38 424 ASP A O 1
ATOM 3379 N N . TYR A 1 425 ? 10.900 21.277 -29.371 1.00 94.31 425 TYR A N 1
ATOM 3380 C CA . TYR A 1 425 ? 11.650 22.302 -30.101 1.00 94.31 425 TYR A CA 1
ATOM 3381 C C . TYR A 1 425 ? 11.089 23.706 -29.836 1.00 94.31 425 TYR A C 1
ATOM 3383 O O . TYR A 1 425 ? 11.678 24.704 -30.264 1.00 94.31 425 TYR A O 1
ATOM 3391 N N . GLY A 1 426 ? 9.971 23.811 -29.106 1.00 94.00 426 GLY A N 1
ATOM 3392 C CA . GLY A 1 426 ? 9.251 25.061 -28.916 1.00 94.00 426 GLY A CA 1
ATOM 3393 C C . GLY A 1 426 ? 8.958 25.721 -30.263 1.00 94.00 426 GLY A C 1
ATOM 3394 O O . GLY A 1 426 ? 8.481 25.078 -31.184 1.00 94.00 426 GLY A O 1
ATOM 3395 N N . ASN A 1 427 ? 9.291 27.002 -30.393 1.00 93.69 427 ASN A N 1
ATOM 3396 C CA . ASN A 1 427 ? 9.082 27.770 -31.623 1.00 93.69 427 ASN A CA 1
ATOM 3397 C C . ASN A 1 427 ? 10.289 27.723 -32.588 1.00 93.69 427 ASN A C 1
ATOM 3399 O O . ASN A 1 427 ? 10.472 28.669 -33.354 1.00 93.69 427 ASN A O 1
ATOM 3403 N N . ASN A 1 428 ? 11.164 26.718 -32.504 1.00 94.50 428 ASN A N 1
ATOM 3404 C CA . ASN A 1 428 ? 12.364 26.613 -33.340 1.00 94.50 428 ASN A CA 1
ATOM 3405 C C . ASN A 1 428 ? 12.252 25.452 -34.334 1.00 94.50 428 ASN A C 1
ATOM 3407 O O . ASN A 1 428 ? 11.560 24.470 -34.084 1.00 94.50 428 ASN A O 1
ATOM 3411 N N . ALA A 1 429 ? 12.992 25.544 -35.441 1.00 94.19 429 ALA A N 1
ATOM 3412 C CA . ALA A 1 429 ? 13.169 24.419 -36.353 1.00 94.19 429 ALA A CA 1
ATOM 3413 C C . ALA A 1 429 ? 13.937 23.267 -35.669 1.00 94.19 429 ALA A C 1
ATOM 3415 O O . ALA A 1 429 ? 14.856 23.535 -34.888 1.00 94.19 429 ALA A O 1
ATOM 3416 N N . PRO A 1 430 ? 13.636 21.994 -35.994 1.00 94.00 430 PRO A N 1
ATOM 3417 C CA . PRO A 1 430 ? 14.295 20.840 -35.377 1.00 94.00 430 PRO A CA 1
ATOM 3418 C C . PRO A 1 430 ? 15.787 20.762 -35.721 1.00 94.00 430 PRO A C 1
ATOM 3420 O O . PRO A 1 430 ? 16.599 20.324 -34.907 1.00 94.00 430 PRO A O 1
ATOM 3423 N N . MET A 1 431 ? 16.149 21.167 -36.941 1.00 93.44 431 MET A N 1
ATOM 3424 C CA . MET A 1 431 ? 17.519 21.194 -37.446 1.00 93.44 431 MET A CA 1
ATOM 3425 C C . MET A 1 431 ? 17.621 22.028 -38.729 1.00 93.44 431 MET A C 1
ATOM 3427 O O . MET A 1 431 ? 16.615 22.342 -39.363 1.00 93.44 431 MET A O 1
ATOM 3431 N N . SER A 1 432 ? 18.851 22.351 -39.142 1.00 89.62 432 SER A N 1
ATOM 3432 C CA . SER A 1 432 ? 19.115 23.068 -40.398 1.00 89.62 432 SER A CA 1
ATOM 3433 C C . SER A 1 432 ? 18.500 22.350 -41.611 1.00 89.62 432 SER A C 1
ATOM 3435 O O . SER A 1 432 ? 18.533 21.122 -41.692 1.00 89.62 432 SER A O 1
ATOM 3437 N N . GLY A 1 433 ? 17.938 23.108 -42.555 1.00 88.25 433 GLY A N 1
ATOM 3438 C CA . GLY A 1 433 ? 17.264 22.585 -43.752 1.00 88.25 433 GLY A CA 1
ATOM 3439 C C . GLY A 1 433 ? 15.785 22.222 -43.564 1.00 88.25 433 GLY A C 1
ATOM 3440 O O . GLY A 1 433 ? 15.092 22.005 -44.556 1.00 88.25 433 GLY A O 1
ATOM 3441 N N . ILE A 1 434 ? 15.285 22.211 -42.324 1.00 95.44 434 ILE A N 1
ATOM 3442 C CA . ILE A 1 434 ? 13.862 22.037 -42.009 1.00 95.44 434 ILE A CA 1
ATOM 3443 C C . ILE A 1 434 ? 13.287 23.398 -41.594 1.00 95.44 434 ILE A C 1
ATOM 3445 O O . ILE A 1 434 ? 13.916 24.090 -40.789 1.00 95.44 434 ILE A O 1
ATOM 3449 N N . PRO A 1 435 ? 12.141 23.834 -42.146 1.00 95.12 435 PRO A N 1
ATOM 3450 C CA . PRO A 1 435 ? 11.520 25.084 -41.731 1.00 95.12 435 PRO A CA 1
ATOM 3451 C C . PRO A 1 435 ? 11.011 24.982 -40.287 1.00 95.12 435 PRO A C 1
ATOM 3453 O O . PRO A 1 435 ? 10.772 23.893 -39.772 1.00 95.12 435 PRO A O 1
ATOM 3456 N N . LYS A 1 436 ? 10.853 26.136 -39.632 1.00 94.44 436 LYS A N 1
ATOM 3457 C CA . LYS A 1 436 ? 10.282 26.220 -38.281 1.00 94.44 436 LYS A CA 1
ATOM 3458 C C . LYS A 1 436 ? 8.848 25.682 -38.236 1.00 94.44 436 LYS A C 1
ATOM 3460 O O . LYS A 1 436 ? 8.515 24.917 -37.345 1.00 94.44 436 LYS A O 1
ATOM 3465 N N . ASP A 1 437 ? 8.044 26.102 -39.204 1.00 94.81 437 ASP A N 1
ATOM 3466 C CA . ASP A 1 437 ? 6.625 25.787 -39.350 1.00 94.81 437 ASP A CA 1
ATOM 3467 C C . ASP A 1 437 ? 6.418 25.023 -40.676 1.00 94.81 437 ASP A C 1
ATOM 3469 O O . ASP A 1 437 ? 7.245 25.118 -41.588 1.00 94.81 437 ASP A O 1
ATOM 3473 N N . ASN A 1 438 ? 5.297 24.314 -40.830 1.00 95.56 438 ASN A N 1
ATOM 3474 C CA . ASN A 1 438 ? 4.932 23.543 -42.032 1.00 95.56 438 ASN A CA 1
ATOM 3475 C C . ASN A 1 438 ? 5.906 22.413 -42.422 1.00 95.56 438 ASN A C 1
ATOM 3477 O O . ASN A 1 438 ? 6.137 22.163 -43.611 1.00 95.56 438 ASN A O 1
ATOM 3481 N N . PHE A 1 439 ? 6.438 21.691 -41.437 1.00 97.19 439 PHE A N 1
ATOM 3482 C CA . PHE A 1 439 ? 7.242 20.492 -41.670 1.00 97.19 439 PHE A CA 1
ATOM 3483 C C . PHE A 1 439 ? 6.527 19.222 -41.195 1.00 97.19 439 PHE A C 1
ATOM 3485 O O . PHE A 1 439 ? 5.557 19.253 -40.440 1.00 97.19 439 PHE A O 1
ATOM 3492 N N . SER A 1 440 ? 7.010 18.070 -41.648 1.00 97.75 440 SER A N 1
ATOM 3493 C CA . SER A 1 440 ? 6.569 16.767 -41.151 1.00 97.75 440 SER A CA 1
ATOM 3494 C C . SER A 1 440 ? 7.762 15.849 -40.935 1.00 97.75 440 SER A C 1
ATOM 3496 O O . SER A 1 440 ? 8.836 16.061 -41.501 1.00 97.75 440 SER A O 1
ATOM 3498 N N . ALA A 1 441 ? 7.597 14.842 -40.086 1.00 97.31 441 ALA A N 1
ATOM 3499 C CA . ALA A 1 441 ? 8.633 13.864 -39.798 1.00 97.31 441 ALA A CA 1
ATOM 3500 C C . ALA A 1 441 ? 8.052 12.453 -39.672 1.00 97.31 441 ALA A C 1
ATOM 3502 O O . ALA A 1 441 ? 6.916 12.279 -39.240 1.00 97.31 441 ALA A O 1
ATOM 3503 N N . SER A 1 442 ? 8.839 11.442 -40.032 1.00 97.19 442 SER A N 1
ATOM 3504 C CA . SER A 1 442 ? 8.531 10.026 -39.829 1.00 97.19 442 SER A CA 1
ATOM 3505 C C . SER A 1 442 ? 9.643 9.388 -39.011 1.00 97.19 442 SER A C 1
ATOM 3507 O O . SER A 1 442 ? 10.770 9.260 -39.487 1.00 97.19 442 SER A O 1
ATOM 3509 N N . PHE A 1 443 ? 9.313 8.962 -37.798 1.00 97.12 443 PHE A N 1
ATOM 3510 C CA . PHE A 1 443 ? 10.194 8.241 -36.888 1.00 97.12 443 PHE A CA 1
ATOM 3511 C C . PHE A 1 443 ? 9.916 6.746 -36.993 1.00 97.12 443 PHE A C 1
ATOM 3513 O O . PHE A 1 443 ? 8.759 6.331 -36.977 1.00 97.12 443 PHE A O 1
ATOM 3520 N N . SER A 1 444 ? 10.946 5.917 -37.127 1.00 96.50 444 SER A N 1
ATOM 3521 C CA . SER A 1 444 ? 10.805 4.463 -37.253 1.00 96.50 444 SER A CA 1
ATOM 3522 C C . SER A 1 444 ? 11.793 3.716 -36.363 1.00 96.50 444 SER A C 1
ATOM 3524 O O . SER A 1 444 ? 12.947 4.122 -36.221 1.00 96.50 444 SER A O 1
ATOM 3526 N N . THR A 1 445 ? 11.324 2.623 -35.765 1.00 95.75 445 THR A N 1
ATOM 3527 C CA . THR A 1 445 ? 12.118 1.708 -34.936 1.00 95.75 445 THR A CA 1
ATOM 3528 C C . THR A 1 445 ? 11.603 0.273 -35.064 1.00 95.75 445 THR A C 1
ATOM 3530 O O . THR A 1 445 ? 10.498 0.035 -35.560 1.00 95.75 445 THR A O 1
ATOM 3533 N N . ALA A 1 446 ? 12.395 -0.673 -34.570 1.00 95.12 446 ALA A N 1
ATOM 3534 C CA . ALA A 1 446 ? 11.978 -2.037 -34.288 1.00 95.12 446 ALA A CA 1
ATOM 3535 C C . ALA A 1 446 ? 12.148 -2.317 -32.787 1.00 95.12 446 ALA A C 1
ATOM 3537 O O . ALA A 1 446 ? 13.204 -2.027 -32.216 1.00 95.12 446 ALA A O 1
ATOM 3538 N N . LEU A 1 447 ? 11.112 -2.873 -32.155 1.00 94.12 447 LEU A N 1
ATOM 3539 C CA . LEU A 1 447 ? 11.068 -3.173 -30.721 1.00 94.12 447 LEU A CA 1
ATOM 3540 C C . LEU A 1 447 ? 10.736 -4.636 -30.486 1.00 94.12 447 LEU A C 1
ATOM 3542 O O . LEU A 1 447 ? 9.855 -5.174 -31.146 1.00 94.12 447 LEU A O 1
ATOM 3546 N N . ARG A 1 448 ? 11.380 -5.244 -29.490 1.00 92.50 448 ARG A N 1
ATOM 3547 C CA . ARG A 1 448 ? 10.968 -6.549 -28.979 1.00 92.50 448 ARG A CA 1
ATOM 3548 C C . ARG A 1 448 ? 9.775 -6.356 -28.036 1.00 92.50 448 ARG A C 1
ATOM 3550 O O . ARG A 1 448 ? 9.942 -5.775 -26.965 1.00 92.50 448 ARG A O 1
ATOM 3557 N N . LEU A 1 449 ? 8.584 -6.770 -28.459 1.00 93.50 449 LEU A N 1
ATOM 3558 C CA . LEU A 1 449 ? 7.333 -6.673 -27.707 1.00 93.50 449 LEU A CA 1
ATOM 3559 C C . LEU A 1 449 ? 6.701 -8.066 -27.671 1.00 93.50 449 LEU A C 1
ATOM 3561 O O . LEU A 1 449 ? 6.278 -8.581 -28.698 1.00 93.50 449 LEU A O 1
ATOM 3565 N N . GLU A 1 450 ? 6.659 -8.674 -26.489 1.00 93.06 450 GLU A N 1
ATOM 3566 C CA . GLU A 1 450 ? 5.978 -9.955 -26.290 1.00 93.06 450 GLU A CA 1
ATOM 3567 C C . GLU A 1 450 ? 4.478 -9.829 -26.602 1.00 93.06 450 GLU A C 1
ATOM 3569 O O . GLU A 1 450 ? 3.893 -8.748 -26.486 1.00 93.06 450 GLU A O 1
ATOM 3574 N N . GLN A 1 451 ? 3.823 -10.937 -26.960 1.00 94.44 451 GLN A N 1
ATOM 3575 C CA . GLN A 1 451 ? 2.375 -10.913 -27.156 1.00 94.44 451 GLN A CA 1
ATOM 3576 C C . GLN A 1 451 ? 1.650 -10.422 -25.889 1.00 94.44 451 GLN A C 1
ATOM 3578 O O . GLN A 1 451 ? 1.942 -10.849 -24.769 1.00 94.44 451 GLN A O 1
ATOM 3583 N N . GLY A 1 452 ? 0.659 -9.549 -26.053 1.00 94.12 452 GLY A N 1
ATOM 3584 C CA . GLY A 1 452 ? -0.091 -9.022 -24.920 1.00 94.12 452 GLY A CA 1
ATOM 3585 C C . GLY A 1 452 ? -0.804 -7.706 -25.190 1.00 94.12 452 GLY A C 1
ATOM 3586 O O . GLY A 1 452 ? -0.905 -7.224 -26.318 1.00 94.12 452 GLY A O 1
ATOM 3587 N N . GLU A 1 453 ? -1.324 -7.121 -24.115 1.00 94.44 453 GLU A N 1
ATOM 3588 C CA . GLU A 1 453 ? -2.030 -5.844 -24.143 1.00 94.44 453 GLU A CA 1
ATOM 3589 C C . GLU A 1 453 ? -1.074 -4.696 -23.813 1.00 94.44 453 GLU A C 1
ATOM 3591 O O . GLU A 1 453 ? -0.426 -4.685 -22.761 1.00 94.44 453 GLU A O 1
ATOM 3596 N N . TYR A 1 454 ? -1.020 -3.703 -24.696 1.00 95.25 454 TYR A N 1
ATOM 3597 C CA . TYR A 1 454 ? -0.132 -2.551 -24.578 1.00 95.25 454 TYR A CA 1
ATOM 3598 C C . TYR A 1 454 ? -0.927 -1.254 -24.604 1.00 95.25 454 TYR A C 1
ATOM 3600 O O . TYR A 1 454 ? -1.961 -1.154 -25.258 1.00 95.25 454 TYR A O 1
ATOM 3608 N N . VAL A 1 455 ? -0.420 -0.235 -23.919 1.00 96.19 455 VAL A N 1
ATOM 3609 C CA . VAL A 1 455 ? -0.911 1.137 -24.019 1.00 96.19 455 VAL A CA 1
ATOM 3610 C C . VAL A 1 455 ? 0.123 1.958 -24.772 1.00 96.19 455 VAL A C 1
ATOM 3612 O O . VAL A 1 455 ? 1.270 2.066 -24.336 1.00 96.19 455 VAL A O 1
ATOM 3615 N N . ILE A 1 456 ? -0.305 2.552 -25.883 1.00 95.75 456 ILE A N 1
ATOM 3616 C CA . ILE A 1 456 ? 0.415 3.635 -26.551 1.00 95.75 456 ILE A CA 1
ATOM 3617 C C . ILE A 1 456 ? -0.058 4.942 -25.931 1.00 95.75 456 ILE A C 1
ATOM 3619 O O . ILE A 1 456 ? -1.261 5.156 -25.792 1.00 95.75 456 ILE A O 1
ATOM 3623 N N . ARG A 1 457 ? 0.878 5.817 -25.567 1.00 95.62 457 ARG A N 1
ATOM 3624 C CA . ARG A 1 457 ? 0.601 7.168 -25.074 1.00 95.62 457 ARG A CA 1
ATOM 3625 C C . ARG A 1 457 ? 1.501 8.159 -25.790 1.00 95.62 457 ARG A C 1
ATOM 3627 O O . ARG A 1 457 ? 2.720 8.008 -25.784 1.00 95.62 457 ARG A O 1
ATOM 3634 N N . SER A 1 458 ? 0.904 9.196 -26.356 1.00 95.50 458 SER A N 1
ATOM 3635 C CA . SER A 1 458 ? 1.624 10.254 -27.054 1.00 95.50 458 SER A CA 1
ATOM 3636 C C . SER A 1 458 ? 1.070 11.630 -26.731 1.00 95.50 458 SER A C 1
ATOM 3638 O O . SER A 1 458 ? -0.127 11.772 -26.507 1.00 95.50 458 SER A O 1
ATOM 3640 N N . VAL A 1 459 ? 1.926 12.648 -26.753 1.00 96.56 459 VAL A N 1
ATOM 3641 C CA . VAL A 1 459 ? 1.514 14.057 -26.744 1.00 96.56 459 VAL A CA 1
ATOM 3642 C C . VAL A 1 459 ? 2.100 14.709 -27.980 1.00 96.56 459 VAL A C 1
ATOM 3644 O O . VAL A 1 459 ? 3.318 14.695 -28.123 1.00 96.56 459 VAL A O 1
ATOM 3647 N N . ALA A 1 460 ? 1.269 15.274 -28.852 1.00 96.94 460 ALA A N 1
ATOM 3648 C CA . ALA A 1 460 ? 1.738 15.946 -30.064 1.00 96.94 460 ALA A CA 1
ATOM 3649 C C . ALA A 1 460 ? 1.082 17.319 -30.242 1.00 96.94 460 ALA A C 1
ATOM 3651 O O . ALA A 1 460 ? -0.126 17.449 -30.017 1.00 96.94 460 ALA A O 1
ATOM 3652 N N . ASP A 1 461 ? 1.908 18.287 -30.633 1.00 95.62 461 ASP A N 1
ATOM 3653 C CA . ASP A 1 461 ? 1.578 19.632 -31.116 1.00 95.62 461 ASP A CA 1
ATOM 3654 C C . ASP A 1 461 ? 2.368 19.805 -32.421 1.00 95.62 461 ASP A C 1
ATOM 3656 O O . ASP A 1 461 ? 3.590 19.863 -32.344 1.00 95.62 461 ASP A O 1
ATOM 3660 N N . ASP A 1 462 ? 1.807 19.697 -33.623 1.00 94.00 462 ASP A N 1
ATOM 3661 C CA . ASP A 1 462 ? 0.392 19.534 -33.956 1.00 94.00 462 ASP A CA 1
ATOM 3662 C C . ASP A 1 462 ? -0.047 18.051 -34.097 1.00 94.00 462 ASP A C 1
ATOM 3664 O O . ASP A 1 462 ? -0.550 17.424 -33.159 1.00 94.00 462 ASP A O 1
ATOM 3668 N N . GLY A 1 463 ? 0.074 17.483 -35.301 1.00 96.31 463 GLY A N 1
ATOM 3669 C CA . GLY A 1 463 ? -0.580 16.241 -35.714 1.00 96.31 463 GLY A CA 1
ATOM 3670 C C . GLY A 1 463 ? 0.292 15.003 -35.533 1.00 96.31 463 GLY A C 1
ATOM 3671 O O . GLY A 1 463 ? 1.518 15.075 -35.567 1.00 96.31 463 GLY A O 1
ATOM 3672 N N . ILE A 1 464 ? -0.342 13.841 -35.380 1.00 97.62 464 ILE A N 1
ATOM 3673 C CA . ILE A 1 464 ? 0.354 12.565 -35.184 1.00 97.62 464 ILE A CA 1
ATOM 3674 C C . ILE A 1 464 ? -0.379 11.407 -35.863 1.00 97.62 464 ILE A C 1
ATOM 3676 O O . ILE A 1 464 ? -1.608 11.341 -35.853 1.00 97.62 464 ILE A O 1
ATOM 3680 N N . ARG A 1 465 ? 0.385 10.469 -36.424 1.00 97.81 465 ARG A N 1
ATOM 3681 C CA . ARG A 1 465 ? -0.080 9.134 -36.813 1.00 97.81 465 ARG A CA 1
ATOM 3682 C C . ARG A 1 465 ? 0.861 8.076 -36.245 1.00 97.81 465 ARG A C 1
ATOM 3684 O O . ARG A 1 465 ? 2.072 8.270 -36.243 1.00 97.81 465 ARG A O 1
ATOM 3691 N N . VAL A 1 466 ? 0.326 6.959 -35.762 1.00 97.50 466 VAL A N 1
ATOM 3692 C CA . VAL A 1 466 ? 1.135 5.847 -35.233 1.00 97.50 466 VAL A CA 1
ATOM 3693 C C . VAL A 1 466 ? 0.756 4.561 -35.940 1.00 97.50 466 VAL A C 1
ATOM 3695 O O . VAL A 1 466 ? -0.428 4.255 -36.074 1.00 97.50 466 VAL A O 1
ATOM 3698 N N . TYR A 1 467 ? 1.766 3.797 -36.344 1.00 97.00 467 TYR A N 1
ATOM 3699 C CA . TYR A 1 467 ? 1.623 2.494 -36.971 1.00 97.00 467 TYR A CA 1
ATOM 3700 C C . TYR A 1 467 ? 2.395 1.442 -36.179 1.00 97.00 467 TYR A C 1
ATOM 3702 O O . TYR A 1 467 ? 3.529 1.687 -35.759 1.00 97.00 467 TYR A O 1
ATOM 3710 N N . VAL A 1 468 ? 1.790 0.268 -36.027 1.00 95.81 468 VAL A N 1
ATOM 3711 C CA . VAL A 1 468 ? 2.415 -0.940 -35.477 1.00 95.81 468 VAL A CA 1
ATOM 3712 C C . VAL A 1 468 ? 2.304 -2.025 -36.540 1.00 95.81 468 VAL A C 1
ATOM 3714 O O . VAL A 1 468 ? 1.203 -2.319 -37.000 1.00 95.81 468 VAL A O 1
ATOM 3717 N N . ASP A 1 469 ? 3.440 -2.559 -36.986 1.00 94.75 469 ASP A N 1
ATOM 3718 C CA . ASP A 1 469 ? 3.548 -3.485 -38.123 1.00 94.75 469 ASP A CA 1
ATOM 3719 C C . ASP A 1 469 ? 2.793 -2.994 -39.361 1.00 94.75 469 ASP A C 1
ATOM 3721 O O . ASP A 1 469 ? 1.979 -3.698 -39.958 1.00 94.75 469 ASP A O 1
ATOM 3725 N N . ASP A 1 470 ? 3.040 -1.727 -39.704 1.00 93.56 470 ASP A N 1
ATOM 3726 C CA . ASP A 1 470 ? 2.440 -1.016 -40.836 1.00 93.56 470 ASP A CA 1
ATOM 3727 C C . ASP A 1 470 ? 0.901 -0.836 -40.749 1.00 93.56 470 ASP A C 1
ATOM 3729 O O . ASP A 1 470 ? 0.296 -0.254 -41.650 1.00 93.56 470 ASP A O 1
ATOM 3733 N N . LYS A 1 471 ? 0.257 -1.228 -39.635 1.00 93.94 471 LYS A N 1
ATOM 3734 C CA . LYS A 1 471 ? -1.166 -0.967 -39.351 1.00 93.94 471 LYS A CA 1
ATOM 3735 C C . LYS A 1 471 ? -1.337 0.329 -38.563 1.00 93.94 471 LYS A C 1
ATOM 3737 O O . LYS A 1 471 ? -0.748 0.482 -37.497 1.00 93.94 471 LYS A O 1
ATOM 3742 N N . LEU A 1 472 ? -2.171 1.241 -39.062 1.00 94.69 472 LEU A N 1
ATOM 3743 C CA . LEU A 1 472 ? -2.500 2.512 -38.406 1.00 94.69 472 LEU A CA 1
ATOM 3744 C C . LEU A 1 472 ? -3.314 2.268 -37.123 1.00 94.69 472 LEU A C 1
ATOM 3746 O O . LEU A 1 472 ? -4.390 1.675 -37.179 1.00 94.69 472 LEU A O 1
ATOM 3750 N N . VAL A 1 473 ? -2.807 2.730 -35.976 1.00 93.12 473 VAL A N 1
ATOM 3751 C CA . VAL A 1 473 ? -3.448 2.569 -34.653 1.00 93.12 473 VAL A CA 1
ATOM 3752 C C . VAL A 1 473 ? -3.875 3.890 -34.010 1.00 93.12 473 VAL A C 1
ATOM 3754 O O . VAL A 1 473 ? -4.757 3.883 -33.155 1.00 93.12 473 VAL A O 1
ATOM 3757 N N . LEU A 1 474 ? -3.289 5.013 -34.433 1.00 93.62 474 LEU A N 1
ATOM 3758 C CA . LEU A 1 474 ? -3.694 6.371 -34.060 1.00 93.62 474 LEU A CA 1
ATOM 3759 C C . LEU A 1 474 ? -3.628 7.257 -35.299 1.00 93.62 474 LEU A C 1
ATOM 3761 O O . LEU A 1 474 ? -2.593 7.283 -35.962 1.00 93.62 474 LEU A O 1
ATOM 3765 N N . ASP A 1 475 ? -4.696 8.010 -35.558 1.00 94.25 475 ASP A N 1
ATOM 3766 C CA . ASP A 1 475 ? -4.742 9.012 -36.620 1.00 94.25 475 ASP A CA 1
ATOM 3767 C C . ASP A 1 475 ? -5.336 10.331 -36.130 1.00 94.25 475 ASP A C 1
ATOM 3769 O O . ASP A 1 475 ? -6.542 10.466 -35.918 1.00 94.25 475 ASP A O 1
ATOM 3773 N N . ARG A 1 476 ? -4.456 11.313 -35.940 1.00 94.19 476 ARG A N 1
ATOM 3774 C CA . ARG A 1 476 ? -4.805 12.707 -35.682 1.00 94.19 476 ARG A CA 1
ATOM 3775 C C . ARG A 1 476 ? -3.954 13.610 -36.570 1.00 94.19 476 ARG A C 1
ATOM 3777 O O . ARG A 1 476 ? -3.159 14.417 -36.088 1.00 94.19 476 ARG A O 1
ATOM 3784 N N . TRP A 1 477 ? -4.095 13.462 -37.885 1.00 95.25 477 TRP A N 1
ATOM 3785 C CA . TRP A 1 477 ? -3.382 14.300 -38.848 1.00 95.25 477 TRP A CA 1
ATOM 3786 C C . TRP A 1 477 ? -4.076 15.652 -39.082 1.00 95.25 477 TRP A C 1
ATOM 3788 O O . TRP A 1 477 ? -4.962 15.790 -39.922 1.00 95.25 477 TRP A O 1
ATOM 3798 N N . GLY A 1 478 ? -3.672 16.680 -38.339 1.00 93.00 478 GLY A N 1
ATOM 3799 C CA . GLY A 1 478 ? -4.231 18.029 -38.450 1.00 93.00 478 GLY A CA 1
ATOM 3800 C C . GLY A 1 478 ? -3.499 19.021 -37.555 1.00 93.00 478 GLY A C 1
ATOM 3801 O O . GLY A 1 478 ? -2.565 18.629 -36.866 1.00 93.00 478 GLY A O 1
ATOM 3802 N N . SER A 1 479 ? -3.920 20.289 -37.577 1.00 92.69 479 SER A N 1
ATOM 3803 C CA . SER A 1 479 ? -3.414 21.296 -36.632 1.00 92.69 479 SER A CA 1
ATOM 3804 C C . SER A 1 479 ? -4.226 21.290 -35.341 1.00 92.69 479 SER A C 1
ATOM 3806 O O . SER A 1 479 ? -5.439 21.062 -35.370 1.00 92.69 479 SER A O 1
ATOM 3808 N N . GLY A 1 480 ? -3.558 21.526 -34.220 1.00 91.06 480 GLY A N 1
ATOM 3809 C CA . GLY A 1 480 ? -4.139 21.660 -32.899 1.00 91.06 480 GLY A CA 1
ATOM 3810 C C . GLY A 1 480 ? -3.052 21.687 -31.831 1.00 91.06 480 GLY A C 1
ATOM 3811 O O . GLY A 1 480 ? -2.018 21.055 -31.988 1.00 91.06 480 GLY A O 1
ATOM 3812 N N . ASN A 1 481 ? -3.341 22.361 -30.719 1.00 91.50 481 ASN A N 1
ATOM 3813 C CA . ASN A 1 481 ? -2.428 22.455 -29.580 1.00 91.50 481 ASN A CA 1
ATOM 3814 C C . ASN A 1 481 ? -2.016 21.075 -29.040 1.00 91.50 481 ASN A C 1
ATOM 3816 O O . ASN A 1 481 ? -2.765 20.100 -29.171 1.00 91.50 481 ASN A O 1
ATOM 3820 N N . ALA A 1 482 ? -0.906 21.049 -28.294 1.00 93.56 482 ALA A N 1
ATOM 3821 C CA . ALA A 1 482 ? -0.425 19.888 -27.549 1.00 93.56 482 ALA A CA 1
ATOM 3822 C C . ALA A 1 482 ? -1.554 19.100 -26.866 1.00 93.56 482 ALA A C 1
ATOM 3824 O O . ALA A 1 482 ? -2.158 19.551 -25.888 1.00 93.56 482 ALA A O 1
ATOM 3825 N N . LYS A 1 483 ? -1.806 17.889 -27.370 1.00 93.50 483 LYS A N 1
ATOM 3826 C CA . LYS A 1 483 ? -2.871 17.004 -26.890 1.00 93.50 483 LYS A CA 1
ATOM 3827 C C . LYS A 1 483 ? -2.325 15.610 -26.606 1.00 93.50 483 LYS A C 1
ATOM 3829 O O . LYS A 1 483 ? -1.607 15.051 -27.432 1.00 93.50 483 LYS A O 1
ATOM 3834 N N . GLU A 1 484 ? -2.690 15.059 -25.445 1.00 95.62 484 GLU A N 1
ATOM 3835 C CA . GLU A 1 484 ? -2.487 13.646 -25.115 1.00 95.62 484 GLU A CA 1
ATOM 3836 C C . GLU A 1 484 ? -3.483 12.768 -25.884 1.00 95.62 484 GLU A C 1
ATOM 3838 O O . GLU A 1 484 ? -4.697 12.964 -25.799 1.00 95.62 484 GLU A O 1
ATOM 3843 N N . ASP A 1 485 ? -2.962 11.765 -26.579 1.00 94.75 485 ASP A N 1
ATOM 3844 C CA . ASP A 1 485 ? -3.722 10.662 -27.147 1.00 94.75 485 ASP A CA 1
ATOM 3845 C C . ASP A 1 485 ? -3.159 9.355 -26.576 1.00 94.75 485 ASP A C 1
ATOM 3847 O O . ASP A 1 485 ? -1.944 9.128 -26.584 1.00 94.75 485 ASP A O 1
ATOM 3851 N N . ALA A 1 486 ? -4.029 8.504 -26.034 1.00 95.44 486 ALA A N 1
ATOM 3852 C CA . ALA A 1 486 ? -3.631 7.224 -25.471 1.00 95.44 486 ALA A CA 1
ATOM 3853 C C . ALA A 1 486 ? -4.642 6.139 -25.836 1.00 95.44 486 ALA A C 1
ATOM 3855 O O . ALA A 1 486 ? -5.850 6.361 -25.753 1.00 95.44 486 ALA A O 1
ATOM 3856 N N . PHE A 1 487 ? -4.150 4.963 -26.222 1.00 94.50 487 PHE A N 1
ATOM 3857 C CA . PHE A 1 487 ? -4.989 3.847 -26.652 1.00 94.50 487 PHE A CA 1
ATOM 3858 C C . PHE A 1 487 ? -4.400 2.521 -26.205 1.00 94.50 487 PHE A C 1
ATOM 3860 O O . PHE A 1 487 ? -3.181 2.338 -26.185 1.00 94.50 487 PHE A O 1
ATOM 3867 N N . LYS A 1 488 ? -5.282 1.581 -25.891 1.00 95.88 488 LYS A N 1
ATOM 3868 C CA . LYS A 1 488 ? -4.945 0.187 -25.669 1.00 95.88 488 LYS A CA 1
ATOM 3869 C C . LYS A 1 488 ? -4.965 -0.535 -27.008 1.00 95.88 488 LYS A C 1
ATOM 3871 O O . LYS A 1 488 ? -5.959 -0.459 -27.728 1.00 95.88 488 LYS A O 1
ATOM 3876 N N . ILE A 1 489 ? -3.895 -1.260 -27.301 1.00 95.12 489 ILE A N 1
ATOM 3877 C CA . ILE A 1 489 ? -3.752 -2.132 -28.465 1.00 95.12 489 ILE A CA 1
ATOM 3878 C C . ILE A 1 489 ? -3.409 -3.555 -28.017 1.00 95.12 489 ILE A C 1
ATOM 3880 O O . ILE A 1 489 ? -2.914 -3.770 -26.909 1.00 95.12 489 ILE A O 1
ATOM 3884 N N . ASN A 1 490 ? -3.659 -4.520 -28.896 1.00 94.44 490 ASN A N 1
ATOM 3885 C CA . ASN A 1 490 ? -3.204 -5.896 -28.726 1.00 94.44 490 ASN A CA 1
ATOM 3886 C C . ASN A 1 490 ? -2.036 -6.155 -29.672 1.00 94.44 490 ASN A C 1
ATOM 3888 O O . ASN A 1 490 ? -2.146 -5.883 -30.868 1.00 94.44 490 ASN A O 1
ATOM 3892 N N . ILE A 1 491 ? -0.951 -6.699 -29.134 1.00 94.19 491 ILE A N 1
ATOM 3893 C CA . ILE A 1 491 ? 0.209 -7.154 -29.894 1.00 94.19 491 ILE A CA 1
ATOM 3894 C C . ILE A 1 491 ? 0.202 -8.679 -29.898 1.00 94.19 491 ILE A C 1
ATOM 3896 O O . ILE A 1 491 ? -0.066 -9.323 -28.883 1.00 94.19 491 ILE A O 1
ATOM 3900 N N . SER A 1 492 ? 0.450 -9.255 -31.065 1.00 94.31 492 SER A N 1
ATOM 3901 C CA . SER A 1 492 ? 0.573 -10.694 -31.280 1.00 94.31 492 SER A CA 1
ATOM 3902 C C . SER A 1 492 ? 1.796 -10.933 -32.137 1.00 94.31 492 SER A C 1
ATOM 3904 O O . SER A 1 492 ? 2.043 -10.123 -33.028 1.00 94.31 492 SER A O 1
ATOM 3906 N N . ASP A 1 493 ? 2.493 -12.042 -31.908 1.00 94.06 493 ASP A N 1
ATOM 3907 C CA . ASP A 1 493 ? 3.656 -12.440 -32.697 1.00 94.06 493 ASP A CA 1
ATOM 3908 C C . ASP A 1 493 ? 3.407 -12.286 -34.204 1.00 94.06 493 ASP A C 1
ATOM 3910 O O . ASP A 1 493 ? 2.377 -12.701 -34.751 1.00 94.06 493 ASP A O 1
ATOM 3914 N N . ARG A 1 494 ? 4.378 -11.690 -34.894 1.00 92.81 494 ARG A N 1
ATOM 3915 C CA . ARG A 1 494 ? 4.358 -11.553 -36.347 1.00 92.81 494 ARG A CA 1
ATOM 3916 C C . ARG A 1 494 ? 4.485 -12.912 -37.017 1.00 92.81 494 ARG A C 1
ATOM 3918 O O . ARG A 1 494 ? 5.181 -13.811 -36.545 1.00 92.81 494 ARG A O 1
ATOM 3925 N N . ASN A 1 495 ? 3.872 -13.024 -38.191 1.00 90.94 495 ASN A N 1
ATOM 3926 C CA . ASN A 1 495 ? 3.980 -14.196 -39.051 1.00 90.94 495 ASN A CA 1
ATOM 3927 C C . ASN A 1 495 ? 5.347 -14.242 -39.766 1.00 90.94 495 ASN A C 1
ATOM 3929 O O . ASN A 1 495 ? 5.432 -14.040 -40.974 1.00 90.94 495 ASN A O 1
ATOM 3933 N N . GLU A 1 496 ? 6.416 -14.460 -39.000 1.00 89.69 496 GLU A N 1
ATOM 3934 C CA . GLU A 1 496 ? 7.793 -14.586 -39.484 1.00 89.69 496 GLU A CA 1
ATOM 3935 C C . GLU A 1 496 ? 8.237 -16.056 -39.465 1.00 89.69 496 GLU A C 1
ATOM 3937 O O . GLU A 1 496 ? 8.032 -16.783 -38.482 1.00 89.69 496 GLU A O 1
ATOM 3942 N N . SER A 1 497 ? 8.883 -16.502 -40.548 1.00 87.25 497 SER A N 1
ATOM 3943 C CA . SER A 1 497 ? 9.451 -17.855 -40.636 1.00 87.25 497 SER A CA 1
ATOM 3944 C C . SER A 1 497 ? 10.583 -18.060 -39.627 1.00 87.25 497 SER A C 1
ATOM 3946 O O . SER A 1 497 ? 10.724 -19.141 -39.064 1.00 87.25 497 SER A O 1
ATOM 3948 N N . ASP A 1 498 ? 11.356 -17.004 -39.382 1.00 87.81 498 ASP A N 1
ATOM 3949 C CA . ASP A 1 498 ? 12.435 -16.958 -38.404 1.00 87.81 498 ASP A CA 1
ATOM 3950 C C . ASP A 1 498 ? 11.877 -16.642 -37.009 1.00 87.81 498 ASP A C 1
ATOM 3952 O O . ASP A 1 498 ? 11.395 -15.535 -36.745 1.00 87.81 498 ASP A O 1
ATOM 3956 N N . SER A 1 499 ? 11.924 -17.623 -36.106 1.00 89.50 499 SER A N 1
ATOM 3957 C CA . SER A 1 499 ? 11.334 -17.503 -34.772 1.00 89.50 499 SER A CA 1
ATOM 3958 C C . SER A 1 499 ? 11.970 -16.404 -33.921 1.00 89.50 499 SER A C 1
ATOM 3960 O O . SER A 1 499 ? 11.288 -15.873 -33.052 1.00 89.50 499 SER A O 1
ATOM 3962 N N . SER A 1 500 ? 13.231 -16.017 -34.167 1.00 89.69 500 SER A N 1
ATOM 3963 C CA . SER A 1 500 ? 13.887 -14.944 -33.400 1.00 89.69 500 SER A CA 1
ATOM 3964 C C . SER A 1 500 ? 13.361 -13.540 -33.712 1.00 89.69 500 SER A C 1
ATOM 3966 O O . SER A 1 500 ? 13.746 -12.592 -33.026 1.00 89.69 500 SER A O 1
ATOM 3968 N N . LYS A 1 501 ? 12.522 -13.404 -34.750 1.00 92.81 501 LYS A N 1
ATOM 3969 C CA . LYS A 1 501 ? 11.952 -12.133 -35.228 1.00 92.81 501 LYS A CA 1
ATOM 3970 C C . LYS A 1 501 ? 10.459 -11.978 -34.940 1.00 92.81 501 LYS A C 1
ATOM 3972 O O . LYS A 1 501 ? 9.916 -10.904 -35.191 1.00 92.81 501 LYS A O 1
ATOM 3977 N N . ARG A 1 502 ? 9.788 -13.029 -34.456 1.00 93.75 502 ARG A N 1
ATOM 3978 C CA . ARG A 1 502 ? 8.324 -13.056 -34.291 1.00 93.75 502 ARG A CA 1
ATOM 3979 C C . ARG A 1 502 ? 7.816 -12.027 -33.286 1.00 93.75 502 ARG A C 1
ATOM 3981 O O . ARG A 1 502 ? 6.793 -11.407 -33.541 1.00 93.75 502 ARG A O 1
ATOM 3988 N N . ASP A 1 503 ? 8.562 -11.795 -32.216 1.00 93.62 503 ASP A N 1
ATOM 3989 C CA . ASP A 1 503 ? 8.272 -10.813 -31.166 1.00 93.62 503 ASP A CA 1
ATOM 3990 C C . ASP A 1 503 ? 8.883 -9.427 -31.453 1.00 93.62 503 ASP A C 1
ATOM 3992 O O . ASP A 1 503 ? 8.910 -8.565 -30.577 1.00 93.62 503 ASP A O 1
ATOM 3996 N N . ILE A 1 504 ? 9.415 -9.184 -32.660 1.00 95.31 504 ILE A N 1
ATOM 3997 C CA . ILE A 1 504 ? 10.000 -7.892 -33.041 1.00 95.31 504 ILE A CA 1
ATOM 3998 C C . ILE A 1 504 ? 9.034 -7.115 -33.930 1.00 95.31 504 ILE A C 1
ATOM 4000 O O . ILE A 1 504 ? 8.865 -7.414 -35.112 1.00 95.31 504 ILE A O 1
ATOM 4004 N N . HIS A 1 505 ? 8.472 -6.042 -33.394 1.00 95.69 505 HIS A N 1
ATOM 4005 C CA . HIS A 1 505 ? 7.449 -5.227 -34.037 1.00 95.69 505 HIS A CA 1
ATOM 4006 C C . HIS A 1 505 ? 8.023 -3.931 -34.608 1.00 95.69 505 HIS A C 1
ATOM 4008 O O . HIS A 1 505 ? 8.847 -3.263 -33.976 1.00 95.69 505 HIS A O 1
ATOM 4014 N N . TRP A 1 506 ? 7.571 -3.554 -35.806 1.00 96.25 506 TRP A N 1
ATOM 4015 C CA . TRP A 1 506 ? 7.918 -2.272 -36.421 1.00 96.25 506 TRP A CA 1
ATOM 4016 C C . TRP A 1 506 ? 6.993 -1.180 -35.903 1.00 96.25 506 TRP A C 1
ATOM 4018 O O . TRP A 1 506 ? 5.778 -1.273 -36.071 1.00 96.25 506 TRP A O 1
ATOM 4028 N N . ILE A 1 507 ? 7.561 -0.114 -35.344 1.00 96.38 507 ILE A N 1
ATOM 4029 C CA . ILE A 1 507 ? 6.793 1.046 -34.888 1.00 96.38 507 ILE A CA 1
ATOM 4030 C C . ILE A 1 507 ? 7.166 2.250 -35.741 1.00 96.38 507 ILE A C 1
ATOM 4032 O O . ILE A 1 507 ? 8.344 2.596 -35.857 1.00 96.38 507 ILE A O 1
ATOM 4036 N N . ARG A 1 508 ? 6.156 2.903 -36.322 1.00 97.25 508 ARG A N 1
ATOM 4037 C CA . ARG A 1 508 ? 6.318 4.167 -37.047 1.00 97.25 508 ARG A CA 1
ATOM 4038 C C . ARG A 1 508 ? 5.457 5.247 -36.412 1.00 97.25 508 ARG A C 1
ATOM 4040 O O . ARG A 1 508 ? 4.258 5.056 -36.245 1.00 97.25 508 ARG A O 1
ATOM 4047 N N . VAL A 1 509 ? 6.064 6.385 -36.101 1.00 97.75 509 VAL A N 1
ATOM 4048 C CA . VAL A 1 509 ? 5.384 7.579 -35.594 1.00 97.75 509 VAL A CA 1
ATOM 4049 C C . VAL A 1 509 ? 5.593 8.697 -36.602 1.00 97.75 509 VAL A C 1
ATOM 4051 O O . VAL A 1 509 ? 6.708 9.160 -36.812 1.00 97.75 509 VAL A O 1
ATOM 4054 N N . GLU A 1 510 ? 4.520 9.114 -37.250 1.00 98.19 510 GLU A N 1
ATOM 4055 C CA . GLU A 1 510 ? 4.493 10.264 -38.143 1.00 98.19 510 GLU A CA 1
ATOM 4056 C C . GLU A 1 510 ? 4.025 11.489 -37.364 1.00 98.19 510 GLU A C 1
ATOM 4058 O O . GLU A 1 510 ? 3.085 11.412 -36.576 1.00 98.19 510 GLU A O 1
ATOM 4063 N N . TYR A 1 511 ? 4.664 12.623 -37.606 1.00 98.00 511 TYR A N 1
ATOM 4064 C CA . TYR A 1 511 ? 4.430 13.875 -36.905 1.00 98.00 511 TYR A CA 1
ATOM 4065 C C . TYR A 1 511 ? 4.297 15.031 -37.897 1.00 98.00 511 TYR A C 1
ATOM 4067 O O . TYR A 1 511 ? 5.001 15.078 -38.910 1.00 98.00 511 TYR A O 1
ATOM 4075 N N . LEU A 1 512 ? 3.385 15.951 -37.599 1.00 97.12 512 LEU A N 1
ATOM 4076 C CA . LEU A 1 512 ? 3.094 17.147 -38.375 1.00 97.12 512 LEU A CA 1
ATOM 4077 C C . LEU A 1 512 ? 3.253 18.376 -37.485 1.00 97.12 512 LEU A C 1
ATOM 4079 O O . LEU A 1 512 ? 2.621 18.441 -36.438 1.00 97.12 512 LEU A O 1
ATOM 4083 N N . GLU A 1 513 ? 4.001 19.363 -37.963 1.00 96.50 513 GLU A N 1
ATOM 4084 C CA . GLU A 1 513 ? 4.036 20.719 -37.420 1.00 96.50 513 GLU A CA 1
ATOM 4085 C C . GLU A 1 513 ? 3.505 21.682 -38.488 1.00 96.50 513 GLU A C 1
ATOM 4087 O O . GLU A 1 513 ? 4.091 21.804 -39.569 1.00 96.50 513 GLU A O 1
ATOM 4092 N N . LYS A 1 514 ? 2.384 22.356 -38.224 1.00 94.56 514 LYS A N 1
ATOM 4093 C CA . LYS A 1 514 ? 1.850 23.398 -39.104 1.00 94.56 514 LYS A CA 1
ATOM 4094 C C . LYS A 1 514 ? 2.305 24.772 -38.658 1.00 94.56 514 LYS A C 1
ATOM 4096 O O . LYS A 1 514 ? 2.859 25.484 -39.494 1.00 94.56 514 LYS A O 1
ATOM 4101 N N . THR A 1 515 ? 2.020 25.151 -37.416 1.00 92.25 515 THR A N 1
ATOM 4102 C CA . THR A 1 515 ? 2.318 26.483 -36.884 1.00 92.25 515 THR A CA 1
ATOM 4103 C C . THR A 1 515 ? 2.477 26.459 -35.370 1.00 92.25 515 THR A C 1
ATOM 4105 O O . THR A 1 515 ? 1.581 25.995 -34.672 1.00 92.25 515 THR A O 1
ATOM 4108 N N . GLY A 1 516 ? 3.480 27.165 -34.854 1.00 91.81 516 GLY A N 1
ATOM 4109 C CA . GLY A 1 516 ? 3.587 27.443 -33.425 1.00 91.81 516 GLY A CA 1
ATOM 4110 C C . GLY A 1 516 ? 4.643 26.587 -32.741 1.00 91.81 516 GLY A C 1
ATOM 4111 O O . GLY A 1 516 ? 5.831 26.732 -33.038 1.00 91.81 516 GLY A O 1
ATOM 4112 N N . LYS A 1 517 ? 4.237 25.811 -31.728 1.00 93.88 517 LYS A N 1
ATOM 4113 C CA . LYS A 1 517 ? 5.168 25.040 -30.898 1.00 93.88 517 LYS A CA 1
ATOM 4114 C C . LYS A 1 517 ? 5.266 23.608 -31.400 1.00 93.88 517 LYS A C 1
ATOM 4116 O O . LYS A 1 517 ? 4.304 22.866 -31.290 1.00 93.88 517 LYS A O 1
ATOM 4121 N N . SER A 1 518 ? 6.478 23.184 -31.739 1.00 95.00 518 SER A N 1
ATOM 4122 C CA . SER A 1 518 ? 6.750 21.805 -32.114 1.00 95.00 518 SER A CA 1
ATOM 4123 C C . SER A 1 518 ? 7.110 20.934 -30.913 1.00 95.00 518 SER A C 1
ATOM 4125 O O . SER A 1 518 ? 8.147 21.124 -30.261 1.00 95.00 518 SER A O 1
ATOM 4127 N N . LYS A 1 519 ? 6.258 19.944 -30.627 1.00 95.81 519 LYS A N 1
ATOM 4128 C CA . LYS A 1 519 ? 6.440 19.012 -29.510 1.00 95.81 519 LYS A CA 1
ATOM 4129 C C . LYS A 1 519 ? 5.873 17.630 -29.810 1.00 95.81 519 LYS A C 1
ATOM 4131 O O . LYS A 1 519 ? 4.734 17.501 -30.249 1.00 95.81 519 LYS A O 1
ATOM 4136 N N . LEU A 1 520 ? 6.637 16.595 -29.455 1.00 96.06 520 LEU A N 1
ATOM 4137 C CA . LEU A 1 520 ? 6.196 15.204 -29.506 1.00 96.06 520 LEU A CA 1
ATOM 4138 C C . LEU A 1 520 ? 6.724 14.418 -28.305 1.00 96.06 520 LEU A C 1
ATOM 4140 O O . LEU A 1 520 ? 7.909 14.467 -27.980 1.00 96.06 520 LEU A O 1
ATOM 4144 N N . SER A 1 521 ? 5.867 13.618 -27.688 1.00 95.56 521 SER A N 1
ATOM 4145 C CA . SER A 1 521 ? 6.265 12.487 -26.856 1.00 95.56 521 SER A CA 1
ATOM 4146 C C . SER A 1 521 ? 5.543 11.228 -27.314 1.00 95.56 521 SER A C 1
ATOM 4148 O O . SER A 1 521 ? 4.401 11.293 -27.763 1.00 95.56 521 SER A O 1
ATOM 4150 N N . PHE A 1 522 ? 6.216 10.089 -27.199 1.00 95.25 522 PHE A N 1
ATOM 4151 C CA . PHE A 1 522 ? 5.686 8.774 -27.532 1.00 95.25 522 PHE A CA 1
ATOM 4152 C C . PHE A 1 522 ? 6.203 7.736 -26.531 1.00 95.25 522 PHE A C 1
ATOM 4154 O O . PHE A 1 522 ? 7.386 7.730 -26.188 1.00 95.25 522 PHE A O 1
ATOM 4161 N N . ASP A 1 523 ? 5.316 6.861 -26.066 1.00 94.69 523 ASP A N 1
ATOM 4162 C CA . ASP A 1 523 ? 5.606 5.744 -25.166 1.00 94.69 523 ASP A CA 1
ATOM 4163 C C . ASP A 1 523 ? 4.685 4.565 -25.517 1.00 94.69 523 ASP A C 1
ATOM 4165 O O . ASP A 1 523 ? 3.507 4.765 -25.825 1.00 94.69 523 ASP A O 1
ATOM 4169 N N . ILE A 1 524 ? 5.208 3.342 -25.449 1.00 94.38 524 ILE A N 1
ATOM 4170 C CA . ILE A 1 524 ? 4.452 2.098 -25.631 1.00 94.38 524 ILE A CA 1
ATOM 4171 C C . ILE A 1 524 ? 4.843 1.123 -24.523 1.00 94.38 524 ILE A C 1
ATOM 4173 O O . ILE A 1 524 ? 6.017 0.805 -24.348 1.00 94.38 524 ILE A O 1
ATOM 4177 N N . LYS A 1 525 ? 3.869 0.672 -23.727 1.00 94.06 525 LYS A N 1
ATOM 4178 C CA . LYS A 1 525 ? 4.138 -0.172 -22.552 1.00 94.06 525 LYS A CA 1
ATOM 4179 C C . LYS A 1 525 ? 3.108 -1.266 -22.348 1.00 94.06 525 LYS A C 1
ATOM 4181 O O . LYS A 1 525 ? 1.933 -1.015 -22.615 1.00 94.06 525 LYS A O 1
ATOM 4186 N N . PRO A 1 526 ? 3.509 -2.420 -21.786 1.00 94.75 526 PRO A N 1
ATOM 4187 C CA . PRO A 1 526 ? 2.559 -3.409 -21.299 1.00 94.75 526 PRO A CA 1
ATOM 4188 C C . PRO A 1 526 ? 1.563 -2.770 -20.327 1.00 94.75 526 PRO A C 1
ATOM 4190 O O . PRO A 1 526 ? 1.941 -1.953 -19.479 1.00 94.75 526 PRO A O 1
ATOM 4193 N N . ILE A 1 527 ? 0.289 -3.151 -20.425 1.00 93.81 527 ILE A N 1
ATOM 4194 C CA . ILE A 1 527 ? -0.804 -2.537 -19.659 1.00 93.81 527 ILE A CA 1
ATOM 4195 C C . ILE A 1 527 ? -0.544 -2.557 -18.142 1.00 93.81 527 ILE A C 1
ATOM 4197 O O . ILE A 1 527 ? -0.793 -1.571 -17.447 1.00 93.81 527 ILE A O 1
ATOM 4201 N N . ASN A 1 528 ? 0.059 -3.632 -17.625 1.00 92.56 528 ASN A N 1
ATOM 4202 C CA . ASN A 1 528 ? 0.373 -3.817 -16.205 1.00 92.56 528 ASN A CA 1
ATOM 4203 C C . ASN A 1 528 ? 1.438 -2.839 -15.658 1.00 92.56 528 ASN A C 1
ATOM 4205 O O . ASN A 1 528 ? 1.493 -2.619 -14.444 1.00 92.56 528 ASN A O 1
ATOM 4209 N N . GLN A 1 529 ? 2.254 -2.230 -16.528 1.00 92.56 529 GLN A N 1
ATOM 4210 C CA . GLN A 1 529 ? 3.214 -1.180 -16.174 1.00 92.56 529 GLN A CA 1
ATOM 4211 C C . GLN A 1 529 ? 2.573 0.215 -16.179 1.00 92.56 529 GLN A C 1
ATOM 4213 O O . GLN A 1 529 ? 3.155 1.161 -15.646 1.00 92.56 529 GLN A O 1
ATOM 4218 N N . VAL A 1 530 ? 1.384 0.355 -16.775 1.00 94.19 530 VAL A N 1
ATOM 4219 C CA . VAL A 1 530 ? 0.637 1.620 -16.855 1.00 94.19 530 VAL A CA 1
ATOM 4220 C C . VAL A 1 530 ? -0.434 1.713 -15.767 1.00 94.19 530 VAL A C 1
ATOM 4222 O O . VAL A 1 530 ? -0.688 2.804 -15.255 1.00 94.19 530 VAL A O 1
ATOM 4225 N N . VAL A 1 531 ? -1.030 0.592 -15.347 1.00 95.25 531 VAL A N 1
ATOM 4226 C CA . VAL A 1 531 ? -1.964 0.573 -14.207 1.00 95.25 531 VAL A CA 1
ATOM 4227 C C . VAL A 1 531 ? -1.231 0.963 -12.916 1.00 95.25 531 VAL A C 1
ATOM 4229 O O . VAL A 1 531 ? -0.202 0.383 -12.566 1.00 95.25 531 VAL A O 1
ATOM 4232 N N . SER A 1 532 ? -1.780 1.937 -12.184 1.00 92.88 532 SER A N 1
ATOM 4233 C CA . SER A 1 532 ? -1.178 2.507 -10.969 1.00 92.88 532 SER A CA 1
ATOM 4234 C C . SER A 1 532 ? -1.965 2.151 -9.699 1.00 92.88 532 SER A C 1
ATOM 4236 O O . SER A 1 532 ? -3.100 1.686 -9.787 1.00 92.88 532 SER A O 1
ATOM 4238 N N . ARG A 1 533 ? -1.383 2.384 -8.510 1.00 88.75 533 ARG A N 1
ATOM 4239 C CA . ARG A 1 533 ? -2.082 2.211 -7.216 1.00 88.75 533 ARG A CA 1
ATOM 4240 C C . ARG A 1 533 ? -3.008 3.371 -6.850 1.00 88.75 533 ARG A C 1
ATOM 4242 O O . ARG A 1 533 ? -4.047 3.154 -6.238 1.00 88.75 533 ARG A O 1
ATOM 4249 N N . ASN A 1 534 ? -2.613 4.594 -7.196 1.00 82.94 534 ASN A N 1
ATOM 4250 C CA . ASN A 1 534 ? -3.243 5.813 -6.676 1.00 82.94 534 ASN A CA 1
ATOM 4251 C C . ASN A 1 534 ? -4.281 6.405 -7.633 1.00 82.94 534 ASN A C 1
ATOM 4253 O O . ASN A 1 534 ? -5.037 7.291 -7.249 1.00 82.94 534 ASN A O 1
ATOM 4257 N N . GLU A 1 535 ? -4.299 5.943 -8.880 1.00 90.81 535 GLU A N 1
ATOM 4258 C CA . GLU A 1 535 ? -5.159 6.466 -9.936 1.00 90.81 535 GLU A CA 1
ATOM 4259 C C . GLU A 1 535 ? -5.691 5.316 -10.785 1.00 90.81 535 GLU A C 1
ATOM 4261 O O . GLU A 1 535 ? -4.961 4.371 -11.113 1.00 90.81 535 GLU A O 1
ATOM 4266 N N . TRP A 1 536 ? -6.957 5.437 -11.165 1.00 95.56 536 TRP A N 1
ATOM 4267 C CA . TRP A 1 536 ? -7.609 4.569 -12.126 1.00 95.56 536 TRP A CA 1
ATOM 4268 C C . TRP A 1 536 ? -7.093 4.838 -13.543 1.00 95.56 536 TRP A C 1
ATOM 4270 O O . TRP A 1 536 ? -6.736 5.960 -13.914 1.00 95.56 536 TRP A O 1
ATOM 4280 N N . MET A 1 537 ? -7.084 3.785 -14.350 1.00 97.38 537 MET A N 1
ATOM 4281 C CA . MET A 1 537 ? -6.926 3.841 -15.796 1.00 97.38 537 MET A CA 1
ATOM 4282 C C . MET A 1 537 ? -8.225 3.357 -16.430 1.00 97.38 537 MET A C 1
ATOM 4284 O O . MET A 1 537 ? -8.638 2.227 -16.197 1.00 97.38 537 MET A O 1
ATOM 4288 N N . SER A 1 538 ? -8.865 4.215 -17.211 1.00 97.12 538 SER A N 1
ATOM 4289 C CA . SER A 1 538 ? -10.119 3.942 -17.911 1.00 97.12 538 SER A CA 1
ATOM 4290 C C . SER A 1 538 ? -9.827 3.660 -19.378 1.00 97.12 538 SER A C 1
ATOM 4292 O O . SER A 1 538 ? -9.037 4.378 -19.983 1.00 97.12 538 SER A O 1
ATOM 4294 N N . ILE A 1 539 ? -10.468 2.651 -19.954 1.00 97.69 539 ILE A N 1
ATOM 4295 C CA . ILE A 1 539 ? -10.362 2.293 -21.368 1.00 97.69 539 ILE A CA 1
ATOM 4296 C C . ILE A 1 539 ? -11.772 2.261 -21.941 1.00 97.69 539 ILE A C 1
ATOM 4298 O O . ILE A 1 539 ? -12.581 1.480 -21.459 1.00 97.69 539 ILE A O 1
ATOM 4302 N N . PHE A 1 540 ? -12.069 3.080 -22.945 1.00 97.69 540 PHE A N 1
ATOM 4303 C CA . PHE A 1 540 ? -13.392 3.179 -23.562 1.00 97.69 540 PHE A CA 1
ATOM 4304 C C . PHE A 1 540 ? -13.401 2.546 -24.951 1.00 97.69 540 PHE A C 1
ATOM 4306 O O . PHE A 1 540 ? -12.514 2.817 -25.763 1.00 97.69 540 PHE A O 1
ATOM 4313 N N . TYR A 1 541 ? -14.428 1.752 -25.240 1.00 97.06 541 TYR A N 1
ATOM 4314 C CA . TYR A 1 541 ? -14.605 1.041 -26.501 1.00 97.06 541 TYR A CA 1
ATOM 4315 C C . TYR A 1 541 ? -15.919 1.460 -27.167 1.00 97.06 541 TYR A C 1
ATOM 4317 O O . TYR A 1 541 ? -16.955 1.487 -26.497 1.00 97.06 541 TYR A O 1
ATOM 4325 N N . PRO A 1 542 ? -15.930 1.736 -28.484 1.00 95.88 542 PRO A N 1
ATOM 4326 C CA . PRO A 1 542 ? -17.137 2.116 -29.220 1.00 95.88 542 PRO A CA 1
ATOM 4327 C C . PRO A 1 542 ? -18.009 0.898 -29.589 1.00 95.88 542 PRO A C 1
ATOM 4329 O O . PRO A 1 542 ? -18.525 0.798 -30.699 1.00 95.88 542 PRO A O 1
ATOM 4332 N N . ASN A 1 543 ? -18.105 -0.074 -28.683 1.00 95.75 543 ASN A N 1
ATOM 4333 C CA . ASN A 1 543 ? -18.864 -1.315 -28.819 1.00 95.75 543 ASN A CA 1
ATOM 4334 C C . ASN A 1 543 ? -19.212 -1.868 -27.429 1.00 95.75 543 ASN A C 1
ATOM 4336 O O . ASN A 1 543 ? -18.680 -1.412 -26.422 1.00 95.75 543 ASN A O 1
ATOM 4340 N N . ASN A 1 544 ? -20.063 -2.889 -27.367 1.00 94.44 544 ASN A N 1
ATOM 4341 C CA . ASN A 1 544 ? -20.569 -3.482 -26.125 1.00 94.44 544 ASN A CA 1
ATOM 4342 C C . ASN A 1 544 ? -19.787 -4.720 -25.629 1.00 94.44 544 ASN A C 1
ATOM 4344 O O . ASN A 1 544 ? -20.248 -5.418 -24.722 1.00 94.44 544 ASN A O 1
ATOM 4348 N N . ASN A 1 545 ? -18.639 -5.038 -26.237 1.00 93.69 545 ASN A N 1
ATOM 4349 C CA . ASN A 1 545 ? -17.927 -6.300 -26.010 1.00 93.69 545 ASN A CA 1
ATOM 4350 C C . ASN A 1 545 ? -16.428 -6.134 -25.705 1.00 93.69 545 ASN A C 1
ATOM 4352 O O . ASN A 1 545 ? -15.706 -7.130 -25.738 1.00 93.69 545 ASN A O 1
ATOM 4356 N N . LEU A 1 546 ? -15.971 -4.917 -25.371 1.00 94.50 546 LEU A N 1
ATOM 4357 C CA . LEU A 1 546 ? -14.582 -4.612 -24.991 1.00 94.50 546 LEU A CA 1
ATOM 4358 C C . LEU A 1 546 ? -13.554 -5.020 -26.066 1.00 94.50 546 LEU A C 1
ATOM 4360 O O . LEU A 1 546 ? -12.450 -5.466 -25.747 1.00 94.50 546 LEU A O 1
ATOM 4364 N N . SER A 1 547 ? -13.926 -4.921 -27.347 1.00 92.31 547 SER A N 1
ATOM 4365 C CA . SER A 1 547 ? -13.088 -5.375 -28.465 1.00 92.31 547 SER A CA 1
ATOM 4366 C C . SER A 1 547 ? -12.447 -4.227 -29.248 1.00 92.31 547 SER A C 1
ATOM 4368 O O . SER A 1 547 ? -12.941 -3.098 -29.261 1.00 92.31 547 SER A O 1
ATOM 4370 N N . GLY A 1 548 ? -11.343 -4.531 -29.937 1.00 90.12 548 GLY A N 1
ATOM 4371 C CA . GLY A 1 548 ? -10.589 -3.566 -30.739 1.00 90.12 548 GLY A CA 1
ATOM 4372 C C . GLY A 1 548 ? -9.689 -2.646 -29.910 1.00 90.12 548 GLY A C 1
ATOM 4373 O O . GLY A 1 548 ? -9.341 -2.952 -28.767 1.00 90.12 548 GLY A O 1
ATOM 4374 N N . ASN A 1 549 ? -9.288 -1.524 -30.513 1.00 91.38 549 ASN A N 1
ATOM 4375 C CA . ASN A 1 549 ? -8.471 -0.512 -29.846 1.00 91.38 549 ASN A CA 1
ATOM 4376 C C . ASN A 1 549 ? -9.365 0.357 -28.954 1.00 91.38 549 ASN A C 1
ATOM 4378 O O . ASN A 1 549 ? -10.351 0.918 -29.429 1.00 91.38 549 ASN A O 1
ATOM 4382 N N . GLY A 1 550 ? -9.021 0.470 -27.673 1.00 93.62 550 GLY A N 1
ATOM 4383 C CA . GLY A 1 550 ? -9.782 1.267 -26.708 1.00 93.62 550 GLY A CA 1
ATOM 4384 C C . GLY A 1 550 ? -9.084 2.581 -26.377 1.00 93.62 550 GLY A C 1
ATOM 4385 O O . GLY A 1 550 ? -7.867 2.596 -26.206 1.00 93.62 550 GLY A O 1
ATOM 4386 N N . THR A 1 551 ? -9.824 3.680 -26.249 1.00 95.44 551 THR A N 1
ATOM 4387 C CA . THR A 1 551 ? -9.265 4.989 -25.869 1.00 95.44 551 THR A CA 1
ATOM 4388 C C . THR A 1 551 ? -8.993 5.036 -24.368 1.00 95.44 551 THR A C 1
ATOM 4390 O O . THR A 1 551 ? -9.888 4.764 -23.571 1.00 95.44 551 THR A O 1
ATOM 4393 N N . VAL A 1 552 ? -7.772 5.393 -23.970 1.00 96.69 552 VAL A N 1
ATOM 4394 C CA . VAL A 1 552 ? -7.288 5.329 -22.583 1.00 96.69 552 VAL A CA 1
ATOM 4395 C C . VAL A 1 552 ? -7.267 6.713 -21.931 1.00 96.69 552 VAL A C 1
ATOM 4397 O O . VAL A 1 552 ? -6.759 7.673 -22.504 1.00 96.69 552 VAL A O 1
ATOM 4400 N N . ILE A 1 553 ? -7.757 6.806 -20.693 1.00 95.38 553 ILE A N 1
ATOM 4401 C CA . ILE A 1 553 ? -7.691 7.996 -19.829 1.00 95.38 553 ILE A CA 1
ATOM 4402 C C . ILE A 1 553 ? -7.181 7.588 -18.448 1.00 95.38 553 ILE A C 1
ATOM 4404 O O . ILE A 1 553 ? -7.574 6.550 -17.922 1.00 95.38 553 ILE A O 1
ATOM 4408 N N . GLY A 1 554 ? -6.324 8.397 -17.826 1.00 94.94 554 GLY A N 1
ATOM 4409 C CA . GLY A 1 554 ? -5.725 8.055 -16.537 1.00 94.94 554 GLY A CA 1
ATOM 4410 C C . GLY A 1 554 ? -4.608 7.021 -16.661 1.00 94.94 554 GLY A C 1
ATOM 4411 O O . GLY A 1 554 ? -4.037 6.814 -17.735 1.00 94.94 554 GLY A O 1
ATOM 4412 N N . GLY A 1 555 ? -4.265 6.393 -15.540 1.00 93.44 555 GLY A N 1
ATOM 4413 C CA . GLY A 1 555 ? -3.072 5.559 -15.413 1.00 93.44 555 GLY A CA 1
ATOM 4414 C C . GLY A 1 555 ? -1.770 6.355 -15.259 1.00 93.44 555 GLY A C 1
ATOM 4415 O O . GLY A 1 555 ? -1.728 7.590 -15.296 1.00 93.44 555 GLY A O 1
ATOM 4416 N N . LEU A 1 556 ? -0.675 5.621 -15.070 1.00 91.44 556 LEU A N 1
ATOM 4417 C CA . LEU A 1 556 ? 0.647 6.170 -14.793 1.00 91.44 556 LEU A CA 1
ATOM 4418 C C . LEU A 1 556 ? 1.073 7.167 -15.888 1.00 91.44 556 LEU A C 1
ATOM 4420 O O . LEU A 1 556 ? 1.015 6.864 -17.078 1.00 91.44 556 LEU A O 1
ATOM 4424 N N . LYS A 1 557 ? 1.533 8.353 -15.466 1.00 87.62 557 LYS A N 1
ATOM 4425 C CA . LYS A 1 557 ? 1.960 9.481 -16.324 1.00 87.62 557 LYS A CA 1
ATOM 4426 C C . LYS A 1 557 ? 0.881 10.104 -17.226 1.00 87.62 557 LYS A C 1
ATOM 4428 O O . LYS A 1 557 ? 1.239 10.929 -18.060 1.00 87.62 557 LYS A O 1
ATOM 4433 N N . SER A 1 558 ? -0.406 9.789 -17.052 1.00 92.94 558 SER A N 1
ATOM 4434 C CA . SER A 1 558 ? -1.454 10.523 -17.776 1.00 92.94 558 SER A CA 1
ATOM 4435 C C . SER A 1 558 ? -1.542 11.980 -17.342 1.00 92.94 558 SER A C 1
ATOM 4437 O O . SER A 1 558 ? -1.409 12.284 -16.152 1.00 92.94 558 SER A O 1
ATOM 4439 N N . GLN A 1 559 ? -1.808 12.861 -18.309 1.00 92.31 559 GLN A N 1
ATOM 4440 C CA . GLN A 1 559 ? -2.181 14.256 -18.057 1.00 92.31 559 GLN A CA 1
ATOM 4441 C C . GLN A 1 559 ? -3.601 14.381 -17.476 1.00 92.31 559 GLN A C 1
ATOM 4443 O O . GLN A 1 559 ? -3.874 15.309 -16.719 1.00 92.31 559 GLN A O 1
ATOM 4448 N N . ASN A 1 560 ? -4.483 13.420 -17.768 1.00 91.12 560 ASN A N 1
ATOM 4449 C CA . ASN A 1 560 ? -5.874 13.397 -17.319 1.00 91.12 560 ASN A CA 1
ATOM 4450 C C . ASN A 1 560 ? -6.050 12.379 -16.185 1.00 91.12 560 ASN A C 1
ATOM 4452 O O . ASN A 1 560 ? -6.234 11.187 -16.428 1.00 91.12 560 ASN A O 1
ATOM 4456 N N . LYS A 1 561 ? -5.968 12.836 -14.932 1.00 92.06 561 LYS A N 1
ATOM 4457 C CA . LYS A 1 561 ? -6.047 11.959 -13.753 1.00 92.06 561 LYS A CA 1
ATOM 4458 C C . LYS A 1 561 ? -7.467 11.448 -13.508 1.00 92.06 561 LYS A C 1
ATOM 4460 O O . LYS A 1 561 ? -8.420 12.218 -13.581 1.00 92.06 561 LYS A O 1
ATOM 4465 N N . VAL A 1 562 ? -7.595 10.173 -13.136 1.00 93.62 562 VAL A N 1
ATOM 4466 C CA . VAL A 1 562 ? -8.867 9.560 -12.718 1.00 93.62 562 VAL A CA 1
ATOM 4467 C C . VAL A 1 562 ? -8.706 9.034 -11.296 1.00 93.62 562 VAL A C 1
ATOM 4469 O O . VAL A 1 562 ? -8.067 8.011 -11.068 1.00 93.62 562 VAL A O 1
ATOM 4472 N N . SER A 1 563 ? -9.247 9.756 -10.318 1.00 89.56 563 SER A N 1
ATOM 4473 C CA . SER A 1 563 ? -9.130 9.395 -8.899 1.00 89.56 563 SER A CA 1
ATOM 4474 C C . SER A 1 563 ? -10.241 8.462 -8.417 1.00 89.56 563 SER A C 1
ATOM 4476 O O . SER A 1 563 ? -10.015 7.684 -7.495 1.00 89.56 563 SER A O 1
ATOM 4478 N N . THR A 1 564 ? -11.420 8.507 -9.042 1.00 91.25 564 THR A N 1
ATOM 4479 C CA . THR A 1 564 ? -12.603 7.722 -8.654 1.00 91.25 564 THR A CA 1
ATOM 4480 C C . THR A 1 564 ? -13.394 7.286 -9.886 1.00 91.25 564 THR A C 1
ATOM 4482 O O . THR A 1 564 ? -13.329 7.944 -10.928 1.00 91.25 564 THR A O 1
ATOM 4485 N N . ILE A 1 565 ? -14.157 6.197 -9.768 1.00 95.00 565 ILE A N 1
ATOM 4486 C CA . ILE A 1 565 ? -15.148 5.795 -10.776 1.00 95.00 565 ILE A CA 1
ATOM 4487 C C . ILE A 1 565 ? -16.509 6.282 -10.278 1.00 95.00 565 ILE A C 1
ATOM 4489 O O . ILE A 1 565 ? -17.147 5.615 -9.466 1.00 95.00 565 ILE A O 1
ATOM 4493 N N . GLN A 1 566 ? -16.908 7.478 -10.712 1.00 93.88 566 GLN A N 1
ATOM 4494 C CA . GLN A 1 566 ? -18.180 8.132 -10.360 1.00 93.88 566 GLN A CA 1
ATOM 4495 C C . GLN A 1 566 ? -18.773 8.839 -11.585 1.00 93.88 566 GLN A C 1
ATOM 4497 O O . GLN A 1 566 ? -19.024 10.049 -11.586 1.00 93.88 566 GLN A O 1
ATOM 4502 N N . TYR A 1 567 ? -18.916 8.096 -12.676 1.00 94.44 567 TYR A N 1
ATOM 4503 C CA . TYR A 1 567 ? -19.335 8.651 -13.952 1.00 94.44 567 TYR A CA 1
ATOM 4504 C C . TYR A 1 567 ? -20.854 8.762 -14.048 1.00 94.44 567 TYR A C 1
ATOM 4506 O O . TYR A 1 567 ? -21.592 7.829 -13.738 1.00 94.44 567 TYR A O 1
ATOM 4514 N N . GLN A 1 568 ? -21.302 9.931 -14.502 1.00 93.25 568 GLN A N 1
ATOM 4515 C CA . GLN A 1 568 ? -22.705 10.253 -14.745 1.00 93.25 568 GLN A CA 1
ATOM 4516 C C . GLN A 1 568 ? -22.826 10.950 -16.095 1.00 93.25 568 GLN A C 1
ATOM 4518 O O . GLN A 1 568 ? -23.010 12.168 -16.175 1.00 93.25 568 GLN A O 1
ATOM 4523 N N . TRP A 1 569 ? -22.655 10.188 -17.170 1.00 94.75 569 TRP A N 1
ATOM 4524 C CA . TRP A 1 569 ? -22.706 10.755 -18.515 1.00 94.75 569 TRP A CA 1
ATOM 4525 C C . TRP A 1 569 ? -24.136 11.105 -18.936 1.00 94.75 569 TRP A C 1
ATOM 4527 O O . TRP A 1 569 ? -24.323 11.970 -19.795 1.00 94.75 569 TRP A O 1
ATOM 4537 N N . ASN A 1 570 ? -25.151 10.543 -18.265 1.00 91.81 570 ASN A N 1
ATOM 4538 C CA . ASN A 1 570 ? -26.554 10.681 -18.660 1.00 91.81 570 ASN A CA 1
ATOM 4539 C C . ASN A 1 570 ? -26.697 10.235 -20.130 1.00 91.81 570 ASN A C 1
ATOM 4541 O O . ASN A 1 570 ? -26.179 9.190 -20.494 1.00 91.81 570 ASN A O 1
ATOM 4545 N N . LYS A 1 571 ? -27.323 11.047 -20.991 1.00 93.50 571 LYS A N 1
ATOM 4546 C CA . LYS A 1 571 ? -27.473 10.779 -22.435 1.00 93.50 571 LYS A CA 1
ATOM 4547 C C . LYS A 1 571 ? -26.295 11.265 -23.296 1.00 93.50 571 LYS A C 1
ATOM 4549 O O . LYS A 1 571 ? -26.457 11.480 -24.501 1.00 93.50 571 LYS A O 1
ATOM 4554 N N . ASN A 1 572 ? -25.145 11.563 -22.692 1.00 95.25 572 ASN A N 1
ATOM 4555 C CA . ASN A 1 572 ? -23.962 12.048 -23.405 1.00 95.25 572 ASN A CA 1
ATOM 4556 C C . ASN A 1 572 ? -22.930 10.932 -23.580 1.00 95.25 572 ASN A C 1
ATOM 4558 O O . ASN A 1 572 ? -22.868 10.000 -22.790 1.00 95.25 572 ASN A O 1
ATOM 4562 N N . ALA A 1 573 ? -22.089 11.063 -24.605 1.00 94.88 573 ALA A N 1
ATOM 4563 C CA . ALA A 1 573 ? -20.947 10.180 -24.793 1.00 94.88 573 ALA A CA 1
ATOM 4564 C C . ALA A 1 573 ? -19.881 10.439 -23.715 1.00 94.88 573 ALA A C 1
ATOM 4566 O O . ALA A 1 573 ? -19.707 11.596 -23.309 1.00 94.88 573 ALA A O 1
ATOM 4567 N N . PRO A 1 574 ? -19.121 9.413 -23.290 1.00 94.75 574 PRO A N 1
ATOM 4568 C CA . PRO A 1 574 ? -18.091 9.587 -22.276 1.00 94.75 574 PRO A CA 1
ATOM 4569 C C . PRO A 1 574 ? -16.950 10.483 -22.751 1.00 94.75 574 PRO A C 1
ATOM 4571 O O . PRO A 1 574 ? -16.462 11.307 -21.979 1.00 94.75 574 PRO A O 1
ATOM 4574 N N . ILE A 1 575 ? -16.561 10.336 -24.021 1.00 93.50 575 ILE A N 1
ATOM 4575 C CA . ILE A 1 575 ? -15.525 11.107 -24.713 1.00 93.50 575 ILE A CA 1
ATOM 4576 C C . ILE A 1 575 ? -15.780 11.117 -26.225 1.00 93.50 575 ILE A C 1
ATOM 4578 O O . ILE A 1 575 ? -16.556 10.314 -26.743 1.00 93.50 575 ILE A O 1
ATOM 4582 N N . ALA A 1 576 ? -15.100 12.013 -26.945 1.00 89.00 576 ALA A N 1
ATOM 4583 C CA . ALA A 1 576 ? -15.162 12.069 -28.404 1.00 89.00 576 ALA A CA 1
ATOM 4584 C C . ALA A 1 576 ? -14.749 10.726 -29.043 1.00 89.00 576 ALA A C 1
ATOM 4586 O O . ALA A 1 576 ? -13.762 10.118 -28.635 1.00 89.00 576 ALA A O 1
ATOM 4587 N N . GLY A 1 577 ? -15.501 10.280 -30.053 1.00 88.12 577 GLY A N 1
ATOM 4588 C CA . GLY A 1 577 ? -15.276 9.006 -30.751 1.00 88.12 577 GLY A CA 1
ATOM 4589 C C . GLY A 1 577 ? -15.960 7.788 -30.117 1.00 88.12 577 GLY A C 1
ATOM 4590 O O . GLY A 1 577 ? -16.019 6.740 -30.751 1.00 88.12 577 GLY A O 1
ATOM 4591 N N . ILE A 1 578 ? -16.523 7.924 -28.914 1.00 95.25 578 ILE A N 1
ATOM 4592 C CA . ILE A 1 578 ? -17.338 6.886 -28.271 1.00 95.25 578 ILE A CA 1
ATOM 4593 C C . ILE A 1 578 ? -18.821 7.254 -28.449 1.00 95.25 578 ILE A C 1
ATOM 4595 O O . ILE A 1 578 ? -19.167 8.429 -28.302 1.00 95.25 578 ILE A O 1
ATOM 4599 N N . PRO A 1 579 ? -19.708 6.311 -28.817 1.00 96.00 579 PRO A N 1
ATOM 4600 C CA . PRO A 1 579 ? -21.130 6.601 -28.957 1.00 96.00 579 PRO A CA 1
ATOM 4601 C C . PRO A 1 579 ? -21.785 6.888 -27.595 1.00 96.00 579 PRO A C 1
ATOM 4603 O O . PRO A 1 579 ? -21.235 6.571 -26.543 1.00 96.00 579 PRO A O 1
ATOM 4606 N N . LYS A 1 580 ? -22.963 7.526 -27.625 1.00 96.06 580 LYS A N 1
ATOM 4607 C CA . LYS A 1 580 ? -23.765 7.821 -26.421 1.00 96.06 580 LYS A CA 1
ATOM 4608 C C . LYS A 1 580 ? -24.294 6.547 -25.761 1.00 96.06 580 LYS A C 1
ATOM 4610 O O . LYS A 1 580 ? -24.245 6.437 -24.547 1.00 96.06 580 LYS A O 1
ATOM 4615 N N . ASP A 1 581 ? -24.738 5.607 -26.590 1.00 95.31 581 ASP A N 1
ATOM 4616 C CA . ASP A 1 581 ? -25.251 4.291 -26.217 1.00 95.31 581 ASP A CA 1
ATOM 4617 C C . ASP A 1 581 ? -24.415 3.204 -26.915 1.00 95.31 581 ASP A C 1
ATOM 4619 O O . ASP A 1 581 ? -23.730 3.487 -27.902 1.00 95.31 581 ASP A O 1
ATOM 4623 N N . ASN A 1 582 ? -24.522 1.946 -26.481 1.00 95.75 582 ASN A N 1
ATOM 4624 C CA . ASN A 1 582 ? -23.792 0.797 -27.044 1.00 95.75 582 ASN A CA 1
ATOM 4625 C C . ASN A 1 582 ? -22.260 0.916 -26.964 1.00 95.75 582 ASN A C 1
ATOM 4627 O O . ASN A 1 582 ? -21.544 0.484 -27.873 1.00 95.75 582 ASN A O 1
ATOM 4631 N N . PHE A 1 583 ? -21.754 1.469 -25.863 1.00 97.31 583 PHE A N 1
ATOM 4632 C CA . PHE A 1 583 ? -20.325 1.493 -25.563 1.00 97.31 583 PHE A CA 1
ATOM 4633 C C . PHE A 1 583 ? -19.996 0.615 -24.353 1.00 97.31 583 PHE A C 1
ATOM 4635 O O . PHE A 1 583 ? -20.864 0.183 -23.596 1.00 97.31 583 PHE A O 1
ATOM 4642 N N . SER A 1 584 ? -18.713 0.342 -24.158 1.00 97.81 584 SER A N 1
ATOM 4643 C CA . SER A 1 584 ? -18.219 -0.351 -22.974 1.00 97.81 584 SER A CA 1
ATOM 4644 C C . SER A 1 584 ? -16.939 0.301 -22.478 1.00 97.81 584 SER A C 1
ATOM 4646 O O . SER A 1 584 ? -16.252 1.008 -23.219 1.00 97.81 584 SER A O 1
ATOM 4648 N N . ALA A 1 585 ? -16.635 0.107 -21.201 1.00 97.94 585 ALA A N 1
ATOM 4649 C CA . ALA A 1 585 ? -15.442 0.645 -20.577 1.00 97.94 585 ALA A CA 1
ATOM 4650 C C . ALA A 1 585 ? -14.798 -0.369 -19.631 1.00 97.94 585 ALA A C 1
ATOM 4652 O O . ALA A 1 585 ? -15.495 -1.170 -19.020 1.00 97.94 585 ALA A O 1
ATOM 4653 N N . SER A 1 586 ? -13.479 -0.303 -19.471 1.00 97.62 586 SER A N 1
ATOM 4654 C CA . SER A 1 586 ? -12.735 -1.033 -18.441 1.00 97.62 586 SER A CA 1
ATOM 4655 C C . SER A 1 586 ? -11.979 -0.054 -17.559 1.00 97.62 586 SER A C 1
ATOM 4657 O O . SER A 1 586 ? -11.233 0.785 -18.059 1.00 97.62 586 SER A O 1
ATOM 4659 N N . PHE A 1 587 ? -12.120 -0.189 -16.247 1.00 97.69 587 PHE A N 1
ATOM 4660 C CA . PHE A 1 587 ? -11.422 0.609 -15.248 1.00 97.69 587 PHE A CA 1
ATOM 4661 C C . PHE A 1 587 ? -10.454 -0.276 -14.474 1.00 97.69 587 PHE A C 1
ATOM 4663 O O . PHE A 1 587 ? -10.865 -1.254 -13.855 1.00 97.69 587 PHE A O 1
ATOM 4670 N N . LEU A 1 588 ? -9.169 0.062 -14.502 1.00 97.56 588 LEU A N 1
ATOM 4671 C CA . LEU A 1 588 ? -8.107 -0.726 -13.893 1.00 97.56 588 LEU A CA 1
ATOM 4672 C C . LEU A 1 588 ? -7.370 0.086 -12.828 1.00 97.56 588 LEU A C 1
ATOM 4674 O O . LEU A 1 588 ? -6.997 1.237 -13.063 1.00 97.56 588 LEU A O 1
ATOM 4678 N N . ARG A 1 589 ? -7.110 -0.531 -11.675 1.00 95.50 589 ARG A N 1
ATOM 4679 C CA . ARG A 1 589 ? -6.248 0.011 -10.612 1.00 95.50 589 ARG A CA 1
ATOM 4680 C C . ARG A 1 589 ? -5.526 -1.130 -9.910 1.00 95.50 589 ARG A C 1
ATOM 4682 O O . ARG A 1 589 ? -6.058 -2.234 -9.799 1.00 95.50 589 ARG A O 1
ATOM 4689 N N . LYS A 1 590 ? -4.323 -0.858 -9.411 1.00 95.00 590 LYS A N 1
ATOM 4690 C CA . LYS A 1 590 ? -3.611 -1.774 -8.523 1.00 95.00 590 LYS A CA 1
ATOM 4691 C C . LYS A 1 590 ? -4.034 -1.570 -7.073 1.00 95.00 590 LYS A C 1
ATOM 4693 O O . LYS A 1 590 ? -4.191 -0.438 -6.621 1.00 95.00 590 LYS A O 1
ATOM 4698 N N . VAL A 1 591 ? -4.145 -2.657 -6.324 1.00 93.12 591 VAL A N 1
ATOM 4699 C CA . VAL A 1 591 ? -4.239 -2.634 -4.860 1.00 93.12 591 VAL A CA 1
ATOM 4700 C C . VAL A 1 591 ? -3.084 -3.422 -4.247 1.00 93.12 591 VAL A C 1
ATOM 4702 O O . VAL A 1 591 ? -2.443 -4.234 -4.915 1.00 93.12 591 VAL A O 1
ATOM 4705 N N . SER A 1 592 ? -2.772 -3.131 -2.986 1.00 89.88 592 SER A N 1
ATOM 4706 C CA . SER A 1 592 ? -1.700 -3.803 -2.254 1.00 89.88 592 SER A CA 1
ATOM 4707 C C . SER A 1 592 ? -2.154 -5.142 -1.689 1.00 89.88 592 SER A C 1
ATOM 4709 O O . SER A 1 592 ? -3.221 -5.254 -1.096 1.00 89.88 592 SER A O 1
ATOM 4711 N N . GLY A 1 593 ? -1.282 -6.128 -1.793 1.00 78.56 593 GLY A N 1
ATOM 4712 C CA . GLY A 1 593 ? -1.402 -7.415 -1.145 1.00 78.56 593 GLY A CA 1
ATOM 4713 C C . GLY A 1 593 ? -0.970 -7.366 0.316 1.00 78.56 593 GLY A C 1
ATOM 4714 O O . GLY A 1 593 ? 0.187 -7.041 0.586 1.00 78.56 593 GLY A O 1
ATOM 4715 N N . SER A 1 594 ? -1.910 -7.641 1.228 1.00 77.25 594 SER A N 1
ATOM 4716 C CA . SER A 1 594 ? -1.757 -7.768 2.699 1.00 77.25 594 SER A CA 1
ATOM 4717 C C . SER A 1 594 ? -3.095 -7.629 3.442 1.00 77.25 594 SER A C 1
ATOM 4719 O O . SER A 1 594 ? -3.154 -7.823 4.654 1.00 77.25 594 SER A O 1
ATOM 4721 N N . SER A 1 595 ? -4.161 -7.234 2.741 1.00 85.88 595 SER A N 1
ATOM 4722 C CA . SER A 1 595 ? -5.503 -7.023 3.288 1.00 85.88 595 SER A CA 1
ATOM 4723 C C . SER A 1 595 ? -6.540 -7.732 2.428 1.00 85.88 595 SER A C 1
ATOM 4725 O O . SER A 1 595 ? -6.377 -7.835 1.215 1.00 85.88 595 SER A O 1
ATOM 4727 N N . ASP A 1 596 ? -7.631 -8.168 3.046 1.00 93.06 596 ASP A N 1
ATOM 4728 C CA . ASP A 1 596 ? -8.837 -8.528 2.309 1.00 93.06 596 ASP A CA 1
ATOM 4729 C C . ASP A 1 596 ? -9.586 -7.263 1.892 1.00 93.06 596 ASP A C 1
ATOM 4731 O O . ASP A 1 596 ? -9.540 -6.233 2.576 1.00 93.06 596 ASP A O 1
ATOM 4735 N N . TYR A 1 597 ? -10.302 -7.350 0.777 1.00 95.06 597 TYR A N 1
ATOM 4736 C CA . TYR A 1 597 ? -11.015 -6.223 0.189 1.00 95.06 597 TYR A CA 1
ATOM 4737 C C . TYR A 1 597 ? -12.493 -6.549 0.010 1.00 95.06 597 TYR A C 1
ATOM 4739 O O . TYR A 1 597 ? -12.902 -7.706 -0.066 1.00 95.06 597 TYR A O 1
ATOM 4747 N N . PHE A 1 598 ? -13.303 -5.511 -0.124 1.00 96.38 598 PHE A N 1
ATOM 4748 C CA . PHE A 1 598 ? -14.645 -5.615 -0.663 1.00 96.38 598 PHE A CA 1
ATOM 4749 C C . PHE A 1 598 ? -14.820 -4.635 -1.815 1.00 96.38 598 PHE A C 1
ATOM 4751 O O . PHE A 1 598 ? -14.152 -3.602 -1.891 1.00 96.38 598 PHE A O 1
ATOM 4758 N N . VAL A 1 599 ? -15.727 -4.979 -2.719 1.00 96.88 599 VAL A N 1
ATOM 4759 C CA . VAL A 1 599 ? -16.140 -4.134 -3.835 1.00 96.88 599 VAL A CA 1
ATOM 4760 C C . VAL A 1 599 ? -17.612 -3.816 -3.667 1.00 96.88 599 VAL A C 1
ATOM 4762 O O . VAL A 1 599 ? -18.402 -4.699 -3.326 1.00 96.88 599 VAL A O 1
ATOM 4765 N N . SER A 1 600 ? -17.979 -2.565 -3.921 1.00 97.31 600 SER A N 1
ATOM 4766 C CA . SER A 1 600 ? -19.367 -2.144 -4.075 1.00 97.31 600 SER A CA 1
ATOM 4767 C C . SER A 1 600 ? -19.483 -1.307 -5.340 1.00 97.31 600 SER A C 1
ATOM 4769 O O . SER A 1 600 ? 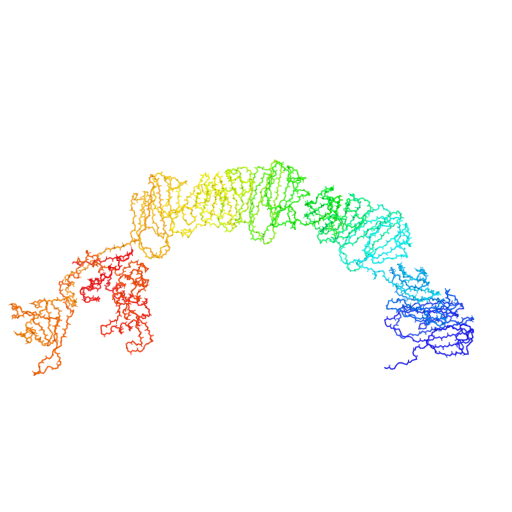-18.651 -0.433 -5.588 1.00 97.31 600 SER A O 1
ATOM 4771 N N . THR A 1 601 ? -20.503 -1.608 -6.138 1.00 96.75 601 THR A N 1
ATOM 4772 C CA . THR A 1 601 ? -20.775 -0.927 -7.403 1.00 96.75 601 THR A CA 1
ATOM 4773 C C . THR A 1 601 ? -22.234 -0.494 -7.471 1.00 96.75 601 THR A C 1
ATOM 4775 O O . THR A 1 601 ? -23.093 -1.145 -6.874 1.00 96.75 601 THR A O 1
ATOM 4778 N N . PHE A 1 602 ? -22.501 0.579 -8.209 1.00 96.75 602 PHE A N 1
ATOM 4779 C CA . PHE A 1 602 ? -23.812 0.953 -8.723 1.00 96.75 602 PHE A CA 1
ATOM 4780 C C . PHE A 1 602 ? -23.665 1.210 -10.219 1.00 96.75 602 PHE A C 1
ATOM 4782 O O . PHE A 1 602 ? -22.882 2.074 -10.611 1.00 96.75 602 PHE A O 1
ATOM 4789 N N . ALA A 1 603 ? -24.407 0.480 -11.043 1.00 96.19 603 ALA A N 1
ATOM 4790 C CA . ALA A 1 603 ? -24.396 0.673 -12.488 1.00 96.19 603 ALA A CA 1
ATOM 4791 C C . ALA A 1 603 ? -25.812 0.583 -13.044 1.00 96.19 603 ALA A C 1
ATOM 4793 O O . ALA A 1 603 ? -26.590 -0.273 -12.610 1.00 96.19 603 ALA A O 1
ATOM 4794 N N . ASP A 1 604 ? -26.143 1.466 -13.979 1.00 93.56 604 ASP A N 1
ATOM 4795 C CA . ASP A 1 604 ? -27.435 1.446 -14.649 1.00 93.56 604 ASP A CA 1
ATOM 4796 C C . ASP A 1 604 ? -27.569 0.217 -15.544 1.00 93.56 604 ASP A C 1
ATOM 4798 O O . ASP A 1 604 ? -28.475 -0.571 -15.312 1.00 93.56 604 ASP A O 1
ATOM 4802 N N . ASP A 1 605 ? -26.603 -0.042 -16.418 1.00 95.50 605 ASP A N 1
ATOM 4803 C CA . ASP A 1 605 ? -26.546 -1.227 -17.264 1.00 95.50 605 ASP A CA 1
ATOM 4804 C C . ASP A 1 605 ? -25.541 -2.258 -16.721 1.00 95.50 605 ASP A C 1
ATOM 4806 O O . ASP A 1 605 ? -25.550 -2.568 -15.526 1.00 95.50 605 ASP A O 1
ATOM 4810 N N . GLY A 1 606 ? -24.734 -2.886 -17.576 1.00 96.25 606 GLY A N 1
ATOM 4811 C CA . GLY A 1 606 ? -23.952 -4.058 -17.207 1.00 96.25 606 GLY A CA 1
ATOM 4812 C C . GLY A 1 606 ? -22.690 -3.706 -16.427 1.00 96.25 606 GLY A C 1
ATOM 4813 O O . GLY A 1 606 ? -21.999 -2.740 -16.736 1.00 96.25 606 GLY A O 1
ATOM 4814 N N . ILE A 1 607 ? -22.352 -4.535 -15.441 1.00 97.69 607 ILE A N 1
ATOM 4815 C CA . ILE A 1 607 ? -21.113 -4.410 -14.670 1.00 97.69 607 ILE A CA 1
ATOM 4816 C C . ILE A 1 607 ? -20.470 -5.783 -14.488 1.00 97.69 607 ILE A C 1
ATOM 4818 O O . ILE A 1 607 ? -21.146 -6.789 -14.253 1.00 97.69 607 ILE A O 1
ATOM 4822 N N . ARG A 1 608 ? -19.145 -5.833 -14.578 1.00 97.81 608 ARG A N 1
ATOM 4823 C CA . ARG A 1 608 ? -18.349 -7.002 -14.218 1.00 97.81 608 ARG A CA 1
ATOM 4824 C C . ARG A 1 608 ? -17.133 -6.553 -13.430 1.00 97.81 608 ARG A C 1
ATOM 4826 O O . ARG A 1 608 ? -16.464 -5.602 -13.806 1.00 97.81 608 ARG A O 1
ATOM 4833 N N . VAL A 1 609 ? -16.820 -7.253 -12.349 1.00 97.94 609 VAL A N 1
ATOM 4834 C CA . VAL A 1 609 ? -15.644 -6.961 -11.522 1.00 97.94 609 VAL A CA 1
ATOM 4835 C C . VAL A 1 609 ? -14.738 -8.175 -11.510 1.00 97.94 609 VAL A C 1
ATOM 4837 O O . VAL A 1 609 ? -15.191 -9.279 -11.211 1.00 97.94 609 VAL A O 1
ATOM 4840 N N . LYS A 1 610 ? -13.458 -7.966 -11.810 1.00 97.38 610 LYS A N 1
ATOM 4841 C CA . LYS A 1 610 ? -12.400 -8.972 -11.786 1.00 97.38 610 LYS A CA 1
ATOM 4842 C C . LYS A 1 610 ? -11.281 -8.546 -10.840 1.00 97.38 610 LYS A C 1
ATOM 4844 O O . LYS A 1 610 ? -10.935 -7.367 -10.766 1.00 97.38 610 LYS A O 1
ATOM 4849 N N . PHE A 1 611 ? -10.687 -9.521 -10.170 1.00 95.88 611 PHE A N 1
ATOM 4850 C CA . PHE A 1 611 ? -9.488 -9.365 -9.354 1.00 95.88 611 PHE A CA 1
ATOM 4851 C C . PHE A 1 611 ? -8.466 -10.408 -9.804 1.00 95.88 611 PHE A C 1
ATOM 4853 O O . PHE A 1 611 ? -8.774 -11.597 -9.768 1.00 95.88 611 PHE A O 1
ATOM 4860 N N . ASP A 1 612 ? -7.312 -9.970 -10.310 1.00 93.62 612 ASP A N 1
ATOM 4861 C CA . ASP A 1 612 ? -6.305 -10.816 -10.976 1.00 93.62 612 ASP A CA 1
ATOM 4862 C C . ASP A 1 612 ? -6.922 -11.821 -11.959 1.00 93.62 612 ASP A C 1
ATOM 4864 O O . ASP A 1 612 ? -6.726 -13.032 -11.873 1.00 93.62 612 ASP A O 1
ATOM 4868 N N . ASN A 1 613 ? -7.738 -11.308 -12.882 1.00 89.81 613 ASN A N 1
ATOM 4869 C CA . ASN A 1 613 ? -8.486 -12.073 -13.887 1.00 89.81 613 ASN A CA 1
ATOM 4870 C C . ASN A 1 613 ? -9.596 -12.997 -13.351 1.00 89.81 613 ASN A C 1
ATOM 4872 O O . ASN A 1 613 ? -10.370 -13.524 -14.150 1.00 89.81 613 ASN A O 1
ATOM 4876 N N . LYS A 1 614 ? -9.761 -13.153 -12.031 1.00 94.44 614 LYS A N 1
ATOM 4877 C CA . LYS A 1 614 ? -10.892 -13.884 -11.447 1.00 94.44 614 LYS A CA 1
ATOM 4878 C C . LYS A 1 614 ? -12.124 -12.990 -11.353 1.00 94.44 614 LYS A C 1
ATOM 4880 O O . LYS A 1 614 ? -12.108 -11.974 -10.662 1.00 94.44 614 LYS A O 1
ATOM 4885 N N . THR A 1 615 ? -13.212 -13.395 -11.997 1.00 96.62 615 THR A N 1
ATOM 4886 C CA . THR A 1 615 ? -14.496 -12.682 -11.945 1.00 96.62 615 THR A CA 1
ATOM 4887 C C . THR A 1 615 ? -15.177 -12.849 -10.581 1.00 96.62 615 THR A C 1
ATOM 4889 O O . THR A 1 615 ? -15.324 -13.965 -10.085 1.00 96.62 615 THR A O 1
ATOM 4892 N N . LEU A 1 616 ? -15.591 -11.732 -9.980 1.00 96.69 616 LEU A N 1
ATOM 4893 C CA . LEU A 1 616 ? -16.253 -11.632 -8.672 1.00 96.69 616 LEU A CA 1
ATOM 4894 C C . LEU A 1 616 ? -17.724 -11.216 -8.787 1.00 96.69 616 LEU A C 1
ATOM 4896 O O . LEU A 1 616 ? -18.564 -11.697 -8.034 1.00 96.69 616 LEU A O 1
ATOM 4900 N N . ILE A 1 617 ? -18.019 -10.311 -9.720 1.00 97.69 617 ILE A N 1
ATOM 4901 C CA . ILE A 1 617 ? -19.367 -9.861 -10.084 1.00 97.69 617 ILE A CA 1
ATOM 4902 C C . ILE A 1 617 ? -19.468 -10.031 -11.596 1.00 97.69 617 ILE A C 1
ATOM 4904 O O . ILE A 1 617 ? -18.565 -9.583 -12.301 1.00 97.69 617 ILE A O 1
ATOM 4908 N N . ASP A 1 618 ? -20.538 -10.653 -12.092 1.00 97.00 618 ASP A N 1
ATOM 4909 C CA . ASP A 1 618 ? -20.793 -10.798 -13.531 1.00 97.00 618 ASP A CA 1
ATOM 4910 C C . ASP A 1 618 ? -22.263 -10.538 -13.861 1.00 97.00 618 ASP A C 1
ATOM 4912 O O . ASP A 1 618 ? -23.097 -11.442 -13.921 1.00 97.00 618 ASP A O 1
ATOM 4916 N N . ARG A 1 619 ? -22.589 -9.263 -14.066 1.00 96.44 619 ARG A N 1
ATOM 4917 C CA . ARG A 1 619 ? -23.906 -8.811 -14.508 1.00 96.44 619 ARG A CA 1
ATOM 4918 C C . ARG A 1 619 ? -23.759 -8.098 -15.847 1.00 96.44 619 ARG A C 1
ATOM 4920 O O . ARG A 1 619 ? -24.071 -6.922 -15.976 1.00 96.44 619 ARG A O 1
ATOM 4927 N N . TRP A 1 620 ? -23.286 -8.814 -16.866 1.00 95.94 620 TRP A N 1
ATOM 4928 C CA . TRP A 1 620 ? -23.102 -8.274 -18.221 1.00 95.94 620 TRP A CA 1
ATOM 4929 C C . TRP A 1 620 ? -24.414 -8.216 -19.025 1.00 95.94 620 TRP A C 1
ATOM 4931 O O . TRP A 1 620 ? -24.561 -8.827 -20.083 1.00 95.94 620 TRP A O 1
ATOM 4941 N N . LYS A 1 621 ? -25.415 -7.527 -18.474 1.00 93.19 621 LYS A N 1
ATOM 4942 C CA . LYS A 1 621 ? -26.752 -7.353 -19.054 1.00 93.19 621 LYS A CA 1
ATOM 4943 C C . LYS A 1 621 ? -27.335 -6.005 -18.632 1.00 93.19 621 LYS A C 1
ATOM 4945 O O . LYS A 1 621 ? -26.961 -5.488 -17.584 1.00 93.19 621 LYS A O 1
ATOM 4950 N N . SER A 1 622 ? -28.270 -5.488 -19.424 1.00 92.31 622 SER A N 1
ATOM 4951 C CA . SER A 1 622 ? -28.951 -4.220 -19.133 1.00 92.31 622 SER A CA 1
ATOM 4952 C C . SER A 1 622 ? -29.742 -4.281 -17.823 1.00 92.31 622 SER A C 1
ATOM 4954 O O . SER A 1 622 ? -30.275 -5.340 -17.466 1.00 92.31 622 SER A O 1
ATOM 4956 N N . SER A 1 623 ? -29.795 -3.162 -17.101 1.00 92.44 623 SER A N 1
ATOM 4957 C CA . SER A 1 623 ? -30.608 -3.007 -15.893 1.00 92.44 623 SER A CA 1
ATOM 4958 C C . SER A 1 623 ? -31.069 -1.553 -15.721 1.00 92.44 623 SER A C 1
ATOM 4960 O O . SER A 1 623 ? -30.917 -0.741 -16.622 1.00 92.44 623 SER A O 1
ATOM 4962 N N . SER A 1 624 ? -31.687 -1.219 -14.587 1.00 85.12 624 SER A N 1
ATOM 4963 C CA . SER A 1 624 ? -32.180 0.135 -14.303 1.00 85.12 624 SER A CA 1
ATOM 4964 C C . SER A 1 624 ? -31.618 0.667 -12.981 1.00 85.12 624 SER A C 1
ATOM 4966 O O . SER A 1 624 ? -32.378 0.989 -12.068 1.00 85.12 624 SER A O 1
ATOM 4968 N N . GLY A 1 625 ? -30.288 0.713 -12.859 1.00 88.94 625 GLY A N 1
ATOM 4969 C CA . GLY A 1 625 ? -29.587 1.210 -11.665 1.00 88.94 625 GLY A CA 1
ATOM 4970 C C . GLY A 1 625 ? -29.543 0.178 -10.544 1.00 88.94 625 GLY A C 1
ATOM 4971 O O . GLY A 1 625 ? -30.391 0.180 -9.655 1.00 88.94 625 GLY A O 1
ATOM 4972 N N . THR A 1 626 ? -28.545 -0.702 -10.568 1.00 94.62 626 THR A N 1
ATOM 4973 C CA . THR A 1 626 ? -28.443 -1.842 -9.646 1.00 94.62 626 THR A CA 1
ATOM 4974 C C . THR A 1 626 ? -27.171 -1.763 -8.807 1.00 94.62 626 THR A C 1
ATOM 4976 O O . THR A 1 626 ? -26.099 -1.459 -9.329 1.00 94.62 626 THR A O 1
ATOM 4979 N N . PHE A 1 627 ? -27.287 -2.069 -7.509 1.00 95.31 627 PHE A N 1
ATOM 4980 C CA . PHE A 1 627 ? -26.139 -2.257 -6.621 1.00 95.31 627 PHE A CA 1
ATOM 4981 C C . PHE A 1 627 ? -25.636 -3.699 -6.657 1.00 95.31 627 PHE A C 1
ATOM 4983 O O . PHE A 1 627 ? -26.407 -4.628 -6.430 1.00 95.31 627 PHE A O 1
ATOM 4990 N N . ASP A 1 628 ? -24.326 -3.869 -6.799 1.00 96.75 628 ASP A N 1
ATOM 4991 C CA . ASP A 1 628 ? -23.655 -5.164 -6.678 1.00 96.75 628 ASP A CA 1
ATOM 4992 C C . ASP A 1 628 ? -22.504 -5.069 -5.671 1.00 96.75 628 ASP A C 1
ATOM 4994 O O . ASP A 1 628 ? -21.903 -4.005 -5.480 1.00 96.75 628 ASP A O 1
ATOM 4998 N N . LYS A 1 629 ? -22.193 -6.182 -5.000 1.00 96.44 629 LYS A N 1
ATOM 4999 C CA . LYS A 1 629 ? -21.133 -6.237 -3.988 1.00 96.44 629 LYS A CA 1
ATOM 5000 C C . LYS A 1 629 ? -20.440 -7.595 -3.955 1.00 96.44 629 LYS A C 1
ATOM 5002 O O . LYS A 1 629 ? -21.081 -8.619 -4.169 1.00 96.44 629 LYS A O 1
ATOM 5007 N N . ALA A 1 630 ? -19.143 -7.605 -3.658 1.00 96.56 630 ALA A N 1
ATOM 5008 C CA . ALA A 1 630 ? -18.345 -8.827 -3.556 1.00 96.56 630 ALA A CA 1
ATOM 5009 C C . ALA A 1 630 ? -17.206 -8.687 -2.538 1.00 96.56 630 ALA A C 1
ATOM 5011 O O . ALA A 1 630 ? -16.779 -7.577 -2.225 1.00 96.56 630 ALA A O 1
ATOM 5012 N N . ILE A 1 631 ? -16.708 -9.823 -2.042 1.00 95.44 631 ILE A N 1
ATOM 5013 C CA . ILE A 1 631 ? -15.561 -9.908 -1.127 1.00 95.44 631 ILE A CA 1
ATOM 5014 C C . ILE A 1 631 ? -14.369 -10.529 -1.863 1.00 95.44 631 ILE A C 1
ATOM 5016 O O . ILE A 1 631 ? -14.519 -11.554 -2.531 1.00 95.44 631 ILE A O 1
ATOM 5020 N N . VAL A 1 632 ? -13.185 -9.948 -1.683 1.00 94.62 632 VAL A N 1
ATOM 5021 C CA . VAL A 1 632 ? -11.888 -10.485 -2.111 1.00 94.62 632 VAL A CA 1
ATOM 5022 C C . VAL A 1 632 ? -11.147 -10.989 -0.878 1.00 94.62 632 VAL A C 1
ATOM 5024 O O . VAL A 1 632 ? -10.857 -10.210 0.028 1.00 94.62 632 VAL A O 1
ATOM 5027 N N . ARG A 1 633 ? -10.867 -12.294 -0.837 1.00 91.62 633 ARG A N 1
ATOM 5028 C CA . ARG A 1 633 ? -10.270 -12.983 0.316 1.00 91.62 633 ARG A CA 1
ATOM 5029 C C . ARG A 1 633 ? -8.877 -13.497 -0.007 1.00 91.62 633 ARG A C 1
ATOM 5031 O O . ARG A 1 633 ? -8.647 -13.933 -1.133 1.00 91.62 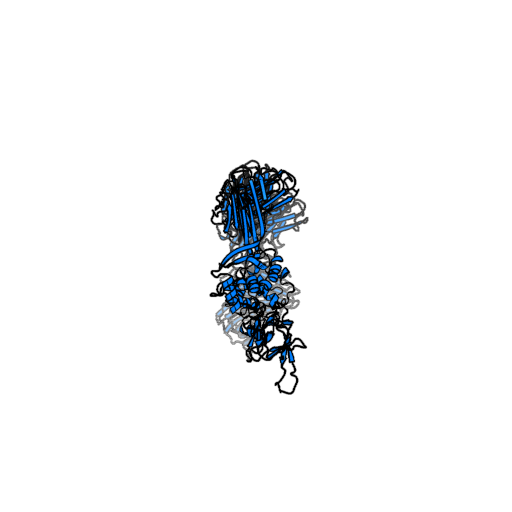633 ARG A O 1
ATOM 5038 N N . GLY A 1 634 ? -8.015 -13.554 1.002 1.00 89.19 634 GLY A N 1
ATOM 5039 C CA . GLY A 1 634 ? -6.716 -14.215 0.933 1.00 89.19 634 GLY A CA 1
ATOM 5040 C C . GLY A 1 634 ? -5.779 -13.567 -0.079 1.00 89.19 634 GLY A C 1
ATOM 5041 O O . GLY A 1 634 ? -5.073 -14.276 -0.791 1.00 89.19 634 GLY A O 1
ATOM 5042 N N . VAL A 1 635 ? -5.804 -12.235 -0.186 1.00 91.50 635 VAL A N 1
ATOM 5043 C CA . VAL A 1 635 ? -4.939 -11.512 -1.124 1.00 91.50 635 VAL A CA 1
ATOM 5044 C C . VAL A 1 635 ? -3.484 -11.691 -0.686 1.00 91.50 635 VAL A C 1
ATOM 5046 O O . VAL A 1 635 ? -3.091 -11.229 0.389 1.00 91.50 635 VAL A O 1
ATOM 5049 N N . SER A 1 636 ? -2.694 -12.388 -1.507 1.00 91.38 636 SER A N 1
ATOM 5050 C CA . SER A 1 636 ? -1.266 -12.623 -1.264 1.00 91.38 636 SER A CA 1
ATOM 5051 C C . SER A 1 636 ? -0.489 -11.310 -1.183 1.00 91.38 636 SER A C 1
ATOM 5053 O O . SER A 1 636 ? -0.989 -10.273 -1.589 1.00 91.38 636 SER A O 1
ATOM 5055 N N . THR A 1 637 ? 0.742 -11.318 -0.676 1.00 91.44 637 THR A N 1
ATOM 5056 C CA . THR A 1 637 ? 1.597 -10.122 -0.703 1.00 91.44 637 THR A CA 1
ATOM 5057 C C . THR A 1 637 ? 1.976 -9.748 -2.142 1.00 91.44 637 THR A C 1
ATOM 5059 O O . THR A 1 637 ? 2.263 -10.623 -2.955 1.00 91.44 637 THR A O 1
ATOM 5062 N N . GLY A 1 638 ? 2.006 -8.451 -2.471 1.00 90.88 638 GLY A N 1
ATOM 5063 C CA . GLY A 1 638 ? 2.362 -7.980 -3.819 1.00 90.88 638 GLY A CA 1
ATOM 5064 C C . GLY A 1 638 ? 1.444 -6.887 -4.364 1.00 90.88 638 GLY A C 1
ATOM 5065 O O . GLY A 1 638 ? 0.772 -6.193 -3.606 1.00 90.88 638 GLY A O 1
ATOM 5066 N N . GLU A 1 639 ? 1.450 -6.686 -5.681 1.00 92.75 639 GLU A N 1
ATOM 5067 C CA . GLU A 1 639 ? 0.490 -5.821 -6.376 1.00 92.75 639 GLU A CA 1
ATOM 5068 C C . GLU A 1 639 ? -0.535 -6.671 -7.111 1.00 92.75 639 GLU A C 1
ATOM 5070 O O . GLU A 1 639 ? -0.160 -7.579 -7.847 1.00 92.75 639 GLU A O 1
ATOM 5075 N N . HIS A 1 640 ? -1.806 -6.316 -6.961 1.00 94.31 640 HIS A N 1
ATOM 5076 C CA . HIS A 1 640 ? -2.927 -7.031 -7.562 1.00 94.31 640 HIS A CA 1
ATOM 5077 C C . HIS A 1 640 ? -3.746 -6.082 -8.424 1.00 94.31 640 HIS A C 1
ATOM 5079 O O . HIS A 1 640 ? -3.949 -4.927 -8.038 1.00 94.31 640 HIS A O 1
ATOM 5085 N N . ILE A 1 641 ? -4.211 -6.532 -9.588 1.00 95.44 641 ILE A N 1
ATOM 5086 C CA . ILE A 1 641 ? -4.986 -5.696 -10.512 1.00 95.44 641 ILE A CA 1
ATOM 5087 C C . ILE A 1 641 ? -6.472 -5.958 -10.292 1.00 95.44 641 ILE A C 1
ATOM 5089 O O . ILE A 1 641 ? -6.964 -7.075 -10.437 1.00 95.44 641 ILE A O 1
ATOM 5093 N N . THR A 1 642 ? -7.205 -4.891 -9.988 1.00 95.88 642 THR A N 1
ATOM 5094 C CA . THR A 1 642 ? -8.667 -4.884 -10.044 1.00 95.88 642 THR A CA 1
ATOM 5095 C C . THR A 1 642 ? -9.107 -4.271 -11.361 1.00 95.88 642 THR A C 1
ATOM 5097 O O . THR A 1 642 ? -8.669 -3.171 -11.700 1.00 95.88 642 THR A O 1
ATOM 5100 N N . GLN A 1 643 ? -9.982 -4.972 -12.077 1.00 97.31 643 GLN A N 1
ATOM 5101 C CA . GLN A 1 643 ? -10.599 -4.520 -13.318 1.00 97.31 643 GLN A CA 1
ATOM 5102 C C . GLN A 1 643 ? -12.117 -4.477 -13.144 1.00 97.31 643 GLN A C 1
ATOM 5104 O O . GLN A 1 643 ? -12.733 -5.472 -12.767 1.00 97.31 643 GLN A O 1
ATOM 5109 N N . ILE A 1 644 ? -12.721 -3.330 -13.428 1.00 97.69 644 ILE A N 1
ATOM 5110 C CA . ILE A 1 644 ? -14.169 -3.135 -13.440 1.00 97.69 644 ILE A CA 1
ATOM 5111 C C . ILE A 1 644 ? -14.568 -2.844 -14.878 1.00 97.69 644 ILE A C 1
ATOM 5113 O O . ILE A 1 644 ? -14.208 -1.806 -15.422 1.00 97.69 644 ILE A O 1
ATOM 5117 N N . ASP A 1 645 ? -15.286 -3.765 -15.495 1.00 97.88 645 ASP A N 1
ATOM 5118 C CA . ASP A 1 645 ? -15.849 -3.586 -16.822 1.00 97.88 645 ASP A CA 1
ATOM 5119 C C . ASP A 1 645 ? -17.279 -3.053 -16.691 1.00 97.88 645 ASP A C 1
ATOM 5121 O O . ASP A 1 645 ? -18.063 -3.563 -15.890 1.00 97.88 645 ASP A O 1
ATOM 5125 N N . TYR A 1 646 ? -17.627 -2.063 -17.502 1.00 98.12 646 TYR A N 1
ATOM 5126 C CA . TYR A 1 646 ? -18.943 -1.443 -17.588 1.00 98.12 646 TYR A CA 1
ATOM 5127 C C . TYR A 1 646 ? -19.475 -1.521 -19.019 1.00 98.12 646 TYR A C 1
ATOM 5129 O O . TYR A 1 646 ? -18.722 -1.369 -19.983 1.00 98.12 646 TYR A O 1
ATOM 5137 N N . LEU A 1 647 ? -20.774 -1.755 -19.144 1.00 97.06 647 LEU A N 1
ATOM 5138 C CA . LEU A 1 647 ? -21.516 -1.802 -20.393 1.00 97.06 647 LEU A CA 1
ATOM 5139 C C . LEU A 1 647 ? -22.622 -0.757 -20.330 1.00 97.06 647 LEU A C 1
ATOM 5141 O O . LEU A 1 647 ? -23.461 -0.855 -19.445 1.00 97.06 647 LEU A O 1
ATOM 5145 N N . GLU A 1 648 ? -22.662 0.135 -21.315 1.00 96.62 648 GLU A N 1
ATOM 5146 C CA . GLU A 1 648 ? -23.806 0.997 -21.604 1.00 96.62 648 GLU A CA 1
ATOM 5147 C C . GLU A 1 648 ? -24.516 0.471 -22.853 1.00 96.62 648 GLU A C 1
ATOM 5149 O O . GLU A 1 648 ? -23.936 0.430 -23.944 1.00 96.62 648 GLU A O 1
ATOM 5154 N N . LYS A 1 649 ? -25.774 0.055 -22.719 1.00 94.94 649 LYS A N 1
ATOM 5155 C CA . LYS A 1 649 ? -26.581 -0.459 -23.827 1.00 94.94 649 LYS A CA 1
ATOM 5156 C C . LYS A 1 649 ? -27.520 0.610 -24.366 1.00 94.94 649 LYS A C 1
ATOM 5158 O O . LYS A 1 649 ? -27.596 0.763 -25.587 1.00 94.94 649 LYS A O 1
ATOM 5163 N N . SER A 1 650 ? -28.250 1.293 -23.491 1.00 93.00 650 SER A N 1
ATOM 5164 C CA . SER A 1 650 ? -29.155 2.374 -23.873 1.00 93.00 650 SER A CA 1
ATOM 5165 C C . SER A 1 650 ? -29.614 3.201 -22.675 1.00 93.00 650 SER A C 1
ATOM 5167 O O . SER A 1 650 ? -30.099 2.637 -21.696 1.00 93.00 650 SER A O 1
ATOM 5169 N N . GLY A 1 651 ? -29.715 4.516 -22.849 1.00 91.62 651 GLY A N 1
ATOM 5170 C CA . GLY A 1 651 ? -30.407 5.390 -21.912 1.00 91.62 651 GLY A CA 1
ATOM 5171 C C . GLY A 1 651 ? -29.464 6.348 -21.206 1.00 91.62 651 GLY A C 1
ATOM 5172 O O . GLY A 1 651 ? -28.900 7.237 -21.839 1.00 91.62 651 GLY A O 1
ATOM 5173 N N . ASN A 1 652 ? -29.429 6.288 -19.875 1.00 93.06 652 ASN A N 1
ATOM 5174 C CA . ASN A 1 652 ? -28.610 7.195 -19.082 1.00 93.06 652 ASN A CA 1
ATOM 5175 C C . ASN A 1 652 ? -27.427 6.438 -18.481 1.00 93.06 652 ASN A C 1
ATOM 5177 O O . ASN A 1 652 ? -27.611 5.778 -17.469 1.00 93.06 652 ASN A O 1
ATOM 5181 N N . ALA A 1 653 ? -26.221 6.682 -18.979 1.00 95.00 653 ALA A N 1
ATOM 5182 C CA . ALA A 1 653 ? -25.043 5.962 -18.522 1.00 95.00 653 ALA A CA 1
ATOM 5183 C C . ALA A 1 653 ? -24.546 6.438 -17.143 1.00 95.00 653 ALA A C 1
ATOM 5185 O O . ALA A 1 653 ? -24.128 7.600 -16.974 1.00 95.00 653 ALA A O 1
ATOM 5186 N N . TYR A 1 654 ? -24.558 5.529 -16.162 1.00 94.88 654 TYR A N 1
ATOM 5187 C CA . TYR A 1 654 ? -24.108 5.752 -14.787 1.00 94.88 654 TYR A CA 1
ATOM 5188 C C . TYR A 1 654 ? -23.253 4.592 -14.272 1.00 94.88 654 TYR A C 1
ATOM 5190 O O . TYR A 1 654 ? -23.695 3.446 -14.228 1.00 94.88 654 TYR A O 1
ATOM 5198 N N . VAL A 1 655 ? -22.062 4.898 -13.751 1.00 96.50 655 VAL A N 1
ATOM 5199 C CA . VAL A 1 655 ? -21.245 3.907 -13.040 1.00 96.50 655 VAL A CA 1
ATOM 5200 C C . VAL A 1 655 ? -20.527 4.517 -11.844 1.00 96.50 655 VAL A C 1
ATOM 5202 O O . VAL A 1 655 ? -19.752 5.469 -11.957 1.00 96.50 655 VAL A O 1
ATOM 5205 N N . PHE A 1 656 ? -20.766 3.914 -10.686 1.00 97.06 656 PHE A N 1
ATOM 5206 C CA . PHE A 1 656 ? -20.030 4.134 -9.454 1.00 97.06 656 PHE A CA 1
ATOM 5207 C C . PHE A 1 656 ? -19.406 2.817 -9.032 1.00 97.06 656 PHE A C 1
ATOM 5209 O O . PHE A 1 656 ? -20.101 1.805 -8.960 1.00 97.06 656 PHE A O 1
ATOM 5216 N N . SER A 1 657 ? -18.114 2.798 -8.735 1.00 95.69 657 SER A N 1
ATOM 5217 C CA . SER A 1 657 ? -17.479 1.570 -8.264 1.00 95.69 657 SER A CA 1
ATOM 5218 C C . SER A 1 657 ? -16.224 1.860 -7.471 1.00 95.69 657 SER A C 1
ATOM 5220 O O . SER A 1 657 ? -15.358 2.605 -7.917 1.00 95.69 657 SER A O 1
ATOM 5222 N N . GLU A 1 658 ? -16.086 1.209 -6.322 1.00 95.06 658 GLU A N 1
ATOM 5223 C CA . GLU A 1 658 ? -14.865 1.271 -5.528 1.00 95.06 658 GLU A CA 1
ATOM 5224 C C . GLU A 1 658 ? -14.522 -0.093 -4.926 1.00 95.06 658 GLU A C 1
ATOM 5226 O O . GLU A 1 658 ? -15.396 -0.857 -4.510 1.00 95.06 658 GLU A O 1
ATOM 5231 N N . ILE A 1 659 ? -13.216 -0.368 -4.863 1.00 94.25 659 ILE A N 1
ATOM 5232 C CA . ILE A 1 659 ? -12.627 -1.482 -4.116 1.00 94.25 659 ILE A CA 1
ATOM 5233 C C . ILE A 1 659 ? -11.885 -0.926 -2.902 1.00 94.25 659 ILE A C 1
ATOM 5235 O O . ILE A 1 659 ? -11.047 -0.031 -3.045 1.00 94.25 659 ILE A O 1
ATOM 5239 N N . GLN A 1 660 ? -12.193 -1.444 -1.715 1.00 94.62 660 GLN A N 1
ATOM 5240 C CA . GLN A 1 660 ? -11.683 -0.930 -0.444 1.00 94.62 660 GLN A CA 1
ATOM 5241 C C . GLN A 1 660 ? -11.293 -2.064 0.516 1.00 94.62 660 GLN A C 1
ATOM 5243 O O . GLN A 1 660 ? -11.943 -3.110 0.496 1.00 94.62 660 GLN A O 1
ATOM 5248 N N . PRO A 1 661 ? -10.246 -1.892 1.349 1.00 94.62 661 PRO A N 1
ATOM 5249 C CA . PRO A 1 661 ? -9.943 -2.833 2.425 1.00 94.62 661 PRO A CA 1
ATOM 5250 C C . PRO A 1 661 ? -11.154 -3.049 3.342 1.00 94.62 661 PRO A C 1
ATOM 5252 O O . PRO A 1 661 ? -11.937 -2.118 3.559 1.00 94.62 661 PRO A O 1
ATOM 5255 N N . LEU A 1 662 ? -11.300 -4.250 3.912 1.00 94.44 662 LEU A N 1
ATOM 5256 C CA . LEU A 1 662 ? -12.373 -4.524 4.878 1.00 94.44 662 LEU A CA 1
ATOM 5257 C C . LEU A 1 662 ? -12.380 -3.488 6.023 1.00 94.44 662 LEU A C 1
ATOM 5259 O O . LEU A 1 662 ? -11.339 -3.108 6.560 1.00 94.44 662 LEU A O 1
ATOM 5263 N N . GLY A 1 663 ? -13.575 -3.028 6.397 1.00 93.38 663 GLY A N 1
ATOM 5264 C CA . GLY A 1 663 ? -13.825 -2.021 7.432 1.00 93.38 663 GLY A CA 1
ATOM 5265 C C . GLY A 1 663 ? -13.781 -0.559 6.966 1.00 93.38 663 GLY A C 1
ATOM 5266 O O . GLY A 1 663 ? -14.307 0.304 7.669 1.00 93.38 663 GLY A O 1
ATOM 5267 N N . ASN A 1 664 ? -13.224 -0.251 5.789 1.00 95.62 664 ASN A N 1
ATOM 5268 C CA . ASN A 1 664 ? -13.463 1.051 5.152 1.00 95.62 664 ASN A CA 1
ATOM 5269 C C . ASN A 1 664 ? -14.923 1.151 4.691 1.00 95.62 664 ASN A C 1
ATOM 5271 O O . ASN A 1 664 ? -15.562 0.135 4.425 1.00 95.62 664 ASN A O 1
ATOM 5275 N N . TRP A 1 665 ? -15.454 2.365 4.564 1.00 96.81 665 TRP A N 1
ATOM 5276 C CA . TRP A 1 665 ? -16.835 2.583 4.126 1.00 96.81 665 TRP A CA 1
ATOM 5277 C C . TRP A 1 665 ? -16.895 3.254 2.761 1.00 96.81 665 TRP A C 1
ATOM 5279 O O . TRP A 1 665 ? -16.102 4.147 2.469 1.00 96.81 665 TRP A O 1
ATOM 5289 N N . ILE A 1 666 ? -17.883 2.864 1.958 1.00 97.19 666 ILE A N 1
ATOM 5290 C CA . ILE A 1 666 ? -18.278 3.565 0.733 1.00 97.19 666 ILE A CA 1
ATOM 5291 C C . ILE A 1 666 ? -19.660 4.175 0.981 1.00 97.19 666 ILE A C 1
ATOM 5293 O O . ILE A 1 666 ? -20.612 3.447 1.254 1.00 97.19 666 ILE A O 1
ATOM 5297 N N . GLY A 1 667 ? -19.765 5.502 0.927 1.00 96.50 667 GLY A N 1
ATOM 5298 C CA . GLY A 1 667 ? -21.016 6.249 1.063 1.00 96.50 667 GLY A CA 1
ATOM 5299 C C . GLY A 1 667 ? -21.556 6.689 -0.293 1.00 96.50 667 GLY A C 1
ATOM 5300 O O . GLY A 1 667 ? -20.837 7.339 -1.041 1.00 96.50 667 GLY A O 1
ATOM 5301 N N . TYR A 1 668 ? -22.812 6.370 -0.594 1.00 97.25 668 TYR A N 1
ATOM 5302 C CA . TYR A 1 668 ? -23.550 6.825 -1.776 1.00 97.25 668 TYR A CA 1
ATOM 5303 C C . TYR A 1 668 ? -24.592 7.859 -1.355 1.00 97.25 668 TYR A C 1
ATOM 5305 O O . TYR A 1 668 ? -25.402 7.565 -0.477 1.00 97.25 668 TYR A O 1
ATOM 5313 N N . TYR A 1 669 ? -24.583 9.044 -1.964 1.00 97.44 669 TYR A N 1
ATOM 5314 C CA . TYR A 1 669 ? -25.422 10.177 -1.554 1.00 97.44 669 TYR A CA 1
ATOM 5315 C C . TYR A 1 669 ? -26.524 10.476 -2.573 1.00 97.44 669 TYR A C 1
ATOM 5317 O O . TYR A 1 669 ? -26.318 10.314 -3.775 1.00 97.44 669 TYR A O 1
ATOM 5325 N N . TYR A 1 670 ? -27.668 10.967 -2.097 1.00 97.25 670 TYR A N 1
ATOM 5326 C CA . TYR A 1 670 ? -28.868 11.245 -2.890 1.00 97.25 670 TYR A CA 1
ATOM 5327 C C . TYR A 1 670 ? -29.484 12.585 -2.483 1.00 97.25 670 TYR A C 1
ATOM 5329 O O . TYR A 1 670 ? -29.551 12.903 -1.298 1.00 97.25 670 TYR A O 1
ATOM 5337 N N . ASN A 1 671 ? -30.026 13.330 -3.449 1.00 96.62 671 ASN A N 1
ATOM 5338 C CA . ASN A 1 671 ? -30.734 14.599 -3.218 1.00 96.62 671 ASN A CA 1
ATOM 5339 C C . ASN A 1 671 ? -32.231 14.394 -2.907 1.00 96.62 671 ASN A C 1
ATOM 5341 O O . ASN A 1 671 ? -33.096 15.091 -3.432 1.00 96.62 671 ASN A O 1
ATOM 5345 N N . ASN A 1 672 ? -32.532 13.384 -2.092 1.00 95.88 672 ASN A N 1
ATOM 5346 C CA . ASN A 1 672 ? -33.858 13.061 -1.566 1.00 95.88 672 ASN A CA 1
ATOM 5347 C C . ASN A 1 672 ? -33.708 12.316 -0.229 1.00 95.88 672 ASN A C 1
ATOM 5349 O O . ASN A 1 672 ? -32.617 11.857 0.091 1.00 95.88 672 ASN A O 1
ATOM 5353 N N . LYS A 1 673 ? -34.789 12.152 0.544 1.00 94.56 673 LYS A N 1
ATOM 5354 C CA . LYS A 1 673 ? -34.759 11.501 1.876 1.00 94.56 673 LYS A CA 1
ATOM 5355 C C . LYS A 1 673 ? -34.973 9.990 1.851 1.00 94.56 673 LYS A C 1
ATOM 5357 O O . LYS A 1 673 ? -34.978 9.368 2.903 1.00 94.56 673 LYS A O 1
ATOM 5362 N N . ASN A 1 674 ? -35.242 9.401 0.692 1.00 93.88 674 ASN A N 1
ATOM 5363 C CA . ASN A 1 674 ? -35.728 8.026 0.576 1.00 93.88 674 ASN A CA 1
ATOM 5364 C C . ASN A 1 674 ? -34.778 7.103 -0.198 1.00 93.88 674 ASN A C 1
ATOM 5366 O O . ASN A 1 674 ? -35.187 5.997 -0.538 1.00 93.88 674 ASN A O 1
ATOM 5370 N N . LEU A 1 675 ? -33.531 7.530 -0.450 1.00 94.69 675 LEU A N 1
ATOM 5371 C CA . LEU A 1 675 ? -32.516 6.771 -1.194 1.00 94.69 675 LEU A CA 1
ATOM 5372 C C . LEU A 1 675 ? -33.011 6.322 -2.581 1.00 94.69 675 LEU A C 1
ATOM 5374 O O . LEU A 1 675 ? -32.662 5.243 -3.056 1.00 94.69 675 LEU A O 1
ATOM 5378 N N . SER A 1 676 ? -33.879 7.122 -3.207 1.00 92.38 676 SER A N 1
ATOM 5379 C CA . SER A 1 676 ? -34.505 6.770 -4.483 1.00 92.38 676 SER A CA 1
ATOM 5380 C C . SER A 1 676 ? -33.697 7.278 -5.679 1.00 92.38 676 SER A C 1
ATOM 5382 O O . SER A 1 676 ? -33.084 8.348 -5.624 1.00 92.38 676 SER A O 1
ATOM 5384 N N . GLY A 1 677 ? -33.729 6.520 -6.778 1.00 90.50 677 GLY A N 1
ATOM 5385 C CA . GLY A 1 677 ? -33.035 6.853 -8.023 1.00 90.50 677 GLY A CA 1
ATOM 5386 C C . GLY A 1 677 ? -31.527 6.588 -7.981 1.00 90.50 677 GLY A C 1
ATOM 5387 O O . GLY A 1 677 ? -31.048 5.744 -7.229 1.00 90.50 677 GLY A O 1
ATOM 5388 N N . THR A 1 678 ? -30.786 7.301 -8.828 1.00 91.69 678 THR A N 1
ATOM 5389 C CA . THR A 1 678 ? -29.326 7.186 -8.961 1.00 91.69 678 THR A CA 1
ATOM 5390 C C . THR A 1 678 ? -28.607 8.030 -7.899 1.00 91.69 678 THR A C 1
ATOM 5392 O O . THR A 1 678 ? -29.004 9.181 -7.684 1.00 91.69 678 THR A O 1
ATOM 5395 N N . PRO A 1 679 ? -27.534 7.523 -7.259 1.00 94.81 679 PRO A N 1
ATOM 5396 C CA . PRO A 1 679 ? -26.670 8.345 -6.415 1.00 94.81 679 PRO A CA 1
ATOM 5397 C C . PRO A 1 679 ? -26.111 9.551 -7.178 1.00 94.81 679 PRO A C 1
ATOM 5399 O O . PRO A 1 679 ? -25.652 9.421 -8.309 1.00 94.81 679 PRO A O 1
ATOM 5402 N N . VAL A 1 680 ? -26.072 10.724 -6.547 1.00 94.81 680 VAL A N 1
ATOM 5403 C CA . VAL A 1 680 ? -25.498 11.938 -7.158 1.00 94.81 680 VAL A CA 1
ATOM 5404 C C . VAL A 1 680 ? -23.978 12.014 -7.007 1.00 94.81 680 VAL A C 1
ATOM 5406 O O . VAL A 1 680 ? -23.314 12.726 -7.760 1.00 94.81 680 VAL A O 1
ATOM 5409 N N . THR A 1 681 ? -23.413 11.309 -6.026 1.00 95.25 681 THR A N 1
ATOM 5410 C CA . THR A 1 681 ? -21.968 11.181 -5.796 1.00 95.25 681 THR A CA 1
ATOM 5411 C C . THR A 1 681 ? -21.686 10.034 -4.819 1.00 95.25 681 THR A C 1
ATOM 5413 O O . THR A 1 681 ? -22.604 9.551 -4.143 1.00 95.25 681 THR A O 1
ATOM 5416 N N . SER A 1 682 ? -20.426 9.612 -4.705 1.00 94.94 682 SER A N 1
ATOM 5417 C CA . SER A 1 682 ? -19.985 8.700 -3.647 1.00 94.94 682 SER A CA 1
ATOM 5418 C C . SER A 1 682 ? -18.714 9.190 -2.947 1.00 94.94 682 SER A C 1
ATOM 5420 O O . SER A 1 682 ? -18.028 10.097 -3.416 1.00 94.94 682 SER A O 1
ATOM 5422 N N . ASN A 1 683 ? -18.404 8.630 -1.780 1.00 94.81 683 ASN A N 1
ATOM 5423 C CA . ASN A 1 683 ? -17.184 8.943 -1.043 1.00 94.81 683 ASN A CA 1
ATOM 5424 C C . ASN A 1 683 ? -16.650 7.715 -0.302 1.00 94.81 683 ASN A C 1
ATOM 5426 O O . ASN A 1 683 ? -17.424 6.880 0.165 1.00 94.81 683 ASN A O 1
ATOM 5430 N N . VAL A 1 684 ? -15.329 7.640 -0.149 1.00 94.62 684 VAL A N 1
ATOM 5431 C CA . VAL A 1 684 ? -14.657 6.618 0.657 1.00 94.62 684 VAL A CA 1
ATOM 5432 C C . VAL A 1 684 ? -14.302 7.209 2.018 1.00 94.62 684 VAL A C 1
ATOM 5434 O O . VAL A 1 684 ? -13.700 8.276 2.108 1.00 94.62 684 VAL A O 1
ATOM 5437 N N . ILE A 1 685 ? -14.642 6.495 3.088 1.00 94.88 685 ILE A N 1
ATOM 5438 C CA . ILE A 1 685 ? -14.291 6.850 4.464 1.00 94.88 685 ILE A CA 1
ATOM 5439 C C . ILE A 1 685 ? -13.343 5.771 4.994 1.00 94.88 685 ILE A C 1
ATOM 5441 O O . ILE A 1 685 ? -13.738 4.625 5.224 1.00 94.88 685 ILE A O 1
ATOM 5445 N N . ASN A 1 686 ? -12.077 6.147 5.178 1.00 92.00 686 ASN A N 1
ATOM 5446 C CA . ASN A 1 686 ? -11.035 5.254 5.681 1.00 92.00 686 ASN A CA 1
ATOM 5447 C C . ASN A 1 686 ? -11.241 4.997 7.175 1.00 92.00 686 ASN A C 1
ATOM 5449 O O . ASN A 1 686 ? -11.145 5.925 7.977 1.00 92.00 686 ASN A O 1
ATOM 5453 N N . ASN A 1 687 ? -11.556 3.755 7.543 1.00 87.00 687 ASN A N 1
ATOM 5454 C CA . ASN A 1 687 ? -11.980 3.420 8.902 1.00 87.00 687 ASN A CA 1
ATOM 5455 C C . ASN A 1 687 ? -11.801 1.934 9.273 1.00 87.00 687 ASN A C 1
ATOM 5457 O O . ASN A 1 687 ? -12.507 1.405 10.133 1.00 87.00 687 ASN A O 1
ATOM 5461 N N . SER A 1 688 ? -10.856 1.247 8.625 1.00 78.44 688 SER A N 1
ATOM 5462 C CA . SER A 1 688 ? -10.640 -0.203 8.751 1.00 78.44 688 SER A CA 1
ATOM 5463 C C . SER A 1 688 ? -10.628 -0.716 10.201 1.00 78.44 688 SER A C 1
ATOM 5465 O O . SER A 1 688 ? -11.229 -1.748 10.516 1.00 78.44 688 SER A O 1
ATOM 5467 N N . ASN A 1 689 ? -10.027 0.046 11.118 1.00 81.06 689 ASN A N 1
ATOM 5468 C CA . ASN A 1 689 ? -9.771 -0.381 12.494 1.00 81.06 689 ASN A CA 1
ATOM 5469 C C . ASN A 1 689 ? -10.882 -0.026 13.499 1.00 81.06 689 ASN A C 1
ATOM 5471 O O . ASN A 1 689 ? -10.773 -0.416 14.658 1.00 81.06 689 ASN A O 1
ATOM 5475 N N . SER A 1 690 ? -11.957 0.668 13.100 1.00 87.25 690 SER A N 1
ATOM 5476 C CA . SER A 1 690 ? -13.024 1.077 14.031 1.00 87.25 690 SER A CA 1
ATOM 5477 C C . SER A 1 690 ? -14.334 0.332 13.804 1.00 87.25 690 SER A C 1
ATOM 5479 O O . SER A 1 690 ? -14.743 0.110 12.666 1.00 87.25 690 SER A O 1
ATOM 5481 N N . ASN A 1 691 ? -15.038 -0.017 14.879 1.00 90.06 691 ASN A N 1
ATOM 5482 C CA . ASN A 1 691 ? -16.413 -0.528 14.806 1.00 90.06 691 ASN A CA 1
ATOM 5483 C C . ASN A 1 691 ? -17.462 0.594 14.827 1.00 90.06 691 ASN A C 1
ATOM 5485 O O . ASN A 1 691 ? -18.634 0.352 15.114 1.00 90.06 691 ASN A O 1
ATOM 5489 N N . THR A 1 692 ? -17.040 1.830 14.572 1.00 92.69 692 THR A N 1
ATOM 5490 C CA . THR A 1 692 ? -17.914 2.999 14.561 1.00 92.69 692 THR A CA 1
ATOM 5491 C C . THR A 1 692 ? -17.963 3.635 13.184 1.00 92.69 692 THR A C 1
ATOM 5493 O O . THR A 1 692 ? -16.998 3.542 12.439 1.00 92.69 692 THR A O 1
ATOM 5496 N N . LEU A 1 693 ? -19.055 4.315 12.848 1.00 95.81 693 LEU A N 1
ATOM 5497 C CA . LEU A 1 693 ? -19.146 5.227 11.707 1.00 95.81 693 LEU A CA 1
ATOM 5498 C C . LEU A 1 693 ? -19.698 6.552 12.221 1.00 95.81 693 LEU A C 1
ATOM 5500 O O . LEU A 1 693 ? -20.862 6.616 12.596 1.00 95.81 693 LEU A O 1
ATOM 5504 N N . THR A 1 694 ? -18.881 7.600 12.223 1.00 95.00 694 THR A N 1
ATOM 5505 C CA . THR A 1 694 ? -19.292 8.934 12.679 1.00 95.00 694 THR A CA 1
ATOM 5506 C C . THR A 1 694 ? -19.139 9.924 11.542 1.00 95.00 694 THR A C 1
ATOM 5508 O O . THR A 1 694 ? -18.064 10.013 10.952 1.00 95.00 694 THR A O 1
ATOM 5511 N N . GLN A 1 695 ? -20.192 10.681 11.248 1.00 95.31 695 GLN A N 1
ATOM 5512 C CA . GLN A 1 695 ? -20.169 11.784 10.290 1.00 95.31 695 GLN A CA 1
ATOM 5513 C C . GLN A 1 695 ? -20.891 12.986 10.898 1.00 95.31 695 GLN A C 1
ATOM 5515 O O . GLN A 1 695 ? -22.007 12.864 11.396 1.00 95.31 695 GLN A O 1
ATOM 5520 N N . ASN A 1 696 ? -20.247 14.151 10.878 1.00 94.94 696 ASN A N 1
ATOM 5521 C CA . ASN A 1 696 ? -20.822 15.396 11.376 1.00 94.94 696 ASN A CA 1
ATOM 5522 C C . ASN A 1 696 ? -20.633 16.484 10.323 1.00 94.94 696 ASN A C 1
ATOM 5524 O O . ASN A 1 696 ? -19.553 17.062 10.215 1.00 94.94 696 ASN A O 1
ATOM 5528 N N . TYR A 1 697 ? -21.678 16.734 9.546 1.00 94.31 697 TYR A N 1
ATOM 5529 C CA . TYR A 1 697 ? -21.681 17.748 8.496 1.00 94.31 697 TYR A CA 1
ATOM 5530 C C . TYR A 1 697 ? -22.171 19.107 9.022 1.00 94.31 697 TYR A C 1
ATOM 5532 O O . TYR A 1 697 ? -22.010 20.134 8.359 1.00 94.31 697 TYR A O 1
ATOM 5540 N N . GLY A 1 698 ? -22.723 19.146 10.241 1.00 93.38 698 GLY A N 1
ATOM 5541 C CA . GLY A 1 698 ? -23.299 20.354 10.823 1.00 93.38 698 GLY A CA 1
ATOM 5542 C C . GLY A 1 698 ? -24.391 20.911 9.913 1.00 93.38 698 GLY A C 1
ATOM 5543 O O . GLY A 1 698 ? -25.247 20.170 9.452 1.00 93.38 698 GLY A O 1
ATOM 5544 N N . LYS A 1 699 ? -24.343 22.213 9.621 1.00 92.69 699 LYS A N 1
ATOM 5545 C CA . LYS A 1 699 ? -25.284 22.881 8.704 1.00 92.69 699 LYS A CA 1
ATOM 5546 C C . LYS A 1 699 ? -24.779 22.943 7.255 1.00 92.69 699 LYS A C 1
ATOM 5548 O O . LYS A 1 699 ? -25.194 23.838 6.520 1.00 92.69 699 LYS A O 1
ATOM 5553 N N . ASN A 1 700 ? -23.829 22.098 6.864 1.00 93.00 700 ASN A N 1
ATOM 5554 C CA . ASN A 1 700 ? -23.252 22.095 5.520 1.00 93.00 700 ASN A CA 1
ATOM 5555 C C . ASN A 1 700 ? -23.674 20.836 4.759 1.00 93.00 700 ASN A C 1
ATOM 5557 O O . ASN A 1 700 ? -23.982 19.812 5.363 1.00 93.00 700 ASN A O 1
ATOM 5561 N N . ALA A 1 701 ? -23.629 20.902 3.427 1.00 93.25 701 ALA A N 1
ATOM 5562 C CA . ALA A 1 701 ? -23.735 19.707 2.599 1.00 93.25 701 ALA A CA 1
ATOM 5563 C C . ALA A 1 701 ? -22.572 18.741 2.897 1.00 93.25 701 ALA A C 1
ATOM 5565 O O . ALA A 1 701 ? -21.448 19.201 3.131 1.00 93.25 701 ALA A O 1
ATOM 5566 N N . PRO A 1 702 ? -22.801 17.416 2.855 1.00 93.50 702 PRO A N 1
ATOM 5567 C CA . PRO A 1 702 ? -21.775 16.431 3.194 1.00 93.50 702 PRO A CA 1
ATOM 5568 C C . PRO A 1 702 ? -20.601 16.426 2.212 1.00 93.50 702 PRO A C 1
ATOM 5570 O O . PRO A 1 702 ? -19.460 16.173 2.594 1.00 93.50 702 PRO A O 1
ATOM 5573 N N . ILE A 1 703 ? -20.887 16.689 0.937 1.00 92.19 703 ILE A N 1
ATOM 5574 C CA . ILE A 1 703 ? -19.933 16.716 -0.170 1.00 92.19 703 ILE A CA 1
ATOM 5575 C C . ILE A 1 703 ? -20.547 17.516 -1.332 1.00 92.19 703 ILE A C 1
ATOM 5577 O O . ILE A 1 703 ? -21.764 17.696 -1.404 1.00 92.19 703 ILE A O 1
ATOM 5581 N N . SER A 1 704 ? -19.709 18.011 -2.249 1.00 89.75 704 SER A N 1
ATOM 5582 C CA . SER A 1 704 ? -20.155 18.713 -3.462 1.00 89.75 704 SER A CA 1
ATOM 5583 C C . SER A 1 704 ? -21.212 17.910 -4.242 1.00 89.75 704 SER A C 1
ATOM 5585 O O . SER A 1 704 ? -21.135 16.683 -4.301 1.00 89.75 704 SER A O 1
ATOM 5587 N N . LYS A 1 705 ? -22.170 18.613 -4.869 1.00 92.44 705 LYS A N 1
ATOM 5588 C CA . LYS A 1 705 ? -23.367 18.096 -5.581 1.00 92.44 705 LYS A CA 1
ATOM 5589 C C . LYS A 1 705 ? -24.497 17.541 -4.706 1.00 92.44 705 LYS A C 1
ATOM 5591 O O . LYS A 1 705 ? -25.578 17.276 -5.237 1.00 92.44 705 LYS A O 1
ATOM 5596 N N . VAL A 1 706 ? -24.281 17.388 -3.401 1.00 95.75 706 VAL A N 1
ATOM 5597 C CA . VAL A 1 706 ? -25.334 16.982 -2.463 1.00 95.75 706 VAL A CA 1
ATOM 5598 C C . VAL A 1 706 ? -25.993 18.224 -1.872 1.00 95.75 706 VAL A C 1
ATOM 5600 O O . VAL A 1 706 ? -25.319 19.212 -1.576 1.00 95.75 706 VAL A O 1
ATOM 5603 N N . ASN A 1 707 ? -27.313 18.191 -1.716 1.00 95.12 707 ASN A N 1
ATOM 5604 C CA . ASN A 1 707 ? -28.049 19.253 -1.045 1.00 95.12 707 ASN A CA 1
ATOM 5605 C C . ASN A 1 707 ? -27.603 19.366 0.419 1.00 95.12 707 ASN A C 1
ATOM 5607 O O . ASN A 1 707 ? -27.227 18.381 1.050 1.00 95.12 707 ASN A O 1
ATOM 5611 N N . LYS A 1 708 ? -27.668 20.582 0.968 1.00 94.50 708 LYS A N 1
ATOM 5612 C CA . LYS A 1 708 ? -27.410 20.822 2.392 1.00 94.50 708 LYS A CA 1
ATOM 5613 C C . LYS A 1 708 ? -28.430 20.110 3.284 1.00 94.50 708 LYS A C 1
ATOM 5615 O O . LYS A 1 708 ? -28.040 19.479 4.253 1.00 94.50 708 LYS A O 1
ATOM 5620 N N . ASP A 1 709 ? -29.701 20.242 2.926 1.00 94.44 709 ASP A N 1
ATOM 5621 C CA . ASP A 1 709 ? -30.856 19.671 3.611 1.00 94.44 709 ASP A CA 1
ATOM 5622 C C . ASP A 1 709 ? -31.623 18.780 2.612 1.00 94.44 709 ASP A C 1
ATOM 5624 O O . ASP A 1 709 ? -31.465 18.922 1.394 1.00 94.44 709 ASP A O 1
ATOM 5628 N N . ASN A 1 710 ? -32.516 17.910 3.088 1.00 95.56 710 ASN A N 1
ATOM 5629 C CA . ASN A 1 710 ? -33.300 16.986 2.250 1.00 95.56 710 ASN A CA 1
ATOM 5630 C C . ASN A 1 710 ? -32.442 16.008 1.423 1.00 95.56 710 ASN A C 1
ATOM 5632 O O . ASN A 1 710 ? -32.758 15.725 0.261 1.00 95.56 710 ASN A O 1
ATOM 5636 N N . PHE A 1 711 ? -31.372 15.479 2.012 1.00 97.00 711 PHE A N 1
ATOM 5637 C CA . PHE A 1 711 ? -30.518 14.474 1.381 1.00 97.00 711 PHE A CA 1
ATOM 5638 C C . PHE A 1 711 ? -30.548 13.151 2.152 1.00 97.00 711 PHE A C 1
ATOM 5640 O O . PHE A 1 711 ? -30.970 13.082 3.305 1.00 97.00 711 PHE A O 1
ATOM 5647 N N . SER A 1 712 ? -30.080 12.080 1.518 1.00 97.69 712 SER A N 1
ATOM 5648 C CA . SER A 1 712 ? -29.861 10.791 2.174 1.00 97.69 712 SER A CA 1
ATOM 5649 C C . SER A 1 712 ? -28.555 10.159 1.722 1.00 97.69 712 SER A C 1
ATOM 5651 O O . SER A 1 712 ? -27.992 10.518 0.687 1.00 97.69 712 SER A O 1
ATOM 5653 N N . ALA A 1 713 ? -28.039 9.247 2.538 1.00 97.56 713 ALA A N 1
ATOM 5654 C CA . ALA A 1 713 ? -26.806 8.531 2.287 1.00 97.56 713 ALA A CA 1
ATOM 5655 C C . ALA A 1 713 ? -26.950 7.049 2.647 1.00 97.56 713 ALA A C 1
ATOM 5657 O O . ALA A 1 713 ? -27.537 6.693 3.669 1.00 97.56 713 ALA A O 1
ATOM 5658 N N . LYS A 1 714 ? -26.378 6.189 1.805 1.00 97.69 714 LYS A N 1
ATOM 5659 C CA . LYS A 1 714 ? -26.215 4.753 2.036 1.00 97.69 714 LYS A CA 1
ATOM 5660 C C . LYS A 1 714 ? -24.728 4.458 2.184 1.00 97.69 714 LYS A C 1
ATOM 5662 O O . LYS A 1 714 ? -23.987 4.544 1.209 1.00 97.69 714 LYS A O 1
ATOM 5667 N N . PHE A 1 715 ? -24.299 4.105 3.386 1.00 97.81 715 PHE A N 1
ATOM 5668 C CA . PHE A 1 715 ? -22.935 3.684 3.683 1.00 97.81 715 PHE A CA 1
ATOM 5669 C C . PHE A 1 715 ? -22.860 2.163 3.708 1.00 97.81 715 PHE A C 1
ATOM 5671 O O . PHE A 1 715 ? -23.664 1.520 4.377 1.00 97.81 715 PHE A O 1
ATOM 5678 N N . VAL A 1 716 ? -21.892 1.586 3.004 1.00 97.56 716 VAL A N 1
ATOM 5679 C CA . VAL A 1 716 ? -21.690 0.135 2.927 1.00 97.56 716 VAL A CA 1
ATOM 5680 C C . VAL A 1 716 ? -20.254 -0.205 3.305 1.00 97.56 716 VAL A C 1
ATOM 5682 O O . VAL A 1 716 ? -19.312 0.447 2.850 1.00 97.56 716 VAL A O 1
ATOM 5685 N N . THR A 1 717 ? -20.086 -1.246 4.117 1.00 96.94 717 THR A N 1
ATOM 5686 C CA . THR A 1 717 ? -18.793 -1.870 4.410 1.00 96.94 717 THR A CA 1
ATOM 5687 C C . THR A 1 717 ? -18.944 -3.385 4.525 1.00 96.94 717 THR A C 1
ATOM 5689 O O . THR A 1 717 ? -20.042 -3.899 4.750 1.00 96.94 717 THR A O 1
ATOM 5692 N N . ALA A 1 718 ? -17.833 -4.100 4.396 1.00 95.56 718 ALA A N 1
ATOM 5693 C CA . ALA A 1 718 ? -17.704 -5.466 4.880 1.00 95.56 718 ALA A CA 1
ATOM 5694 C C . ALA A 1 718 ? -16.595 -5.509 5.927 1.00 95.56 718 ALA A C 1
ATOM 5696 O O . ALA A 1 718 ? -15.530 -4.923 5.720 1.00 95.56 718 ALA A O 1
ATOM 5697 N N . LYS A 1 719 ? -16.830 -6.186 7.051 1.00 93.06 719 LYS A N 1
ATOM 5698 C CA . LYS A 1 719 ? -15.905 -6.168 8.187 1.00 93.06 719 LYS A CA 1
ATOM 5699 C C . LYS A 1 719 ? -15.862 -7.501 8.921 1.00 93.06 719 LYS A C 1
ATOM 5701 O O . LYS A 1 719 ? -16.858 -8.210 8.972 1.00 93.06 719 LYS A O 1
ATOM 5706 N N . ARG A 1 720 ? -14.706 -7.804 9.521 1.00 92.00 720 ARG A N 1
ATOM 5707 C CA . ARG A 1 720 ? -14.538 -8.950 10.414 1.00 92.00 720 ARG A CA 1
ATOM 5708 C C . ARG A 1 720 ? -15.123 -8.659 11.802 1.00 92.00 720 ARG A C 1
ATOM 5710 O O . ARG A 1 720 ? -14.630 -7.758 12.480 1.00 92.00 720 ARG A O 1
ATOM 5717 N N . LEU A 1 721 ? -16.150 -9.404 12.210 1.00 93.25 721 LEU A N 1
ATOM 5718 C CA . LEU A 1 721 ? -16.762 -9.372 13.542 1.00 93.25 721 LEU A CA 1
ATOM 5719 C C . LEU A 1 721 ? -16.868 -10.807 14.060 1.00 93.25 721 LEU A C 1
ATOM 5721 O O . LEU A 1 721 ? -17.531 -11.626 13.439 1.00 93.25 721 LEU A O 1
ATOM 5725 N N . ASN A 1 722 ? -16.205 -11.111 15.175 1.00 93.12 722 ASN A N 1
ATOM 5726 C CA . ASN A 1 722 ? -16.261 -12.450 15.762 1.00 93.12 722 ASN A CA 1
ATOM 5727 C C . ASN A 1 722 ? -17.697 -12.817 16.157 1.00 93.12 722 ASN A C 1
ATOM 5729 O O . ASN A 1 722 ? -18.453 -11.951 16.590 1.00 93.12 722 ASN A O 1
ATOM 5733 N N . ALA A 1 723 ? -18.046 -14.102 16.101 1.00 93.56 723 ALA A N 1
ATOM 5734 C CA . ALA A 1 723 ? -19.325 -14.564 16.634 1.00 93.56 723 ALA A CA 1
ATOM 5735 C C . ALA A 1 723 ? -19.505 -14.158 18.113 1.00 93.56 723 ALA A C 1
ATOM 5737 O O . ALA A 1 723 ? -18.619 -14.377 18.944 1.00 93.56 723 ALA A O 1
ATOM 5738 N N . GLY A 1 724 ? -20.656 -13.578 18.456 1.00 93.56 724 GLY A N 1
ATOM 5739 C CA . GLY A 1 724 ? -20.924 -13.075 19.804 1.00 93.56 724 GLY A CA 1
ATOM 5740 C C . GLY A 1 724 ? -22.129 -12.142 19.883 1.00 93.56 724 GLY A C 1
ATOM 5741 O O . GLY A 1 724 ? -22.768 -11.840 18.877 1.00 93.56 724 GLY A O 1
ATOM 5742 N N . GLU A 1 725 ? -22.455 -11.685 21.092 1.00 93.62 725 GLU A N 1
ATOM 5743 C CA . GLU A 1 725 ? -23.457 -10.634 21.292 1.00 93.62 725 GLU A CA 1
ATOM 5744 C C . GLU A 1 725 ? -22.833 -9.255 21.086 1.00 93.62 725 GLU A C 1
ATOM 5746 O O . GLU A 1 725 ? -21.716 -8.993 21.529 1.00 93.62 725 GLU A O 1
ATOM 5751 N N . TYR A 1 726 ? -23.567 -8.367 20.425 1.00 94.12 726 TYR A N 1
ATOM 5752 C CA . TYR A 1 726 ? -23.159 -7.006 20.116 1.00 94.12 726 TYR A CA 1
ATOM 5753 C C . TYR A 1 726 ? -24.270 -6.026 20.464 1.00 94.12 726 TYR A C 1
ATOM 5755 O O . TYR A 1 726 ? -25.448 -6.284 20.220 1.00 94.12 726 TYR A O 1
ATOM 5763 N N . ILE A 1 727 ? -23.885 -4.862 20.977 1.00 93.56 727 ILE A N 1
ATOM 5764 C CA . ILE A 1 727 ? -24.761 -3.700 21.047 1.00 93.56 727 ILE A CA 1
ATOM 5765 C C . ILE A 1 727 ? -24.573 -2.906 19.756 1.00 93.56 727 ILE A C 1
ATOM 5767 O O . ILE A 1 727 ? -23.474 -2.426 19.467 1.00 93.56 727 ILE A O 1
ATOM 5771 N N . ILE A 1 728 ? -25.659 -2.753 19.002 1.00 96.00 728 ILE A N 1
ATOM 5772 C CA . ILE A 1 728 ? -25.701 -1.924 17.798 1.00 96.00 728 ILE A CA 1
ATOM 5773 C C . ILE A 1 728 ? -26.400 -0.626 18.156 1.00 96.00 728 ILE A C 1
ATOM 5775 O O . ILE A 1 728 ? -27.577 -0.645 18.516 1.00 96.00 728 ILE A O 1
ATOM 5779 N N . ARG A 1 729 ? -25.686 0.496 18.066 1.00 95.12 729 ARG A N 1
ATOM 5780 C CA . ARG A 1 729 ? -26.230 1.830 18.348 1.00 95.12 729 ARG A CA 1
ATOM 5781 C C . ARG A 1 729 ? -26.269 2.652 17.076 1.00 95.12 729 ARG A C 1
ATOM 5783 O O . ARG A 1 729 ? -25.264 2.729 16.378 1.00 95.12 729 ARG A O 1
ATOM 5790 N N . GLY A 1 730 ? -27.408 3.275 16.798 1.00 95.75 730 GLY A N 1
ATOM 5791 C CA . GLY A 1 730 ? -27.570 4.291 15.766 1.00 95.75 730 GLY A CA 1
ATOM 5792 C C . GLY A 1 730 ? -28.040 5.596 16.395 1.00 95.75 730 GLY A C 1
ATOM 5793 O O . GLY A 1 730 ? -29.069 5.632 17.063 1.00 95.75 730 GLY A O 1
ATOM 5794 N N . LEU A 1 731 ? -27.285 6.663 16.186 1.00 95.12 731 LEU A N 1
ATOM 5795 C CA . LEU A 1 731 ? -27.544 7.998 16.705 1.00 95.12 731 LEU A CA 1
ATOM 5796 C C . LEU A 1 731 ? -27.532 8.967 15.528 1.00 95.12 731 LEU A C 1
ATOM 5798 O O . LEU A 1 731 ? -26.532 9.054 14.824 1.00 95.12 731 LEU A O 1
ATOM 5802 N N . ALA A 1 732 ? -28.635 9.664 15.283 1.00 95.25 732 ALA A N 1
ATOM 5803 C CA . ALA A 1 732 ? -28.762 10.573 14.145 1.00 95.25 732 ALA A CA 1
ATOM 5804 C C . ALA A 1 732 ? -29.688 11.744 14.462 1.00 95.25 732 ALA A C 1
ATOM 5806 O O . ALA A 1 732 ? -30.546 11.617 15.336 1.00 95.25 732 ALA A O 1
ATOM 5807 N N . ASP A 1 733 ? -29.492 12.877 13.777 1.00 92.62 733 ASP A N 1
ATOM 5808 C CA . ASP A 1 733 ? -30.383 14.040 13.912 1.00 92.62 733 ASP A CA 1
ATOM 5809 C C . ASP A 1 733 ? -31.805 13.700 13.460 1.00 92.62 733 ASP A C 1
ATOM 5811 O O . ASP A 1 733 ? -32.742 13.750 14.254 1.00 92.62 733 ASP A O 1
ATOM 5815 N N . ASP A 1 734 ? -31.925 13.216 12.227 1.00 94.44 734 ASP A N 1
ATOM 5816 C CA . ASP A 1 734 ? -33.159 12.685 11.664 1.00 94.44 734 ASP A CA 1
ATOM 5817 C C . ASP A 1 734 ? -33.110 11.147 11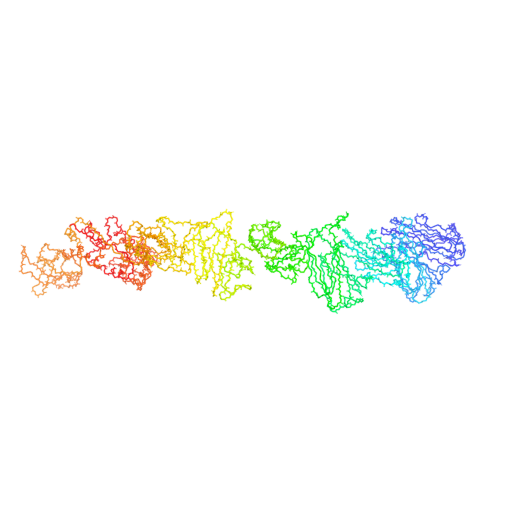.582 1.00 94.44 734 ASP A C 1
ATOM 5819 O O . ASP A 1 734 ? -33.011 10.456 12.600 1.00 94.44 734 ASP A O 1
ATOM 5823 N N . GLY A 1 735 ? -33.201 10.579 10.377 1.00 95.31 735 GLY A N 1
ATOM 5824 C CA . GLY A 1 735 ? -33.408 9.152 10.202 1.00 95.31 735 GLY A CA 1
ATOM 5825 C C . GLY A 1 735 ? -32.125 8.348 10.115 1.00 95.31 735 GLY A C 1
ATOM 5826 O O . GLY A 1 735 ? -31.207 8.700 9.376 1.00 95.31 735 GLY A O 1
ATOM 5827 N N . ILE A 1 736 ? -32.106 7.198 10.790 1.00 97.12 736 ILE A N 1
ATOM 5828 C CA . ILE A 1 736 ? -31.051 6.196 10.630 1.00 97.12 736 ILE A CA 1
ATOM 5829 C C . ILE A 1 736 ? -31.610 4.776 10.606 1.00 97.12 736 ILE A C 1
ATOM 5831 O O . ILE A 1 736 ? -32.516 4.434 11.369 1.00 97.12 736 ILE A O 1
ATOM 5835 N N . ARG A 1 737 ? -31.041 3.936 9.739 1.00 97.88 737 ARG A N 1
ATOM 5836 C CA . ARG A 1 737 ? -31.212 2.483 9.760 1.00 97.88 737 ARG A CA 1
ATOM 5837 C C . ARG A 1 737 ? -29.867 1.791 9.679 1.00 97.88 737 ARG A C 1
ATOM 5839 O O . ARG A 1 737 ? -28.989 2.239 8.947 1.00 97.88 737 ARG A O 1
ATOM 5846 N N . VAL A 1 738 ? -29.726 0.685 10.395 1.00 98.12 738 VAL A N 1
ATOM 5847 C CA . VAL A 1 738 ? -28.530 -0.160 10.353 1.00 98.12 738 VAL A CA 1
ATOM 5848 C C . VAL A 1 738 ? -28.952 -1.573 9.990 1.00 98.12 738 VAL A C 1
ATOM 5850 O O . VAL A 1 738 ? -29.869 -2.121 10.605 1.00 98.12 738 VAL A O 1
ATOM 5853 N N . TYR A 1 739 ? -28.271 -2.153 9.010 1.00 97.50 739 TYR A N 1
ATOM 5854 C CA . TYR A 1 739 ? -28.457 -3.521 8.556 1.00 97.50 739 TYR A CA 1
ATOM 5855 C C . TYR A 1 739 ? -27.158 -4.299 8.726 1.00 97.50 739 TYR A C 1
ATOM 5857 O O . TYR A 1 739 ? -26.082 -3.787 8.414 1.00 97.50 739 TYR A O 1
ATOM 5865 N N . ILE A 1 740 ? -27.274 -5.548 9.167 1.00 96.12 740 ILE A N 1
ATOM 5866 C CA . ILE A 1 740 ? -26.170 -6.509 9.236 1.00 96.12 740 ILE A CA 1
ATOM 5867 C C . ILE A 1 740 ? -26.589 -7.730 8.418 1.00 96.12 740 ILE A C 1
ATOM 5869 O O . ILE A 1 740 ? -27.687 -8.257 8.589 1.00 96.12 740 ILE A O 1
ATOM 5873 N N . ASP A 1 741 ? -25.761 -8.112 7.452 1.00 94.12 741 ASP A N 1
ATOM 5874 C CA . ASP A 1 741 ? -26.016 -9.190 6.488 1.00 94.12 741 ASP A CA 1
ATOM 5875 C C . ASP A 1 741 ? -27.376 -9.079 5.782 1.00 94.12 741 ASP A C 1
ATOM 5877 O O . ASP A 1 741 ? -28.042 -10.066 5.487 1.00 94.12 741 ASP A O 1
ATOM 5881 N N . GLY A 1 742 ? -27.796 -7.838 5.508 1.00 93.81 742 GLY A N 1
ATOM 5882 C CA . GLY A 1 742 ? -29.068 -7.519 4.853 1.00 93.81 742 GLY A CA 1
ATOM 5883 C C . GLY A 1 742 ? -30.285 -7.463 5.783 1.00 93.81 742 GLY A C 1
ATOM 5884 O O . GLY A 1 742 ? -31.359 -7.073 5.335 1.00 93.81 742 GLY A O 1
ATOM 5885 N N . ASN A 1 743 ? -30.135 -7.779 7.071 1.00 95.38 743 ASN A N 1
ATOM 5886 C CA . ASN A 1 743 ? -31.223 -7.763 8.050 1.00 95.38 743 ASN A CA 1
ATOM 5887 C C . ASN A 1 743 ? -31.227 -6.452 8.848 1.00 95.38 743 ASN A C 1
ATOM 5889 O O . ASN A 1 743 ? -30.190 -6.038 9.365 1.00 95.38 743 ASN A O 1
ATOM 5893 N N . LEU A 1 744 ? -32.393 -5.813 8.977 1.00 95.88 744 LEU A N 1
ATOM 5894 C CA . LEU A 1 744 ? -32.569 -4.563 9.725 1.00 95.88 744 LEU A CA 1
ATOM 5895 C C . LEU A 1 744 ? -32.432 -4.809 11.239 1.00 95.88 744 LEU A C 1
ATOM 5897 O O . LEU A 1 744 ? -33.202 -5.569 11.835 1.00 95.88 744 LEU A O 1
ATOM 5901 N N . VAL A 1 745 ? -31.451 -4.159 11.868 1.00 95.81 745 VAL A N 1
ATOM 5902 C CA . VAL A 1 745 ? -31.184 -4.275 13.315 1.00 95.81 745 VAL A CA 1
ATOM 5903 C C . VAL A 1 745 ? -31.570 -3.022 14.090 1.00 95.81 745 VAL A C 1
ATOM 5905 O O . VAL A 1 745 ? -32.112 -3.130 15.183 1.00 95.81 745 VAL A O 1
ATOM 5908 N N . VAL A 1 746 ? -31.356 -1.837 13.519 1.00 95.81 746 VAL A N 1
ATOM 5909 C CA . VAL A 1 746 ? -31.781 -0.560 14.109 1.00 95.81 746 VAL A CA 1
ATOM 5910 C C . VAL A 1 746 ? -32.639 0.163 13.088 1.00 95.81 746 VAL A C 1
ATOM 5912 O O . VAL A 1 746 ? -32.177 0.393 11.975 1.00 95.81 746 VAL A O 1
ATOM 5915 N N . ASP A 1 747 ? -33.859 0.543 13.472 1.00 94.44 747 ASP A N 1
ATOM 5916 C CA . ASP A 1 747 ? -34.750 1.368 12.651 1.00 94.44 747 ASP A CA 1
ATOM 5917 C C . ASP A 1 747 ? -35.258 2.576 13.429 1.00 94.44 747 ASP A C 1
ATOM 5919 O O . ASP A 1 747 ? -36.088 2.458 14.338 1.00 94.44 747 ASP A O 1
ATOM 5923 N N . ASN A 1 748 ? -34.743 3.744 13.064 1.00 93.69 748 ASN A N 1
ATOM 5924 C CA . ASN A 1 748 ? -35.188 5.032 13.563 1.00 93.69 748 ASN A CA 1
ATOM 5925 C C . ASN A 1 748 ? -35.395 6.004 12.391 1.00 93.69 748 ASN A C 1
ATOM 5927 O O . ASN A 1 748 ? -34.864 7.108 12.389 1.00 93.69 748 ASN A O 1
ATOM 5931 N N . TRP A 1 749 ? -36.115 5.577 11.350 1.00 94.75 749 TRP A N 1
ATOM 5932 C CA . TRP A 1 749 ? -36.311 6.347 10.116 1.00 94.75 749 TRP A CA 1
ATOM 5933 C C . TRP A 1 749 ? -37.425 7.400 10.215 1.00 94.75 749 TRP A C 1
ATOM 5935 O O . TRP A 1 749 ? -38.475 7.285 9.581 1.00 94.75 749 TRP A O 1
ATOM 5945 N N . LYS A 1 750 ? -37.214 8.432 11.032 1.00 92.12 750 LYS A N 1
ATOM 5946 C CA . LYS A 1 750 ? -38.166 9.536 11.225 1.00 92.12 750 LYS A CA 1
ATOM 5947 C C . LYS A 1 750 ? -37.445 10.861 11.448 1.00 92.12 750 LYS A C 1
ATOM 5949 O O . LYS A 1 750 ? -36.303 10.867 11.889 1.00 92.12 750 LYS A O 1
ATOM 5954 N N . ASN A 1 751 ? -38.130 11.969 11.168 1.00 92.56 751 ASN A N 1
ATOM 5955 C CA . ASN A 1 751 ? -37.594 13.305 11.436 1.00 92.56 751 ASN A CA 1
ATOM 5956 C C . ASN A 1 751 ? -37.369 13.499 12.937 1.00 92.56 751 ASN A C 1
ATOM 5958 O O . ASN A 1 751 ? -38.192 13.064 13.760 1.00 92.56 751 ASN A O 1
ATOM 5962 N N . GLY A 1 752 ? -36.305 14.207 13.301 1.00 86.81 752 GLY A N 1
ATOM 5963 C CA . GLY A 1 752 ? -36.029 14.427 14.698 1.00 86.81 752 GLY A CA 1
ATOM 5964 C C . GLY A 1 752 ? -34.934 15.411 15.066 1.00 86.81 752 GLY A C 1
ATOM 5965 O O . GLY A 1 752 ? -34.660 16.363 14.359 1.00 86.81 752 GLY A O 1
ATOM 5966 N N . VAL A 1 753 ? -34.433 15.221 16.287 1.00 84.44 753 VAL A N 1
ATOM 5967 C CA . VAL A 1 753 ? -33.287 15.943 16.849 1.00 84.44 753 VAL A CA 1
ATOM 5968 C C . VAL A 1 753 ? -32.407 14.868 17.465 1.00 84.44 753 VAL A C 1
ATOM 5970 O O . VAL A 1 753 ? -32.959 14.006 18.151 1.00 84.44 753 VAL A O 1
ATOM 5973 N N . TYR A 1 754 ? -31.102 14.927 17.210 1.00 89.50 754 TYR A N 1
ATOM 5974 C CA . TYR A 1 754 ? -30.030 13.980 17.553 1.00 89.50 754 TYR A CA 1
ATOM 5975 C C . TYR A 1 754 ? -30.388 12.923 18.615 1.00 89.50 754 TYR A C 1
ATOM 5977 O O . TYR A 1 754 ? -30.184 13.121 19.814 1.00 89.50 754 TYR A O 1
ATOM 5985 N N . ARG A 1 755 ? -30.941 11.790 18.158 1.00 91.19 755 ARG A N 1
ATOM 5986 C CA . ARG A 1 755 ? -31.576 10.748 18.980 1.00 91.19 755 ARG A CA 1
ATOM 5987 C C . ARG A 1 755 ? -30.945 9.378 18.775 1.00 91.19 755 ARG A C 1
ATOM 5989 O O . ARG A 1 755 ? -30.665 8.973 17.648 1.00 91.19 755 ARG A O 1
ATOM 5996 N N . GLU A 1 756 ? -30.760 8.657 19.876 1.00 93.50 756 GLU A N 1
ATOM 5997 C CA . GLU A 1 756 ? -30.211 7.301 19.883 1.00 93.50 756 GLU A CA 1
ATOM 5998 C C . GLU A 1 756 ? -31.321 6.249 19.779 1.00 93.50 756 GLU A C 1
ATOM 6000 O O . GLU A 1 756 ? -32.360 6.359 20.430 1.00 93.50 756 GLU A O 1
ATOM 6005 N N . LYS A 1 757 ? -31.059 5.189 19.013 1.00 94.31 757 LYS A N 1
ATOM 6006 C CA . LYS A 1 757 ? -31.745 3.903 19.118 1.00 94.31 757 LYS A CA 1
ATOM 6007 C C . LYS A 1 757 ? -30.714 2.780 19.103 1.00 94.31 757 LYS A C 1
ATOM 6009 O O . LYS A 1 757 ? -29.818 2.765 18.258 1.00 94.31 757 LYS A O 1
ATOM 6014 N N . ALA A 1 758 ? -30.840 1.844 20.036 1.00 95.19 758 ALA A N 1
ATOM 6015 C CA . ALA A 1 758 ? -29.901 0.745 20.188 1.00 95.19 758 ALA A CA 1
ATOM 6016 C C . ALA A 1 758 ? -30.609 -0.581 20.464 1.00 95.19 758 ALA A C 1
ATOM 6018 O O . ALA A 1 758 ? -31.708 -0.606 21.015 1.00 95.19 758 ALA A O 1
ATOM 6019 N N . THR A 1 759 ? -29.961 -1.683 20.097 1.00 95.25 759 THR A N 1
ATOM 6020 C CA . THR A 1 759 ? -30.431 -3.050 20.356 1.00 95.25 759 THR A CA 1
ATOM 6021 C C . THR A 1 759 ? -29.245 -3.960 20.676 1.00 95.25 759 THR A C 1
ATOM 6023 O O . THR A 1 759 ? -28.114 -3.653 20.280 1.00 95.25 759 THR A O 1
ATOM 6026 N N . LYS A 1 760 ? -29.485 -5.068 21.385 1.00 94.19 760 LYS A N 1
ATOM 6027 C CA . LYS A 1 760 ? -28.486 -6.117 21.608 1.00 94.19 760 LYS A CA 1
ATOM 6028 C C . LYS A 1 760 ? -28.832 -7.307 20.720 1.00 94.19 760 LYS A C 1
ATOM 6030 O O . LYS A 1 760 ? -29.906 -7.884 20.853 1.00 94.19 760 LYS A O 1
ATOM 6035 N N . VAL A 1 761 ? -27.924 -7.675 19.821 1.00 95.50 761 VAL A N 1
ATOM 6036 C CA . VAL A 1 761 ? -28.110 -8.803 18.901 1.00 95.50 761 VAL A CA 1
ATOM 6037 C C . VAL A 1 761 ? -26.896 -9.711 18.874 1.00 95.50 761 VAL A C 1
ATOM 6039 O O . VAL A 1 761 ? -25.756 -9.263 18.966 1.00 95.50 761 VAL A O 1
ATOM 6042 N N . LYS A 1 762 ? -27.141 -11.000 18.692 1.00 95.12 762 LYS A N 1
ATOM 6043 C CA . LYS A 1 762 ? -26.131 -12.004 18.417 1.00 95.12 762 LYS A CA 1
ATOM 6044 C C . LYS A 1 762 ? -25.802 -12.021 16.927 1.00 95.12 762 LYS A C 1
ATOM 6046 O O . LYS A 1 762 ? -26.696 -12.187 16.095 1.00 95.12 762 LYS A O 1
ATOM 6051 N N . ILE A 1 763 ? -24.518 -11.873 16.620 1.00 95.12 763 ILE A N 1
ATOM 6052 C CA . ILE A 1 763 ? -23.934 -12.059 15.291 1.00 95.12 763 ILE A CA 1
ATOM 6053 C C . ILE A 1 763 ? -23.315 -13.463 15.266 1.00 95.12 763 ILE A C 1
ATOM 6055 O O . ILE A 1 763 ? -22.493 -13.793 16.122 1.00 95.12 763 ILE A O 1
ATOM 6059 N N . ASP A 1 764 ? -23.754 -14.302 14.328 1.00 91.12 764 ASP A N 1
ATOM 6060 C CA . ASP A 1 764 ? -23.276 -15.680 14.144 1.00 91.12 764 ASP A CA 1
ATOM 6061 C C . ASP A 1 764 ? -22.262 -15.721 12.978 1.00 91.12 764 ASP A C 1
ATOM 6063 O O . ASP A 1 764 ? -22.507 -15.100 11.949 1.00 91.12 764 ASP A O 1
ATOM 6067 N N . ASP A 1 765 ? -21.167 -16.483 13.084 1.00 88.62 765 ASP A N 1
ATOM 6068 C CA . ASP A 1 765 ? -20.213 -16.684 11.974 1.00 88.62 765 ASP A CA 1
ATOM 6069 C C . ASP A 1 765 ? -20.739 -17.743 10.991 1.00 88.62 765 ASP A C 1
ATOM 6071 O O . ASP A 1 765 ? -20.447 -18.934 11.103 1.00 88.62 765 ASP A O 1
ATOM 6075 N N . VAL A 1 766 ? -21.579 -17.314 10.047 1.00 78.38 766 VAL A N 1
ATOM 6076 C CA . VAL A 1 766 ? -22.226 -18.218 9.078 1.00 78.38 766 VAL A CA 1
ATOM 6077 C C . VAL A 1 766 ? -21.255 -18.677 7.980 1.00 78.38 766 VAL A C 1
ATOM 6079 O O . VAL A 1 766 ? -21.397 -19.782 7.458 1.00 78.38 766 VAL A O 1
ATOM 6082 N N . SER A 1 767 ? -20.274 -17.848 7.611 1.00 75.88 767 SER A N 1
ATOM 6083 C CA . SER A 1 767 ? -19.338 -18.098 6.503 1.00 75.88 767 SER A CA 1
ATOM 6084 C C . SER A 1 767 ? -17.997 -18.710 6.925 1.00 75.88 767 SER A C 1
ATOM 6086 O O . SER A 1 767 ? -17.209 -19.072 6.051 1.00 75.88 767 SER A O 1
ATOM 6088 N N . GLY A 1 768 ? -17.729 -18.840 8.230 1.00 83.12 768 GLY A N 1
ATOM 6089 C CA . GLY A 1 768 ? -16.484 -19.391 8.786 1.00 83.12 768 GLY A CA 1
ATOM 6090 C C . GLY A 1 768 ? -15.284 -18.442 8.694 1.00 83.12 768 GLY A C 1
ATOM 6091 O O . GLY A 1 768 ? -14.149 -18.831 8.970 1.00 83.12 768 GLY A O 1
ATOM 6092 N N . ASP A 1 769 ? -15.518 -17.206 8.258 1.00 84.75 769 ASP A N 1
ATOM 6093 C CA . ASP A 1 769 ? -14.517 -16.157 8.123 1.00 84.75 769 ASP A CA 1
ATOM 6094 C C . ASP A 1 769 ? -14.863 -14.921 8.965 1.00 84.75 769 ASP A C 1
ATOM 6096 O O . ASP A 1 769 ? -14.093 -13.968 8.977 1.00 84.75 769 ASP A O 1
ATOM 6100 N N . ASN A 1 770 ? -15.962 -14.902 9.717 1.00 91.06 770 ASN A N 1
ATOM 6101 C CA . ASN A 1 770 ? -16.394 -13.743 10.499 1.00 91.06 770 ASN A CA 1
ATOM 6102 C C . ASN A 1 770 ? -16.607 -12.467 9.653 1.00 91.06 770 ASN A C 1
ATOM 6104 O O . ASN A 1 770 ? -16.564 -11.373 10.208 1.00 91.06 770 ASN A O 1
ATOM 6108 N N . ILE A 1 771 ? -16.759 -12.539 8.320 1.00 93.88 771 ILE A N 1
ATOM 6109 C CA . ILE A 1 771 ? -16.979 -11.353 7.473 1.00 93.88 771 ILE A CA 1
ATOM 6110 C C . ILE A 1 771 ? -18.475 -11.053 7.374 1.00 93.88 771 ILE A C 1
ATOM 6112 O O . ILE A 1 771 ? -19.231 -11.818 6.783 1.00 93.88 771 ILE A O 1
ATOM 6116 N N . HIS A 1 772 ? -18.866 -9.870 7.840 1.00 94.50 772 HIS A N 1
ATOM 6117 C CA . HIS A 1 772 ? -20.246 -9.394 7.827 1.00 94.50 772 HIS A CA 1
ATOM 6118 C C . HIS A 1 772 ? -20.403 -8.156 6.948 1.00 94.50 772 HIS A C 1
ATOM 6120 O O . HIS A 1 772 ? -19.572 -7.240 6.980 1.00 94.50 772 HIS A O 1
ATOM 6126 N N . TRP A 1 773 ? -21.490 -8.107 6.178 1.00 96.06 773 TRP A N 1
ATOM 6127 C CA . TRP A 1 773 ? -21.893 -6.907 5.449 1.00 96.06 773 TRP A CA 1
ATOM 6128 C C . TRP A 1 773 ? -22.646 -5.972 6.378 1.00 96.06 773 TRP A C 1
ATOM 6130 O O . TRP A 1 773 ? -23.635 -6.369 6.986 1.00 96.06 773 TRP A O 1
ATOM 6140 N N . ILE A 1 774 ? -22.240 -4.709 6.425 1.00 96.81 774 ILE A N 1
ATOM 6141 C CA . ILE A 1 774 ? -22.922 -3.690 7.216 1.00 96.81 774 ILE A CA 1
ATOM 6142 C C . ILE A 1 774 ? -23.364 -2.573 6.277 1.00 96.81 774 ILE A C 1
ATOM 6144 O O . ILE A 1 774 ? -22.570 -2.045 5.494 1.00 96.81 774 ILE A O 1
ATOM 6148 N N . GLU A 1 775 ? -24.639 -2.216 6.362 1.00 98.00 775 GLU A N 1
ATOM 6149 C CA . GLU A 1 775 ? -25.219 -1.088 5.643 1.00 98.00 775 GLU A CA 1
ATOM 6150 C C . GLU A 1 775 ? -25.840 -0.109 6.637 1.00 98.00 775 GLU A C 1
ATOM 6152 O O . GLU A 1 775 ? -26.619 -0.498 7.503 1.00 98.00 775 GLU A O 1
ATOM 6157 N N . VAL A 1 776 ? -25.503 1.170 6.505 1.00 98.19 776 VAL A N 1
ATOM 6158 C CA . VAL A 1 776 ? -26.099 2.259 7.279 1.00 98.19 776 VAL A CA 1
ATOM 615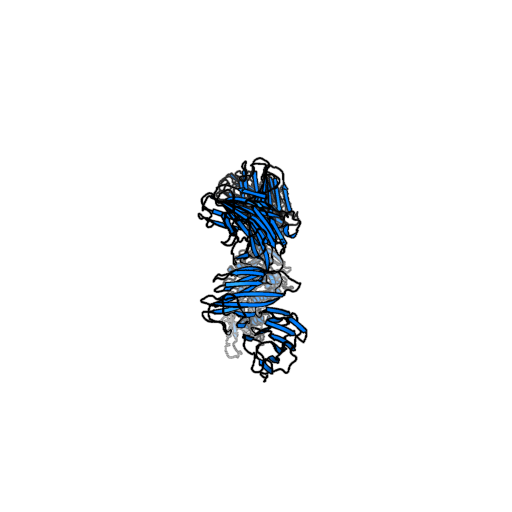9 C C . VAL A 1 776 ? -26.807 3.187 6.309 1.00 98.19 776 VAL A C 1
ATOM 6161 O O . VAL A 1 776 ? -26.187 3.748 5.409 1.00 98.19 776 VAL A O 1
ATOM 6164 N N . GLN A 1 777 ? -28.105 3.356 6.496 1.00 98.31 777 GLN A N 1
ATOM 6165 C CA . GLN A 1 777 ? -28.902 4.338 5.775 1.00 98.31 777 GLN A CA 1
ATOM 6166 C C . GLN A 1 777 ? -29.123 5.533 6.693 1.00 98.31 777 GLN A C 1
ATOM 6168 O O . GLN A 1 777 ? -29.458 5.359 7.863 1.00 98.31 777 GLN A O 1
ATOM 6173 N N . PHE A 1 778 ? -28.956 6.736 6.165 1.00 97.75 778 PHE A N 1
ATOM 6174 C CA . PHE A 1 778 ? -29.152 7.990 6.881 1.00 97.75 778 PHE A CA 1
ATOM 6175 C C . PHE A 1 778 ? -29.915 8.971 5.995 1.00 97.75 778 PHE A C 1
ATOM 6177 O O . PHE A 1 778 ? -29.682 8.996 4.786 1.00 97.75 778 PHE A O 1
ATOM 6184 N N . PHE A 1 779 ? -30.787 9.794 6.570 1.00 97.00 779 PHE A N 1
ATOM 6185 C CA . PHE A 1 779 ? -31.287 10.984 5.886 1.00 97.00 779 PHE A CA 1
ATOM 6186 C C . PHE A 1 779 ? -31.229 12.202 6.793 1.00 97.00 779 PHE A C 1
ATOM 6188 O O . PHE A 1 779 ? -31.337 12.075 8.008 1.00 97.00 779 PHE A O 1
ATOM 6195 N N . ASP A 1 780 ? -31.105 13.362 6.160 1.00 96.00 780 ASP A N 1
ATOM 6196 C CA . ASP A 1 780 ? -31.239 14.674 6.774 1.00 96.00 780 ASP A CA 1
ATOM 6197 C C . ASP A 1 780 ? -32.429 15.406 6.145 1.00 96.00 780 ASP A C 1
ATOM 6199 O O . ASP A 1 780 ? -32.620 15.420 4.921 1.00 96.00 780 ASP A O 1
ATOM 6203 N N . ASN A 1 781 ? -33.278 15.970 6.994 1.00 93.75 781 ASN A N 1
ATOM 6204 C CA . ASN A 1 781 ? -34.452 16.725 6.603 1.00 93.75 781 ASN A CA 1
ATOM 6205 C C . ASN A 1 781 ? -34.153 18.222 6.569 1.00 93.75 781 ASN A C 1
ATOM 6207 O O . ASN A 1 781 ? -34.375 18.855 5.536 1.00 93.75 781 ASN A O 1
ATOM 6211 N N . THR A 1 782 ? -33.693 18.762 7.699 1.00 90.62 782 THR A N 1
ATOM 6212 C CA . THR A 1 782 ? -33.390 20.182 7.902 1.00 90.62 782 THR A CA 1
ATOM 6213 C C . THR A 1 782 ? -32.371 20.354 9.027 1.00 90.62 782 THR A C 1
ATOM 6215 O O . THR A 1 782 ? -32.417 19.605 9.995 1.00 90.62 782 THR A O 1
ATOM 6218 N N . ASN A 1 783 ? -31.630 21.461 9.024 1.00 87.12 783 ASN A N 1
ATOM 6219 C CA . ASN A 1 783 ? -30.728 21.903 10.096 1.00 87.12 783 ASN A CA 1
ATOM 6220 C C . ASN A 1 783 ? -29.374 21.186 10.133 1.00 87.12 783 ASN A C 1
ATOM 6222 O O . ASN A 1 783 ? -28.446 21.657 9.473 1.00 87.12 783 ASN A O 1
ATOM 6226 N N . THR A 1 784 ? -29.191 20.207 11.026 1.00 91.62 784 THR A N 1
ATOM 6227 C CA . THR A 1 784 ? -27.874 19.697 11.428 1.00 91.62 784 THR A CA 1
ATOM 6228 C C . THR A 1 784 ? -27.675 18.235 11.061 1.00 91.62 784 THR A C 1
ATOM 6230 O O . THR A 1 784 ? -27.939 17.340 11.851 1.00 91.62 784 THR A O 1
ATOM 6233 N N . ALA A 1 785 ? -27.028 17.972 9.934 1.00 94.25 785 ALA A N 1
ATOM 6234 C CA . ALA A 1 785 ? -26.758 16.608 9.513 1.00 94.25 785 ALA A CA 1
ATOM 6235 C C . ALA A 1 785 ? -25.619 15.972 10.331 1.00 94.25 785 ALA A C 1
ATOM 6237 O O . ALA A 1 785 ? -24.429 16.258 10.136 1.00 94.25 785 ALA A O 1
ATOM 6238 N N . LYS A 1 786 ? -25.977 15.068 11.247 1.00 95.31 786 LYS A N 1
ATOM 6239 C CA . LYS A 1 786 ? -25.022 14.312 12.065 1.00 95.31 786 LYS A CA 1
ATOM 6240 C C . LYS A 1 786 ? -25.502 12.886 12.304 1.00 95.31 786 LYS A C 1
ATOM 6242 O O . LYS A 1 786 ? -26.662 12.676 12.647 1.00 95.31 786 LYS A O 1
ATOM 6247 N N . LEU A 1 787 ? -24.582 11.927 12.192 1.00 95.56 787 LEU A N 1
ATOM 6248 C CA . LEU A 1 787 ? -24.815 10.523 12.514 1.00 95.56 787 LEU A CA 1
ATOM 6249 C C . LEU A 1 787 ? -23.620 9.875 13.227 1.00 95.56 787 LEU A C 1
ATOM 6251 O O . LEU A 1 787 ? -22.460 10.243 13.020 1.00 95.56 787 LEU A O 1
ATOM 6255 N N . GLN A 1 788 ? -23.918 8.868 14.035 1.00 96.00 788 GLN A N 1
ATOM 6256 C CA . GLN A 1 788 ? -22.968 7.984 14.682 1.00 96.00 788 GLN A CA 1
ATOM 6257 C C . GLN A 1 788 ? -23.564 6.576 14.759 1.00 96.00 788 GLN A C 1
ATOM 6259 O O . GLN A 1 788 ? -24.674 6.388 15.248 1.00 96.00 788 GLN A O 1
ATOM 6264 N N . VAL A 1 789 ? -22.808 5.581 14.311 1.00 96.19 789 VAL A N 1
ATOM 6265 C CA . VAL A 1 789 ? -23.112 4.161 14.507 1.00 96.19 789 VAL A CA 1
ATOM 6266 C C . VAL A 1 789 ? -21.992 3.527 15.311 1.00 96.19 789 VAL A C 1
ATOM 6268 O O . VAL A 1 789 ? -20.829 3.843 15.063 1.00 96.19 789 VAL A O 1
ATOM 6271 N N . SER A 1 790 ? -22.314 2.635 16.247 1.00 94.75 790 SER A N 1
ATOM 6272 C CA . SER A 1 790 ? -21.332 1.757 16.891 1.00 94.75 790 SER A CA 1
ATOM 6273 C C . SER A 1 790 ? -21.805 0.304 16.934 1.00 94.75 790 SER A C 1
ATOM 6275 O O . SER A 1 790 ? -22.994 0.028 17.090 1.00 94.75 790 SER A O 1
ATOM 6277 N N . ILE A 1 791 ? -20.858 -0.617 16.739 1.00 94.75 791 ILE A N 1
ATOM 6278 C CA . ILE A 1 791 ? -21.050 -2.074 16.748 1.00 94.75 791 ILE A CA 1
ATOM 6279 C C . ILE A 1 791 ? -20.096 -2.658 17.790 1.00 94.75 791 ILE A C 1
ATOM 6281 O O . ILE A 1 791 ? -18.938 -2.984 17.518 1.00 94.75 791 ILE A O 1
ATOM 6285 N N . GLU A 1 792 ? -20.551 -2.722 19.031 1.00 92.06 792 GLU A N 1
ATOM 6286 C CA . GLU A 1 792 ? -19.685 -3.009 20.172 1.00 92.06 792 GLU A CA 1
ATOM 6287 C C . GLU A 1 792 ? -19.943 -4.417 20.696 1.00 92.06 792 GLU A C 1
ATOM 6289 O O . GLU A 1 792 ? -21.100 -4.732 20.966 1.00 92.06 792 GLU A O 1
ATOM 6294 N N . PRO A 1 793 ? -18.914 -5.268 20.872 1.00 92.38 793 PRO A N 1
ATOM 6295 C CA . PRO A 1 793 ? -19.120 -6.565 21.501 1.00 92.38 793 PRO A CA 1
ATOM 6296 C C . PRO A 1 793 ? -19.671 -6.352 22.913 1.00 92.38 793 PRO A C 1
ATOM 6298 O O . PRO A 1 793 ? -19.172 -5.521 23.677 1.00 92.38 793 PRO A O 1
ATOM 6301 N N . PHE A 1 794 ? -20.715 -7.086 23.266 1.00 88.50 794 PHE A N 1
ATOM 6302 C CA . PHE A 1 794 ? -21.297 -7.043 24.592 1.00 88.50 794 PHE A CA 1
ATOM 6303 C C . PHE A 1 794 ? -20.391 -7.797 25.571 1.00 88.50 794 PHE A C 1
ATOM 6305 O O . PHE A 1 794 ? -20.106 -8.980 25.408 1.00 88.50 794 PHE A O 1
ATOM 6312 N N . ASN A 1 795 ? -19.926 -7.091 26.598 1.00 80.38 795 ASN A N 1
ATOM 6313 C CA . ASN A 1 795 ? -19.326 -7.676 27.787 1.00 80.38 795 ASN A CA 1
ATOM 6314 C C . ASN A 1 795 ? -19.678 -6.789 28.991 1.00 80.38 795 ASN A C 1
ATOM 6316 O O . ASN A 1 795 ? -19.856 -5.577 28.845 1.00 80.38 795 ASN A O 1
ATOM 6320 N N . GLU A 1 796 ? -19.769 -7.367 30.188 1.00 70.50 796 GLU A N 1
ATOM 6321 C CA . GLU A 1 796 ? -20.141 -6.615 31.398 1.00 70.50 796 GLU A CA 1
ATOM 6322 C C . GLU A 1 796 ? -19.141 -5.490 31.726 1.00 70.50 796 GLU A C 1
ATOM 6324 O O . GLU A 1 796 ? -19.498 -4.475 32.322 1.00 70.50 796 GLU A O 1
ATOM 6329 N N . GLN A 1 797 ? -17.886 -5.608 31.279 1.00 63.34 797 GLN A N 1
ATOM 6330 C CA . GLN A 1 797 ? -16.860 -4.581 31.482 1.00 63.34 797 GLN A CA 1
ATOM 6331 C C . GLN A 1 797 ? -17.103 -3.312 30.646 1.00 63.34 797 GLN A C 1
ATOM 6333 O O . GLN A 1 797 ? -16.682 -2.225 31.048 1.00 63.34 797 GLN A O 1
ATOM 6338 N N . ASN A 1 798 ? -17.832 -3.407 29.532 1.00 62.84 798 ASN A N 1
ATOM 6339 C CA . ASN A 1 798 ? -18.230 -2.268 28.704 1.00 62.84 798 ASN A CA 1
ATOM 6340 C C . ASN A 1 798 ? -19.311 -1.407 29.385 1.00 62.84 798 ASN A C 1
ATOM 6342 O O . ASN A 1 798 ? -19.597 -0.306 28.919 1.00 62.84 798 ASN A O 1
ATOM 6346 N N . LEU A 1 799 ? -19.855 -1.844 30.530 1.00 68.38 799 LEU A N 1
ATOM 6347 C CA . LEU A 1 799 ? -20.784 -1.083 31.373 1.00 68.38 799 LEU A CA 1
ATOM 6348 C C . LEU A 1 799 ? -20.083 -0.164 32.399 1.00 68.38 799 LEU A C 1
ATOM 6350 O O . LEU A 1 799 ? -20.761 0.559 33.124 1.00 68.38 799 LEU A O 1
ATOM 6354 N N . ALA A 1 800 ? -18.744 -0.178 32.478 1.00 62.69 800 ALA A N 1
ATOM 6355 C CA . ALA A 1 800 ? -17.935 0.326 33.604 1.00 62.69 800 ALA A CA 1
ATOM 6356 C C . ALA A 1 800 ? -17.859 1.861 33.812 1.00 62.69 800 ALA A C 1
ATOM 6358 O O . ALA A 1 800 ? -16.827 2.369 34.245 1.00 62.69 800 ALA A O 1
ATOM 6359 N N . ASP A 1 801 ? -18.933 2.602 33.547 1.00 66.31 801 ASP A N 1
ATOM 6360 C CA . ASP A 1 801 ? -19.044 4.050 33.801 1.00 66.31 801 ASP A CA 1
ATOM 6361 C C . ASP A 1 801 ? -19.961 4.376 34.998 1.00 66.31 801 ASP A C 1
ATOM 6363 O O . ASP A 1 801 ? -20.477 5.479 35.128 1.00 66.31 801 ASP A O 1
ATOM 6367 N N . GLY A 1 802 ? -20.263 3.390 35.852 1.00 71.19 802 GLY A N 1
ATOM 6368 C CA . GLY A 1 802 ? -21.117 3.590 37.032 1.00 71.19 802 GLY A CA 1
ATOM 6369 C C . GLY A 1 802 ? -22.559 4.027 36.722 1.00 71.19 802 GLY A C 1
ATOM 6370 O O . GLY A 1 802 ? -23.289 4.410 37.638 1.00 71.19 802 GLY A O 1
ATOM 6371 N N . THR A 1 803 ? -22.986 3.950 35.460 1.00 86.25 803 THR A N 1
ATOM 6372 C CA . THR A 1 803 ? -24.354 4.224 35.000 1.00 86.25 803 THR A CA 1
ATOM 6373 C C . THR A 1 803 ? -25.091 2.921 34.730 1.00 86.25 803 THR A C 1
ATOM 6375 O O . THR A 1 803 ? -24.472 1.879 34.508 1.00 86.25 803 THR A O 1
ATOM 6378 N N . TRP A 1 804 ? -26.419 2.964 34.783 1.00 91.44 804 TRP A N 1
ATOM 6379 C CA . TRP A 1 804 ? -27.236 1.808 34.446 1.00 91.44 804 TRP A CA 1
ATOM 6380 C C . TRP A 1 804 ? -27.294 1.595 32.937 1.00 91.44 804 TRP A C 1
ATOM 6382 O O . TRP A 1 804 ? -27.291 2.537 32.139 1.00 91.44 804 TRP A O 1
ATOM 6392 N N . TYR A 1 805 ? -27.381 0.326 32.579 1.00 91.81 805 TYR A N 1
ATOM 6393 C CA . TYR A 1 805 ? -27.689 -0.185 31.258 1.00 91.81 805 TYR A CA 1
ATOM 6394 C C . TYR A 1 805 ? -29.013 -0.933 31.349 1.00 91.81 805 TYR A C 1
ATOM 6396 O O . TYR A 1 805 ? -29.174 -1.764 32.235 1.00 91.81 805 TYR A O 1
ATOM 6404 N N . ALA A 1 806 ? -29.962 -0.604 30.483 1.00 93.69 806 ALA A N 1
ATOM 6405 C CA . ALA A 1 806 ? -31.303 -1.161 30.476 1.00 93.69 806 ALA A CA 1
ATOM 6406 C C . ALA A 1 806 ? -31.578 -1.864 29.148 1.00 93.69 806 ALA A C 1
ATOM 6408 O O . ALA A 1 806 ? -31.368 -1.286 28.080 1.00 93.69 806 ALA A O 1
ATOM 6409 N N . GLU A 1 807 ? -32.095 -3.083 29.227 1.00 94.56 807 GLU A N 1
ATOM 6410 C CA . GLU A 1 807 ? -32.655 -3.826 28.104 1.00 94.56 807 GLU A CA 1
ATOM 6411 C C . GLU A 1 807 ? -34.170 -3.906 28.283 1.00 94.56 807 GLU A C 1
ATOM 6413 O O . GLU A 1 807 ? -34.642 -4.559 29.212 1.00 94.56 807 GLU A O 1
ATOM 6418 N N . TYR A 1 808 ? -34.923 -3.240 27.408 1.00 95.56 808 TYR A N 1
ATOM 6419 C CA . TYR A 1 808 ? -36.381 -3.307 27.367 1.00 95.56 808 TYR A CA 1
ATOM 6420 C C . TYR A 1 808 ? -36.828 -4.331 26.324 1.00 95.56 808 TYR A C 1
ATOM 6422 O O . TYR A 1 808 ? -36.475 -4.224 25.149 1.00 95.56 808 TYR A O 1
ATOM 6430 N N . TYR A 1 809 ? -37.612 -5.311 26.748 1.00 94.94 809 TYR A N 1
ATOM 6431 C CA . TYR A 1 809 ? -38.096 -6.425 25.942 1.00 94.94 809 TYR A CA 1
ATOM 6432 C C . TYR A 1 809 ? -39.578 -6.213 25.602 1.00 94.94 809 TYR A C 1
ATOM 6434 O O . TYR A 1 809 ? -40.345 -5.867 26.504 1.00 94.94 809 TYR A O 1
ATOM 6442 N N . PRO A 1 810 ? -40.013 -6.439 24.348 1.00 92.69 810 PRO A N 1
ATOM 6443 C CA . PRO A 1 810 ? -41.409 -6.271 23.930 1.00 92.69 810 PRO A CA 1
ATOM 6444 C C . PRO A 1 810 ? -42.332 -7.429 24.367 1.00 92.69 810 PRO A C 1
ATOM 6446 O O . PRO A 1 810 ? -43.417 -7.613 23.807 1.00 92.69 810 PRO A O 1
ATOM 6449 N N . GLU A 1 811 ? -41.899 -8.216 25.351 1.00 91.88 811 GLU A N 1
ATOM 6450 C CA . GLU A 1 811 ? -42.625 -9.324 25.952 1.00 91.88 811 GLU A CA 1
ATOM 6451 C C . GLU A 1 811 ? -42.272 -9.463 27.439 1.00 91.88 811 GLU A C 1
ATOM 6453 O O . GLU A 1 811 ? -41.234 -8.975 27.897 1.00 91.88 811 GLU A O 1
ATOM 6458 N N . ILE A 1 812 ? -43.115 -10.185 28.183 1.00 91.69 812 ILE A N 1
ATOM 6459 C CA . ILE A 1 812 ? -42.802 -10.617 29.546 1.00 91.69 812 ILE A CA 1
ATOM 6460 C C . ILE A 1 812 ? -41.801 -11.776 29.478 1.00 91.69 812 ILE A C 1
ATOM 6462 O O . ILE A 1 812 ? -42.128 -12.859 28.988 1.00 91.69 812 ILE A O 1
ATOM 6466 N N . ILE A 1 813 ? -40.584 -11.555 29.972 1.00 91.62 813 ILE A N 1
ATOM 6467 C CA . ILE A 1 813 ? -39.545 -12.593 30.062 1.00 91.62 813 ILE A CA 1
ATOM 6468 C C . ILE A 1 813 ? -39.722 -13.415 31.345 1.00 91.62 813 ILE A C 1
ATOM 6470 O O . ILE A 1 813 ? -40.352 -12.968 32.293 1.00 91.62 813 ILE A O 1
ATOM 6474 N N . SER A 1 814 ? -39.162 -14.622 31.421 1.00 87.88 814 SER A N 1
ATOM 6475 C CA . SER A 1 814 ? -39.088 -15.368 32.690 1.00 87.88 814 SER A CA 1
ATOM 6476 C C . SER A 1 814 ? -38.054 -14.747 33.642 1.00 87.88 814 SER A C 1
ATOM 6478 O O . SER A 1 814 ? -37.032 -14.230 33.189 1.00 87.88 814 SER A O 1
ATOM 6480 N N . LYS A 1 815 ? -38.252 -14.880 34.964 1.00 82.25 815 LYS A N 1
ATOM 6481 C CA . LYS A 1 815 ? -37.320 -14.362 35.987 1.00 82.25 815 LYS A CA 1
ATOM 6482 C C . LYS A 1 815 ? -35.872 -14.841 35.827 1.00 82.25 815 LYS A C 1
ATOM 6484 O O . LYS A 1 815 ? -34.947 -14.120 36.183 1.00 82.25 815 LYS A O 1
ATOM 6489 N N . ASN A 1 816 ? -35.681 -16.028 35.242 1.00 81.19 816 ASN A N 1
ATOM 6490 C CA . ASN A 1 816 ? -34.369 -16.642 35.010 1.00 81.19 816 ASN A CA 1
ATOM 6491 C C . ASN A 1 816 ? -33.880 -16.509 33.556 1.00 81.19 816 ASN A C 1
ATOM 6493 O O . ASN A 1 816 ? -32.869 -17.106 33.196 1.00 81.19 816 ASN A O 1
ATOM 6497 N N . GLN A 1 817 ? -34.603 -15.788 32.696 1.00 80.19 817 GLN A N 1
ATOM 6498 C CA . GLN A 1 817 ? -34.315 -15.726 31.266 1.00 80.19 817 GLN A CA 1
ATOM 6499 C C . GLN A 1 817 ? -33.794 -14.345 30.860 1.00 80.19 817 GLN A C 1
ATOM 6501 O O . GLN A 1 817 ? -34.317 -13.309 31.262 1.00 80.19 817 GLN A O 1
ATOM 6506 N N . VAL A 1 818 ? -32.767 -14.336 30.014 1.00 78.31 818 VAL A N 1
ATOM 6507 C CA . VAL A 1 818 ? -32.344 -13.172 29.227 1.00 78.31 818 VAL A CA 1
ATOM 6508 C C . VAL A 1 818 ? -32.443 -13.600 27.765 1.00 78.31 818 VAL A C 1
ATOM 6510 O O . VAL A 1 818 ? -31.645 -14.438 27.342 1.00 78.31 818 VAL A O 1
ATOM 6513 N N . PRO A 1 819 ? -33.448 -13.135 27.006 1.00 86.56 819 PRO A N 1
ATOM 6514 C CA . PRO A 1 819 ? -33.532 -13.425 25.580 1.00 86.56 819 PRO A CA 1
ATOM 6515 C C . PRO A 1 819 ? -32.265 -12.977 24.840 1.00 86.56 819 PRO A C 1
ATOM 6517 O O . PRO A 1 819 ? -31.756 -11.883 25.075 1.00 86.56 819 PRO A O 1
ATOM 6520 N N . SER A 1 820 ? -31.775 -13.821 23.932 1.00 88.62 820 SER A N 1
ATOM 6521 C CA . SER A 1 820 ? -30.694 -13.485 23.001 1.00 88.62 820 SER A CA 1
ATOM 6522 C C . SER A 1 820 ? -31.289 -13.411 21.601 1.00 88.62 820 SER A C 1
ATOM 6524 O O . SER A 1 820 ? -31.722 -14.431 21.060 1.00 88.62 820 SER A O 1
ATOM 6526 N N . TYR A 1 821 ? -31.365 -12.204 21.043 1.00 92.38 821 TYR A N 1
ATOM 6527 C CA . TYR A 1 821 ? -31.945 -11.971 19.721 1.00 92.38 821 TYR A CA 1
ATOM 6528 C C . TYR A 1 821 ? -30.893 -12.131 18.638 1.00 92.38 821 TYR A C 1
ATOM 6530 O O . TYR A 1 821 ? -29.815 -11.551 18.726 1.00 92.38 821 TYR A O 1
ATOM 6538 N N . LYS A 1 822 ? -31.206 -12.859 17.573 1.00 93.25 822 LYS A N 1
ATOM 6539 C CA . LYS A 1 822 ? -30.367 -12.919 16.376 1.00 93.25 822 LYS A CA 1
ATOM 6540 C C . LYS A 1 822 ? -30.616 -11.712 15.482 1.00 93.25 822 LYS A C 1
ATOM 6542 O O . LYS A 1 822 ? -31.668 -11.073 15.525 1.00 93.25 822 LYS A O 1
ATOM 6547 N N . VAL A 1 823 ? -29.668 -11.437 14.589 1.00 93.12 823 VAL A N 1
ATOM 6548 C CA . VAL A 1 823 ? -29.816 -10.392 13.561 1.00 93.12 823 VAL A CA 1
ATOM 6549 C C . VAL A 1 823 ? -31.113 -10.570 12.742 1.00 93.12 823 VAL A C 1
ATOM 6551 O O . VAL A 1 823 ? -31.786 -9.587 12.422 1.00 93.12 823 VAL A O 1
ATOM 6554 N N . THR A 1 824 ? -31.500 -11.821 12.469 1.00 92.25 824 THR A N 1
ATOM 6555 C CA . THR A 1 824 ? -32.676 -12.215 11.674 1.00 92.25 824 THR A CA 1
ATOM 6556 C C . THR A 1 824 ? -34.022 -12.049 12.382 1.00 92.25 824 THR A C 1
ATOM 6558 O O . THR A 1 824 ? -35.056 -12.119 11.721 1.00 92.25 824 THR A O 1
ATOM 6561 N N . ASP A 1 825 ? -34.048 -11.850 13.702 1.00 91.12 825 ASP A N 1
ATOM 6562 C CA . ASP A 1 825 ? -35.306 -11.829 14.455 1.00 91.12 825 ASP A CA 1
ATOM 6563 C C . ASP A 1 825 ? -36.097 -10.543 14.186 1.00 91.12 825 ASP A C 1
ATOM 6565 O O . ASP A 1 825 ? -35.547 -9.441 14.173 1.00 91.12 825 ASP A O 1
ATOM 6569 N N . SER A 1 826 ? -37.411 -10.651 13.979 1.00 86.50 826 SER A N 1
ATOM 6570 C CA . SER A 1 826 ? -38.262 -9.492 13.665 1.00 86.50 826 SER A CA 1
ATOM 6571 C C . SER A 1 826 ? -38.577 -8.618 14.883 1.00 86.50 826 SER A C 1
ATOM 6573 O O . SER A 1 826 ? -38.870 -7.435 14.732 1.00 86.50 826 SER A O 1
ATOM 6575 N N . LYS A 1 827 ? -38.533 -9.198 16.088 1.00 86.75 827 LYS A N 1
ATOM 6576 C CA . LYS A 1 827 ? -38.646 -8.494 17.371 1.00 86.75 827 LYS A CA 1
ATOM 6577 C C . LYS A 1 827 ? -37.297 -8.545 18.067 1.00 86.75 827 LYS A C 1
ATOM 6579 O O . LYS A 1 827 ? -36.650 -9.586 18.050 1.00 86.75 827 LYS A O 1
ATOM 6584 N N . LYS A 1 828 ? -36.886 -7.424 18.650 1.00 92.00 828 LYS A N 1
ATOM 6585 C CA . LYS A 1 828 ? -35.617 -7.272 19.362 1.00 92.00 828 LYS A CA 1
ATOM 6586 C C . LYS A 1 828 ? -35.836 -6.359 20.562 1.00 92.00 828 LYS A C 1
ATOM 6588 O O . LYS A 1 828 ? -36.752 -5.534 20.546 1.00 92.00 828 LYS A O 1
ATOM 6593 N N . ASN A 1 829 ? -34.991 -6.481 21.576 1.00 94.06 829 ASN A N 1
ATOM 6594 C CA . ASN A 1 829 ? -34.986 -5.539 22.686 1.00 94.06 829 ASN A CA 1
ATOM 6595 C C . ASN A 1 829 ? -34.518 -4.143 22.248 1.00 94.06 829 ASN A C 1
ATOM 6597 O O . ASN A 1 829 ? -33.795 -3.976 21.259 1.00 94.06 829 ASN A O 1
ATOM 6601 N N . ILE A 1 830 ? -34.883 -3.143 23.044 1.00 95.00 830 ILE A N 1
ATOM 6602 C CA . ILE A 1 830 ? -34.332 -1.793 22.966 1.00 95.00 830 ILE A CA 1
ATOM 6603 C C . ILE A 1 830 ? -33.373 -1.588 24.130 1.00 95.00 830 ILE A C 1
ATOM 6605 O O . ILE A 1 830 ? -33.699 -1.847 25.286 1.00 95.00 830 ILE A O 1
ATOM 6609 N N . VAL A 1 831 ? -32.180 -1.107 23.809 1.00 93.94 831 VAL A N 1
ATOM 6610 C CA . VAL A 1 831 ? -31.113 -0.841 24.769 1.00 93.94 831 VAL A CA 1
ATOM 6611 C C . VAL A 1 831 ? -31.052 0.654 25.071 1.00 93.94 831 VAL A C 1
ATOM 6613 O O . VAL A 1 831 ? -31.004 1.468 24.152 1.00 93.94 831 VAL A O 1
ATOM 6616 N N . VAL A 1 832 ? -30.978 1.020 26.352 1.00 92.81 832 VAL A N 1
ATOM 6617 C CA . VAL A 1 832 ? -30.751 2.401 26.817 1.00 92.81 832 VAL A CA 1
ATOM 6618 C C . VAL A 1 832 ? -29.670 2.409 27.894 1.00 92.81 832 VAL A C 1
ATOM 6620 O O . VAL A 1 832 ? -29.632 1.528 28.745 1.00 92.81 832 VAL A O 1
ATOM 6623 N N . GLY A 1 833 ? -28.785 3.404 27.900 1.00 90.31 833 GLY A N 1
ATOM 6624 C CA . GLY A 1 833 ? -27.771 3.529 28.949 1.00 90.31 833 GLY A CA 1
ATOM 6625 C C . GLY A 1 833 ? -26.508 2.694 28.719 1.00 90.31 833 GLY A C 1
ATOM 6626 O O . GLY A 1 833 ? -26.295 2.089 27.661 1.00 90.31 833 GLY A O 1
ATOM 6627 N N . GLY A 1 834 ? -25.629 2.712 29.719 1.00 87.25 834 GLY A N 1
ATOM 6628 C CA . GLY A 1 834 ? -24.260 2.201 29.653 1.00 87.25 834 GLY A CA 1
ATOM 6629 C C . GLY A 1 834 ? -23.212 3.249 29.244 1.00 87.25 834 GLY A C 1
ATOM 6630 O O . GLY A 1 834 ? -23.501 4.422 28.983 1.00 87.25 834 GLY A O 1
ATOM 6631 N N . LYS A 1 835 ? -21.947 2.818 29.186 1.00 83.56 835 LYS A N 1
ATOM 6632 C CA . LYS A 1 835 ? -20.770 3.685 28.990 1.00 83.56 835 LYS A CA 1
ATOM 6633 C C . LYS A 1 835 ? -20.821 4.534 27.714 1.00 83.56 835 LYS A C 1
ATOM 6635 O O . LYS A 1 835 ? -20.535 5.725 27.781 1.00 83.56 835 LYS A O 1
ATOM 6640 N N . ASN A 1 836 ? -21.232 3.951 26.590 1.00 83.19 836 ASN A N 1
ATOM 6641 C CA . ASN A 1 836 ? -21.201 4.608 25.274 1.00 83.19 836 ASN A CA 1
ATOM 6642 C C . ASN A 1 836 ? -22.574 5.122 24.800 1.00 83.19 836 ASN A C 1
ATOM 6644 O O . ASN A 1 836 ? -22.700 5.563 23.663 1.00 83.19 836 ASN A O 1
ATOM 6648 N N . SER A 1 837 ? -23.595 5.061 25.660 1.00 88.69 837 SER A N 1
ATOM 6649 C CA . SER A 1 837 ? -24.933 5.583 25.365 1.00 88.69 837 SER A CA 1
ATOM 6650 C C . SER A 1 837 ? -24.974 7.102 25.497 1.00 88.69 837 SER A C 1
ATOM 6652 O O . SER A 1 837 ? -24.459 7.655 26.475 1.00 88.69 837 SER A O 1
ATOM 6654 N N . PHE A 1 838 ? -25.634 7.765 24.549 1.00 88.12 838 PHE A N 1
ATOM 6655 C CA . PHE A 1 838 ? -25.954 9.189 24.610 1.00 88.12 838 PHE A CA 1
ATOM 6656 C C . PHE A 1 838 ? -26.917 9.494 25.767 1.00 88.12 838 PHE A C 1
ATOM 6658 O O . PHE A 1 838 ? -26.741 10.476 26.487 1.00 88.12 838 PHE A O 1
ATOM 6665 N N . THR A 1 839 ? -27.893 8.614 26.005 1.00 89.06 839 THR A N 1
ATOM 6666 C CA . THR A 1 839 ? -28.809 8.704 27.149 1.00 89.06 839 THR A CA 1
ATOM 6667 C C . THR A 1 839 ? -28.222 7.947 28.337 1.00 89.06 839 THR A C 1
ATOM 6669 O O . THR A 1 839 ? -28.065 6.728 28.274 1.00 89.06 839 THR A O 1
ATOM 6672 N N . LYS A 1 840 ? -27.887 8.647 29.424 1.00 88.62 840 LYS A N 1
ATOM 6673 C CA . LYS A 1 840 ? -27.382 8.039 30.667 1.00 88.62 840 LYS A CA 1
ATOM 6674 C C . LYS A 1 840 ? -28.530 7.749 31.632 1.00 88.62 840 LYS A C 1
ATOM 6676 O O . LYS A 1 840 ? -29.462 8.538 31.729 1.00 88.62 840 LYS A O 1
ATOM 6681 N N . ILE A 1 841 ? -28.428 6.645 32.370 1.00 91.12 841 ILE A N 1
ATOM 6682 C CA . ILE A 1 841 ? -29.363 6.290 33.443 1.00 91.12 841 ILE A CA 1
ATOM 6683 C C . ILE A 1 841 ? -28.592 6.352 34.770 1.00 91.12 841 ILE A C 1
ATOM 6685 O O . ILE A 1 841 ? -27.738 5.503 35.042 1.00 91.12 841 ILE A O 1
ATOM 6689 N N . SER A 1 842 ? -28.840 7.385 35.574 1.00 86.88 842 SER A N 1
ATOM 6690 C CA . SER A 1 842 ? -28.200 7.599 36.884 1.00 86.88 842 SER A CA 1
ATOM 6691 C C . SER A 1 842 ? -28.819 6.739 37.984 1.00 86.88 842 SER A C 1
ATOM 6693 O O . SER A 1 842 ? -28.108 6.142 38.798 1.00 86.88 842 SER A O 1
ATOM 6695 N N . ASP A 1 843 ? -30.139 6.643 37.963 1.00 90.94 843 ASP A N 1
ATOM 6696 C CA . ASP A 1 843 ? -30.997 6.061 38.983 1.00 90.94 843 ASP A CA 1
ATOM 6697 C C . ASP A 1 843 ? -32.201 5.370 38.331 1.00 90.94 843 ASP A C 1
ATOM 6699 O O . ASP A 1 843 ? -32.518 5.594 37.162 1.00 90.94 843 ASP A O 1
ATOM 6703 N N . ILE A 1 844 ? -32.837 4.475 39.085 1.00 94.69 844 ILE A N 1
ATOM 6704 C CA . ILE A 1 844 ? -34.053 3.779 38.665 1.00 94.69 844 ILE A CA 1
ATOM 6705 C C . ILE A 1 844 ? -35.160 4.306 39.566 1.00 94.69 844 ILE A C 1
ATOM 6707 O O . ILE A 1 844 ? -35.253 3.920 40.728 1.00 94.69 844 ILE A O 1
ATOM 6711 N N . ASN A 1 845 ? -35.959 5.222 39.034 1.00 94.75 845 ASN A N 1
ATOM 6712 C CA . ASN A 1 845 ? -37.132 5.787 39.692 1.00 94.75 845 ASN A CA 1
ATOM 6713 C C . ASN A 1 845 ? -38.153 6.188 38.621 1.00 94.75 845 ASN A C 1
ATOM 6715 O O . ASN A 1 845 ? -38.374 7.366 38.339 1.00 94.75 845 ASN A O 1
ATOM 6719 N N . TYR A 1 846 ? -38.707 5.181 37.957 1.00 94.69 846 TYR A N 1
ATOM 6720 C CA . TYR A 1 846 ? -39.616 5.351 36.837 1.00 94.69 846 TYR A CA 1
ATOM 6721 C C . TYR A 1 846 ? -41.069 5.204 37.278 1.00 94.69 846 TYR A C 1
ATOM 6723 O O . TYR A 1 846 ? -41.427 4.284 38.009 1.00 94.69 846 TYR A O 1
ATOM 6731 N N . ASN A 1 847 ? -41.909 6.111 36.786 1.00 93.38 847 ASN A N 1
ATOM 6732 C CA . ASN A 1 847 ? -43.360 6.056 36.901 1.00 93.38 847 ASN A CA 1
ATOM 6733 C C . ASN A 1 847 ? -43.942 6.419 35.534 1.00 93.38 847 ASN A C 1
ATOM 6735 O O . ASN A 1 847 ? -44.192 7.593 35.245 1.00 93.38 847 ASN A O 1
ATOM 6739 N N . TRP A 1 848 ? -44.075 5.411 34.674 1.00 93.75 848 TRP A N 1
ATOM 6740 C CA . TRP A 1 848 ? -44.566 5.584 33.308 1.00 93.75 848 TRP A CA 1
ATOM 6741 C C . TRP A 1 848 ? -46.089 5.700 33.249 1.00 93.75 848 TRP A C 1
ATOM 6743 O O . TRP A 1 848 ? -46.626 6.164 32.245 1.00 93.75 848 TRP A O 1
ATOM 6753 N N . LYS A 1 849 ? -46.803 5.353 34.329 1.00 91.81 849 LYS A N 1
ATOM 6754 C CA . LYS A 1 849 ? -48.270 5.266 34.326 1.00 91.81 849 LYS A CA 1
ATOM 6755 C C . LYS A 1 849 ? -48.699 4.326 33.189 1.00 91.81 849 LYS A C 1
ATOM 6757 O O . LYS A 1 849 ? -48.265 3.188 33.174 1.00 91.81 849 LYS A O 1
ATOM 6762 N N . LYS A 1 850 ? -49.503 4.797 32.232 1.00 92.00 850 LYS A N 1
ATOM 6763 C CA . LYS A 1 850 ? -49.987 4.012 31.083 1.00 92.00 850 LYS A CA 1
ATOM 6764 C C . LYS A 1 850 ? -49.177 4.232 29.799 1.00 92.00 850 LYS A C 1
ATOM 6766 O O . LYS A 1 850 ? -49.657 3.911 28.717 1.00 92.00 850 LYS A O 1
ATOM 6771 N N . GLU A 1 851 ? -48.004 4.853 29.900 1.00 93.75 851 GLU A N 1
ATOM 6772 C CA . GLU A 1 851 ? -47.139 5.144 28.754 1.00 93.75 851 GLU A CA 1
ATOM 6773 C C . GLU A 1 851 ? -46.064 4.066 28.579 1.00 93.75 851 GLU A C 1
ATOM 6775 O O . GLU A 1 851 ? -45.674 3.386 29.526 1.00 93.75 851 GLU A O 1
ATOM 6780 N N . ALA A 1 852 ? -45.547 3.931 27.359 1.00 93.50 852 ALA A N 1
ATOM 6781 C CA . ALA A 1 852 ? -44.440 3.026 27.068 1.00 93.50 852 ALA A CA 1
ATOM 6782 C C . ALA A 1 852 ? -43.118 3.505 27.696 1.00 93.50 852 ALA A C 1
ATOM 6784 O O . ALA A 1 852 ? -42.848 4.712 27.714 1.00 93.50 852 ALA A O 1
ATOM 6785 N N . PRO A 1 853 ? -42.234 2.585 28.129 1.00 93.81 853 PRO A N 1
ATOM 6786 C CA . PRO A 1 853 ? -40.960 2.964 28.732 1.00 93.81 853 PRO A CA 1
ATOM 6787 C C . PRO A 1 853 ? -40.000 3.611 27.728 1.00 93.81 853 PRO A C 1
ATOM 6789 O O . PRO A 1 853 ? -39.241 4.515 28.081 1.00 93.81 853 PRO A O 1
ATOM 6792 N N . VAL A 1 854 ? -40.034 3.141 26.478 1.00 92.75 854 VAL A N 1
ATOM 6793 C CA . VAL A 1 854 ? -39.234 3.620 25.348 1.00 92.75 854 VAL A CA 1
ATOM 6794 C C . VAL A 1 854 ? -39.988 3.379 24.036 1.00 92.75 854 VAL A C 1
ATOM 6796 O O . VAL A 1 854 ? -40.780 2.444 23.919 1.00 92.75 854 VAL A O 1
ATOM 6799 N N . ASP A 1 855 ? -39.720 4.206 23.026 1.00 88.69 855 ASP A N 1
ATOM 6800 C CA . ASP A 1 855 ? -40.339 4.100 21.700 1.00 88.69 855 ASP A CA 1
ATOM 6801 C C . ASP A 1 855 ? -40.033 2.753 21.021 1.00 88.69 855 ASP A C 1
ATOM 6803 O O . ASP A 1 855 ? -38.875 2.443 20.740 1.00 88.69 855 ASP A O 1
ATOM 6807 N N . GLY A 1 856 ? -41.073 1.971 20.719 1.00 87.88 856 GLY A N 1
ATOM 6808 C CA . GLY A 1 856 ? -40.971 0.616 20.158 1.00 87.88 856 GLY A CA 1
ATOM 6809 C C . GLY A 1 856 ? -41.264 -0.515 21.151 1.00 87.88 856 GLY A C 1
ATOM 6810 O O . GLY A 1 856 ? -41.312 -1.671 20.738 1.00 87.88 856 GLY A O 1
ATOM 6811 N N . ILE A 1 857 ? -41.503 -0.190 22.422 1.00 93.69 857 ILE A N 1
ATOM 6812 C CA . ILE A 1 857 ? -42.024 -1.106 23.445 1.00 93.69 857 ILE A CA 1
ATOM 6813 C C . ILE A 1 857 ? -43.480 -0.724 23.741 1.00 93.69 857 ILE A C 1
ATOM 6815 O O . ILE A 1 857 ? -43.837 0.450 23.665 1.00 93.69 857 ILE A O 1
ATOM 6819 N N . SER A 1 858 ? -44.345 -1.700 24.016 1.00 92.56 858 SER A N 1
ATOM 6820 C CA . SER A 1 858 ? -45.734 -1.439 24.415 1.00 92.56 858 SER A CA 1
ATOM 6821 C C . SER A 1 858 ? -45.818 -0.905 25.850 1.00 92.56 858 SER A C 1
ATOM 6823 O O . SER A 1 858 ? -44.925 -1.148 26.654 1.00 92.56 858 SER A O 1
ATOM 6825 N N . ALA A 1 859 ? -46.896 -0.182 26.171 1.00 93.00 859 ALA A N 1
ATOM 6826 C CA . ALA A 1 859 ? -47.154 0.294 27.535 1.00 93.00 859 ALA A CA 1
ATOM 6827 C C . ALA A 1 859 ? -47.408 -0.849 28.529 1.00 93.00 859 ALA A C 1
ATOM 6829 O O . ALA A 1 859 ? -46.978 -0.763 29.668 1.00 93.00 859 ALA A O 1
ATOM 6830 N N . ASP A 1 860 ? -48.043 -1.930 28.068 1.00 93.31 860 ASP A N 1
ATOM 6831 C CA . ASP A 1 860 ? -48.292 -3.149 28.839 1.00 93.31 860 ASP A CA 1
ATOM 6832 C C . ASP A 1 860 ? -47.483 -4.328 28.267 1.00 93.31 860 ASP A C 1
ATOM 6834 O O . ASP A 1 860 ? -47.062 -4.296 27.104 1.00 93.31 860 ASP A O 1
ATOM 6838 N N . LYS A 1 861 ? -47.342 -5.416 29.033 1.00 94.00 861 LYS A N 1
ATOM 6839 C CA . LYS A 1 861 ? -46.723 -6.694 28.614 1.00 94.00 861 LYS A CA 1
ATOM 6840 C C . LYS A 1 861 ? -45.263 -6.588 28.166 1.00 94.00 861 LYS A C 1
ATOM 6842 O O . LYS A 1 861 ? -44.858 -7.271 27.221 1.00 94.00 861 LYS A O 1
ATOM 6847 N N . PHE A 1 862 ? -44.471 -5.769 28.847 1.00 94.75 862 PHE A N 1
ATOM 6848 C CA . PHE A 1 862 ? -43.040 -5.621 28.580 1.00 94.75 862 PHE A CA 1
ATOM 6849 C C . PHE A 1 862 ? -42.190 -6.086 29.766 1.00 94.75 862 PHE A C 1
ATOM 6851 O O . PHE A 1 862 ? -42.679 -6.308 30.872 1.00 94.75 862 PHE A O 1
ATOM 6858 N N . SER A 1 863 ? -40.887 -6.239 29.550 1.00 95.38 863 SER A N 1
ATOM 6859 C CA . SER A 1 863 ? -39.914 -6.445 30.629 1.00 95.38 863 SER A CA 1
ATOM 6860 C C . SER A 1 863 ? -38.734 -5.500 30.504 1.00 95.38 863 SER A C 1
ATOM 6862 O O . SER A 1 863 ? -38.387 -5.073 29.408 1.00 95.38 863 SER A O 1
ATOM 6864 N N . ALA A 1 864 ? -38.094 -5.190 31.624 1.00 94.75 864 ALA A N 1
ATOM 6865 C CA . ALA A 1 864 ? -36.863 -4.421 31.679 1.00 94.75 864 ALA A CA 1
ATOM 6866 C C . ALA A 1 864 ? -35.817 -5.162 32.517 1.00 94.75 864 ALA A C 1
ATOM 6868 O O . ALA A 1 864 ? -36.106 -5.648 33.612 1.00 94.75 864 ALA A O 1
ATOM 6869 N N . VAL A 1 865 ? -34.588 -5.235 32.010 1.00 94.50 865 VAL A N 1
ATOM 6870 C CA . VAL A 1 865 ? -33.425 -5.717 32.761 1.00 94.50 865 VAL A CA 1
ATOM 6871 C C . VAL A 1 865 ? -32.437 -4.572 32.884 1.00 94.50 865 VAL A C 1
ATOM 6873 O O . VAL A 1 865 ? -31.882 -4.122 31.885 1.00 94.50 865 VAL A O 1
ATOM 6876 N N . TYR A 1 866 ? -32.227 -4.102 34.107 1.00 93.81 866 TYR A N 1
ATOM 6877 C CA . TYR A 1 866 ? -31.244 -3.084 34.437 1.00 93.81 866 TYR A CA 1
ATOM 6878 C C . TYR A 1 866 ? -29.990 -3.746 34.987 1.00 93.81 866 TYR A C 1
ATOM 6880 O O . TYR A 1 866 ? -30.064 -4.498 35.952 1.00 93.81 866 TYR A O 1
ATOM 6888 N N . THR A 1 867 ? -28.832 -3.426 34.428 1.00 91.69 867 THR A N 1
ATOM 6889 C CA . THR A 1 867 ? -27.530 -3.912 34.886 1.00 91.69 867 THR A CA 1
ATOM 6890 C C . THR A 1 867 ? -26.615 -2.735 35.182 1.00 91.69 867 THR A C 1
ATOM 6892 O O . THR A 1 867 ? -26.520 -1.785 34.400 1.00 91.69 867 THR A O 1
ATOM 6895 N N . LYS A 1 868 ? -25.912 -2.798 36.313 1.00 90.62 868 LYS A N 1
ATOM 6896 C CA . LYS A 1 868 ? -24.892 -1.825 36.703 1.00 90.62 868 LYS A CA 1
ATOM 6897 C C . LYS A 1 868 ? -23.713 -2.536 37.345 1.00 90.62 868 LYS A C 1
ATOM 6899 O O . LYS A 1 868 ? -23.879 -3.262 38.318 1.00 90.62 868 LYS A O 1
ATOM 6904 N N . VAL A 1 869 ? -22.513 -2.267 36.835 1.00 89.56 869 VAL A N 1
ATOM 6905 C CA . VAL A 1 869 ? -21.266 -2.660 37.500 1.00 89.56 869 VAL A CA 1
ATOM 6906 C C . VAL A 1 869 ? -20.842 -1.511 38.409 1.00 89.56 869 VAL A C 1
ATOM 6908 O O . VAL A 1 869 ? -20.385 -0.463 37.946 1.00 89.56 869 VAL A O 1
ATOM 6911 N N . LEU A 1 870 ? -21.035 -1.692 39.711 1.00 87.06 870 LEU A N 1
ATOM 6912 C CA . LEU A 1 870 ? -20.687 -0.731 40.747 1.00 87.06 870 LEU A CA 1
ATOM 6913 C C . LEU A 1 870 ? -19.301 -1.054 41.305 1.00 87.06 870 LEU A C 1
ATOM 6915 O O . LEU A 1 870 ? -19.075 -2.133 41.838 1.00 87.06 870 LEU A O 1
ATOM 6919 N N . ASN A 1 871 ? -18.372 -0.104 41.234 1.00 87.50 871 ASN A N 1
ATOM 6920 C CA . ASN A 1 871 ? -17.104 -0.223 41.946 1.00 87.50 871 ASN A CA 1
ATOM 6921 C C . ASN A 1 871 ? -17.261 0.314 43.374 1.00 87.50 871 ASN A C 1
ATOM 6923 O O . ASN A 1 871 ? -17.208 1.524 43.598 1.00 87.50 871 ASN A O 1
ATOM 6927 N N . VAL A 1 872 ? -17.465 -0.585 44.330 1.00 85.94 872 VAL A N 1
ATOM 6928 C CA . VAL A 1 872 ? -17.510 -0.282 45.759 1.00 85.94 872 VAL A CA 1
ATOM 6929 C C . VAL A 1 872 ? -16.086 0.014 46.232 1.00 85.94 872 VAL A C 1
ATOM 6931 O O . VAL A 1 872 ? -15.191 -0.829 46.172 1.00 85.94 872 VAL A O 1
ATOM 6934 N N . THR A 1 873 ? -15.845 1.243 46.682 1.00 81.31 873 THR A N 1
ATOM 6935 C CA . THR A 1 873 ? -14.496 1.722 47.030 1.00 81.31 873 THR A CA 1
ATOM 6936 C C . THR A 1 873 ? -13.998 1.223 48.388 1.00 81.31 873 THR A C 1
ATOM 6938 O O . THR A 1 873 ? -12.808 1.342 48.689 1.00 81.31 873 THR A O 1
ATOM 6941 N N . GLU A 1 874 ? -14.887 0.654 49.200 1.00 77.44 874 GLU A N 1
ATOM 6942 C CA . GLU A 1 874 ? -14.669 0.334 50.609 1.00 77.44 874 GLU A CA 1
ATOM 6943 C C . GLU A 1 874 ? -15.650 -0.736 51.103 1.00 77.44 874 GLU A C 1
ATOM 6945 O O . GLU A 1 874 ? -16.811 -0.735 50.714 1.00 77.44 874 GLU A O 1
ATOM 6950 N N . ASN A 1 875 ? -15.203 -1.614 52.002 1.00 81.88 875 ASN A N 1
ATOM 6951 C CA . ASN A 1 875 ? -16.077 -2.581 52.671 1.00 81.88 875 ASN A CA 1
ATOM 6952 C C . ASN A 1 875 ? -17.215 -1.834 53.384 1.00 81.88 875 ASN A C 1
ATOM 6954 O O . ASN A 1 875 ? -16.939 -0.954 54.202 1.00 81.88 875 ASN A O 1
ATOM 6958 N N . THR A 1 876 ? -18.477 -2.122 53.065 1.00 84.06 876 THR A N 1
ATOM 6959 C CA . THR A 1 876 ? -19.628 -1.363 53.586 1.00 84.06 876 THR A CA 1
ATOM 6960 C C . THR A 1 876 ? -20.907 -2.195 53.560 1.00 84.06 876 THR A C 1
ATOM 6962 O O . THR A 1 876 ? -21.102 -3.026 52.678 1.00 84.06 876 THR A O 1
ATOM 6965 N N . ASN A 1 877 ? -21.801 -1.965 54.524 1.00 87.25 877 ASN A N 1
ATOM 6966 C CA . ASN A 1 877 ? -23.138 -2.552 54.521 1.00 87.25 877 ASN A CA 1
ATOM 6967 C C . ASN A 1 877 ? -24.123 -1.598 53.839 1.00 87.25 877 ASN A C 1
ATOM 6969 O O . ASN A 1 877 ? -24.094 -0.392 54.102 1.00 87.25 877 ASN A O 1
ATOM 6973 N N . TYR A 1 878 ? -25.009 -2.139 53.010 1.00 89.62 878 TYR A N 1
ATOM 6974 C CA . TYR A 1 878 ? -26.028 -1.394 52.285 1.00 89.62 878 TYR A CA 1
ATOM 6975 C C . TYR A 1 878 ? -27.432 -1.928 52.570 1.00 89.62 878 TYR A C 1
ATOM 6977 O O . TYR A 1 878 ? -27.671 -3.134 52.587 1.00 89.62 878 TYR A O 1
ATOM 6985 N N . ASN A 1 879 ? -28.374 -1.005 52.737 1.00 90.69 879 ASN A N 1
ATOM 6986 C CA . ASN A 1 879 ? -29.792 -1.268 52.582 1.00 90.69 879 ASN A CA 1
ATOM 6987 C C . ASN A 1 879 ? -30.143 -1.135 51.101 1.00 90.69 879 ASN A C 1
ATOM 6989 O O . ASN A 1 879 ? -29.872 -0.091 50.502 1.00 90.69 879 ASN A O 1
ATOM 6993 N N . PHE A 1 880 ? -30.764 -2.165 50.541 1.00 93.88 880 PHE A N 1
ATOM 6994 C CA . PHE A 1 880 ? -31.377 -2.116 49.219 1.00 93.88 880 PHE A CA 1
ATOM 6995 C C . PHE A 1 880 ? -32.882 -1.978 49.374 1.00 93.88 880 PHE A C 1
ATOM 6997 O O . PHE A 1 880 ? -33.477 -2.736 50.137 1.00 93.88 880 PHE A O 1
ATOM 7004 N N . ILE A 1 881 ? -33.482 -1.037 48.654 1.00 93.25 881 ILE A N 1
ATOM 7005 C CA . ILE A 1 881 ? -34.925 -0.797 48.638 1.00 93.25 881 ILE A CA 1
ATOM 7006 C C . ILE A 1 881 ? -35.384 -0.896 47.189 1.00 93.25 881 ILE A C 1
ATOM 7008 O O . ILE A 1 881 ? -34.822 -0.239 46.316 1.00 93.25 881 ILE A O 1
ATOM 7012 N N . LEU A 1 882 ? -36.388 -1.725 46.927 1.00 93.62 882 LEU A N 1
ATOM 7013 C CA . LEU A 1 882 ? -36.922 -1.975 45.596 1.00 93.62 882 LEU A CA 1
ATOM 7014 C C . LEU A 1 882 ? -38.447 -1.980 45.640 1.00 93.62 882 LEU A C 1
ATOM 7016 O O . LEU A 1 882 ? -39.059 -2.680 46.449 1.00 93.62 882 LEU A O 1
ATOM 7020 N N . LYS A 1 883 ? -39.064 -1.219 44.742 1.00 92.38 883 LYS A N 1
ATOM 7021 C CA . LYS A 1 883 ? -40.516 -1.125 44.608 1.00 92.38 883 LYS A CA 1
ATOM 7022 C C . LYS A 1 883 ? -40.888 -1.252 43.141 1.00 92.38 883 LYS A C 1
ATOM 7024 O O . LYS A 1 883 ? -40.234 -0.638 42.305 1.00 92.38 883 LYS A O 1
ATOM 7029 N N . ALA A 1 884 ? -41.940 -1.999 42.851 1.00 92.69 884 ALA A N 1
ATOM 7030 C CA . ALA A 1 884 ? -42.547 -2.064 41.529 1.00 92.69 884 ALA A CA 1
ATOM 7031 C C . ALA A 1 884 ? -44.063 -2.229 41.661 1.00 92.69 884 ALA A C 1
ATOM 7033 O O . ALA A 1 884 ? -44.543 -2.594 42.746 1.00 92.69 884 ALA A O 1
ATOM 7034 N N . ASP A 1 885 ? -44.823 -1.882 40.627 1.00 89.69 885 ASP A N 1
ATOM 7035 C CA . ASP A 1 885 ? -46.243 -2.221 40.577 1.00 89.69 885 ASP A CA 1
ATOM 7036 C C . ASP A 1 885 ? -46.419 -3.709 40.354 1.00 89.69 885 ASP A C 1
ATOM 7038 O O . ASP A 1 885 ? -47.049 -4.322 41.195 1.00 89.69 885 ASP A O 1
ATOM 7042 N N . ASP A 1 886 ? -45.805 -4.288 39.328 1.00 91.94 886 ASP A N 1
ATOM 7043 C CA . ASP A 1 886 ? -45.925 -5.709 39.010 1.00 91.94 886 ASP A CA 1
ATOM 7044 C C . ASP A 1 886 ? -44.750 -6.526 39.590 1.00 91.94 886 ASP A C 1
ATOM 7046 O O . ASP A 1 886 ? -44.468 -6.455 40.792 1.00 91.94 886 ASP A O 1
ATOM 7050 N N . GLY A 1 887 ? -44.080 -7.364 38.793 1.00 91.81 887 GLY A N 1
ATOM 7051 C CA . GLY A 1 887 ? -43.039 -8.259 39.289 1.00 91.81 887 GLY A CA 1
ATOM 7052 C C . GLY A 1 887 ? -41.645 -7.661 39.187 1.00 91.81 887 GLY A C 1
ATOM 7053 O O . GLY A 1 887 ? -41.266 -7.091 38.163 1.00 91.81 887 GLY A O 1
ATOM 7054 N N . VAL A 1 888 ? -40.851 -7.834 40.246 1.00 93.25 888 VAL A N 1
ATOM 7055 C CA . VAL A 1 888 ? -39.485 -7.308 40.303 1.00 93.25 888 VAL A CA 1
ATOM 7056 C C . VAL A 1 888 ? -38.526 -8.241 41.043 1.00 93.25 888 VAL A C 1
ATOM 7058 O O . VAL A 1 888 ? -38.915 -8.968 41.958 1.00 93.25 888 VAL A O 1
ATOM 7061 N N . MET A 1 889 ? -37.254 -8.228 40.655 1.00 93.56 889 MET A N 1
ATOM 7062 C CA . MET A 1 889 ? -36.187 -9.017 41.272 1.00 93.56 889 MET A CA 1
ATOM 7063 C C . MET A 1 889 ? -34.898 -8.197 41.361 1.00 93.56 889 MET A C 1
ATOM 7065 O O . MET A 1 889 ? -34.565 -7.493 40.410 1.00 93.56 889 MET A O 1
ATOM 7069 N N . LEU A 1 890 ? -34.167 -8.317 42.473 1.00 94.69 890 LEU A N 1
ATOM 7070 C CA . LEU A 1 890 ? -32.815 -7.777 42.656 1.00 94.69 890 LEU A CA 1
ATOM 7071 C C . LEU A 1 890 ? -31.820 -8.918 42.817 1.00 94.69 890 LEU A C 1
ATOM 7073 O O . LEU A 1 890 ? -31.962 -9.756 43.710 1.00 94.69 890 LEU A O 1
ATOM 7077 N N . GLU A 1 891 ? -30.767 -8.872 42.019 1.00 94.50 891 GLU A N 1
ATOM 7078 C CA . GLU A 1 891 ? -29.614 -9.753 42.081 1.00 94.50 891 GLU A CA 1
ATOM 7079 C C . GLU A 1 891 ? -28.340 -8.920 42.265 1.00 94.50 891 GLU A C 1
ATOM 7081 O O . GLU A 1 891 ? -28.166 -7.877 41.631 1.00 94.50 891 GLU A O 1
ATOM 7086 N N . VAL A 1 892 ? -27.454 -9.374 43.150 1.00 94.00 892 VAL A N 1
ATOM 7087 C CA . VAL A 1 892 ? -26.128 -8.788 43.364 1.00 94.00 892 VAL A CA 1
ATOM 7088 C C . VAL A 1 892 ? -25.094 -9.907 43.286 1.00 94.00 892 VAL A C 1
ATOM 7090 O O . VAL A 1 892 ? -25.213 -10.903 43.996 1.00 94.00 892 VAL A O 1
ATOM 7093 N N . ASP A 1 893 ? -24.113 -9.764 42.395 1.00 91.75 893 ASP A N 1
ATOM 7094 C CA . ASP A 1 893 ? -23.063 -10.753 42.100 1.00 91.75 893 ASP A CA 1
ATOM 7095 C C . ASP A 1 893 ? -23.596 -12.171 41.829 1.00 91.75 893 ASP A C 1
ATOM 7097 O O . ASP A 1 893 ? -23.078 -13.161 42.349 1.00 91.75 893 ASP A O 1
ATOM 7101 N N . GLY A 1 894 ? -24.675 -12.285 41.049 1.00 90.06 894 GLY A N 1
ATOM 7102 C CA . GLY A 1 894 ? -25.302 -13.576 40.749 1.00 90.06 894 GLY A CA 1
ATOM 7103 C C . GLY A 1 894 ? -26.238 -14.101 41.844 1.00 90.06 894 GLY A C 1
ATOM 7104 O O . GLY A 1 894 ? -26.896 -15.123 41.653 1.00 90.06 894 GLY A O 1
ATOM 7105 N N . LYS A 1 895 ? -26.319 -13.435 43.004 1.00 92.31 895 LYS A N 1
ATOM 7106 C CA . LYS A 1 895 ? -27.167 -13.849 44.126 1.00 92.31 895 LYS A CA 1
ATOM 7107 C C . LYS A 1 895 ? -28.444 -13.020 44.192 1.00 92.31 895 LYS A C 1
ATOM 7109 O O . LYS A 1 895 ? -28.402 -11.810 44.400 1.00 92.31 895 LYS A O 1
ATOM 7114 N N . VAL A 1 896 ? -29.593 -13.689 44.113 1.00 92.94 896 VAL A N 1
ATOM 7115 C CA . VAL A 1 896 ? -30.906 -13.058 44.303 1.00 92.94 896 VAL A CA 1
ATOM 7116 C C . VAL A 1 896 ? -31.063 -12.611 45.760 1.00 92.94 896 VAL A C 1
ATOM 7118 O O . VAL A 1 896 ? -30.974 -13.426 46.681 1.00 92.94 896 VAL A O 1
ATOM 7121 N N . LEU A 1 897 ? -31.278 -11.311 45.967 1.00 93.88 897 LEU A N 1
ATOM 7122 C CA . LEU A 1 897 ? -31.512 -10.707 47.282 1.00 93.88 897 LEU A CA 1
ATOM 7123 C C . LEU A 1 897 ? -32.989 -10.361 47.513 1.00 93.88 897 LEU A C 1
ATOM 7125 O O . LEU A 1 897 ? -33.458 -10.443 48.645 1.00 93.88 897 LEU A O 1
ATOM 7129 N N . ILE A 1 898 ? -33.721 -9.996 46.456 1.00 92.00 898 ILE A N 1
ATOM 7130 C CA . ILE A 1 898 ? -35.174 -9.767 46.481 1.00 92.00 898 ILE A CA 1
ATOM 7131 C C . ILE A 1 898 ? -35.781 -10.545 45.316 1.00 92.00 898 ILE A C 1
ATOM 7133 O O . ILE A 1 898 ? -35.394 -10.309 44.175 1.00 92.00 898 ILE A O 1
ATOM 7137 N N . ASP A 1 899 ? -36.744 -11.425 45.593 1.00 91.44 899 ASP A N 1
ATOM 7138 C CA . ASP A 1 899 ? -37.594 -12.079 44.588 1.00 91.44 899 ASP A CA 1
ATOM 7139 C C . ASP A 1 899 ? -39.058 -11.737 44.891 1.00 91.44 899 ASP A C 1
ATOM 7141 O O . ASP A 1 899 ? -39.693 -12.354 45.746 1.00 91.44 899 ASP A O 1
ATOM 7145 N N . ALA A 1 900 ? -39.572 -10.711 44.214 1.00 90.62 900 ALA A N 1
ATOM 7146 C CA . ALA A 1 900 ? -40.972 -10.302 44.250 1.00 90.62 900 ALA A CA 1
ATOM 7147 C C . ALA A 1 900 ? -41.619 -10.518 42.870 1.00 90.62 900 ALA A C 1
ATOM 7149 O O . ALA A 1 900 ? -42.436 -9.722 42.416 1.00 90.62 900 ALA A O 1
ATOM 7150 N N . TRP A 1 901 ? -41.231 -11.590 42.167 1.00 89.75 901 TRP A N 1
ATOM 7151 C CA . TRP A 1 901 ? -41.664 -11.830 40.789 1.00 89.75 901 TRP A CA 1
ATOM 7152 C C . TRP A 1 901 ? -43.150 -12.203 40.658 1.00 89.75 901 TRP A C 1
ATOM 7154 O O . TRP A 1 901 ? -43.799 -11.857 39.672 1.00 89.75 901 TRP A O 1
ATOM 7164 N N . SER A 1 902 ? -43.697 -12.930 41.640 1.00 81.12 902 SER A N 1
ATOM 7165 C CA . SER A 1 902 ? -45.066 -13.484 41.609 1.00 81.12 902 SER A CA 1
ATOM 7166 C C . SER A 1 902 ? -45.931 -13.075 42.811 1.00 81.12 902 SER A C 1
ATOM 7168 O O . SER A 1 902 ? -46.975 -13.676 43.051 1.00 81.12 902 SER A O 1
ATOM 7170 N N . GLY A 1 903 ? -45.516 -12.072 43.588 1.00 62.50 903 GLY A N 1
ATOM 7171 C CA . GLY A 1 903 ? -46.253 -11.614 44.766 1.00 62.50 903 GLY A CA 1
ATOM 7172 C C . GLY A 1 903 ? -45.591 -10.409 45.430 1.00 62.50 903 GLY A C 1
ATOM 7173 O O . GLY A 1 903 ? -44.369 -10.364 45.523 1.00 62.50 903 GLY A O 1
ATOM 7174 N N . ASN A 1 904 ? -46.418 -9.479 45.927 1.00 59.34 904 ASN A N 1
ATOM 7175 C CA . ASN A 1 904 ? -46.080 -8.157 46.499 1.00 59.34 904 ASN A CA 1
ATOM 7176 C C . ASN A 1 904 ? -46.079 -6.955 45.535 1.00 59.34 904 ASN A C 1
ATOM 7178 O O . ASN A 1 904 ? -45.394 -5.963 45.786 1.00 59.34 904 ASN A O 1
ATOM 7182 N N . VAL A 1 905 ? -46.952 -7.014 44.526 1.00 62.59 905 VAL A N 1
ATOM 7183 C CA . VAL A 1 905 ? -47.424 -5.874 43.721 1.00 62.59 905 VAL A CA 1
ATOM 7184 C C . VAL A 1 905 ? -47.705 -4.666 44.628 1.00 62.59 905 VAL A C 1
ATOM 7186 O O . VAL A 1 905 ? -48.455 -4.789 45.603 1.00 62.59 905 VAL A O 1
ATOM 7189 N N . GLY A 1 906 ? -47.084 -3.510 44.379 1.00 65.88 906 GLY A N 1
ATOM 7190 C CA . GLY A 1 906 ? -47.350 -2.295 45.165 1.00 65.88 906 GLY A CA 1
ATOM 7191 C C . GLY A 1 906 ? -46.442 -2.035 46.381 1.00 65.88 906 GLY A C 1
ATOM 7192 O O . GLY A 1 906 ? -46.407 -0.908 46.892 1.00 65.88 906 GLY A O 1
ATOM 7193 N N . LYS A 1 907 ? -45.736 -3.054 46.896 1.00 77.00 907 LYS A N 1
ATOM 7194 C CA . LYS A 1 907 ? -45.044 -2.985 48.199 1.00 77.00 907 LYS A CA 1
ATOM 7195 C C . LYS A 1 907 ? -43.555 -2.670 48.072 1.00 77.00 907 LYS A C 1
ATOM 7197 O O . LYS A 1 907 ? -42.887 -3.049 47.116 1.00 77.00 907 LYS A O 1
ATOM 7202 N N . GLU A 1 908 ? -43.037 -1.985 49.086 1.00 84.38 908 GLU A N 1
ATOM 7203 C CA . GLU A 1 908 ? -41.604 -1.768 49.265 1.00 84.38 908 GLU A CA 1
ATOM 7204 C C . GLU A 1 908 ? -40.945 -3.062 49.763 1.00 84.38 908 GLU A C 1
ATOM 7206 O O . GLU A 1 908 ? -41.302 -3.580 50.822 1.00 84.38 908 GLU A O 1
ATOM 7211 N N . ASN A 1 909 ? -39.999 -3.593 48.989 1.00 87.81 909 ASN A N 1
ATOM 7212 C CA . ASN A 1 909 ? -39.179 -4.738 49.366 1.00 87.81 909 ASN A CA 1
ATOM 7213 C C . ASN A 1 909 ? -37.795 -4.231 49.766 1.00 87.81 909 ASN A C 1
ATOM 7215 O O . ASN A 1 909 ? -37.195 -3.434 49.045 1.00 87.81 909 ASN A O 1
ATOM 7219 N N . GLN A 1 910 ? -37.276 -4.698 50.901 1.00 90.00 910 GLN A N 1
ATOM 7220 C CA . GLN A 1 910 ? -36.001 -4.223 51.428 1.00 90.00 910 GLN A CA 1
ATOM 7221 C C . GLN A 1 910 ? -35.094 -5.360 51.882 1.00 90.00 910 GLN A C 1
ATOM 7223 O O . GLN A 1 910 ? -35.541 -6.336 52.482 1.00 90.00 910 GLN A O 1
ATOM 7228 N N . VAL A 1 911 ? -33.798 -5.191 51.637 1.00 90.62 911 VAL A N 1
ATOM 7229 C CA . VAL A 1 911 ? -32.731 -6.019 52.201 1.00 90.62 911 VAL A CA 1
ATOM 7230 C C . VAL A 1 911 ? -31.892 -5.105 53.067 1.00 90.62 911 VAL A C 1
ATOM 7232 O O . VAL A 1 911 ? -31.245 -4.193 52.557 1.00 90.62 911 VAL A O 1
ATOM 7235 N N . LEU A 1 912 ? -31.934 -5.328 54.377 1.00 86.94 912 LEU A N 1
ATOM 7236 C CA . LEU A 1 912 ? -31.222 -4.502 55.341 1.00 86.94 912 LEU A CA 1
ATOM 7237 C C . LEU A 1 912 ? -29.811 -5.040 55.572 1.00 86.94 912 LEU A C 1
ATOM 7239 O O . LEU A 1 912 ? -29.628 -6.237 55.792 1.00 86.94 912 LEU A O 1
ATOM 7243 N N . GLY A 1 913 ? -28.818 -4.153 55.576 1.00 84.94 913 GLY A N 1
ATOM 7244 C CA . GLY A 1 913 ? -27.487 -4.498 56.064 1.00 84.94 913 GLY A CA 1
ATOM 7245 C C . GLY A 1 913 ? -26.675 -5.460 55.202 1.00 84.94 913 GLY A C 1
ATOM 7246 O O . GLY A 1 913 ? -25.827 -6.169 55.743 1.00 84.94 913 GLY A O 1
ATOM 7247 N N . HIS A 1 914 ? -26.921 -5.529 53.893 1.00 90.12 914 HIS A N 1
ATOM 7248 C CA . HIS A 1 914 ? -26.176 -6.424 53.013 1.00 90.12 914 HIS A CA 1
ATOM 7249 C C . HIS A 1 914 ? -24.723 -5.965 52.867 1.00 90.12 914 HIS A C 1
ATOM 7251 O O . HIS A 1 914 ? -24.457 -4.830 52.475 1.00 90.12 914 HIS A O 1
ATOM 7257 N N . TYR A 1 915 ? -23.779 -6.848 53.174 1.00 88.00 915 TYR A N 1
ATOM 7258 C CA . TYR A 1 915 ? -22.356 -6.536 53.134 1.00 88.00 915 TYR A CA 1
ATOM 7259 C C . TYR A 1 915 ? -21.801 -6.615 51.711 1.00 88.00 915 TYR A C 1
ATOM 7261 O O . TYR A 1 915 ? -21.857 -7.673 51.089 1.00 88.00 915 TYR A O 1
ATOM 7269 N N . LEU A 1 916 ? -21.214 -5.516 51.234 1.00 89.19 916 LEU A N 1
ATOM 7270 C CA . LEU A 1 916 ? -20.417 -5.481 50.014 1.00 89.19 916 LEU A CA 1
ATOM 7271 C C . LEU A 1 916 ? -18.947 -5.215 50.361 1.00 89.19 916 LEU A C 1
ATOM 7273 O O . LEU A 1 916 ? -18.629 -4.156 50.920 1.00 89.19 916 LEU A O 1
ATOM 7277 N N . PRO A 1 917 ? -18.040 -6.156 50.048 1.00 86.94 917 PRO A N 1
ATOM 7278 C CA . PRO A 1 917 ? -16.607 -5.906 50.076 1.00 86.94 917 PRO A CA 1
ATOM 7279 C C . PRO A 1 917 ? -16.193 -4.756 49.147 1.00 86.94 917 PRO A C 1
ATOM 7281 O O . PRO A 1 917 ? -16.924 -4.321 48.265 1.00 86.94 917 PRO A O 1
ATOM 7284 N N . LYS A 1 918 ? -14.969 -4.265 49.314 1.00 84.31 918 LYS A N 1
ATOM 7285 C CA . LYS A 1 918 ? -14.325 -3.387 48.339 1.00 84.31 918 LYS A CA 1
ATOM 7286 C C . LYS A 1 918 ? -14.085 -4.164 47.040 1.00 84.31 918 LYS A C 1
ATOM 7288 O O . LYS A 1 918 ? -13.356 -5.154 47.048 1.00 84.31 918 LYS A O 1
ATOM 7293 N N . GLY A 1 919 ? -14.597 -3.667 45.919 1.00 87.25 919 GLY A N 1
ATOM 7294 C CA . GLY A 1 919 ? -14.434 -4.309 44.617 1.00 87.25 919 GLY A CA 1
ATOM 7295 C C . GLY A 1 919 ? -15.503 -3.913 43.607 1.00 87.25 919 GLY A C 1
ATOM 7296 O O . GLY A 1 919 ? -16.349 -3.060 43.866 1.00 87.25 919 GLY A O 1
ATOM 7297 N N . LYS A 1 920 ? -15.456 -4.530 42.423 1.00 88.69 920 LYS A N 1
ATOM 7298 C CA . LYS A 1 920 ? -16.536 -4.424 41.438 1.00 88.69 920 LYS A CA 1
ATOM 7299 C C . LYS A 1 920 ? -17.632 -5.418 41.798 1.00 88.69 920 LYS A C 1
ATOM 7301 O O . LYS A 1 920 ? -17.333 -6.594 41.963 1.00 88.69 920 LYS A O 1
ATOM 7306 N N . HIS A 1 921 ? -18.860 -4.928 41.843 1.00 89.88 921 HIS A N 1
ATOM 7307 C CA . HIS A 1 921 ? -20.062 -5.705 42.096 1.00 89.88 921 HIS A CA 1
ATOM 7308 C C . HIS A 1 921 ? -21.057 -5.486 40.960 1.00 89.88 921 HIS A C 1
ATOM 7310 O O . HIS A 1 921 ? -21.252 -4.348 40.520 1.00 89.88 921 HIS A O 1
ATOM 7316 N N . THR A 1 922 ? -21.685 -6.554 40.482 1.00 90.81 922 THR A N 1
ATOM 7317 C CA . THR A 1 922 ? -22.716 -6.475 39.441 1.00 90.81 922 THR A CA 1
ATOM 7318 C C . THR A 1 922 ? -24.084 -6.470 40.104 1.00 90.81 922 THR A C 1
ATOM 7320 O O . THR A 1 922 ? -24.426 -7.391 40.836 1.00 90.81 922 THR A O 1
ATOM 7323 N N . ILE A 1 923 ? -24.873 -5.429 39.846 1.00 92.56 923 ILE A N 1
ATOM 7324 C CA . ILE A 1 923 ? -26.250 -5.294 40.321 1.00 92.56 923 ILE A CA 1
ATOM 7325 C C . ILE A 1 923 ? -27.177 -5.459 39.119 1.00 92.56 923 ILE A C 1
ATOM 7327 O O . ILE A 1 923 ? -27.050 -4.718 38.140 1.00 92.56 923 ILE A O 1
ATOM 7331 N N . VAL A 1 924 ? -28.107 -6.410 39.198 1.00 93.19 924 VAL A N 1
ATOM 7332 C CA . VAL A 1 924 ? -29.122 -6.664 38.172 1.00 93.19 924 VAL A CA 1
ATOM 7333 C C . VAL A 1 924 ? -30.510 -6.513 38.777 1.00 93.19 924 VAL A C 1
ATOM 7335 O O . VAL A 1 924 ? -30.827 -7.135 39.788 1.00 93.19 924 VAL A O 1
ATOM 7338 N N . ILE A 1 925 ? -31.353 -5.701 38.147 1.00 94.38 925 ILE A N 1
ATOM 7339 C CA . ILE A 1 925 ? -32.769 -5.575 38.488 1.00 94.38 925 ILE A CA 1
ATOM 7340 C C . ILE A 1 925 ? -33.585 -6.037 37.297 1.00 94.38 925 ILE A C 1
ATOM 7342 O O . ILE A 1 925 ? -33.401 -5.543 36.187 1.00 94.38 925 ILE A O 1
ATOM 7346 N N . ARG A 1 926 ? -34.498 -6.974 37.526 1.00 94.38 926 ARG A N 1
ATOM 7347 C CA . ARG A 1 926 ? -35.461 -7.422 36.519 1.00 94.38 926 ARG A CA 1
ATOM 7348 C C . ARG A 1 926 ? -36.834 -6.923 36.909 1.00 94.38 926 ARG A C 1
ATOM 7350 O O . ARG A 1 926 ? -37.197 -7.036 38.074 1.00 94.38 926 ARG A O 1
ATOM 7357 N N . TYR A 1 927 ? -37.574 -6.408 35.945 1.00 94.25 927 TYR A N 1
ATOM 7358 C CA . TYR A 1 927 ? -38.926 -5.897 36.107 1.00 94.25 927 TYR A CA 1
ATOM 7359 C C . TYR A 1 927 ? -39.784 -6.374 34.935 1.00 94.25 927 TYR A C 1
ATOM 7361 O O . TYR A 1 927 ? -39.279 -6.459 33.813 1.00 94.25 927 TYR A O 1
ATOM 7369 N N . TYR A 1 928 ? -41.058 -6.670 35.173 1.00 93.81 928 TYR A N 1
ATOM 7370 C CA . TYR A 1 928 ? -42.045 -6.770 34.103 1.00 93.81 928 TYR A CA 1
ATOM 7371 C C . TYR A 1 928 ? -43.289 -5.968 34.440 1.00 93.81 928 TYR A C 1
ATOM 7373 O O . TYR A 1 928 ? -43.675 -5.890 35.602 1.00 93.81 928 TYR A O 1
ATOM 7381 N N . GLU A 1 929 ? -43.909 -5.453 33.387 1.00 93.88 929 GLU A N 1
ATOM 7382 C CA . GLU A 1 929 ? -45.235 -4.856 33.393 1.00 93.88 929 GLU A CA 1
ATOM 7383 C C . GLU A 1 929 ? -46.188 -5.808 32.675 1.00 93.88 929 GLU A C 1
ATOM 7385 O O . GLU A 1 929 ? -45.926 -6.220 31.540 1.00 93.88 929 GLU A O 1
ATOM 7390 N N . ASN A 1 930 ? -47.300 -6.160 33.307 1.00 91.62 930 ASN A N 1
ATOM 7391 C CA . ASN A 1 930 ? -48.331 -7.002 32.729 1.00 91.62 930 ASN A CA 1
ATOM 7392 C C . ASN A 1 930 ? -49.494 -6.169 32.192 1.00 91.62 930 ASN A C 1
ATOM 7394 O O . ASN A 1 930 ? -49.803 -6.291 31.003 1.00 91.62 930 ASN A O 1
ATOM 7398 N N . THR A 1 931 ? -50.129 -5.360 33.045 1.00 90.75 931 THR A N 1
ATOM 7399 C CA . THR A 1 931 ? -51.222 -4.450 32.675 1.00 90.75 931 THR A CA 1
ATOM 7400 C C . THR A 1 931 ? -51.374 -3.314 33.689 1.00 90.75 931 THR A C 1
ATOM 7402 O O . THR A 1 931 ? -51.548 -3.591 34.876 1.00 90.75 931 THR A O 1
ATOM 7405 N N . GLY A 1 932 ? -51.570 -2.077 33.231 1.00 89.94 932 GLY A N 1
ATOM 7406 C CA . GLY A 1 932 ? -52.013 -0.983 34.095 1.00 89.94 932 GLY A CA 1
ATOM 7407 C C . GLY A 1 932 ? -51.020 0.168 34.196 1.00 89.94 932 GLY A C 1
ATOM 7408 O O . GLY A 1 932 ? -50.803 0.868 33.214 1.00 89.94 932 GLY A O 1
ATOM 7409 N N . ASN A 1 933 ? -50.582 0.491 35.418 1.00 90.69 933 ASN A N 1
ATOM 7410 C CA . ASN A 1 933 ? -49.746 1.663 35.694 1.00 90.69 933 ASN A CA 1
ATOM 7411 C C . ASN A 1 933 ? -48.309 1.237 36.025 1.00 90.69 933 ASN A C 1
ATOM 7413 O O . ASN A 1 933 ? -48.000 1.094 37.205 1.00 90.69 933 ASN A O 1
ATOM 7417 N N . ALA A 1 934 ? -47.425 1.222 35.035 1.00 93.00 934 ALA A N 1
ATOM 7418 C CA . ALA A 1 934 ? -46.047 0.782 35.194 1.00 93.00 934 ALA A CA 1
ATOM 7419 C C . ALA A 1 934 ? -45.208 1.718 36.087 1.00 93.00 934 ALA A C 1
ATOM 7421 O O . ALA A 1 934 ? -45.050 2.918 35.796 1.00 93.00 934 ALA A O 1
ATOM 7422 N N . TYR A 1 935 ? -44.611 1.178 37.158 1.00 92.81 935 TYR A N 1
ATOM 7423 C CA . TYR A 1 935 ? -43.609 1.885 37.961 1.00 92.81 935 TYR A CA 1
ATOM 7424 C C . TYR A 1 935 ? -42.531 0.949 38.531 1.00 92.81 935 TYR A C 1
ATOM 7426 O O . TYR A 1 935 ? -42.808 -0.163 38.967 1.00 92.81 935 TYR A O 1
ATOM 7434 N N . VAL A 1 936 ? -41.288 1.437 38.622 1.00 94.88 936 VAL A N 1
ATOM 7435 C CA . VAL A 1 936 ? -40.177 0.744 39.298 1.00 94.88 936 VAL A CA 1
ATOM 7436 C C . VAL A 1 936 ? -39.209 1.743 39.933 1.00 94.88 936 VAL A C 1
ATOM 7438 O O . VAL A 1 936 ? -38.798 2.718 39.306 1.00 94.88 936 VAL A O 1
ATOM 7441 N N . SER A 1 937 ? -38.808 1.500 41.179 1.00 94.88 937 SER A N 1
ATOM 7442 C CA . SER A 1 937 ? -37.819 2.315 41.888 1.00 94.88 937 SER A CA 1
ATOM 7443 C C . SER A 1 937 ? -36.820 1.455 42.650 1.00 94.88 937 SER A C 1
ATOM 7445 O O . SER A 1 937 ? -37.232 0.527 43.346 1.00 94.88 937 SER A O 1
ATOM 7447 N N . PHE A 1 938 ? -35.536 1.803 42.583 1.00 95.31 938 PHE A N 1
ATOM 7448 C CA . PHE A 1 938 ? -34.456 1.170 43.335 1.00 95.31 938 PHE A CA 1
ATOM 7449 C C . PHE A 1 938 ? -33.583 2.210 44.035 1.00 95.31 938 PHE A C 1
ATOM 7451 O O . PHE A 1 938 ? -33.134 3.176 43.419 1.00 95.31 938 PHE A O 1
ATOM 7458 N N . ASP A 1 939 ? -33.295 1.962 45.308 1.00 93.81 939 ASP A N 1
ATOM 7459 C CA . ASP A 1 939 ? -32.420 2.781 46.140 1.00 93.81 939 ASP A CA 1
ATOM 7460 C C . ASP A 1 939 ? -31.423 1.903 46.915 1.00 93.81 939 ASP A C 1
ATOM 7462 O O . ASP A 1 939 ? -31.718 0.769 47.301 1.00 93.81 939 ASP A O 1
ATOM 7466 N N . MET A 1 940 ? -30.220 2.433 47.137 1.00 91.44 940 MET A N 1
ATOM 7467 C CA . MET A 1 940 ? -29.101 1.751 47.789 1.00 91.44 940 MET A CA 1
ATOM 7468 C C . MET A 1 940 ? -28.400 2.720 48.745 1.00 91.44 940 MET A C 1
ATOM 7470 O O . MET A 1 940 ? -27.740 3.667 48.317 1.00 91.44 940 MET A O 1
ATOM 7474 N N . LYS A 1 941 ? -28.498 2.467 50.054 1.00 90.12 941 LYS A N 1
ATOM 7475 C CA . LYS A 1 941 ? -27.998 3.373 51.106 1.00 90.12 941 LYS A CA 1
ATOM 7476 C C . LYS A 1 941 ? -27.077 2.657 52.081 1.00 90.12 941 LYS A C 1
ATOM 7478 O O . LYS A 1 941 ? -27.394 1.558 52.513 1.00 90.12 941 LYS A O 1
ATOM 7483 N N . LYS A 1 942 ? -25.962 3.284 52.477 1.00 88.94 942 LYS A N 1
ATOM 7484 C CA . LYS A 1 942 ? -25.089 2.748 53.540 1.00 88.94 942 LYS A CA 1
ATOM 7485 C C . LYS A 1 942 ? -25.881 2.580 54.842 1.00 88.94 942 LYS A C 1
ATOM 7487 O O . LYS A 1 942 ? -26.687 3.447 55.175 1.00 88.94 942 LYS A O 1
ATOM 7492 N N . SER A 1 943 ? -25.650 1.496 55.579 1.00 87.31 943 SER A N 1
ATOM 7493 C CA . SER A 1 943 ? -26.491 1.104 56.717 1.00 87.31 943 SER A CA 1
ATOM 7494 C C . SER A 1 943 ? -25.709 0.816 58.001 1.00 87.31 943 SER A C 1
ATOM 7496 O O . SER A 1 943 ? -24.644 0.197 57.966 1.00 87.31 943 SER A O 1
ATOM 7498 N N . LYS A 1 944 ? -26.296 1.185 59.147 1.00 89.81 944 LYS A N 1
ATOM 7499 C CA . LYS A 1 944 ? -25.895 0.737 60.490 1.00 89.81 944 LYS A CA 1
ATOM 7500 C C . LYS A 1 944 ? -26.803 -0.418 60.903 1.00 89.81 944 LYS A C 1
ATOM 7502 O O . LYS A 1 944 ? -28.017 -0.246 60.942 1.00 89.81 944 LYS A O 1
ATOM 7507 N N . VAL A 1 945 ? -26.226 -1.580 61.179 1.00 86.25 945 VAL A N 1
ATOM 7508 C CA . VAL A 1 945 ? -26.964 -2.810 61.483 1.00 86.25 945 VAL A CA 1
ATOM 7509 C C . VAL A 1 945 ? -26.741 -3.162 62.942 1.00 86.25 945 VAL A C 1
ATOM 7511 O O . VAL A 1 945 ? -25.598 -3.367 63.343 1.00 86.25 945 VAL A O 1
ATOM 7514 N N . VAL A 1 946 ? -27.820 -3.251 63.718 1.00 88.69 946 VAL A N 1
ATOM 7515 C CA . VAL A 1 946 ? -27.791 -3.745 65.099 1.00 88.69 946 VAL A CA 1
ATOM 7516 C C . VAL A 1 946 ? -28.721 -4.949 65.193 1.00 88.69 946 VAL A C 1
ATOM 7518 O O . VAL A 1 946 ? -29.883 -4.846 64.806 1.00 88.69 946 VAL A O 1
ATOM 7521 N N . THR A 1 947 ? -28.217 -6.083 65.674 1.00 89.00 947 THR A N 1
ATOM 7522 C CA . THR A 1 947 ? -29.025 -7.278 65.948 1.00 89.00 947 THR A CA 1
ATOM 7523 C C . THR A 1 947 ? -28.943 -7.636 67.427 1.00 89.00 947 THR A C 1
ATOM 7525 O O . THR A 1 947 ? -27.911 -7.430 68.062 1.00 89.00 947 THR A O 1
ATOM 7528 N N . GLU A 1 948 ? -30.035 -8.155 67.985 1.00 91.31 948 GLU A N 1
ATOM 7529 C CA . GLU A 1 948 ? -30.118 -8.574 69.384 1.00 91.31 948 GLU A CA 1
ATOM 7530 C C . GLU A 1 948 ? -30.554 -10.037 69.463 1.00 91.31 948 GLU A C 1
ATOM 7532 O O . GLU A 1 948 ? -31.466 -10.481 68.764 1.00 91.31 948 GLU A O 1
ATOM 7537 N N . SER A 1 949 ? -29.882 -10.792 70.323 1.00 92.19 949 SER A N 1
ATOM 7538 C CA . SER A 1 949 ? -30.185 -12.186 70.637 1.00 92.19 949 SER A CA 1
ATOM 7539 C C . SER A 1 949 ? -30.065 -12.413 72.143 1.00 92.19 949 SER A C 1
ATOM 7541 O O . SER A 1 949 ? -29.366 -11.667 72.830 1.00 92.19 949 SER A O 1
ATOM 7543 N N . PHE A 1 950 ? -30.742 -13.434 72.673 1.00 90.75 950 PHE A N 1
ATOM 7544 C CA . PHE A 1 950 ? -30.714 -13.762 74.102 1.00 90.75 950 PHE A CA 1
ATOM 7545 C C . PHE A 1 950 ? -29.982 -15.083 74.356 1.00 90.75 950 PHE A C 1
ATOM 7547 O O . PHE A 1 950 ? -30.228 -16.074 73.669 1.00 90.75 950 PHE A O 1
ATOM 7554 N N . ASN A 1 951 ? -29.123 -15.111 75.378 1.00 89.81 951 ASN A N 1
ATOM 7555 C CA . ASN A 1 951 ? -28.426 -16.312 75.842 1.00 89.81 951 ASN A CA 1
ATOM 7556 C C . ASN A 1 951 ? -28.914 -16.704 77.240 1.00 89.81 951 ASN A C 1
ATOM 7558 O O . ASN A 1 951 ? -28.645 -16.006 78.218 1.00 89.81 951 ASN A O 1
ATOM 7562 N N . TYR A 1 952 ? -29.627 -17.823 77.336 1.00 88.44 952 TYR A N 1
ATOM 7563 C CA . TYR A 1 952 ? -30.189 -18.306 78.595 1.00 88.44 952 TYR A CA 1
ATOM 7564 C C . TYR A 1 952 ? -29.153 -19.101 79.404 1.00 88.44 952 TYR A C 1
ATOM 7566 O O . TYR A 1 952 ? -28.637 -20.128 78.963 1.00 88.44 952 TYR A O 1
ATOM 7574 N N . ILE A 1 953 ? -28.866 -18.629 80.615 1.00 89.19 953 ILE A N 1
ATOM 7575 C CA . ILE A 1 953 ? -27.869 -19.164 81.542 1.00 89.19 953 ILE A CA 1
ATOM 7576 C C . ILE A 1 953 ? -28.559 -20.084 82.553 1.00 89.19 953 ILE A C 1
ATOM 7578 O O . ILE A 1 953 ? -29.490 -19.671 83.235 1.00 89.19 953 ILE A O 1
ATOM 7582 N N . GLY A 1 954 ? -28.080 -21.324 82.691 1.00 84.62 954 GLY A N 1
ATOM 7583 C CA . GLY A 1 954 ? -28.717 -22.335 83.552 1.00 84.62 954 GLY A CA 1
ATOM 7584 C C . GLY A 1 954 ? -28.633 -22.077 85.067 1.00 84.62 954 GLY A C 1
ATOM 7585 O O . GLY A 1 954 ? -29.401 -22.667 85.827 1.00 84.62 954 GLY A O 1
ATOM 7586 N N . THR A 1 955 ? -27.721 -21.211 85.511 1.00 87.25 955 THR A N 1
ATOM 7587 C CA . THR A 1 955 ? -27.532 -20.823 86.922 1.00 87.25 955 THR A CA 1
ATOM 7588 C C . THR A 1 955 ? -28.465 -19.664 87.287 1.00 87.25 955 THR A C 1
ATOM 7590 O O . THR A 1 955 ? -28.742 -18.817 86.439 1.00 87.25 955 THR A O 1
ATOM 7593 N N . THR A 1 956 ? -28.930 -19.581 88.539 1.00 91.75 956 THR A N 1
ATOM 7594 C CA . THR A 1 956 ? -29.679 -18.398 89.006 1.00 91.75 956 THR A CA 1
ATOM 7595 C C . THR A 1 956 ? -28.725 -17.222 89.249 1.00 91.75 956 THR A C 1
ATOM 7597 O O . THR A 1 956 ? -27.549 -17.417 89.570 1.00 91.75 956 THR A O 1
ATOM 7600 N N . LEU A 1 957 ? -29.212 -15.982 89.145 1.00 91.69 957 LEU A N 1
ATOM 7601 C CA . LEU A 1 957 ? -28.381 -14.795 89.398 1.00 91.69 957 LEU A CA 1
ATOM 7602 C C . LEU A 1 957 ? -27.783 -14.798 90.819 1.00 91.69 957 LEU A C 1
ATOM 7604 O O . LEU A 1 957 ? -26.620 -14.444 91.001 1.00 91.69 957 LEU A O 1
ATOM 7608 N N . ASN A 1 958 ? -28.546 -15.230 91.828 1.00 91.31 958 ASN A N 1
ATOM 7609 C CA . ASN A 1 958 ? -28.076 -15.255 93.216 1.00 91.31 958 ASN A CA 1
ATOM 7610 C C . ASN A 1 958 ? -26.963 -16.299 93.433 1.00 91.31 958 ASN A C 1
ATOM 7612 O O . ASN A 1 958 ? -25.977 -15.999 94.108 1.00 91.31 958 ASN A O 1
ATOM 7616 N N . ASP A 1 959 ? -27.068 -17.487 92.828 1.00 91.56 959 ASP A N 1
ATOM 7617 C CA . ASP A 1 959 ? -26.014 -18.510 92.913 1.00 91.56 959 ASP A CA 1
ATOM 7618 C C . ASP A 1 959 ? -24.720 -18.023 92.249 1.00 91.56 959 ASP A C 1
ATOM 7620 O O . ASP A 1 959 ? -23.622 -18.202 92.781 1.00 91.56 959 ASP A O 1
ATOM 7624 N N . ALA A 1 960 ? -24.846 -17.339 91.109 1.00 90.69 960 ALA A N 1
ATOM 7625 C CA . ALA A 1 960 ? -23.712 -16.757 90.406 1.00 90.69 960 ALA A CA 1
ATOM 7626 C C . ALA A 1 960 ? -23.022 -15.651 91.235 1.00 90.69 960 ALA A C 1
ATOM 7628 O O . ALA A 1 960 ? -21.791 -15.618 91.299 1.00 90.69 960 ALA A O 1
ATOM 7629 N N . VAL A 1 961 ? -23.788 -14.797 91.928 1.00 91.38 961 VAL A N 1
ATOM 7630 C CA . VAL A 1 961 ? -23.257 -13.782 92.863 1.00 91.38 961 VAL A CA 1
ATOM 7631 C C . VAL A 1 961 ? -22.500 -14.437 94.024 1.00 91.38 961 VAL A C 1
ATOM 7633 O O . VAL A 1 961 ? -21.396 -14.004 94.359 1.00 91.38 961 VAL A O 1
ATOM 7636 N N . ASN A 1 962 ? -23.037 -15.515 94.604 1.00 90.00 962 ASN A N 1
ATOM 7637 C CA . ASN A 1 962 ? -22.376 -16.250 95.688 1.00 90.00 962 ASN A CA 1
ATOM 7638 C C . ASN A 1 962 ? -21.038 -16.863 95.244 1.00 90.00 962 ASN A C 1
ATOM 7640 O O . ASN A 1 962 ? -20.041 -16.784 95.966 1.00 90.00 962 ASN A O 1
ATOM 7644 N N . LEU A 1 963 ? -20.980 -17.408 94.026 1.00 90.50 963 LEU A N 1
ATOM 7645 C CA . LEU A 1 963 ? -19.733 -17.907 93.447 1.00 90.50 963 LEU A CA 1
ATOM 7646 C C . LEU A 1 963 ? -18.704 -16.784 93.257 1.00 90.50 963 LEU A C 1
ATOM 7648 O O . LEU A 1 963 ? -17.532 -16.981 93.576 1.00 90.50 963 LEU A O 1
ATOM 7652 N N . GLN A 1 964 ? -19.120 -15.594 92.820 1.00 88.12 964 GLN A N 1
ATOM 7653 C CA . GLN A 1 964 ? -18.228 -14.436 92.668 1.00 88.12 964 GLN A CA 1
ATOM 7654 C C . GLN A 1 964 ? -17.681 -13.912 93.999 1.00 88.12 964 GLN A C 1
ATOM 7656 O O . GLN A 1 964 ? -16.503 -13.554 94.084 1.00 88.12 964 GLN A O 1
ATOM 7661 N N . LEU A 1 965 ? -18.496 -13.923 95.057 1.00 86.69 965 LEU A N 1
ATOM 7662 C CA . LEU A 1 965 ? -18.057 -13.563 96.408 1.00 86.69 965 LEU A CA 1
ATOM 7663 C C . LEU A 1 965 ? -16.920 -14.472 96.894 1.00 86.69 965 LEU A C 1
ATOM 7665 O O . LEU A 1 965 ? -15.949 -13.982 97.466 1.00 86.69 965 LEU A O 1
ATOM 7669 N N . SER A 1 966 ? -16.976 -15.774 96.583 1.00 85.94 966 SER A N 1
ATOM 7670 C CA . SER A 1 966 ? -15.906 -16.729 96.928 1.00 85.94 966 SER A CA 1
ATOM 7671 C C . SER A 1 966 ? -14.569 -16.466 96.215 1.00 85.94 966 SER A C 1
ATOM 7673 O O . SER A 1 966 ? -13.544 -17.046 96.578 1.00 85.94 966 SER A O 1
ATOM 7675 N N . LYS A 1 967 ? -14.564 -15.608 95.187 1.00 87.94 967 LYS A N 1
ATOM 7676 C CA . LYS A 1 967 ? -13.397 -15.290 94.351 1.00 87.94 967 LYS A CA 1
ATOM 7677 C C . LYS A 1 967 ? -12.834 -13.894 94.598 1.00 87.94 967 LYS A C 1
ATOM 7679 O O . LYS A 1 967 ? -11.984 -13.455 93.830 1.00 87.94 967 LYS A O 1
ATOM 7684 N N . ASN A 1 968 ? -13.261 -13.221 95.671 1.00 87.69 968 ASN A N 1
ATOM 7685 C CA . ASN A 1 968 ? -12.773 -11.895 96.061 1.00 87.69 968 ASN A CA 1
ATOM 7686 C C . ASN A 1 968 ? -12.894 -10.861 94.926 1.00 87.69 968 ASN A C 1
ATOM 7688 O O . ASN A 1 968 ? -11.938 -10.141 94.633 1.00 87.69 968 ASN A O 1
ATOM 7692 N N . ALA A 1 969 ? -14.052 -10.799 94.258 1.00 87.50 969 ALA A N 1
ATOM 7693 C CA . ALA A 1 969 ? -14.328 -9.756 93.268 1.00 87.50 969 ALA A CA 1
ATOM 7694 C C . ALA A 1 969 ? -14.062 -8.364 93.874 1.00 87.50 969 ALA A C 1
ATOM 7696 O O . ALA A 1 969 ? -14.521 -8.083 94.979 1.00 87.50 969 ALA A O 1
ATOM 7697 N N . GLN A 1 970 ? -13.307 -7.517 93.174 1.00 90.56 970 GLN A N 1
ATOM 7698 C CA . GLN A 1 970 ? -12.796 -6.248 93.700 1.00 90.56 970 GLN A CA 1
ATOM 7699 C C . GLN A 1 970 ? -13.606 -5.048 93.205 1.00 90.56 970 GLN A C 1
ATOM 7701 O O . GLN A 1 970 ? -14.275 -5.104 92.174 1.00 90.56 970 GLN A O 1
ATOM 7706 N N . THR A 1 971 ? -13.501 -3.933 93.915 1.00 89.50 971 THR A N 1
ATOM 7707 C CA . THR A 1 971 ? -13.962 -2.615 93.484 1.00 89.50 971 THR A CA 1
ATOM 7708 C C . THR A 1 971 ? -13.083 -1.514 94.079 1.00 89.50 971 THR A C 1
ATOM 7710 O O . THR A 1 971 ? -12.467 -1.699 95.126 1.00 89.50 971 THR A O 1
ATOM 7713 N N . ASP A 1 972 ? -13.056 -0.360 93.424 1.00 85.69 972 ASP A N 1
ATOM 7714 C CA . ASP A 1 972 ? -12.475 0.898 93.897 1.00 85.69 972 ASP A CA 1
ATOM 7715 C C . ASP A 1 972 ? -13.471 1.749 94.716 1.00 85.69 972 ASP A C 1
ATOM 7717 O O . ASP A 1 972 ? -13.119 2.797 95.267 1.00 85.69 972 ASP A O 1
ATOM 7721 N N . LYS A 1 973 ? -14.727 1.296 94.839 1.00 88.25 973 LYS A N 1
ATOM 7722 C CA . LYS A 1 973 ? -15.755 1.927 95.674 1.00 88.25 973 LYS A CA 1
ATOM 7723 C C . LYS A 1 973 ? -15.414 1.778 97.157 1.00 88.25 973 LYS A C 1
ATOM 7725 O O . LYS A 1 973 ? -15.139 0.684 97.645 1.00 88.25 973 LYS A O 1
ATOM 7730 N N . LYS A 1 974 ? -15.516 2.881 97.900 1.00 89.19 974 LYS A N 1
ATOM 7731 C CA . LYS A 1 974 ? -15.333 2.881 99.354 1.00 89.19 974 LYS A CA 1
ATOM 7732 C C . LYS A 1 974 ? -16.625 2.485 100.070 1.00 89.19 974 LYS A C 1
ATOM 7734 O O . LYS A 1 974 ? -17.633 3.181 99.983 1.00 89.19 974 LYS A O 1
ATOM 7739 N N . TYR A 1 975 ? -16.575 1.384 100.805 1.00 91.50 975 TYR A N 1
ATOM 7740 C CA . TYR A 1 975 ? -17.571 0.953 101.783 1.00 91.50 975 TYR A CA 1
ATOM 7741 C C . TYR A 1 975 ? -17.214 1.409 103.196 1.00 91.50 975 TYR A C 1
ATOM 7743 O O . TYR A 1 975 ? -16.033 1.553 103.521 1.00 91.50 975 TYR A O 1
ATOM 7751 N N . LYS A 1 976 ? -18.226 1.523 104.060 1.00 92.38 976 LYS A N 1
ATOM 7752 C CA . LYS A 1 976 ? -17.998 1.527 105.508 1.00 92.38 976 LYS A CA 1
ATOM 7753 C C . LYS A 1 976 ? -17.366 0.202 105.920 1.00 92.38 976 LYS A C 1
ATOM 7755 O O . LYS A 1 976 ? -17.795 -0.852 105.455 1.00 92.38 976 LYS A O 1
ATOM 7760 N N . ALA A 1 977 ? -16.348 0.270 106.762 1.00 93.06 977 ALA A N 1
ATOM 7761 C CA . ALA A 1 977 ? -15.521 -0.865 107.128 1.00 93.06 977 ALA A CA 1
ATOM 7762 C C . ALA A 1 977 ? -15.582 -1.077 108.636 1.00 93.06 977 ALA A C 1
ATOM 7764 O O . ALA A 1 977 ? -15.303 -0.158 109.396 1.00 93.06 977 ALA A O 1
ATOM 7765 N N . TYR A 1 978 ? -15.940 -2.282 109.062 1.00 94.38 978 TYR A N 1
ATOM 7766 C CA . TYR A 1 978 ? -16.167 -2.617 110.459 1.00 94.38 978 TYR A CA 1
ATOM 7767 C C . TYR A 1 978 ? -15.241 -3.740 110.915 1.00 94.38 978 TYR A C 1
ATOM 7769 O O . TYR A 1 978 ? -15.040 -4.732 110.210 1.00 94.38 978 TYR A O 1
ATOM 7777 N N . MET A 1 979 ? -14.708 -3.602 112.122 1.00 93.56 979 MET A N 1
ATOM 7778 C CA . MET A 1 979 ? -13.953 -4.635 112.824 1.00 93.56 979 MET A CA 1
ATOM 7779 C C . MET A 1 979 ? -14.575 -4.855 114.198 1.00 93.56 979 MET A C 1
ATOM 7781 O O . MET A 1 979 ? -15.005 -3.904 114.849 1.00 93.56 979 MET A O 1
ATOM 7785 N N . ARG A 1 980 ? -14.654 -6.110 114.633 1.00 92.75 980 ARG A N 1
ATOM 7786 C CA . ARG A 1 980 ? -15.195 -6.452 115.950 1.00 92.75 980 ARG A CA 1
ATOM 7787 C C . ARG A 1 980 ? -14.167 -6.152 117.045 1.00 92.75 980 ARG A C 1
ATOM 7789 O O . ARG A 1 980 ? -12.971 -6.116 116.777 1.00 92.75 980 ARG A O 1
ATOM 7796 N N . GLU A 1 981 ? -14.639 -5.885 118.256 1.00 91.38 981 GLU A N 1
ATOM 7797 C CA . GLU A 1 981 ? -13.844 -5.474 119.421 1.00 91.38 981 GLU A CA 1
ATOM 7798 C C . GLU A 1 981 ? -12.642 -6.388 119.704 1.00 91.38 981 GLU A C 1
ATOM 7800 O O . GLU A 1 981 ? -11.561 -5.888 120.004 1.00 91.38 981 GLU A O 1
ATOM 7805 N N . ASP A 1 982 ? -12.786 -7.701 119.512 1.00 91.00 982 ASP A N 1
ATOM 7806 C CA . ASP A 1 982 ? -11.728 -8.703 119.699 1.00 91.00 982 ASP A CA 1
ATOM 7807 C C . ASP A 1 982 ? -10.577 -8.604 118.682 1.00 91.00 982 ASP A C 1
ATOM 7809 O O . ASP A 1 982 ? -9.503 -9.164 118.908 1.00 91.00 982 ASP A O 1
ATOM 7813 N N . ALA A 1 983 ? -10.759 -7.847 117.596 1.00 89.94 983 ALA A N 1
ATOM 7814 C CA . ALA A 1 983 ? -9.705 -7.588 116.624 1.00 89.94 983 ALA A CA 1
ATOM 7815 C C . ALA A 1 983 ? -8.638 -6.610 117.124 1.00 89.94 983 ALA A C 1
ATOM 7817 O O . ALA A 1 983 ? -7.574 -6.506 116.513 1.00 89.94 983 ALA A O 1
ATOM 7818 N N . PHE A 1 984 ? -8.900 -5.878 118.206 1.00 90.19 984 PHE A N 1
ATOM 7819 C CA . PHE A 1 984 ? -7.994 -4.859 118.713 1.00 90.19 984 PHE A CA 1
ATOM 7820 C C . PHE A 1 984 ? -7.263 -5.344 119.959 1.00 90.19 984 PHE A C 1
ATOM 7822 O O . PHE A 1 984 ? -7.865 -5.784 120.931 1.00 90.19 984 PHE A O 1
ATOM 7829 N N . LYS A 1 985 ? -5.940 -5.176 119.959 1.00 86.94 985 LYS A N 1
ATOM 7830 C CA . LYS A 1 985 ? -5.124 -5.255 121.175 1.00 86.94 985 LYS A CA 1
ATOM 7831 C C . LYS A 1 985 ? -5.420 -4.077 122.103 1.00 86.94 985 LYS A C 1
ATOM 7833 O O . LYS A 1 985 ? -5.341 -4.195 123.320 1.00 86.94 985 LYS A O 1
ATOM 7838 N N . TYR A 1 986 ? -5.704 -2.922 121.508 1.00 84.19 986 TYR A N 1
ATOM 7839 C CA . TYR A 1 986 ? -5.973 -1.683 122.218 1.00 84.19 986 TYR A CA 1
ATOM 7840 C C . TYR A 1 986 ? -6.833 -0.768 121.353 1.00 84.19 986 TYR A C 1
ATOM 7842 O O . TYR A 1 986 ? -6.541 -0.583 120.172 1.00 84.19 986 TYR A O 1
ATOM 7850 N N . VAL A 1 987 ? -7.851 -0.157 121.951 1.00 83.62 987 VAL A N 1
ATOM 7851 C CA . VAL A 1 987 ? -8.609 0.948 121.357 1.00 83.62 987 VAL A CA 1
ATOM 7852 C C . VAL A 1 987 ? -8.466 2.147 122.282 1.00 83.62 987 VAL A C 1
ATOM 7854 O O . VAL A 1 987 ? -8.782 2.063 123.467 1.00 83.62 987 VAL A O 1
ATOM 7857 N N . SER A 1 988 ? -7.955 3.257 121.756 1.00 80.19 988 SER A N 1
ATOM 7858 C CA . SER A 1 988 ? -7.765 4.480 122.524 1.00 80.19 988 SER A CA 1
ATOM 7859 C C . SER A 1 988 ? -9.099 5.154 122.817 1.00 80.19 988 SER A C 1
ATOM 7861 O O . SER A 1 988 ? -9.889 5.390 121.909 1.00 80.19 988 SER A O 1
ATOM 7863 N N . SER A 1 989 ? -9.305 5.524 124.080 1.00 72.38 989 SER A N 1
ATOM 7864 C CA . SER A 1 989 ? -10.445 6.326 124.531 1.00 72.38 989 SER A CA 1
ATOM 7865 C C . SER A 1 989 ? -10.263 7.838 124.335 1.00 72.38 989 SER A C 1
ATOM 7867 O O . SER A 1 989 ? -11.200 8.583 124.600 1.00 72.38 989 SER A O 1
ATOM 7869 N N . SER A 1 990 ? -9.076 8.304 123.921 1.00 71.25 990 SER A N 1
ATOM 7870 C CA . SER A 1 990 ? -8.715 9.732 123.905 1.00 71.25 990 SER A CA 1
ATOM 7871 C C . SER A 1 990 ? -8.365 10.305 122.531 1.00 71.25 990 SER A C 1
ATOM 7873 O O . SER A 1 990 ? -8.411 11.519 122.362 1.00 71.25 990 SER A O 1
ATOM 7875 N N . VAL A 1 991 ? -7.990 9.470 121.557 1.00 65.06 991 VAL A N 1
ATOM 7876 C CA . VAL A 1 991 ? -7.520 9.914 120.227 1.00 65.06 991 VAL A CA 1
ATOM 7877 C C . VAL A 1 991 ? -8.025 9.014 119.086 1.00 65.06 991 VAL A C 1
ATOM 7879 O O . VAL A 1 991 ? -7.372 8.905 118.048 1.00 65.06 991 VAL A O 1
ATOM 7882 N N . ASP A 1 992 ? -9.170 8.355 119.296 1.00 84.19 992 ASP A N 1
ATOM 7883 C CA . ASP A 1 992 ? -9.967 7.629 118.292 1.00 84.19 992 ASP A CA 1
ATOM 7884 C C . ASP A 1 992 ? -9.142 6.763 117.317 1.00 84.19 992 ASP A C 1
ATOM 7886 O O . ASP A 1 992 ? -9.249 6.850 116.092 1.00 84.19 992 ASP A O 1
ATOM 7890 N N . TYR A 1 993 ? -8.278 5.897 117.860 1.00 87.75 993 TYR A N 1
ATOM 7891 C CA . TYR A 1 993 ? -7.523 4.911 117.079 1.00 87.75 993 TYR A CA 1
ATOM 7892 C C . TYR A 1 993 ? -7.490 3.542 117.757 1.00 87.75 993 TYR A C 1
ATOM 7894 O O . TYR A 1 993 ? -7.546 3.436 118.981 1.00 87.75 993 TYR A O 1
ATOM 7902 N N . GLY A 1 994 ? -7.352 2.493 116.948 1.00 87.88 994 GLY A N 1
ATOM 7903 C CA . GLY A 1 994 ? -7.164 1.115 117.384 1.00 87.88 994 GLY A CA 1
ATOM 7904 C C . GLY A 1 994 ? -5.826 0.550 116.909 1.00 87.88 994 GLY A C 1
ATOM 7905 O O . GLY A 1 994 ? -5.366 0.865 115.810 1.00 87.88 994 GLY A O 1
ATOM 7906 N N . ILE A 1 995 ? -5.202 -0.282 117.743 1.00 87.56 995 ILE A N 1
ATOM 7907 C CA . ILE A 1 995 ? -4.081 -1.153 117.374 1.00 87.56 995 ILE A CA 1
ATOM 7908 C C . ILE A 1 995 ? -4.642 -2.559 117.223 1.00 87.56 995 ILE A C 1
ATOM 7910 O O . ILE A 1 995 ? -5.163 -3.134 118.182 1.00 87.56 995 ILE A O 1
ATOM 7914 N N . ILE A 1 996 ? -4.552 -3.091 116.012 1.00 88.81 996 ILE A N 1
ATOM 7915 C CA . ILE A 1 996 ? -5.064 -4.415 115.665 1.00 88.81 996 ILE A CA 1
ATOM 7916 C C . ILE A 1 996 ? -4.172 -5.485 116.308 1.00 88.81 996 ILE A C 1
ATOM 7918 O O . ILE A 1 996 ? -2.964 -5.300 116.434 1.00 88.81 996 ILE A O 1
ATOM 7922 N N . ASN A 1 997 ? -4.777 -6.575 116.773 1.00 84.44 997 ASN A N 1
ATOM 7923 C CA . ASN A 1 997 ? -4.074 -7.697 117.384 1.00 84.44 997 ASN A CA 1
ATOM 7924 C C . ASN A 1 997 ? -3.269 -8.491 116.336 1.00 84.44 997 ASN A C 1
ATOM 7926 O O . ASN A 1 997 ? -3.662 -8.556 115.166 1.00 84.44 997 ASN A O 1
ATOM 7930 N N . SER A 1 998 ? -2.179 -9.141 116.749 1.00 76.94 998 SER A N 1
ATOM 7931 C CA . SER A 1 998 ? -1.331 -9.912 115.836 1.00 76.94 998 SER A CA 1
ATOM 7932 C C . SER A 1 998 ? -2.119 -11.086 115.234 1.00 76.94 998 SER A C 1
ATOM 7934 O O . SER A 1 998 ? -2.799 -11.837 115.932 1.00 76.94 998 SER A O 1
ATOM 7936 N N . GLY A 1 999 ? -2.104 -11.210 113.904 1.00 80.19 999 GLY A N 1
ATOM 7937 C CA . GLY A 1 999 ? -2.927 -12.179 113.169 1.00 80.19 999 GLY A CA 1
ATOM 7938 C C . GLY A 1 999 ? -3.550 -11.600 111.897 1.00 80.19 999 GLY A C 1
ATOM 7939 O O . GLY A 1 999 ? -3.229 -10.486 111.483 1.00 80.19 999 GLY A O 1
ATOM 7940 N N . THR A 1 1000 ? -4.426 -12.376 111.250 1.00 88.06 1000 THR A N 1
ATOM 7941 C CA . THR A 1 1000 ? -5.210 -11.924 110.086 1.00 88.06 1000 THR A CA 1
ATOM 7942 C C . THR A 1 1000 ? -6.642 -11.640 110.519 1.00 88.06 1000 THR A C 1
ATOM 7944 O O . THR A 1 1000 ? -7.359 -12.561 110.902 1.00 88.06 1000 THR A O 1
ATOM 7947 N N . TRP A 1 1001 ? -7.066 -10.382 110.421 1.00 90.88 1001 TRP A N 1
ATOM 7948 C CA . TRP A 1 1001 ? -8.398 -9.946 110.834 1.00 90.88 1001 TRP A CA 1
ATOM 7949 C C . TRP A 1 1001 ? -9.231 -9.500 109.644 1.00 90.88 1001 TRP A C 1
ATOM 7951 O O . TRP A 1 1001 ? -8.799 -8.670 108.842 1.00 90.88 1001 TRP A O 1
ATOM 7961 N N . ASN A 1 1002 ? -10.445 -10.043 109.554 1.00 92.00 1002 ASN A N 1
ATOM 7962 C CA . ASN A 1 1002 ? -11.412 -9.663 108.534 1.00 92.00 1002 ASN A CA 1
ATOM 7963 C C . ASN A 1 1002 ? -12.012 -8.295 108.854 1.00 92.00 1002 ASN A C 1
ATOM 7965 O O . ASN A 1 1002 ? -12.572 -8.085 109.929 1.00 92.00 1002 ASN A O 1
ATOM 7969 N N . VAL A 1 1003 ? -11.962 -7.407 107.871 1.00 92.56 1003 VAL A N 1
ATOM 7970 C CA . VAL A 1 1003 ? -12.673 -6.134 107.868 1.00 92.56 1003 VAL A CA 1
ATOM 7971 C C . VAL A 1 1003 ? -13.966 -6.343 107.096 1.00 92.56 1003 VAL A C 1
ATOM 7973 O O . VAL A 1 1003 ? -13.936 -6.814 105.959 1.00 92.56 1003 VAL A O 1
ATOM 7976 N N . ARG A 1 1004 ? -15.111 -6.057 107.713 1.00 94.06 1004 ARG A N 1
ATOM 7977 C CA . ARG A 1 1004 ? -16.435 -6.423 107.188 1.00 94.06 1004 ARG A CA 1
ATOM 7978 C C . ARG A 1 1004 ? -17.259 -5.208 106.799 1.00 94.06 1004 ARG A C 1
ATOM 7980 O O . ARG A 1 1004 ? -17.113 -4.145 107.386 1.00 94.06 1004 ARG A O 1
ATOM 7987 N N . GLY A 1 1005 ? -18.153 -5.373 105.828 1.00 90.62 1005 GLY A N 1
ATOM 7988 C CA . GLY A 1 1005 ? -19.044 -4.297 105.369 1.00 90.62 1005 GLY A CA 1
ATOM 7989 C C . GLY A 1 1005 ? -20.295 -4.064 106.207 1.00 90.62 1005 GLY A C 1
ATOM 7990 O O . GLY A 1 1005 ? -21.106 -3.203 105.879 1.00 90.62 1005 GLY A O 1
ATOM 7991 N N . GLY A 1 1006 ? -20.439 -4.804 107.303 1.00 90.44 1006 GLY A N 1
ATOM 7992 C CA . GLY A 1 1006 ? -21.506 -4.645 108.280 1.00 90.44 1006 GLY A CA 1
ATOM 7993 C C . GLY A 1 1006 ? -21.052 -5.102 109.662 1.00 90.44 1006 GLY A C 1
ATOM 7994 O O . GLY A 1 1006 ? -19.985 -5.695 109.822 1.00 90.44 1006 GLY A O 1
ATOM 7995 N N . THR A 1 1007 ? -21.876 -4.827 110.667 1.00 90.00 1007 THR A N 1
ATOM 7996 C CA . THR A 1 1007 ? -21.572 -5.041 112.090 1.00 90.00 1007 THR A CA 1
ATOM 7997 C C . THR A 1 1007 ? -21.969 -6.442 112.575 1.00 90.00 1007 THR A C 1
ATOM 7999 O O . THR A 1 1007 ? -22.536 -6.590 113.654 1.00 90.00 1007 THR A O 1
ATOM 8002 N N . ASN A 1 1008 ? -21.764 -7.473 111.749 1.00 87.81 1008 ASN A N 1
ATOM 8003 C CA . ASN A 1 1008 ? -21.985 -8.873 112.121 1.00 87.81 1008 ASN A CA 1
ATOM 8004 C C . ASN A 1 1008 ? -20.992 -9.801 111.401 1.00 87.81 1008 ASN A C 1
ATOM 8006 O O . ASN A 1 1008 ? -20.481 -9.485 110.324 1.00 87.81 1008 ASN A O 1
ATOM 8010 N N . THR A 1 1009 ? -20.732 -10.974 111.978 1.00 85.19 1009 THR A N 1
ATOM 8011 C CA . THR A 1 1009 ? -19.743 -11.936 111.460 1.00 85.19 1009 THR A CA 1
ATOM 8012 C C . THR A 1 1009 ? -20.151 -12.590 110.137 1.00 85.19 1009 THR A C 1
ATOM 8014 O O . THR A 1 1009 ? -19.275 -13.030 109.394 1.00 85.19 1009 THR A O 1
ATOM 8017 N N . SER A 1 1010 ? -21.444 -12.600 109.798 1.00 85.12 1010 SER A N 1
ATOM 8018 C CA . SER A 1 1010 ? -21.968 -13.045 108.497 1.00 85.12 1010 SER A CA 1
ATOM 8019 C C . SER A 1 1010 ? -21.848 -11.999 107.380 1.00 85.12 1010 SER A C 1
ATOM 8021 O O . SER A 1 1010 ? -22.067 -12.320 106.215 1.00 85.12 1010 SER A O 1
ATOM 8023 N N . SER A 1 1011 ? -21.494 -10.751 107.703 1.00 88.88 1011 SER A N 1
ATOM 8024 C CA . SER A 1 1011 ? -21.305 -9.693 106.708 1.00 88.88 1011 SER A CA 1
ATOM 8025 C C . SER A 1 1011 ? -20.085 -9.996 105.847 1.00 88.88 1011 SER A C 1
ATOM 8027 O O . SER A 1 1011 ? -19.082 -10.535 106.335 1.00 88.88 1011 SER A O 1
ATOM 8029 N N . TRP A 1 1012 ? -20.154 -9.625 104.567 1.00 90.88 1012 TRP A N 1
ATOM 8030 C CA . TRP A 1 1012 ? -19.066 -9.879 103.627 1.00 90.88 1012 TRP A CA 1
ATOM 8031 C C . TRP A 1 1012 ? -17.771 -9.199 104.085 1.00 90.88 1012 TRP A C 1
ATOM 8033 O O . TRP A 1 1012 ? -17.777 -8.145 104.729 1.00 90.88 1012 TRP A O 1
ATOM 8043 N N . VAL A 1 1013 ? -16.653 -9.832 103.750 1.00 91.88 1013 VAL A N 1
ATOM 8044 C CA . VAL A 1 1013 ? -15.317 -9.330 104.061 1.00 91.88 1013 VAL A CA 1
ATOM 8045 C C . VAL A 1 1013 ? -14.921 -8.344 102.969 1.00 91.88 1013 VAL A C 1
ATOM 8047 O O . VAL A 1 1013 ? -14.810 -8.754 101.820 1.00 91.88 1013 VAL A O 1
ATOM 8050 N N . ILE A 1 1014 ? -14.705 -7.076 103.329 1.00 91.19 1014 ILE A N 1
ATOM 8051 C CA . ILE A 1 1014 ? -14.188 -5.993 102.470 1.00 91.19 1014 ILE A CA 1
ATOM 8052 C C . ILE A 1 1014 ? -12.683 -6.171 102.222 1.00 91.19 1014 ILE A C 1
ATOM 8054 O O . ILE A 1 1014 ? -12.175 -5.846 101.154 1.00 91.19 1014 ILE A O 1
ATOM 8058 N N . GLY A 1 1015 ? -11.956 -6.704 103.198 1.00 90.69 1015 GLY A N 1
ATOM 8059 C CA . GLY A 1 1015 ? -10.524 -6.957 103.106 1.00 90.69 1015 GLY A CA 1
ATOM 8060 C C . GLY A 1 1015 ? -9.983 -7.483 104.428 1.00 90.69 1015 GLY A C 1
ATOM 8061 O O . GLY A 1 1015 ? -10.749 -7.802 105.337 1.00 90.69 1015 GLY A O 1
ATOM 8062 N N . THR A 1 1016 ? -8.662 -7.575 104.553 1.00 90.94 1016 THR A N 1
ATOM 8063 C CA . THR A 1 1016 ? -8.022 -8.062 105.781 1.00 90.94 1016 THR A CA 1
ATOM 8064 C C . THR A 1 1016 ? -6.872 -7.171 106.204 1.00 90.94 1016 THR A C 1
ATOM 8066 O O . THR A 1 1016 ? -6.095 -6.743 105.351 1.00 90.94 1016 THR A O 1
ATOM 8069 N N . PHE A 1 1017 ? -6.689 -6.998 107.508 1.00 89.00 1017 PHE A N 1
ATOM 8070 C CA . PHE A 1 1017 ? -5.427 -6.522 108.071 1.00 89.00 1017 PHE A CA 1
ATOM 8071 C C . PHE A 1 1017 ? -4.581 -7.700 108.559 1.00 89.00 1017 PHE A C 1
ATOM 8073 O O . PHE A 1 1017 ? -5.127 -8.708 109.007 1.00 89.00 1017 PHE A O 1
ATOM 8080 N N . LYS A 1 1018 ? -3.253 -7.590 108.429 1.00 83.75 1018 LYS A N 1
ATOM 8081 C CA . LYS A 1 1018 ? -2.296 -8.669 108.719 1.00 83.75 1018 LYS A CA 1
ATOM 8082 C C . LYS A 1 1018 ? -1.154 -8.161 109.604 1.00 83.75 1018 LYS A C 1
ATOM 8084 O O . LYS A 1 1018 ? -0.089 -7.817 109.098 1.00 83.75 1018 LYS A O 1
ATOM 8089 N N . GLY A 1 1019 ? -1.382 -8.120 110.915 1.00 78.06 1019 GLY A N 1
ATOM 8090 C CA . GLY A 1 1019 ? -0.404 -7.678 111.919 1.00 78.06 1019 GLY A CA 1
ATOM 8091 C C . GLY A 1 1019 ? -0.826 -6.437 112.708 1.00 78.06 1019 GLY A C 1
ATOM 8092 O O . GLY A 1 1019 ? -1.959 -5.969 112.591 1.00 78.06 1019 GLY A O 1
ATOM 8093 N N . ASP A 1 1020 ? 0.114 -5.911 113.497 1.00 81.81 1020 ASP A N 1
ATOM 8094 C CA . ASP A 1 1020 ? -0.101 -4.885 114.531 1.00 81.81 1020 ASP A CA 1
ATOM 8095 C C . ASP A 1 1020 ? -0.260 -3.473 113.940 1.00 81.81 1020 ASP A C 1
ATOM 8097 O O . ASP A 1 1020 ? 0.545 -2.563 114.157 1.00 81.81 1020 ASP A O 1
ATOM 8101 N N . TYR A 1 1021 ? -1.274 -3.293 113.100 1.00 87.62 1021 TYR A N 1
ATOM 8102 C CA . TYR A 1 1021 ? -1.502 -2.049 112.374 1.00 87.62 1021 TYR A CA 1
ATOM 8103 C C . TYR A 1 1021 ? -2.304 -1.053 113.207 1.00 87.62 1021 TYR A C 1
ATOM 8105 O O . TYR A 1 1021 ? -3.213 -1.420 113.955 1.00 87.62 1021 TYR A O 1
ATOM 8113 N N . LYS A 1 1022 ? -1.991 0.233 113.027 1.00 88.38 1022 LYS A N 1
ATOM 8114 C CA . LYS A 1 1022 ? -2.735 1.347 113.611 1.00 88.38 1022 LYS A CA 1
ATOM 8115 C C . LYS A 1 1022 ? -3.784 1.844 112.620 1.00 88.38 1022 LYS A C 1
ATOM 8117 O O . LYS A 1 1022 ? -3.438 2.259 111.511 1.00 88.38 1022 LYS A O 1
ATOM 8122 N N . VAL A 1 1023 ? -5.044 1.850 113.042 1.00 90.12 1023 VAL A N 1
ATOM 8123 C CA . VAL A 1 1023 ? -6.191 2.338 112.260 1.00 90.12 1023 VAL A CA 1
ATOM 8124 C C . VAL A 1 1023 ? -6.966 3.389 113.042 1.00 90.12 1023 VAL A C 1
ATOM 8126 O O . VAL A 1 1023 ? -7.037 3.319 114.268 1.00 90.12 1023 VAL A O 1
ATOM 8129 N N . SER A 1 1024 ? -7.549 4.365 112.351 1.00 91.50 1024 SER A N 1
ATOM 8130 C CA . SER A 1 1024 ? -8.480 5.309 112.977 1.00 91.50 1024 SER A CA 1
ATOM 8131 C C . SER A 1 1024 ? -9.817 4.624 113.242 1.00 91.50 1024 SER A C 1
ATOM 8133 O O . SER A 1 1024 ? -10.331 3.927 112.366 1.00 91.50 1024 SER A O 1
ATOM 8135 N N . ILE A 1 1025 ? -10.370 4.832 114.435 1.00 91.31 1025 ILE A N 1
ATOM 8136 C CA . ILE A 1 1025 ? -11.737 4.444 114.780 1.00 91.31 1025 ILE A CA 1
ATOM 8137 C C . ILE A 1 1025 ? -12.644 5.610 114.407 1.00 91.31 1025 ILE A C 1
ATOM 8139 O O . ILE A 1 1025 ? -12.442 6.729 114.858 1.00 91.31 1025 ILE A O 1
ATOM 8143 N N . LEU A 1 1026 ? -13.632 5.350 113.562 1.00 91.19 1026 LEU A N 1
ATOM 8144 C CA . LEU A 1 1026 ? -14.581 6.351 113.082 1.00 91.19 1026 LEU A CA 1
ATOM 8145 C C . LEU A 1 1026 ? -15.860 6.355 113.920 1.00 91.19 1026 LEU A C 1
ATOM 8147 O O . LEU A 1 1026 ? -16.447 7.406 114.160 1.00 91.19 1026 LEU A O 1
ATOM 8151 N N . SER A 1 1027 ? -16.312 5.179 114.356 1.00 90.38 1027 SER A N 1
ATOM 8152 C CA . SER A 1 1027 ? -17.493 5.036 115.207 1.00 90.38 1027 SER A CA 1
ATOM 8153 C C . SER A 1 1027 ? -17.498 3.690 115.940 1.00 90.38 1027 SER A C 1
ATOM 8155 O O . SER A 1 1027 ? -16.721 2.787 115.624 1.00 90.38 1027 SER A O 1
ATOM 8157 N N . LYS A 1 1028 ? -18.382 3.550 116.932 1.00 89.81 1028 LYS A N 1
ATOM 8158 C CA . LYS A 1 1028 ? -18.621 2.322 117.706 1.00 89.81 1028 LYS A CA 1
ATOM 8159 C C . LYS A 1 1028 ? -20.117 2.004 117.699 1.00 89.81 1028 LYS A C 1
ATOM 8161 O O . LYS A 1 1028 ? -20.936 2.916 117.807 1.00 89.81 1028 LYS A O 1
ATOM 8166 N N . THR A 1 1029 ? -20.495 0.730 117.609 1.00 88.44 1029 THR A N 1
ATOM 8167 C CA . THR A 1 1029 ? -21.909 0.337 117.687 1.00 88.44 1029 THR A CA 1
ATOM 8168 C C . THR A 1 1029 ? -22.515 0.636 119.056 1.00 88.44 1029 THR A C 1
ATOM 8170 O O . THR A 1 1029 ? -21.901 0.411 120.096 1.00 88.44 1029 THR A O 1
ATOM 8173 N N . ALA A 1 1030 ? -23.770 1.093 119.059 1.00 85.88 1030 ALA A N 1
ATOM 8174 C CA . ALA A 1 1030 ? -24.508 1.393 120.289 1.00 85.88 1030 ALA A CA 1
ATOM 8175 C C . ALA A 1 1030 ? -24.847 0.138 121.115 1.00 85.88 1030 ALA A C 1
ATOM 8177 O O . ALA A 1 1030 ? -25.053 0.226 122.323 1.00 85.88 1030 ALA A O 1
ATOM 8178 N N . LYS A 1 1031 ? -24.918 -1.032 120.469 1.00 87.06 1031 LYS A N 1
ATOM 8179 C CA . LYS A 1 1031 ? -25.187 -2.325 121.107 1.00 87.06 1031 LYS A CA 1
ATOM 8180 C C . LYS A 1 1031 ? -24.062 -3.313 120.806 1.00 87.06 1031 LYS A C 1
ATOM 8182 O O . LYS A 1 1031 ? -23.423 -3.233 119.752 1.00 87.06 1031 LYS A O 1
ATOM 8187 N N . LYS A 1 1032 ? -23.853 -4.226 121.754 1.00 87.50 1032 LYS A N 1
ATOM 8188 C CA . LYS A 1 1032 ? -23.024 -5.422 121.591 1.00 87.50 1032 LYS A CA 1
ATOM 8189 C C . LYS A 1 1032 ? -23.725 -6.415 120.657 1.00 87.50 1032 LYS A C 1
ATOM 8191 O O . LYS A 1 1032 ? -24.955 -6.415 120.583 1.00 87.50 1032 LYS A O 1
ATOM 8196 N N . ASP A 1 1033 ? -22.952 -7.217 119.937 1.00 86.56 1033 ASP A N 1
ATOM 8197 C CA . ASP A 1 1033 ? -23.465 -8.322 119.130 1.00 86.56 1033 ASP A CA 1
ATOM 8198 C C . ASP A 1 1033 ? -23.892 -9.519 120.000 1.00 86.56 1033 ASP A C 1
ATOM 8200 O O . ASP A 1 1033 ? -23.860 -9.452 121.233 1.00 86.56 1033 ASP A O 1
ATOM 8204 N N . SER A 1 1034 ? -24.337 -10.609 119.363 1.00 84.62 1034 SER A N 1
ATOM 8205 C CA . SER A 1 1034 ? -24.790 -11.829 120.051 1.00 84.62 1034 SER A CA 1
ATOM 8206 C C . SER A 1 1034 ? -23.724 -12.461 120.948 1.00 84.62 1034 SER A C 1
ATOM 8208 O O . SER A 1 1034 ? -24.080 -13.177 121.879 1.00 84.62 1034 SER A O 1
ATOM 8210 N N . ASP A 1 1035 ? -22.445 -12.168 120.699 1.00 85.38 1035 ASP A N 1
ATOM 8211 C CA . ASP A 1 1035 ? -21.304 -12.693 121.452 1.00 85.38 1035 ASP A CA 1
ATOM 8212 C C . ASP A 1 1035 ? -20.851 -11.709 122.552 1.00 85.38 1035 ASP A C 1
ATOM 8214 O O . ASP A 1 1035 ? -19.848 -11.930 123.229 1.00 85.38 1035 ASP A O 1
ATOM 8218 N N . GLY A 1 1036 ? -21.581 -10.603 122.752 1.00 88.69 1036 GLY A N 1
ATOM 8219 C CA . GLY A 1 1036 ? -21.286 -9.607 123.779 1.00 88.69 1036 GLY A CA 1
ATOM 8220 C C . GLY A 1 1036 ? -20.176 -8.614 123.410 1.00 88.69 1036 GLY A C 1
ATOM 8221 O O . GLY A 1 1036 ? -19.676 -7.928 124.311 1.00 88.69 1036 GLY A O 1
ATOM 8222 N N . MET A 1 1037 ? -19.825 -8.495 122.125 1.00 91.12 1037 MET A N 1
ATOM 8223 C CA . MET A 1 1037 ? -18.733 -7.647 121.629 1.00 91.12 1037 MET A CA 1
ATOM 8224 C C . MET A 1 1037 ? -19.249 -6.434 120.854 1.00 91.12 1037 MET A C 1
ATOM 8226 O O . MET A 1 1037 ? -20.261 -6.496 120.156 1.00 91.12 1037 MET A O 1
ATOM 8230 N N . PHE A 1 1038 ? -18.554 -5.305 120.945 1.00 91.88 1038 PHE A N 1
ATOM 8231 C CA . PHE A 1 1038 ? -18.851 -4.146 120.103 1.00 91.88 1038 PHE A CA 1
ATOM 8232 C C . PHE A 1 1038 ? -18.247 -4.283 118.700 1.00 91.88 1038 PHE A C 1
ATOM 8234 O O . PHE A 1 1038 ? -17.275 -5.002 118.484 1.00 91.88 1038 PHE A O 1
ATOM 8241 N N . TRP A 1 1039 ? -18.800 -3.551 117.734 1.00 93.75 1039 TRP A N 1
ATOM 8242 C CA . TRP A 1 1039 ? -18.179 -3.360 116.424 1.00 93.75 1039 TRP A CA 1
ATOM 8243 C C . TRP A 1 1039 ? -17.726 -1.915 116.280 1.00 93.75 1039 TRP A C 1
ATOM 8245 O O . TRP A 1 1039 ? -18.425 -0.984 116.683 1.00 93.75 1039 TRP A O 1
ATOM 8255 N N . TYR A 1 1040 ? -16.559 -1.737 115.682 1.00 92.75 1040 TYR A N 1
ATOM 8256 C CA . TYR A 1 1040 ? -15.940 -0.449 115.434 1.00 92.75 1040 TYR A CA 1
ATOM 8257 C C . TYR A 1 1040 ? -15.874 -0.202 113.935 1.00 92.75 1040 TYR A C 1
ATOM 8259 O O . TYR A 1 1040 ? -15.373 -1.042 113.189 1.00 92.75 1040 TYR A O 1
ATOM 8267 N N . GLU A 1 1041 ? -16.378 0.943 113.490 1.00 94.31 1041 GLU A N 1
ATOM 8268 C CA . GLU A 1 1041 ? -16.104 1.438 112.146 1.00 94.31 1041 GLU A CA 1
ATOM 8269 C C . GLU A 1 1041 ? -14.666 1.953 112.110 1.00 94.31 1041 GLU A C 1
ATOM 8271 O O . GLU A 1 1041 ? -14.267 2.726 112.981 1.00 94.31 1041 GLU A O 1
ATOM 8276 N N . VAL A 1 1042 ? -13.886 1.529 111.123 1.00 93.19 1042 VAL A N 1
ATOM 8277 C CA . VAL A 1 1042 ? -12.469 1.873 110.982 1.00 93.19 1042 VAL A CA 1
ATOM 8278 C C . VAL A 1 1042 ? -12.183 2.525 109.638 1.00 93.19 1042 VAL A C 1
ATOM 8280 O O . VAL A 1 1042 ? -12.818 2.204 108.631 1.00 93.19 1042 VAL A O 1
ATOM 8283 N N . ASP A 1 1043 ? -11.167 3.388 109.588 1.00 91.69 1043 ASP A N 1
ATOM 8284 C CA . ASP A 1 1043 ? -10.611 3.832 108.309 1.00 91.69 1043 ASP A CA 1
ATOM 8285 C C . ASP A 1 1043 ? -9.768 2.709 107.686 1.00 91.69 1043 ASP A C 1
ATOM 8287 O O . ASP A 1 1043 ? -8.573 2.556 107.946 1.00 91.69 1043 ASP A O 1
ATOM 8291 N N . PHE A 1 1044 ? -10.413 1.887 106.858 1.00 91.31 1044 PHE A N 1
ATOM 8292 C CA . PHE A 1 1044 ? -9.738 0.820 106.121 1.00 91.31 1044 PHE A CA 1
ATOM 8293 C C . PHE A 1 1044 ? -8.875 1.340 104.965 1.00 91.31 1044 PHE A C 1
ATOM 8295 O O . PHE A 1 1044 ? -7.955 0.656 104.520 1.00 91.31 1044 PHE A O 1
ATOM 8302 N N . TYR A 1 1045 ? -9.154 2.541 104.461 1.00 89.75 1045 TYR A N 1
ATOM 8303 C CA . TYR A 1 1045 ? -8.510 3.076 103.261 1.00 89.75 1045 TYR A CA 1
ATOM 8304 C C . TYR A 1 1045 ? -7.220 3.815 103.584 1.00 89.75 1045 TYR A C 1
ATOM 8306 O O . TYR A 1 1045 ? -6.429 4.056 102.674 1.00 89.75 1045 TYR A O 1
ATOM 8314 N N . LYS A 1 1046 ? -6.993 4.145 104.857 1.00 90.00 1046 LYS A N 1
ATOM 8315 C CA . LYS A 1 1046 ? -5.772 4.763 105.361 1.00 90.00 1046 LYS A CA 1
ATOM 8316 C C . LYS A 1 1046 ? -5.411 4.164 106.719 1.00 90.00 1046 LYS A C 1
ATOM 8318 O O . LYS A 1 1046 ? -6.029 4.459 107.735 1.00 90.00 1046 LYS A O 1
ATOM 8323 N N . TYR A 1 1047 ? -4.351 3.368 106.743 1.00 88.88 1047 TYR A N 1
ATOM 8324 C CA . TYR A 1 1047 ? -3.846 2.728 107.958 1.00 88.88 1047 TYR A CA 1
ATOM 8325 C C . TYR A 1 1047 ? -2.344 2.937 108.083 1.00 88.88 1047 TYR A C 1
ATOM 8327 O O . TYR A 1 1047 ? -1.687 3.342 107.128 1.00 88.88 1047 TYR A O 1
ATOM 8335 N N . SER A 1 1048 ? -1.781 2.707 109.264 1.00 86.69 1048 SER A N 1
ATOM 8336 C CA . SER A 1 1048 ? -0.348 2.899 109.492 1.00 86.69 1048 SER A CA 1
ATOM 8337 C C . SER A 1 1048 ? 0.308 1.610 109.977 1.00 86.69 1048 SER A C 1
ATOM 8339 O O . SER A 1 1048 ? -0.197 0.955 110.887 1.00 86.69 1048 SER A O 1
ATOM 8341 N N . ILE A 1 1049 ? 1.437 1.247 109.370 1.00 83.88 1049 ILE A N 1
ATOM 8342 C CA . ILE A 1 1049 ? 2.232 0.068 109.741 1.00 83.88 1049 ILE A CA 1
ATOM 8343 C C . ILE A 1 1049 ? 3.428 0.478 110.611 1.00 83.88 1049 ILE A C 1
ATOM 8345 O O . ILE A 1 1049 ? 3.971 1.561 110.372 1.00 83.88 1049 ILE A O 1
ATOM 8349 N N . PRO A 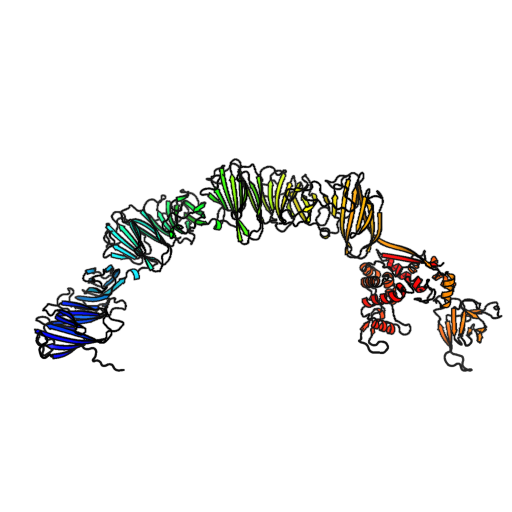1 1050 ? 3.859 -0.337 111.590 1.00 77.00 1050 PRO A N 1
ATOM 8350 C CA . PRO A 1 1050 ? 5.064 -0.065 112.375 1.00 77.00 1050 PRO A CA 1
ATOM 8351 C C . PRO A 1 1050 ? 6.334 -0.020 111.503 1.00 77.00 1050 PRO A C 1
ATOM 8353 O O . PRO A 1 1050 ? 6.425 -0.722 110.496 1.00 77.00 1050 PRO A O 1
ATOM 8356 N N . VAL A 1 1051 ? 7.322 0.794 111.887 1.00 69.31 1051 VAL A N 1
ATOM 8357 C CA . VAL A 1 1051 ? 8.637 0.920 111.234 1.00 69.31 1051 VAL A CA 1
ATOM 8358 C C . VAL A 1 1051 ? 9.736 0.463 112.200 1.00 69.31 1051 VAL A C 1
ATOM 8360 O O . VAL A 1 1051 ? 10.010 1.156 113.178 1.00 69.31 1051 VAL A O 1
ATOM 8363 N N . GLY A 1 1052 ? 10.392 -0.661 111.887 1.00 64.75 1052 GLY A N 1
ATOM 8364 C CA . GLY A 1 1052 ? 11.479 -1.258 112.683 1.00 64.75 1052 GLY A CA 1
ATOM 8365 C C . GLY A 1 1052 ? 11.009 -2.229 113.778 1.00 64.75 1052 GLY A C 1
ATOM 8366 O O . GLY A 1 1052 ? 9.811 -2.355 114.027 1.00 64.75 1052 GLY A O 1
ATOM 8367 N N . ASP A 1 1053 ? 11.957 -2.922 114.422 1.00 56.91 1053 ASP A N 1
ATOM 8368 C CA . ASP A 1 1053 ? 11.680 -3.856 115.525 1.00 56.91 1053 ASP A CA 1
ATOM 8369 C C . ASP A 1 1053 ? 11.115 -3.116 116.750 1.00 56.91 1053 ASP A C 1
ATOM 8371 O O . ASP A 1 1053 ? 11.723 -2.172 117.264 1.00 56.91 1053 ASP A O 1
ATOM 8375 N N . ILE A 1 1054 ? 9.949 -3.551 117.236 1.00 54.66 1054 ILE A N 1
ATOM 8376 C CA . ILE A 1 1054 ? 9.267 -2.953 118.392 1.00 54.66 1054 ILE A CA 1
ATOM 8377 C C . ILE A 1 1054 ? 10.016 -3.356 119.674 1.00 54.66 1054 ILE A C 1
ATOM 8379 O O . ILE A 1 1054 ? 9.951 -4.508 120.099 1.00 54.66 1054 ILE A O 1
ATOM 8383 N N . LYS A 1 1055 ? 10.717 -2.403 120.305 1.00 56.34 1055 LYS A N 1
ATOM 8384 C CA . LYS A 1 1055 ? 11.308 -2.542 121.651 1.00 56.34 1055 LYS A CA 1
ATOM 8385 C C . LYS A 1 1055 ? 10.402 -1.876 122.705 1.00 56.34 1055 LYS A C 1
ATOM 8387 O O . LYS A 1 1055 ? 9.768 -0.878 122.364 1.00 56.34 1055 LYS A O 1
ATOM 8392 N N . PRO A 1 1056 ? 10.350 -2.369 123.961 1.00 50.62 1056 PRO A N 1
ATOM 8393 C CA . PRO A 1 1056 ? 9.362 -1.945 124.969 1.00 50.62 1056 PRO A CA 1
ATOM 8394 C C . PRO A 1 1056 ? 9.346 -0.444 125.298 1.00 50.62 1056 PRO A C 1
ATOM 8396 O O . PRO A 1 1056 ? 8.300 0.079 125.670 1.00 50.62 1056 PRO A O 1
ATOM 8399 N N . ASP A 1 1057 ? 10.466 0.256 125.095 1.00 56.09 1057 ASP A N 1
ATOM 8400 C CA . ASP A 1 1057 ? 10.673 1.609 125.629 1.00 56.09 1057 ASP A CA 1
ATOM 8401 C C . ASP A 1 1057 ? 10.695 2.718 124.557 1.00 56.09 1057 ASP A C 1
ATOM 8403 O O . ASP A 1 1057 ? 11.053 3.860 124.845 1.00 56.09 1057 ASP A O 1
ATOM 8407 N N . ILE A 1 1058 ? 10.329 2.416 123.302 1.00 55.81 1058 ILE A N 1
ATOM 8408 C CA . ILE A 1 1058 ? 10.309 3.399 122.204 1.00 55.81 1058 ILE A CA 1
ATOM 8409 C C . ILE A 1 1058 ? 8.895 3.505 121.630 1.00 55.81 1058 ILE A C 1
ATOM 8411 O O . ILE A 1 1058 ? 8.317 2.512 121.195 1.00 55.81 1058 ILE A O 1
ATOM 8415 N N . VAL A 1 1059 ? 8.355 4.731 121.569 1.00 57.28 1059 VAL A N 1
ATOM 8416 C CA . VAL A 1 1059 ? 7.087 5.022 120.878 1.00 57.28 1059 VAL A CA 1
ATOM 8417 C C . VAL A 1 1059 ? 7.190 4.520 119.428 1.00 57.28 1059 VAL A C 1
ATOM 8419 O O . VAL A 1 1059 ? 8.040 5.022 118.685 1.00 57.28 1059 VAL A O 1
ATOM 8422 N N . PRO A 1 1060 ? 6.357 3.554 118.990 1.00 60.69 1060 PRO A N 1
ATOM 8423 C CA . PRO A 1 1060 ? 6.483 2.981 117.656 1.00 60.69 1060 PRO A CA 1
ATOM 8424 C C . PRO A 1 1060 ? 6.309 4.060 116.581 1.00 60.69 1060 PRO A C 1
ATOM 8426 O O . PRO A 1 1060 ? 5.315 4.793 116.577 1.00 60.69 1060 PRO A O 1
ATOM 8429 N N . LYS A 1 1061 ? 7.266 4.162 115.651 1.00 69.56 1061 LYS A N 1
ATOM 8430 C CA . LYS A 1 1061 ? 7.103 4.977 114.439 1.00 69.56 1061 LYS A CA 1
ATOM 8431 C C . LYS A 1 1061 ? 6.203 4.231 113.464 1.00 69.56 1061 LYS A C 1
ATOM 8433 O O . LYS A 1 1061 ? 6.399 3.041 113.242 1.00 69.56 1061 LYS A O 1
ATOM 8438 N N . TYR A 1 1062 ? 5.255 4.937 112.855 1.00 74.81 1062 TYR A N 1
ATOM 8439 C CA . TYR A 1 1062 ? 4.341 4.360 111.872 1.00 74.81 1062 TYR A CA 1
ATOM 8440 C C . TYR A 1 1062 ? 4.496 5.016 110.495 1.00 74.81 1062 TYR A C 1
ATOM 8442 O O . TYR A 1 1062 ? 4.738 6.218 110.405 1.00 74.81 1062 TYR A O 1
ATOM 8450 N N . THR A 1 1063 ? 4.304 4.239 109.425 1.00 81.25 1063 THR A N 1
ATOM 8451 C CA . THR A 1 1063 ? 4.214 4.730 108.038 1.00 81.25 1063 THR A CA 1
ATOM 8452 C C . THR A 1 1063 ? 2.812 4.503 107.487 1.00 81.25 1063 THR A C 1
ATOM 8454 O O . THR A 1 1063 ? 2.270 3.408 107.620 1.00 81.25 1063 THR A O 1
ATOM 8457 N N . VAL A 1 1064 ? 2.236 5.519 106.838 1.00 85.19 1064 VAL A N 1
ATOM 8458 C CA . VAL A 1 1064 ? 0.884 5.460 106.259 1.00 85.19 1064 VAL A CA 1
ATOM 8459 C C . VAL A 1 1064 ? 0.862 4.595 104.993 1.00 85.19 1064 VAL A C 1
ATOM 8461 O O . VAL A 1 1064 ? 1.723 4.714 104.120 1.00 85.19 1064 VAL A O 1
ATOM 8464 N N . LYS A 1 1065 ? -0.151 3.739 104.886 1.00 84.81 1065 LYS A N 1
ATOM 8465 C CA . LYS A 1 1065 ? -0.502 2.905 103.735 1.00 84.81 1065 LYS A CA 1
ATOM 8466 C C . LYS A 1 1065 ? -1.955 3.166 103.346 1.00 84.81 1065 LYS A C 1
ATOM 8468 O O . LYS A 1 1065 ? -2.774 3.528 104.191 1.00 84.81 1065 LYS A O 1
ATOM 8473 N N . TYR A 1 1066 ? -2.256 2.975 102.063 1.00 83.69 1066 TYR A N 1
ATOM 8474 C CA . TYR A 1 1066 ? -3.586 3.192 101.507 1.00 83.69 1066 TYR A CA 1
ATOM 8475 C C . TYR A 1 1066 ? -4.103 1.926 100.834 1.00 83.69 1066 TYR A C 1
ATOM 8477 O O . TYR A 1 1066 ? -3.391 1.334 100.024 1.00 83.69 1066 TYR A O 1
ATOM 8485 N N . ASN A 1 1067 ? -5.345 1.551 101.139 1.00 82.94 1067 ASN A N 1
ATOM 8486 C CA . ASN A 1 1067 ? -6.073 0.537 100.381 1.00 82.94 1067 ASN A CA 1
ATOM 8487 C C . ASN A 1 1067 ? -6.929 1.251 99.333 1.00 82.94 1067 ASN A C 1
ATOM 8489 O O . ASN A 1 1067 ? -7.749 2.101 99.677 1.00 82.94 1067 ASN A O 1
ATOM 8493 N N . THR A 1 1068 ? -6.718 0.939 98.056 1.00 83.19 1068 THR A N 1
ATOM 8494 C CA . THR A 1 1068 ? -7.448 1.548 96.927 1.00 83.19 1068 THR A CA 1
ATOM 8495 C C . THR A 1 1068 ? -8.427 0.587 96.256 1.00 83.19 1068 THR A C 1
ATOM 8497 O O . THR A 1 1068 ? -9.354 1.047 95.600 1.00 83.19 1068 THR A O 1
ATOM 8500 N N . TRP A 1 1069 ? -8.260 -0.720 96.470 1.00 88.62 1069 TRP A N 1
ATOM 8501 C CA . TRP A 1 1069 ? -9.144 -1.780 95.993 1.00 88.62 1069 TRP A CA 1
ATOM 8502 C C . TRP A 1 1069 ? -9.604 -2.639 97.164 1.00 88.62 1069 TRP A C 1
ATOM 8504 O O . TRP A 1 1069 ? -8.816 -2.945 98.062 1.00 88.62 1069 TRP A O 1
ATOM 8514 N N . VAL A 1 1070 ? -10.885 -2.995 97.159 1.00 91.12 1070 VAL A N 1
ATOM 8515 C CA . VAL A 1 1070 ? -11.526 -3.779 98.215 1.00 91.12 1070 VAL A CA 1
ATOM 8516 C C . VAL A 1 1070 ? -12.455 -4.836 97.635 1.00 91.12 1070 VAL A C 1
ATOM 8518 O O . VAL A 1 1070 ? -12.979 -4.676 96.534 1.00 91.12 1070 VAL A O 1
ATOM 8521 N N . ASN A 1 1071 ? -12.725 -5.897 98.394 1.00 92.56 1071 ASN A N 1
ATOM 8522 C CA . ASN A 1 1071 ? -13.746 -6.876 98.039 1.00 92.56 1071 ASN A CA 1
ATOM 8523 C C . ASN A 1 1071 ? -15.126 -6.197 97.941 1.00 92.56 1071 ASN A C 1
ATOM 8525 O O . ASN A 1 1071 ? -15.566 -5.479 98.846 1.00 92.56 1071 ASN A O 1
ATOM 8529 N N . ALA A 1 1072 ? -15.823 -6.455 96.841 1.00 91.94 1072 ALA A N 1
ATOM 8530 C CA . ALA A 1 1072 ? -17.109 -5.868 96.514 1.00 91.94 1072 ALA A CA 1
ATOM 8531 C C . ALA A 1 1072 ? -18.261 -6.393 97.384 1.00 91.94 1072 ALA A C 1
ATOM 8533 O O . ALA A 1 1072 ? -18.264 -7.544 97.821 1.00 91.94 1072 ALA A O 1
ATOM 8534 N N . SER A 1 1073 ? -19.274 -5.544 97.589 1.00 92.88 1073 SER A N 1
ATOM 8535 C CA . SER A 1 1073 ? -20.508 -5.938 98.265 1.00 92.88 1073 SER A CA 1
ATOM 8536 C C . SER A 1 1073 ? -21.331 -6.908 97.399 1.00 92.88 1073 SER A C 1
ATOM 8538 O O . SER A 1 1073 ? -21.343 -6.768 96.172 1.00 92.88 1073 SER A O 1
ATOM 8540 N N . PRO A 1 1074 ? -22.083 -7.854 97.998 1.00 90.56 1074 PRO A N 1
ATOM 8541 C CA . PRO A 1 1074 ? -23.012 -8.712 97.258 1.00 90.56 1074 PRO A CA 1
ATOM 8542 C C . PRO A 1 1074 ? -24.009 -7.923 96.395 1.00 90.56 1074 PRO A C 1
ATOM 8544 O O . PRO A 1 1074 ? -24.348 -8.350 95.294 1.00 90.56 1074 PRO A O 1
ATOM 8547 N N . THR A 1 1075 ? -24.456 -6.755 96.873 1.00 91.81 1075 THR A N 1
ATOM 8548 C CA . THR A 1 1075 ? -25.383 -5.867 96.158 1.00 91.81 1075 THR A CA 1
ATOM 8549 C C . THR A 1 1075 ? -24.753 -5.237 94.922 1.00 91.81 1075 THR A C 1
ATOM 8551 O O . THR A 1 1075 ? -25.385 -5.225 93.870 1.00 91.81 1075 THR A O 1
ATOM 8554 N N . ASP A 1 1076 ? -23.508 -4.758 95.015 1.00 93.19 1076 ASP A N 1
ATOM 8555 C CA . ASP A 1 1076 ? -22.817 -4.176 93.861 1.00 93.19 1076 ASP A CA 1
ATOM 8556 C C . ASP A 1 1076 ? -22.411 -5.264 92.855 1.00 93.19 1076 ASP A C 1
ATOM 8558 O O . ASP A 1 1076 ? -22.555 -5.063 91.652 1.00 93.19 1076 ASP A O 1
ATOM 8562 N N . ILE A 1 1077 ? -21.996 -6.453 93.319 1.00 92.94 1077 ILE A N 1
ATOM 8563 C CA . ILE A 1 1077 ? -21.766 -7.609 92.435 1.00 92.94 1077 ILE A CA 1
ATOM 8564 C C . ILE A 1 1077 ? -23.055 -7.951 91.681 1.00 92.94 1077 ILE A C 1
ATOM 8566 O O . ILE A 1 1077 ? -23.032 -8.056 90.458 1.00 92.94 1077 ILE A O 1
ATOM 8570 N N . LYS A 1 1078 ? -24.190 -8.068 92.384 1.00 94.25 1078 LYS A N 1
ATOM 8571 C CA . LYS A 1 1078 ? -25.489 -8.347 91.759 1.00 94.25 1078 LYS A CA 1
ATOM 8572 C C . LYS A 1 1078 ? -25.879 -7.275 90.744 1.00 94.25 1078 LYS A C 1
ATOM 8574 O O . LYS A 1 1078 ? -26.317 -7.631 89.658 1.00 94.25 1078 LYS A O 1
ATOM 8579 N N . TYR A 1 1079 ? -25.681 -5.994 91.061 1.00 94.31 1079 TYR A N 1
ATOM 8580 C CA . TYR A 1 1079 ? -25.979 -4.890 90.148 1.00 94.31 1079 TYR A CA 1
ATOM 8581 C C . TYR A 1 1079 ? -25.237 -5.026 88.811 1.00 94.31 1079 TYR A C 1
ATOM 8583 O O . TYR A 1 1079 ? -25.867 -4.951 87.760 1.00 94.31 1079 TYR A O 1
ATOM 8591 N N . TYR A 1 1080 ? -23.923 -5.280 88.842 1.00 94.12 1080 TYR A N 1
ATOM 8592 C CA . TYR A 1 1080 ? -23.123 -5.428 87.620 1.00 94.12 1080 TYR A CA 1
ATOM 8593 C C . TYR A 1 1080 ? -23.264 -6.795 86.935 1.00 94.12 1080 TYR A C 1
ATOM 8595 O O . TYR A 1 1080 ? -22.960 -6.921 85.747 1.00 94.12 1080 TYR A O 1
ATOM 8603 N N . MET A 1 1081 ? -23.722 -7.819 87.656 1.00 92.56 1081 MET A N 1
ATOM 8604 C CA . MET A 1 1081 ? -24.034 -9.122 87.078 1.00 92.56 1081 MET A CA 1
ATOM 8605 C C . MET A 1 1081 ? -25.422 -9.181 86.451 1.00 92.56 1081 MET A C 1
ATOM 8607 O O . MET A 1 1081 ? -25.605 -9.988 85.553 1.00 92.56 1081 MET A O 1
ATOM 8611 N N . ASP A 1 1082 ? -26.398 -8.391 86.882 1.00 94.06 1082 ASP A N 1
ATOM 8612 C CA . ASP A 1 1082 ? -27.757 -8.454 86.345 1.00 94.06 1082 ASP A CA 1
ATOM 8613 C C . ASP A 1 1082 ? -27.846 -7.763 84.968 1.00 94.06 1082 ASP A C 1
ATOM 8615 O O . ASP A 1 1082 ? -27.753 -6.534 84.896 1.00 94.06 1082 ASP A O 1
ATOM 8619 N N . PRO A 1 1083 ? -28.040 -8.506 83.858 1.00 93.38 1083 PRO A N 1
ATOM 8620 C CA . PRO A 1 1083 ? -28.055 -7.911 82.522 1.00 93.38 1083 PRO A CA 1
ATOM 8621 C C . PRO A 1 1083 ? -29.240 -6.961 82.301 1.00 93.38 1083 PRO A C 1
ATOM 8623 O O . PRO A 1 1083 ? -29.150 -6.055 81.472 1.00 93.38 1083 PRO A O 1
ATOM 8626 N N . SER A 1 1084 ? -30.330 -7.123 83.065 1.00 92.00 1084 SER A N 1
ATOM 8627 C CA . SER A 1 1084 ? -31.531 -6.288 82.945 1.00 92.00 1084 SER A CA 1
ATOM 8628 C C . SER A 1 1084 ? -31.283 -4.828 83.344 1.00 92.00 1084 SER A C 1
ATOM 8630 O O . SER A 1 1084 ? -31.950 -3.935 82.820 1.00 92.00 1084 SER A O 1
ATOM 8632 N N . ASN A 1 1085 ? -30.266 -4.564 84.177 1.00 94.56 1085 ASN A N 1
ATOM 8633 C CA . ASN A 1 1085 ? -29.846 -3.205 84.537 1.00 94.56 1085 ASN A CA 1
ATOM 8634 C C . ASN A 1 1085 ? -29.228 -2.436 83.359 1.00 94.56 1085 ASN A C 1
ATOM 8636 O O . ASN A 1 1085 ? -29.138 -1.211 83.408 1.00 94.56 1085 ASN A O 1
ATOM 8640 N N . PHE A 1 1086 ? -28.791 -3.138 82.309 1.00 94.25 1086 PHE A N 1
ATOM 8641 C CA . PHE A 1 1086 ? -28.013 -2.564 81.207 1.00 94.25 1086 PHE A CA 1
ATOM 8642 C C . PHE A 1 1086 ? -28.689 -2.701 79.839 1.00 94.25 1086 PHE A C 1
ATOM 8644 O O . PHE A 1 1086 ? -28.265 -2.056 78.887 1.00 94.25 1086 PHE A O 1
ATOM 8651 N N . GLU A 1 1087 ? -29.744 -3.511 79.733 1.00 88.06 1087 GLU A N 1
ATOM 8652 C CA . GLU A 1 1087 ? -30.435 -3.831 78.476 1.00 88.06 1087 GLU A CA 1
ATOM 8653 C C . GLU A 1 1087 ? -30.994 -2.592 77.753 1.00 88.06 1087 GLU A C 1
ATOM 8655 O O . GLU A 1 1087 ? -30.913 -2.500 76.532 1.00 88.06 1087 GLU A O 1
ATOM 8660 N N . LYS A 1 1088 ? -31.523 -1.614 78.499 1.00 88.50 1088 LYS A N 1
ATOM 8661 C CA . LYS A 1 1088 ? -32.133 -0.393 77.935 1.00 88.50 1088 LYS A CA 1
ATOM 8662 C C . LYS A 1 1088 ? -31.158 0.775 77.751 1.00 88.50 1088 LYS A C 1
ATOM 8664 O O . LYS A 1 1088 ? -31.577 1.843 77.317 1.00 88.50 1088 LYS A O 1
ATOM 8669 N N . ASP A 1 1089 ? -29.890 0.605 78.111 1.00 92.81 1089 ASP A N 1
ATOM 8670 C CA . ASP A 1 1089 ? -28.872 1.649 77.990 1.00 92.81 1089 ASP A CA 1
ATOM 8671 C C . ASP A 1 1089 ? -27.995 1.366 76.765 1.00 92.81 1089 ASP A C 1
ATOM 8673 O O . ASP A 1 1089 ? -27.263 0.378 76.714 1.00 92.81 1089 ASP A O 1
ATOM 8677 N N . ASP A 1 1090 ? -28.053 2.257 75.771 1.00 87.81 1090 ASP A N 1
ATOM 8678 C CA . ASP A 1 1090 ? -27.371 2.086 74.485 1.00 87.81 1090 ASP A CA 1
ATOM 8679 C C . ASP A 1 1090 ? -25.845 1.964 74.583 1.00 87.81 1090 ASP A C 1
ATOM 8681 O O . ASP A 1 1090 ? -25.214 1.385 73.695 1.00 87.81 1090 ASP A O 1
ATOM 8685 N N . LYS A 1 1091 ? -25.244 2.482 75.658 1.00 93.19 1091 LYS A N 1
ATOM 8686 C CA . LYS A 1 1091 ? -23.812 2.336 75.929 1.00 93.19 1091 LYS A CA 1
ATOM 8687 C C . LYS A 1 1091 ? -23.560 1.046 76.687 1.00 93.19 1091 LYS A C 1
ATOM 8689 O O . LYS A 1 1091 ? -22.712 0.253 76.286 1.00 93.19 1091 LYS A O 1
ATOM 8694 N N . GLN A 1 1092 ? -24.289 0.826 77.780 1.00 93.38 1092 GLN A N 1
ATOM 8695 C CA . GLN A 1 1092 ? -24.059 -0.313 78.668 1.00 93.38 1092 GLN A CA 1
ATOM 8696 C C . GLN A 1 1092 ? -24.417 -1.652 78.022 1.00 93.38 1092 GLN A C 1
ATOM 8698 O O . GLN A 1 1092 ? -23.759 -2.648 78.319 1.00 93.38 1092 GLN A O 1
ATOM 8703 N N . LYS A 1 1093 ? -25.342 -1.684 77.057 1.00 93.62 1093 LYS A N 1
ATOM 8704 C CA . LYS A 1 1093 ? -25.645 -2.897 76.288 1.00 93.62 1093 LYS A CA 1
ATOM 8705 C C . LYS A 1 1093 ? -24.477 -3.401 75.435 1.00 93.62 1093 LYS A C 1
ATOM 8707 O O . LYS A 1 1093 ? -24.430 -4.585 75.117 1.00 93.62 1093 LYS A O 1
ATOM 8712 N N . LEU A 1 1094 ? -23.474 -2.567 75.131 1.00 95.06 1094 LEU A N 1
ATOM 8713 C CA . LEU A 1 1094 ? -22.252 -3.018 74.446 1.00 95.06 1094 LEU A CA 1
ATOM 8714 C C . LEU A 1 1094 ? -21.403 -3.972 75.294 1.00 95.06 1094 LEU A C 1
ATOM 8716 O O . LEU A 1 1094 ? -20.512 -4.629 74.759 1.00 95.06 1094 LEU A O 1
ATOM 8720 N N . GLN A 1 1095 ? -21.693 -4.119 76.592 1.00 95.00 1095 GLN A N 1
ATOM 8721 C CA . GLN A 1 1095 ? -21.110 -5.194 77.398 1.00 95.00 1095 GLN A CA 1
ATOM 8722 C C . GLN A 1 1095 ? -21.474 -6.573 76.822 1.00 95.00 1095 GLN A C 1
ATOM 8724 O O . GLN A 1 1095 ? -20.738 -7.543 77.009 1.00 95.00 1095 GLN A O 1
ATOM 8729 N N . PHE A 1 1096 ? -22.591 -6.639 76.095 1.00 95.56 1096 PHE A N 1
ATOM 8730 C CA . PHE A 1 1096 ? -23.137 -7.816 75.434 1.00 95.56 1096 PHE A CA 1
ATOM 8731 C C . PHE A 1 1096 ? -22.763 -7.898 73.949 1.00 95.56 1096 PHE A C 1
ATOM 8733 O O . PHE A 1 1096 ? -23.240 -8.797 73.262 1.00 95.56 1096 PHE A O 1
ATOM 8740 N N . LEU A 1 1097 ? -21.918 -6.991 73.440 1.00 96.00 1097 LEU A N 1
ATOM 8741 C CA . LEU A 1 1097 ? -21.435 -7.061 72.063 1.00 96.00 1097 LEU A CA 1
ATOM 8742 C C . LEU A 1 1097 ? -20.710 -8.382 71.827 1.00 96.00 1097 LEU A C 1
ATOM 8744 O O . LEU A 1 1097 ? -19.763 -8.704 72.550 1.00 96.00 1097 LEU A O 1
ATOM 8748 N N . LEU A 1 1098 ? -21.121 -9.102 70.784 1.00 95.12 1098 LEU A N 1
ATOM 8749 C CA . LEU A 1 1098 ? -20.405 -10.256 70.268 1.00 95.12 1098 LEU A CA 1
ATOM 8750 C C . LEU A 1 1098 ? -19.073 -9.798 69.688 1.00 95.12 1098 LEU A C 1
ATOM 8752 O O . LEU A 1 1098 ? -18.956 -9.411 68.527 1.00 95.12 1098 LEU A O 1
ATOM 8756 N N . LEU A 1 1099 ? -18.039 -9.902 70.511 1.00 94.44 1099 LEU A N 1
ATOM 8757 C CA . LEU A 1 1099 ? -16.663 -9.631 70.136 1.00 94.44 1099 LEU A CA 1
ATOM 8758 C C . LEU A 1 1099 ? -16.142 -10.636 69.112 1.00 94.44 1099 LEU A C 1
ATOM 8760 O O . LEU A 1 1099 ? -15.079 -10.403 68.566 1.00 94.44 1099 LEU A O 1
ATOM 8764 N N . SER A 1 1100 ? -16.858 -11.732 68.848 1.00 91.88 1100 SER A N 1
ATOM 8765 C CA . SER A 1 1100 ? -16.549 -12.677 67.771 1.00 91.88 1100 SER A CA 1
ATOM 8766 C C . SER A 1 1100 ? -17.147 -12.287 66.411 1.00 91.88 1100 SER A C 1
ATOM 8768 O O . SER A 1 1100 ? -16.902 -12.980 65.428 1.00 91.88 1100 SER A O 1
ATOM 8770 N N . SER A 1 1101 ? -17.958 -11.223 66.344 1.00 91.44 1101 SER A N 1
ATOM 8771 C CA . SER A 1 1101 ? -18.571 -10.738 65.101 1.00 91.44 1101 SER A CA 1
ATOM 8772 C C . SER A 1 1101 ? -17.859 -9.491 64.577 1.00 91.44 1101 SER A C 1
ATOM 8774 O O . SER A 1 1101 ? -17.554 -8.570 65.343 1.00 91.44 1101 SER A O 1
ATOM 8776 N N . SER A 1 1102 ? -17.607 -9.449 63.266 1.00 90.06 1102 SER A N 1
ATOM 8777 C CA . SER A 1 1102 ? -17.000 -8.287 62.609 1.00 90.06 1102 SER A CA 1
ATOM 8778 C C . SER A 1 1102 ? -17.969 -7.108 62.583 1.00 90.06 1102 SER A C 1
ATOM 8780 O O . SER A 1 1102 ? -19.166 -7.255 62.327 1.00 90.06 1102 SER A O 1
ATOM 8782 N N . ALA A 1 1103 ? -17.429 -5.910 62.787 1.00 91.06 1103 ALA A N 1
ATOM 8783 C CA . ALA A 1 1103 ? -18.152 -4.666 62.596 1.00 91.06 1103 ALA A CA 1
ATOM 8784 C C . ALA A 1 1103 ? -18.235 -4.240 61.118 1.00 91.06 1103 ALA A C 1
ATOM 8786 O O . ALA A 1 1103 ? -18.886 -3.234 60.819 1.00 91.06 1103 ALA A O 1
ATOM 8787 N N . ASN A 1 1104 ? -17.618 -4.994 60.194 1.00 87.62 1104 ASN A N 1
ATOM 8788 C CA . ASN A 1 1104 ? -17.547 -4.705 58.757 1.00 87.62 1104 ASN A CA 1
ATOM 8789 C C . ASN A 1 1104 ? -16.976 -3.305 58.474 1.00 87.62 1104 ASN A C 1
ATOM 8791 O O . ASN A 1 1104 ? -17.531 -2.538 57.683 1.00 87.62 1104 ASN A O 1
ATOM 8795 N N . LEU A 1 1105 ? -15.887 -2.951 59.163 1.00 88.50 1105 LEU A N 1
ATOM 8796 C CA . LEU A 1 1105 ? -15.362 -1.589 59.153 1.00 88.50 1105 LEU A CA 1
ATOM 8797 C C . LEU A 1 1105 ? -14.772 -1.179 57.805 1.00 88.50 1105 LEU A C 1
ATOM 8799 O O . LEU A 1 1105 ? -14.006 -1.908 57.168 1.00 88.50 1105 LEU A O 1
ATOM 8803 N N . ASN A 1 1106 ? -15.016 0.076 57.451 1.00 87.50 1106 ASN A N 1
ATOM 8804 C CA . ASN A 1 1106 ? -14.258 0.775 56.433 1.00 87.50 1106 ASN A CA 1
ATOM 8805 C C . ASN A 1 1106 ? -12.931 1.277 57.028 1.00 87.50 1106 ASN A C 1
ATOM 8807 O O . ASN A 1 1106 ? -12.907 2.230 57.807 1.00 87.50 1106 ASN A O 1
ATOM 8811 N N . SER A 1 1107 ? -11.810 0.673 56.624 1.00 88.81 1107 SER A N 1
ATOM 8812 C CA . SER A 1 1107 ? -10.481 1.035 57.130 1.00 88.81 1107 SER A CA 1
ATOM 8813 C C . SER A 1 1107 ? -10.091 2.493 56.863 1.00 88.81 1107 SER A C 1
ATOM 8815 O O . SER A 1 1107 ? -9.363 3.072 57.665 1.00 88.81 1107 SER A O 1
ATOM 8817 N N . GLN A 1 1108 ? -10.550 3.085 55.753 1.00 87.69 1108 GLN A N 1
ATOM 8818 C CA . GLN A 1 1108 ? -10.257 4.481 55.421 1.00 87.69 1108 GLN A CA 1
ATOM 8819 C C . GLN A 1 1108 ? -11.040 5.424 56.336 1.00 87.69 1108 GLN A C 1
ATOM 8821 O O . GLN A 1 1108 ? -10.449 6.305 56.949 1.00 87.69 1108 GLN A O 1
ATOM 8826 N N . GLU A 1 1109 ? -12.339 5.184 56.520 1.00 90.94 1109 GLU A N 1
ATOM 8827 C CA . GLU A 1 1109 ? -13.156 5.957 57.462 1.00 90.94 1109 GLU A CA 1
ATOM 8828 C C . GLU A 1 1109 ? -12.629 5.835 58.900 1.00 90.94 1109 GLU A C 1
ATOM 8830 O O . GLU A 1 1109 ? -12.547 6.832 59.618 1.00 90.94 1109 GLU A O 1
ATOM 8835 N N . VAL A 1 1110 ? -12.206 4.635 59.309 1.00 92.81 1110 VAL A N 1
ATOM 8836 C CA . VAL A 1 1110 ? -11.535 4.409 60.596 1.00 92.81 1110 VAL A CA 1
ATOM 8837 C C . VAL A 1 1110 ? -10.251 5.230 60.691 1.00 92.81 1110 VAL A C 1
ATOM 8839 O O . VAL A 1 1110 ? -10.015 5.873 61.711 1.00 92.81 1110 VAL A O 1
ATOM 8842 N N . ASN A 1 1111 ? -9.428 5.259 59.645 1.00 94.69 1111 ASN A N 1
ATOM 8843 C CA . ASN A 1 1111 ? -8.208 6.062 59.628 1.00 94.69 1111 ASN A CA 1
ATOM 8844 C C . ASN A 1 1111 ? -8.494 7.562 59.722 1.00 94.69 1111 ASN A C 1
ATOM 8846 O O . ASN A 1 1111 ? -7.841 8.252 60.501 1.00 94.69 1111 ASN A O 1
ATOM 8850 N N . ASP A 1 1112 ? -9.481 8.049 58.977 1.00 92.56 1112 ASP A N 1
ATOM 8851 C CA . ASP A 1 1112 ? -9.783 9.475 58.872 1.00 92.56 1112 ASP A CA 1
ATOM 8852 C C . ASP A 1 1112 ? -10.501 10.017 60.107 1.00 92.56 1112 ASP A C 1
ATOM 8854 O O . ASP A 1 1112 ? -10.269 11.163 60.506 1.00 92.56 1112 ASP A O 1
ATOM 8858 N N . LYS A 1 1113 ? -11.364 9.202 60.722 1.00 94.00 1113 LYS A N 1
ATOM 8859 C CA . LYS A 1 1113 ? -12.200 9.622 61.850 1.00 94.00 1113 LYS A CA 1
ATOM 8860 C C . LYS A 1 1113 ? -11.668 9.137 63.192 1.00 94.00 1113 LYS A C 1
ATOM 8862 O O . LYS A 1 1113 ? -11.623 9.929 64.125 1.00 94.00 1113 LYS A O 1
ATOM 8867 N N . ILE A 1 1114 ? -11.274 7.869 63.312 1.00 95.25 1114 ILE A N 1
ATOM 8868 C CA . ILE A 1 1114 ? -10.967 7.231 64.605 1.00 95.25 1114 ILE A CA 1
ATOM 8869 C C . ILE A 1 1114 ? -9.470 7.272 64.930 1.00 95.25 1114 ILE A C 1
ATOM 8871 O O . ILE A 1 1114 ? -9.082 7.726 66.008 1.00 95.25 1114 ILE A O 1
ATOM 8875 N N . LEU A 1 1115 ? -8.627 6.783 64.018 1.00 96.06 1115 LEU A N 1
ATOM 8876 C CA . LEU A 1 1115 ? -7.189 6.604 64.250 1.00 96.06 1115 LEU A CA 1
ATOM 8877 C C . LEU A 1 1115 ? -6.357 7.835 63.881 1.00 96.06 1115 LEU A C 1
ATOM 8879 O O . LEU A 1 1115 ? -5.162 7.885 64.178 1.00 96.06 1115 LEU A O 1
ATOM 8883 N N . LYS A 1 1116 ? -6.975 8.858 63.286 1.00 95.31 1116 LYS A N 1
ATOM 8884 C CA . LYS A 1 1116 ? -6.311 10.119 62.966 1.00 95.31 1116 LYS A CA 1
ATOM 8885 C C . LYS A 1 1116 ? -5.683 10.718 64.222 1.00 95.31 1116 LYS A C 1
ATOM 8887 O O . LYS A 1 1116 ? -6.349 10.916 65.237 1.00 95.31 1116 LYS A O 1
ATOM 8892 N N . ASN A 1 1117 ? -4.390 11.022 64.139 1.00 93.69 1117 ASN A N 1
ATOM 8893 C CA . ASN A 1 1117 ? -3.597 11.592 65.233 1.00 93.69 1117 ASN A CA 1
ATOM 8894 C C . ASN A 1 1117 ? -3.501 10.699 66.492 1.00 93.69 1117 ASN A C 1
ATOM 8896 O O . ASN A 1 1117 ? -3.219 11.202 67.577 1.00 93.69 1117 ASN A O 1
ATOM 8900 N N . LYS A 1 1118 ? -3.701 9.378 66.375 1.00 95.75 1118 LYS A N 1
ATOM 8901 C CA . LYS A 1 1118 ? -3.566 8.408 67.482 1.00 95.75 1118 LYS A CA 1
ATOM 8902 C C . LYS A 1 1118 ? -2.170 7.776 67.544 1.00 95.75 1118 LYS A C 1
ATOM 8904 O O . LYS A 1 1118 ? -2.022 6.555 67.588 1.00 95.75 1118 LYS A O 1
ATOM 8909 N N . GLY A 1 1119 ? -1.136 8.617 67.482 1.00 94.75 1119 GLY A N 1
ATOM 8910 C CA . GLY A 1 1119 ? 0.262 8.184 67.552 1.00 94.75 1119 GLY A CA 1
ATOM 8911 C C . GLY A 1 1119 ? 0.610 7.123 66.502 1.00 94.75 1119 GLY A C 1
ATOM 8912 O O . GLY A 1 1119 ? 0.245 7.253 65.331 1.00 94.75 1119 GLY A O 1
ATOM 8913 N N . ILE A 1 1120 ? 1.282 6.049 66.931 1.00 95.06 1120 ILE A N 1
ATOM 8914 C CA . ILE A 1 1120 ? 1.715 4.945 66.054 1.00 95.06 1120 ILE A CA 1
ATOM 8915 C C . ILE A 1 1120 ? 0.546 4.144 65.445 1.00 95.06 1120 ILE A C 1
ATOM 8917 O O . ILE A 1 1120 ? 0.741 3.395 64.487 1.00 95.06 1120 ILE A O 1
ATOM 8921 N N . LEU A 1 1121 ? -0.670 4.302 65.983 1.00 96.25 1121 LEU A N 1
ATOM 8922 C CA . LEU A 1 1121 ? -1.884 3.655 65.479 1.00 96.25 1121 LEU A CA 1
ATOM 8923 C C . LEU A 1 1121 ? -2.521 4.430 64.313 1.00 96.25 1121 LEU A C 1
ATOM 8925 O O . LEU A 1 1121 ? -3.425 3.911 63.658 1.00 96.25 1121 LEU A O 1
ATOM 8929 N N . SER A 1 1122 ? -2.056 5.651 64.021 1.00 96.25 1122 SER A N 1
ATOM 8930 C CA . SER A 1 1122 ? -2.543 6.434 62.882 1.00 96.25 1122 SER A CA 1
ATOM 8931 C C . SER A 1 1122 ? -2.330 5.687 61.562 1.00 96.25 1122 SER A C 1
ATOM 8933 O O . SER A 1 1122 ? -1.248 5.167 61.290 1.00 96.25 1122 SER A O 1
ATOM 8935 N N . GLY A 1 1123 ? -3.378 5.607 60.737 1.00 95.12 1123 GLY A N 1
ATOM 8936 C CA . GLY A 1 1123 ? -3.346 4.894 59.456 1.00 95.12 1123 GLY A CA 1
ATOM 8937 C C . GLY A 1 1123 ? -3.475 3.364 59.547 1.00 95.12 1123 GLY A C 1
ATOM 8938 O O . GLY A 1 1123 ? -3.458 2.700 58.510 1.00 95.12 1123 GLY A O 1
ATOM 8939 N N . LYS A 1 1124 ? -3.621 2.782 60.748 1.00 96.31 1124 LYS A N 1
ATOM 8940 C CA . LYS A 1 1124 ? -3.603 1.321 60.966 1.00 96.31 1124 LYS A CA 1
ATOM 8941 C C . LYS A 1 1124 ? -4.959 0.616 60.870 1.00 96.31 1124 LYS A C 1
ATOM 8943 O O . LYS A 1 1124 ? -5.061 -0.554 61.227 1.00 96.31 1124 LYS A O 1
ATOM 8948 N N . GLY A 1 1125 ? -5.991 1.273 60.344 1.00 93.62 1125 GLY A N 1
ATOM 8949 C CA . GLY A 1 1125 ? -7.338 0.713 60.203 1.00 93.62 1125 GLY A CA 1
ATOM 8950 C C . GLY A 1 1125 ? -7.377 -0.600 59.412 1.00 93.62 1125 GLY A C 1
ATOM 8951 O O . GLY A 1 1125 ? -8.080 -1.526 59.799 1.00 93.62 1125 GLY A O 1
ATOM 8952 N N . SER A 1 1126 ? -6.569 -0.738 58.355 1.00 92.38 1126 SER A N 1
ATOM 8953 C CA . SER A 1 1126 ? -6.469 -1.993 57.591 1.00 92.38 1126 SER A CA 1
ATOM 8954 C C . SER A 1 1126 ? -5.844 -3.134 58.400 1.00 92.38 1126 SER A C 1
ATOM 8956 O O . SER A 1 1126 ? -6.266 -4.280 58.262 1.00 92.38 1126 SER A O 1
ATOM 8958 N N . SER A 1 1127 ? -4.879 -2.834 59.273 1.00 94.81 1127 SER A N 1
ATOM 8959 C CA . SER A 1 1127 ? -4.249 -3.814 60.165 1.00 94.81 1127 SER A CA 1
ATOM 8960 C C . SER A 1 1127 ? -5.229 -4.327 61.219 1.00 94.81 1127 SER A C 1
ATOM 8962 O O . SER A 1 1127 ? -5.237 -5.524 61.498 1.00 94.81 1127 SER A O 1
ATOM 8964 N N . PHE A 1 1128 ? -6.098 -3.459 61.750 1.00 95.81 1128 PHE A N 1
ATOM 8965 C CA . PHE A 1 1128 ? -7.183 -3.862 62.652 1.00 95.81 1128 PHE A CA 1
ATOM 8966 C C . PHE A 1 1128 ? -8.252 -4.700 61.944 1.00 95.81 1128 PHE A C 1
ATOM 8968 O O . PHE A 1 1128 ? -8.640 -5.734 62.479 1.00 95.81 1128 PHE A O 1
ATOM 8975 N N . ASN A 1 1129 ? -8.659 -4.326 60.724 1.00 91.38 1129 ASN A N 1
ATOM 8976 C CA . ASN A 1 1129 ? -9.568 -5.145 59.914 1.00 91.38 1129 ASN A CA 1
ATOM 8977 C C . ASN A 1 1129 ? -8.991 -6.535 59.651 1.00 91.38 1129 ASN A C 1
ATOM 8979 O O . ASN A 1 1129 ? -9.656 -7.538 59.883 1.00 91.38 1129 ASN A O 1
ATOM 8983 N N . LYS A 1 1130 ? -7.724 -6.602 59.231 1.00 92.62 1130 LYS A N 1
ATOM 8984 C CA . LYS A 1 1130 ? -7.040 -7.874 58.996 1.00 92.62 1130 LYS A CA 1
ATOM 8985 C C . LYS A 1 1130 ? -6.936 -8.709 60.272 1.00 92.62 1130 LYS A C 1
ATOM 8987 O O . LYS A 1 1130 ? -7.084 -9.925 60.212 1.00 92.62 1130 LYS A O 1
ATOM 8992 N N . ALA A 1 1131 ? -6.672 -8.079 61.416 1.00 92.44 1131 ALA A N 1
ATOM 8993 C CA . ALA A 1 1131 ? -6.634 -8.756 62.709 1.00 92.44 1131 ALA A CA 1
ATOM 8994 C C . ALA A 1 1131 ? -8.008 -9.332 63.093 1.00 92.44 1131 ALA A C 1
ATOM 8996 O O . ALA A 1 1131 ? -8.079 -10.478 63.537 1.00 92.44 1131 ALA A O 1
ATOM 8997 N N . GLY A 1 1132 ? -9.079 -8.565 62.875 1.00 91.81 1132 GLY A N 1
ATOM 8998 C CA . GLY A 1 1132 ? -10.454 -9.005 63.099 1.00 91.81 1132 GLY A CA 1
ATOM 8999 C C . GLY A 1 1132 ? -10.863 -10.165 62.194 1.00 91.81 1132 GLY A C 1
ATOM 9000 O O . GLY A 1 1132 ? -11.353 -11.175 62.691 1.00 91.81 1132 GLY A O 1
ATOM 9001 N N . GLU A 1 1133 ? -10.566 -10.075 60.895 1.00 89.62 1133 GLU A N 1
ATOM 9002 C CA . GLU A 1 1133 ? -10.810 -11.138 59.910 1.00 89.62 1133 GLU A CA 1
ATOM 9003 C C . GLU A 1 1133 ? -10.028 -12.418 60.240 1.00 89.62 1133 GLU A C 1
ATOM 9005 O O . GLU A 1 1133 ? -10.595 -13.507 60.263 1.00 89.62 1133 GLU A O 1
ATOM 9010 N N . SER A 1 1134 ? -8.733 -12.292 60.548 1.00 91.50 1134 SER A N 1
ATOM 9011 C CA . SER A 1 1134 ? -7.848 -13.449 60.755 1.00 91.50 1134 SER A CA 1
ATOM 9012 C C . SER A 1 1134 ? -8.193 -14.248 62.010 1.00 91.50 1134 SER A C 1
ATOM 9014 O O . SER A 1 1134 ? -7.951 -15.453 62.055 1.00 91.50 1134 SER A O 1
ATOM 9016 N N . TYR A 1 1135 ? -8.721 -13.585 63.041 1.00 91.62 1135 TYR A N 1
ATOM 9017 C CA . TYR A 1 1135 ? -8.934 -14.206 64.347 1.00 91.62 1135 TYR A CA 1
ATOM 9018 C C . TYR A 1 1135 ? -10.375 -14.160 64.831 1.00 91.62 1135 TYR A C 1
ATOM 9020 O O . TYR A 1 1135 ? -10.610 -14.551 65.970 1.00 91.62 1135 TYR A O 1
ATOM 9028 N N . GLY A 1 1136 ? -11.325 -13.723 63.998 1.00 90.19 1136 GLY A N 1
ATOM 9029 C CA . GLY A 1 1136 ? -12.740 -13.627 64.352 1.00 90.19 1136 GLY A CA 1
ATOM 9030 C C . GLY A 1 1136 ? -12.951 -12.722 65.559 1.00 90.19 1136 GLY A C 1
ATOM 9031 O O . GLY A 1 1136 ? -13.453 -13.183 66.583 1.00 90.19 1136 GLY A O 1
ATOM 9032 N N . ILE A 1 1137 ? -12.482 -11.473 65.468 1.00 92.56 1137 ILE A N 1
ATOM 9033 C CA . ILE A 1 1137 ? -12.581 -10.487 66.549 1.00 92.56 1137 ILE A CA 1
ATOM 9034 C C . ILE A 1 1137 ? -13.164 -9.175 66.031 1.00 92.56 1137 ILE A C 1
ATOM 9036 O O . ILE A 1 1137 ? -12.770 -8.672 64.984 1.00 92.56 1137 ILE A O 1
ATOM 9040 N N . ASN A 1 1138 ? -14.059 -8.580 66.809 1.00 95.06 1138 ASN A N 1
ATOM 9041 C CA . ASN A 1 1138 ? -14.644 -7.282 66.543 1.00 95.06 1138 ASN A CA 1
ATOM 9042 C C . ASN A 1 1138 ? -13.567 -6.186 66.527 1.00 95.06 1138 ASN A C 1
ATOM 9044 O O . ASN A 1 1138 ? -12.861 -5.946 67.511 1.00 95.06 1138 ASN A O 1
ATOM 9048 N N . GLU A 1 1139 ? -13.464 -5.489 65.404 1.00 94.50 1139 GLU A N 1
ATOM 9049 C CA . GLU A 1 1139 ? -12.404 -4.524 65.133 1.00 94.50 1139 GLU A CA 1
ATOM 9050 C C . GLU A 1 1139 ? -12.539 -3.276 66.010 1.00 94.50 1139 GLU A C 1
ATOM 9052 O O . GLU A 1 1139 ? -11.533 -2.716 66.438 1.00 94.50 1139 GLU A O 1
ATOM 9057 N N . ILE A 1 1140 ? -13.769 -2.853 66.332 1.00 95.31 1140 ILE A N 1
ATOM 9058 C CA . ILE A 1 1140 ? -14.002 -1.713 67.231 1.00 95.31 1140 ILE A CA 1
ATOM 9059 C C . ILE A 1 1140 ? -13.532 -2.028 68.639 1.00 95.31 1140 ILE A C 1
ATOM 9061 O O . ILE A 1 1140 ? -12.926 -1.168 69.276 1.00 95.31 1140 ILE A O 1
ATOM 9065 N N . TYR A 1 1141 ? -13.762 -3.250 69.114 1.00 94.31 1141 TYR A N 1
ATOM 9066 C CA . TYR A 1 1141 ? -13.191 -3.693 70.377 1.00 94.31 1141 TYR A CA 1
ATOM 9067 C C . TYR A 1 1141 ? -11.658 -3.668 70.336 1.00 94.31 1141 TYR A C 1
ATOM 9069 O O . TYR A 1 1141 ? -11.059 -3.056 71.215 1.00 94.31 1141 TYR A O 1
ATOM 9077 N N . LEU A 1 1142 ? -11.016 -4.226 69.300 1.00 94.06 1142 LEU A N 1
ATOM 9078 C CA . LEU A 1 1142 ? -9.550 -4.194 69.179 1.00 94.06 1142 LEU A CA 1
ATOM 9079 C C . LEU A 1 1142 ? -8.994 -2.767 69.154 1.00 94.06 1142 LEU A C 1
ATOM 9081 O O . LEU A 1 1142 ? -8.024 -2.475 69.851 1.00 94.06 1142 LEU A O 1
ATOM 9085 N N . ILE A 1 1143 ? -9.612 -1.870 68.383 1.00 95.56 1143 ILE A N 1
ATOM 9086 C CA . ILE A 1 1143 ? -9.206 -0.464 68.304 1.00 95.56 1143 ILE A CA 1
ATOM 9087 C C . ILE A 1 1143 ? -9.410 0.225 69.654 1.00 95.56 1143 ILE A C 1
ATOM 9089 O O . ILE A 1 1143 ? -8.510 0.909 70.133 1.00 95.56 1143 ILE A O 1
ATOM 9093 N N . SER A 1 1144 ? -10.571 0.039 70.284 1.00 93.50 1144 SER A N 1
ATOM 9094 C CA . SER A 1 1144 ? -10.888 0.623 71.589 1.00 93.50 1144 SER A CA 1
ATOM 9095 C C . SER A 1 1144 ? -9.896 0.165 72.660 1.00 93.50 1144 SER A C 1
ATOM 9097 O O . SER A 1 1144 ? -9.356 1.001 73.388 1.00 93.50 1144 SER A O 1
ATOM 9099 N N . HIS A 1 1145 ? -9.597 -1.137 72.690 1.00 90.06 1145 HIS A N 1
ATOM 9100 C CA . HIS A 1 1145 ? -8.656 -1.747 73.624 1.00 90.06 1145 HIS A CA 1
ATOM 9101 C C . HIS A 1 1145 ? -7.236 -1.237 73.376 1.00 90.06 1145 HIS A C 1
ATOM 9103 O O . HIS A 1 1145 ? -6.590 -0.749 74.296 1.00 90.06 1145 HIS A O 1
ATOM 9109 N N . ALA A 1 1146 ? -6.771 -1.233 72.123 1.00 92.81 1146 ALA A N 1
ATOM 9110 C CA . ALA A 1 1146 ? -5.451 -0.712 71.782 1.00 92.81 1146 ALA A CA 1
ATOM 9111 C C . ALA A 1 1146 ? -5.305 0.775 72.134 1.00 92.81 1146 ALA A C 1
ATOM 9113 O O . ALA A 1 1146 ? -4.289 1.177 72.696 1.00 92.81 1146 ALA A O 1
ATOM 9114 N N . LEU A 1 1147 ? -6.313 1.608 71.853 1.00 93.75 1147 LEU A N 1
ATOM 9115 C CA . LEU A 1 1147 ? -6.289 3.030 72.206 1.00 93.75 1147 LEU A CA 1
ATOM 9116 C C . LEU A 1 1147 ? -6.191 3.244 73.719 1.00 93.75 1147 LEU A C 1
ATOM 9118 O O . LEU A 1 1147 ? -5.475 4.148 74.148 1.00 93.75 1147 LEU A O 1
ATOM 9122 N N . LEU A 1 1148 ? -6.877 2.427 74.519 1.00 88.88 1148 LEU A N 1
ATOM 9123 C CA . LEU A 1 1148 ? -6.809 2.505 75.975 1.00 88.88 1148 LEU A CA 1
ATOM 9124 C C . LEU A 1 1148 ? -5.429 2.074 76.495 1.00 88.88 1148 LEU A C 1
ATOM 9126 O O . LEU A 1 1148 ? -4.756 2.861 77.159 1.00 88.88 1148 LEU A O 1
ATOM 9130 N N . GLU A 1 1149 ? -4.984 0.868 76.137 1.00 87.31 1149 GLU A N 1
ATOM 9131 C CA . GLU A 1 1149 ? -3.747 0.244 76.645 1.00 87.31 1149 GLU A CA 1
ATOM 9132 C C . GLU A 1 1149 ? -2.479 1.015 76.255 1.00 87.31 1149 GLU A C 1
ATOM 9134 O O . GLU A 1 1149 ? -1.453 0.978 76.936 1.00 87.31 1149 GLU A O 1
ATOM 9139 N N . THR A 1 1150 ? -2.531 1.740 75.140 1.00 91.38 1150 THR A N 1
ATOM 9140 C CA . THR A 1 1150 ? -1.378 2.477 74.614 1.00 91.38 1150 THR A CA 1
ATOM 9141 C C . THR A 1 1150 ? -1.433 3.976 74.885 1.00 91.38 1150 THR A C 1
ATOM 9143 O O . THR A 1 1150 ? -0.539 4.701 74.445 1.00 91.38 1150 THR A O 1
ATOM 9146 N N . GLY A 1 1151 ? -2.468 4.468 75.573 1.00 90.56 1151 GLY A N 1
ATOM 9147 C CA . GLY A 1 1151 ? -2.673 5.903 75.767 1.00 90.56 1151 GLY A CA 1
ATOM 9148 C C . GLY A 1 1151 ? -2.817 6.657 74.441 1.00 90.56 1151 GLY A C 1
ATOM 9149 O O . GLY A 1 1151 ? -2.165 7.670 74.236 1.00 90.56 1151 GLY A O 1
ATOM 9150 N N . ASN A 1 1152 ? -3.664 6.172 73.530 1.00 93.31 1152 ASN A N 1
ATOM 9151 C CA . ASN A 1 1152 ? -3.807 6.648 72.145 1.00 93.31 1152 ASN A CA 1
ATOM 9152 C C . ASN A 1 1152 ? -2.543 6.459 71.280 1.00 93.31 1152 ASN A C 1
ATOM 9154 O O . ASN A 1 1152 ? -2.214 7.321 70.467 1.00 93.31 1152 ASN A O 1
ATOM 9158 N N . GLY A 1 1153 ? -1.843 5.333 71.427 1.00 93.00 1153 GLY A N 1
ATOM 9159 C CA . GLY A 1 1153 ? -0.706 4.956 70.583 1.00 93.00 1153 GLY A CA 1
ATOM 9160 C C . GLY A 1 1153 ? 0.609 5.663 70.917 1.00 93.00 1153 GLY A C 1
ATOM 9161 O O . GLY A 1 1153 ? 1.504 5.684 70.071 1.00 93.00 1153 GLY A O 1
ATOM 9162 N N . THR A 1 1154 ? 0.729 6.268 72.103 1.00 94.38 1154 THR A N 1
ATOM 9163 C CA . THR A 1 1154 ? 1.907 7.058 72.507 1.00 94.38 1154 THR A CA 1
ATOM 9164 C C . THR A 1 1154 ? 2.722 6.428 73.636 1.00 94.38 1154 THR A C 1
ATOM 9166 O O . THR A 1 1154 ? 3.789 6.945 73.959 1.00 94.38 1154 THR A O 1
ATOM 9169 N N . SER A 1 1155 ? 2.257 5.339 74.260 1.00 93.25 1155 SER A N 1
ATOM 9170 C CA . SER A 1 1155 ? 3.008 4.658 75.321 1.00 93.25 1155 SER A CA 1
ATOM 9171 C C . SER A 1 1155 ? 4.328 4.075 74.803 1.00 93.25 1155 SER A C 1
ATOM 9173 O O . SER A 1 1155 ? 4.429 3.667 73.647 1.00 93.25 1155 SER A O 1
ATOM 9175 N N . ASN A 1 1156 ? 5.337 3.974 75.674 1.00 92.00 1156 ASN A N 1
ATOM 9176 C CA . ASN A 1 1156 ? 6.663 3.455 75.304 1.00 92.00 1156 ASN A CA 1
ATOM 9177 C C . ASN A 1 1156 ? 6.617 2.018 74.751 1.00 92.00 1156 ASN A C 1
ATOM 9179 O O . ASN A 1 1156 ? 7.362 1.678 73.838 1.00 92.00 1156 ASN A O 1
ATOM 9183 N N . LEU A 1 1157 ? 5.728 1.167 75.279 1.00 91.00 1157 LEU A N 1
ATOM 9184 C CA . LEU A 1 1157 ? 5.525 -0.194 74.765 1.00 91.00 1157 LEU A CA 1
ATOM 9185 C C . LEU A 1 1157 ? 4.904 -0.202 73.359 1.00 91.00 1157 LEU A C 1
ATOM 9187 O O . LEU A 1 1157 ? 5.219 -1.082 72.560 1.00 91.00 1157 LEU A O 1
ATOM 9191 N N . ALA A 1 1158 ? 4.058 0.782 73.044 1.00 93.19 1158 ALA A N 1
ATOM 9192 C CA . ALA A 1 1158 ? 3.410 0.912 71.744 1.00 93.19 1158 ALA A CA 1
ATOM 9193 C C . ALA A 1 1158 ? 4.318 1.553 70.689 1.00 93.19 1158 ALA A C 1
ATOM 9195 O O . ALA A 1 1158 ? 4.266 1.159 69.528 1.00 93.19 1158 ALA A O 1
ATOM 9196 N N . THR A 1 1159 ? 5.151 2.525 71.071 1.00 94.25 1159 THR A N 1
ATOM 9197 C CA . THR A 1 1159 ? 6.086 3.225 70.167 1.00 94.25 1159 THR A CA 1
ATOM 9198 C C . THR A 1 1159 ? 7.394 2.464 69.944 1.00 94.25 1159 THR A C 1
ATOM 9200 O O . THR A 1 1159 ? 8.111 2.749 68.984 1.00 94.25 1159 THR A O 1
ATOM 9203 N N . GLY A 1 1160 ? 7.643 1.436 70.757 1.00 93.56 1160 GLY A N 1
ATOM 9204 C CA . GLY A 1 1160 ? 8.653 0.412 70.537 1.00 93.56 1160 GLY A CA 1
ATOM 9205 C C . GLY A 1 1160 ? 9.797 0.474 71.546 1.00 93.56 1160 GLY A C 1
ATOM 9206 O O . GLY A 1 1160 ? 10.352 1.532 71.828 1.00 93.56 1160 GLY A O 1
ATOM 9207 N N . ILE A 1 1161 ? 10.197 -0.690 72.060 1.00 94.81 1161 ILE A N 1
ATOM 9208 C CA . ILE A 1 1161 ? 11.323 -0.835 72.992 1.00 94.81 1161 ILE A CA 1
ATOM 9209 C C . ILE A 1 1161 ? 12.392 -1.705 72.340 1.00 94.81 1161 ILE A C 1
ATOM 9211 O O . ILE A 1 1161 ? 12.098 -2.778 71.815 1.00 94.81 1161 ILE A O 1
ATOM 9215 N N . LYS A 1 1162 ? 13.651 -1.253 72.372 1.00 95.44 1162 LYS A N 1
ATOM 9216 C CA . LYS A 1 1162 ? 14.792 -2.063 71.935 1.00 95.44 1162 LYS A CA 1
ATOM 9217 C C . LYS A 1 1162 ? 15.100 -3.116 72.999 1.00 95.44 1162 LYS A C 1
ATOM 9219 O O . LYS A 1 1162 ? 15.563 -2.779 74.083 1.00 95.44 1162 LYS A O 1
ATOM 9224 N N . VAL A 1 1163 ? 14.891 -4.383 72.665 1.00 93.56 1163 VAL A N 1
ATOM 9225 C CA . VAL A 1 1163 ? 15.208 -5.527 73.526 1.00 93.56 1163 VAL A CA 1
ATOM 9226 C C . VAL A 1 1163 ? 16.523 -6.137 73.061 1.00 93.56 1163 VAL A C 1
ATOM 9228 O O . VAL A 1 1163 ? 16.632 -6.552 71.910 1.00 93.56 1163 VAL A O 1
ATOM 9231 N N . SER A 1 1164 ? 17.524 -6.172 73.941 1.00 92.81 1164 SER A N 1
ATOM 9232 C CA . SER A 1 1164 ? 18.834 -6.814 73.722 1.00 92.81 1164 SER A CA 1
ATOM 9233 C C . SER A 1 1164 ? 19.078 -8.019 74.640 1.00 92.81 1164 SER A C 1
ATOM 9235 O O . SER A 1 1164 ? 20.077 -8.720 74.485 1.00 92.81 1164 SER A O 1
ATOM 9237 N N . SER A 1 1165 ? 18.168 -8.284 75.582 1.00 91.25 1165 SER A N 1
ATOM 9238 C CA . SER A 1 1165 ? 18.183 -9.459 76.453 1.00 91.25 1165 SER A CA 1
ATOM 9239 C C . SER A 1 1165 ? 16.768 -9.902 76.812 1.00 91.25 1165 SER A C 1
ATOM 9241 O O . SER A 1 1165 ? 15.918 -9.047 77.039 1.00 91.25 1165 SER A O 1
ATOM 9243 N N . VAL A 1 1166 ? 16.539 -11.207 76.930 1.00 89.19 1166 VAL A N 1
ATOM 9244 C CA . VAL A 1 1166 ? 15.261 -11.814 77.331 1.00 89.19 1166 VAL A CA 1
ATOM 9245 C C . VAL A 1 1166 ? 15.522 -12.821 78.451 1.00 89.19 1166 VAL A C 1
ATOM 9247 O O . VAL A 1 1166 ? 16.450 -13.621 78.334 1.00 89.19 1166 VAL A O 1
ATOM 9250 N N . ASP A 1 1167 ? 14.756 -12.768 79.547 1.00 88.62 1167 ASP A N 1
ATOM 9251 C CA . ASP A 1 1167 ? 14.935 -13.613 80.743 1.00 88.62 1167 ASP A CA 1
ATOM 9252 C C . ASP A 1 1167 ? 16.392 -13.628 81.272 1.00 88.62 1167 ASP A C 1
ATOM 9254 O O . ASP A 1 1167 ? 16.903 -14.638 81.757 1.00 88.62 1167 ASP A O 1
ATOM 9258 N N . GLY A 1 1168 ? 17.102 -12.502 81.130 1.00 84.25 1168 GLY A N 1
ATOM 9259 C CA . GLY A 1 1168 ? 18.503 -12.358 81.544 1.00 84.25 1168 GLY A CA 1
ATOM 9260 C C . GLY A 1 1168 ? 19.554 -12.910 80.567 1.00 84.25 1168 GLY A C 1
ATOM 9261 O O . GLY A 1 1168 ? 20.741 -12.839 80.877 1.00 84.25 1168 GLY A O 1
ATOM 9262 N N . LYS A 1 1169 ? 19.167 -13.415 79.385 1.00 88.25 1169 LYS A N 1
ATOM 9263 C CA . LYS A 1 1169 ? 20.090 -13.883 78.330 1.00 88.25 1169 LYS A CA 1
ATOM 9264 C C . LYS A 1 1169 ? 20.165 -12.894 77.172 1.00 88.25 1169 LYS A C 1
ATOM 9266 O O . LYS A 1 1169 ? 19.142 -12.352 76.767 1.00 88.25 1169 LYS A O 1
ATOM 9271 N N . ALA A 1 1170 ? 21.356 -12.675 76.613 1.00 91.44 1170 ALA A N 1
ATOM 9272 C CA . ALA A 1 1170 ? 21.536 -11.810 75.446 1.00 91.44 1170 ALA A CA 1
ATOM 9273 C C . ALA A 1 1170 ? 20.819 -12.381 74.208 1.00 91.44 1170 ALA A C 1
ATOM 9275 O O . ALA A 1 1170 ? 20.897 -13.579 73.938 1.00 91.44 1170 ALA A O 1
ATOM 9276 N N . VAL A 1 1171 ? 20.145 -11.515 73.449 1.00 92.31 1171 VAL A N 1
ATOM 9277 C CA . VAL A 1 1171 ? 19.466 -11.851 72.186 1.00 92.31 1171 VAL A CA 1
ATOM 9278 C C . VAL A 1 1171 ? 19.818 -10.820 71.112 1.00 92.31 1171 VAL A C 1
ATOM 9280 O O . VAL A 1 1171 ? 20.278 -9.722 71.430 1.00 92.31 1171 VAL A O 1
ATOM 9283 N N . THR A 1 1172 ? 19.594 -11.136 69.833 1.00 93.12 1172 THR A N 1
ATOM 9284 C CA . THR A 1 1172 ? 19.807 -10.181 68.732 1.00 93.12 1172 THR A CA 1
ATOM 9285 C C . THR A 1 1172 ? 18.954 -8.924 68.950 1.00 93.12 1172 THR A C 1
ATOM 9287 O O . THR A 1 1172 ? 17.726 -9.049 68.985 1.00 93.12 1172 THR A O 1
ATOM 9290 N N . PRO A 1 1173 ? 19.547 -7.719 69.086 1.00 93.94 1173 PRO A N 1
ATOM 9291 C CA . PRO A 1 1173 ? 18.785 -6.531 69.447 1.00 93.94 1173 PRO A CA 1
ATOM 9292 C C . PRO A 1 1173 ? 17.700 -6.179 68.426 1.00 93.94 1173 PRO A C 1
ATOM 9294 O O . PRO A 1 1173 ? 17.993 -6.027 67.241 1.00 93.94 1173 PRO A O 1
ATOM 9297 N N . LYS A 1 1174 ? 16.458 -5.997 68.885 1.00 94.06 1174 LYS A N 1
ATOM 9298 C CA . LYS A 1 1174 ? 15.312 -5.672 68.021 1.00 94.06 1174 LYS A CA 1
ATOM 9299 C C . LYS A 1 1174 ? 14.378 -4.682 68.700 1.00 94.06 1174 LYS A C 1
ATOM 9301 O O . LYS A 1 1174 ? 14.165 -4.777 69.907 1.00 94.06 1174 LYS A O 1
ATOM 9306 N N . ILE A 1 1175 ? 13.824 -3.742 67.936 1.00 96.25 1175 ILE A N 1
ATOM 9307 C CA . ILE A 1 1175 ? 12.710 -2.916 68.412 1.00 96.25 1175 ILE A CA 1
ATOM 9308 C C . ILE A 1 1175 ? 11.440 -3.747 68.281 1.00 96.25 1175 ILE A C 1
ATOM 9310 O O . ILE A 1 1175 ? 11.162 -4.297 67.216 1.00 96.25 1175 ILE A O 1
ATOM 9314 N N . VAL A 1 1176 ? 10.705 -3.864 69.378 1.00 96.81 1176 VAL A N 1
ATOM 9315 C CA . VAL A 1 1176 ? 9.464 -4.633 69.447 1.00 96.81 1176 VAL A CA 1
ATOM 9316 C C . VAL A 1 1176 ? 8.350 -3.772 70.008 1.00 96.81 1176 VAL A C 1
ATOM 9318 O O . VAL A 1 1176 ? 8.600 -2.855 70.791 1.00 96.81 1176 VAL A O 1
ATOM 9321 N N . TYR A 1 1177 ? 7.129 -4.073 69.590 1.00 97.25 1177 TYR A N 1
ATOM 9322 C CA . TYR A 1 1177 ? 5.946 -3.264 69.843 1.00 97.25 1177 TYR A CA 1
ATOM 9323 C C . TYR A 1 1177 ? 4.882 -4.104 70.544 1.00 97.25 1177 TYR A C 1
ATOM 9325 O O . TYR A 1 1177 ? 4.730 -5.290 70.256 1.00 97.25 1177 TYR A O 1
ATOM 9333 N N . ASN A 1 1178 ? 4.118 -3.489 71.441 1.00 94.19 1178 ASN A N 1
ATOM 9334 C CA . ASN A 1 1178 ? 3.041 -4.151 72.165 1.00 94.19 1178 ASN A CA 1
ATOM 9335 C C . ASN A 1 1178 ? 1.840 -3.208 72.292 1.00 94.19 1178 ASN A C 1
ATOM 9337 O O . ASN A 1 1178 ? 1.905 -2.204 72.999 1.00 94.19 1178 ASN A O 1
ATOM 9341 N N . MET A 1 1179 ? 0.754 -3.533 71.585 1.00 94.38 1179 MET A N 1
ATOM 9342 C CA . MET A 1 1179 ? -0.412 -2.648 71.439 1.00 94.38 1179 MET A CA 1
ATOM 9343 C C . MET A 1 1179 ? -1.531 -2.910 72.446 1.00 94.38 1179 MET A C 1
ATOM 9345 O O . MET A 1 1179 ? -2.511 -2.177 72.454 1.00 94.38 1179 MET A O 1
ATOM 9349 N N . TYR A 1 1180 ? -1.401 -3.941 73.281 1.00 91.12 1180 TYR A N 1
ATOM 9350 C CA . TYR A 1 1180 ? -2.458 -4.353 74.212 1.00 91.12 1180 TYR A CA 1
ATOM 9351 C C . TYR A 1 1180 ? -1.919 -4.658 75.619 1.00 91.12 1180 TYR A C 1
ATOM 9353 O O . TYR A 1 1180 ? -2.597 -5.308 76.405 1.00 91.12 1180 TYR A O 1
ATOM 9361 N N . GLY A 1 1181 ? -0.670 -4.272 75.915 1.00 86.56 1181 GLY A N 1
ATOM 9362 C CA . GLY A 1 1181 ? -0.043 -4.502 77.223 1.00 86.56 1181 GLY A CA 1
ATOM 9363 C C . GLY A 1 1181 ? 0.206 -5.978 77.572 1.00 86.56 1181 GLY A C 1
ATOM 9364 O O . GLY A 1 1181 ? 0.429 -6.309 78.734 1.00 86.56 1181 GLY A O 1
ATOM 9365 N N . ILE A 1 1182 ? 0.183 -6.891 76.596 1.00 88.25 1182 ILE A N 1
ATOM 9366 C CA . ILE A 1 1182 ? 0.240 -8.340 76.854 1.00 88.25 1182 ILE A CA 1
ATOM 9367 C C . ILE A 1 1182 ? 1.610 -8.727 77.427 1.00 88.25 1182 ILE A C 1
ATOM 9369 O O . ILE A 1 1182 ? 2.645 -8.393 76.854 1.00 88.25 1182 ILE A O 1
ATOM 9373 N N . GLY A 1 1183 ? 1.623 -9.453 78.547 1.00 84.62 1183 GLY A N 1
ATOM 9374 C CA . GLY A 1 1183 ? 2.859 -9.872 79.219 1.00 84.62 1183 GLY A CA 1
ATOM 9375 C C . GLY A 1 1183 ? 3.531 -8.781 80.065 1.00 84.62 1183 GLY A C 1
ATOM 9376 O O . GLY A 1 1183 ? 4.604 -9.023 80.617 1.00 84.62 1183 GLY A O 1
ATOM 9377 N N . ALA A 1 1184 ? 2.925 -7.597 80.208 1.00 83.25 1184 ALA A N 1
ATOM 9378 C CA . ALA A 1 1184 ? 3.387 -6.566 81.135 1.00 83.25 1184 ALA A CA 1
ATOM 9379 C C . ALA A 1 1184 ? 2.882 -6.866 82.559 1.00 83.25 1184 ALA A C 1
ATOM 9381 O O . ALA A 1 1184 ? 1.685 -6.812 82.818 1.00 83.25 1184 ALA A O 1
ATOM 9382 N N . VAL A 1 1185 ? 3.786 -7.192 83.486 1.00 80.38 1185 VAL A N 1
ATOM 9383 C CA . VAL A 1 1185 ? 3.452 -7.406 84.909 1.00 80.38 1185 VAL A CA 1
ATOM 9384 C C . VAL A 1 1185 ? 3.681 -6.129 85.717 1.00 80.38 1185 VAL A C 1
ATOM 9386 O O . VAL A 1 1185 ? 4.642 -5.408 85.446 1.00 80.38 1185 VAL A O 1
ATOM 9389 N N . ASP A 1 1186 ? 2.860 -5.875 86.741 1.00 73.69 1186 ASP A N 1
ATOM 9390 C CA . ASP A 1 1186 ? 2.864 -4.622 87.525 1.00 73.69 1186 ASP A CA 1
ATOM 9391 C C . ASP A 1 1186 ? 4.233 -4.251 88.115 1.00 73.69 1186 ASP A C 1
ATOM 9393 O O . ASP A 1 1186 ? 4.575 -3.076 88.238 1.00 73.69 1186 ASP A O 1
ATOM 9397 N N . SER A 1 1187 ? 5.054 -5.250 88.450 1.00 76.56 1187 SER A N 1
ATOM 9398 C CA . SER A 1 1187 ? 6.393 -5.046 89.012 1.00 76.56 1187 SER A CA 1
ATOM 9399 C C . SER A 1 1187 ? 7.448 -4.612 87.984 1.00 76.56 1187 SER A C 1
ATOM 9401 O O . SER A 1 1187 ? 8.502 -4.114 88.374 1.00 76.56 1187 SER A O 1
ATOM 9403 N N . SER A 1 1188 ? 7.213 -4.817 86.680 1.00 83.06 1188 SER A N 1
ATOM 9404 C CA . SER A 1 1188 ? 8.173 -4.504 85.605 1.00 83.06 1188 SER A CA 1
ATOM 9405 C C . SER A 1 1188 ? 7.515 -4.388 84.212 1.00 83.06 1188 SER A C 1
ATOM 9407 O O . SER A 1 1188 ? 7.910 -5.086 83.269 1.00 83.06 1188 SER A O 1
ATOM 9409 N N . PRO A 1 1189 ? 6.531 -3.492 84.031 1.00 81.25 1189 PRO A N 1
ATOM 9410 C CA . PRO A 1 1189 ? 5.621 -3.536 82.886 1.00 81.25 1189 PRO A CA 1
ATOM 9411 C C . PRO A 1 1189 ? 6.325 -3.340 81.534 1.00 81.25 1189 PRO A C 1
ATOM 9413 O O . PRO A 1 1189 ? 6.077 -4.095 80.597 1.00 81.25 1189 PRO A O 1
ATOM 9416 N N . LEU A 1 1190 ? 7.266 -2.390 81.432 1.00 88.25 1190 LEU A N 1
ATOM 9417 C CA . LEU A 1 1190 ? 8.003 -2.123 80.186 1.00 88.25 1190 LEU A CA 1
ATOM 9418 C C . LEU A 1 1190 ? 8.941 -3.273 79.795 1.00 88.25 1190 LEU A C 1
ATOM 9420 O O . LEU A 1 1190 ? 9.012 -3.652 78.627 1.00 88.25 1190 LEU A O 1
ATOM 9424 N N . LYS A 1 1191 ? 9.662 -3.837 80.770 1.00 89.56 1191 LYS A N 1
ATOM 9425 C CA . LYS A 1 1191 ? 10.617 -4.925 80.531 1.00 89.56 1191 LYS A CA 1
ATOM 9426 C C . LYS A 1 1191 ? 9.880 -6.208 80.155 1.00 89.56 1191 LYS A C 1
ATOM 9428 O O . LYS A 1 1191 ? 10.097 -6.740 79.075 1.00 89.56 1191 LYS A O 1
ATOM 9433 N N . SER A 1 1192 ? 8.954 -6.652 80.999 1.00 89.62 1192 SER A N 1
ATOM 9434 C CA . SER A 1 1192 ? 8.238 -7.913 80.784 1.00 89.62 1192 SER A CA 1
ATOM 9435 C C . SER A 1 1192 ? 7.368 -7.874 79.521 1.00 89.62 1192 SER A C 1
ATOM 9437 O O . SER A 1 1192 ? 7.384 -8.817 78.731 1.00 89.62 1192 SER A O 1
ATOM 9439 N N . GLY A 1 1193 ? 6.702 -6.743 79.253 1.00 91.19 1193 GLY A N 1
ATOM 9440 C CA . GLY A 1 1193 ? 5.886 -6.571 78.048 1.00 91.19 1193 GLY A CA 1
ATOM 9441 C C . GLY A 1 1193 ? 6.694 -6.520 76.745 1.00 91.19 1193 GLY A C 1
ATOM 9442 O O . GLY A 1 1193 ? 6.218 -7.005 75.716 1.00 91.19 1193 GLY A O 1
ATOM 9443 N N . SER A 1 1194 ? 7.914 -5.967 76.765 1.00 93.50 1194 SER A N 1
ATOM 9444 C CA . SER A 1 1194 ? 8.792 -5.939 75.584 1.00 93.50 1194 SER A CA 1
ATOM 9445 C C . SER A 1 1194 ? 9.507 -7.272 75.359 1.00 93.50 1194 SER A C 1
ATOM 9447 O O . SER A 1 1194 ? 9.575 -7.738 74.224 1.00 93.50 1194 SER A O 1
ATOM 9449 N N . GLU A 1 1195 ? 9.950 -7.961 76.413 1.00 94.38 1195 GLU A N 1
ATOM 9450 C CA . GLU A 1 1195 ? 10.499 -9.318 76.294 1.00 94.38 1195 GLU A CA 1
ATOM 9451 C C . GLU A 1 1195 ? 9.453 -10.311 75.758 1.00 94.38 1195 GLU A C 1
ATOM 9453 O O . GLU A 1 1195 ? 9.769 -11.140 74.901 1.00 94.38 1195 GLU A O 1
ATOM 9458 N N . TYR A 1 1196 ? 8.190 -10.188 76.184 1.00 94.12 1196 TYR A N 1
ATOM 9459 C CA . TYR A 1 1196 ? 7.086 -10.969 75.621 1.00 94.12 1196 TYR A CA 1
ATOM 9460 C C . TYR A 1 1196 ? 6.877 -10.671 74.128 1.00 94.12 1196 TYR A C 1
ATOM 9462 O O . TYR A 1 1196 ? 6.841 -11.591 73.310 1.00 94.12 1196 TYR A O 1
ATOM 9470 N N . ALA A 1 1197 ? 6.813 -9.390 73.746 1.00 94.69 1197 ALA A N 1
ATOM 9471 C CA . ALA A 1 1197 ? 6.673 -8.979 72.348 1.00 94.69 1197 ALA A CA 1
ATOM 9472 C C . ALA A 1 1197 ? 7.827 -9.491 71.462 1.00 94.69 1197 ALA A C 1
ATOM 9474 O O . ALA A 1 1197 ? 7.605 -9.871 70.310 1.00 94.69 1197 ALA A O 1
ATOM 9475 N N . TYR A 1 1198 ? 9.048 -9.568 72.005 1.00 95.44 1198 TYR A N 1
ATOM 9476 C CA . TYR A 1 1198 ? 10.199 -10.168 71.329 1.00 95.44 1198 TYR A CA 1
ATOM 9477 C C . TYR A 1 1198 ? 10.007 -11.664 71.073 1.00 95.44 1198 TYR A C 1
ATOM 9479 O O . TYR A 1 1198 ? 10.183 -12.107 69.937 1.00 95.44 1198 TYR A O 1
ATOM 9487 N N . LYS A 1 1199 ? 9.589 -12.430 72.091 1.00 94.31 1199 LYS A N 1
ATOM 9488 C CA . LYS A 1 1199 ? 9.305 -13.874 71.965 1.00 94.31 1199 LYS A CA 1
ATOM 9489 C C . LYS A 1 1199 ? 8.227 -14.156 70.913 1.00 94.31 1199 LYS A C 1
ATOM 9491 O O . LYS A 1 1199 ? 8.323 -15.143 70.193 1.00 94.31 1199 LYS A O 1
ATOM 9496 N N . MET A 1 1200 ? 7.244 -13.264 70.793 1.00 93.50 1200 MET A N 1
ATOM 9497 C CA . MET A 1 1200 ? 6.145 -13.376 69.829 1.00 93.50 1200 MET A CA 1
ATOM 9498 C C . MET A 1 1200 ? 6.457 -12.783 68.443 1.00 93.50 1200 MET A C 1
ATOM 9500 O O . MET A 1 1200 ? 5.621 -12.847 67.543 1.00 93.50 1200 MET A O 1
ATOM 9504 N N . GLY A 1 1201 ? 7.645 -12.201 68.241 1.00 94.62 1201 GLY A N 1
ATOM 9505 C CA . GLY A 1 1201 ? 8.070 -11.665 66.945 1.00 94.62 1201 GLY A CA 1
ATOM 9506 C C . GLY A 1 1201 ? 7.372 -10.367 66.519 1.00 94.62 1201 GLY A C 1
ATOM 9507 O O . GLY A 1 1201 ? 7.302 -10.074 65.323 1.00 94.62 1201 GLY A O 1
ATOM 9508 N N . TRP A 1 1202 ? 6.866 -9.571 67.463 1.00 96.38 1202 TRP A N 1
ATOM 9509 C CA . TRP A 1 1202 ? 6.135 -8.324 67.200 1.00 96.38 1202 TRP A CA 1
ATOM 9510 C C . TRP A 1 1202 ? 7.078 -7.155 66.895 1.00 96.38 1202 TRP A C 1
ATOM 9512 O O . TRP A 1 1202 ? 7.200 -6.195 67.650 1.00 96.38 1202 TRP A O 1
ATOM 9522 N N . ASP A 1 1203 ? 7.773 -7.248 65.765 1.00 94.81 1203 ASP A N 1
ATOM 9523 C CA . ASP A 1 1203 ? 8.806 -6.301 65.324 1.00 94.81 1203 ASP A CA 1
ATOM 9524 C C . ASP A 1 1203 ? 8.309 -5.164 64.426 1.00 94.81 1203 ASP A C 1
ATOM 9526 O O . ASP A 1 1203 ? 9.100 -4.385 63.903 1.00 94.81 1203 ASP A O 1
ATOM 9530 N N . THR A 1 1204 ? 6.996 -5.068 64.240 1.00 96.81 1204 THR A N 1
ATOM 9531 C CA . THR A 1 1204 ? 6.331 -3.942 63.583 1.00 96.81 1204 THR A CA 1
ATOM 9532 C C . THR A 1 1204 ? 5.011 -3.660 64.299 1.00 96.81 1204 THR A C 1
ATOM 9534 O O . THR A 1 1204 ? 4.418 -4.592 64.857 1.00 96.81 1204 THR A O 1
ATOM 9537 N N . PRO A 1 1205 ? 4.493 -2.421 64.237 1.00 95.38 1205 PRO A N 1
ATOM 9538 C CA . PRO A 1 1205 ? 3.169 -2.098 64.758 1.00 95.38 1205 PRO A CA 1
ATOM 9539 C C . PRO A 1 1205 ? 2.062 -3.013 64.212 1.00 95.38 1205 PRO A C 1
ATOM 9541 O O . PRO A 1 1205 ? 1.224 -3.476 64.977 1.00 95.38 1205 PRO A O 1
ATOM 9544 N N . ASP A 1 1206 ? 2.093 -3.347 62.916 1.00 96.19 1206 ASP A N 1
ATOM 9545 C CA . ASP A 1 1206 ? 1.069 -4.189 62.280 1.00 96.19 1206 ASP A CA 1
ATOM 9546 C C . ASP A 1 1206 ? 1.083 -5.627 62.818 1.00 96.19 1206 ASP A C 1
ATOM 9548 O O . ASP A 1 1206 ? 0.029 -6.179 63.136 1.00 96.19 1206 ASP A O 1
ATOM 9552 N N . LYS A 1 1207 ? 2.272 -6.221 62.999 1.00 95.56 1207 LYS A N 1
ATOM 9553 C CA . LYS A 1 1207 ? 2.400 -7.548 63.625 1.00 95.56 1207 LYS A CA 1
ATOM 9554 C C . LYS A 1 1207 ? 2.001 -7.534 65.098 1.00 95.56 1207 LYS A C 1
ATOM 9556 O O . LYS A 1 1207 ? 1.426 -8.514 65.553 1.00 95.56 1207 LYS A O 1
ATOM 9561 N N . ALA A 1 1208 ? 2.261 -6.449 65.826 1.00 95.56 1208 ALA A N 1
ATOM 9562 C CA . ALA A 1 1208 ? 1.824 -6.308 67.215 1.00 95.56 1208 ALA A CA 1
ATOM 9563 C C . ALA A 1 1208 ? 0.293 -6.191 67.337 1.00 95.56 1208 ALA A C 1
ATOM 9565 O O . ALA A 1 1208 ? -0.293 -6.794 68.233 1.00 95.56 1208 ALA A O 1
ATOM 9566 N N . ILE A 1 1209 ? -0.364 -5.473 66.414 1.00 96.31 1209 ILE A N 1
ATOM 9567 C CA . ILE A 1 1209 ? -1.834 -5.388 66.328 1.00 96.31 1209 ILE A CA 1
ATOM 9568 C C . ILE A 1 1209 ? -2.435 -6.771 66.048 1.00 96.31 1209 ILE A C 1
ATOM 9570 O O . ILE A 1 1209 ? -3.331 -7.208 66.771 1.00 96.31 1209 ILE A O 1
ATOM 9574 N N . ILE A 1 1210 ? -1.929 -7.464 65.022 1.00 96.00 1210 ILE A N 1
ATOM 9575 C CA . ILE A 1 1210 ? -2.439 -8.769 64.575 1.00 96.00 1210 ILE A CA 1
ATOM 9576 C C . ILE A 1 1210 ? -2.134 -9.866 65.607 1.00 96.00 1210 ILE A C 1
ATOM 9578 O O . ILE A 1 1210 ? -3.024 -10.622 65.982 1.00 96.00 1210 ILE A O 1
ATOM 9582 N N . GLY A 1 1211 ? -0.902 -9.946 66.108 1.00 93.00 1211 GLY A N 1
ATOM 9583 C CA . GLY A 1 1211 ? -0.496 -10.963 67.081 1.00 93.00 1211 GLY A CA 1
ATOM 9584 C C . GLY A 1 1211 ? -1.094 -10.750 68.474 1.00 93.00 1211 GLY A C 1
ATOM 9585 O O . GLY A 1 1211 ? -1.392 -11.713 69.178 1.00 93.00 1211 GLY A O 1
ATOM 9586 N N . GLY A 1 1212 ? -1.337 -9.502 68.880 1.00 91.56 1212 GLY A N 1
ATOM 9587 C CA . GLY A 1 1212 ? -2.076 -9.233 70.111 1.00 91.56 1212 GLY A CA 1
ATOM 9588 C C . GLY A 1 1212 ? -3.557 -9.607 70.005 1.00 91.56 1212 GLY A C 1
ATOM 9589 O O . GLY A 1 1212 ? -4.111 -10.183 70.941 1.00 91.56 1212 GLY A O 1
ATOM 9590 N N . ALA A 1 1213 ? -4.173 -9.387 68.838 1.00 93.62 1213 ALA A N 1
ATOM 9591 C CA . ALA A 1 1213 ? -5.516 -9.886 68.552 1.00 93.62 1213 ALA A CA 1
ATOM 9592 C C . ALA A 1 1213 ? -5.567 -11.423 68.599 1.00 93.62 1213 ALA A C 1
ATOM 9594 O O . ALA A 1 1213 ? -6.448 -11.973 69.250 1.00 93.62 1213 ALA A O 1
ATOM 9595 N N . GLU A 1 1214 ? -4.588 -12.125 68.015 1.00 93.25 1214 GLU A N 1
ATOM 9596 C CA . GLU A 1 1214 ? -4.471 -13.590 68.110 1.00 93.25 1214 GLU A CA 1
ATOM 9597 C C . GLU A 1 1214 ? -4.501 -14.086 69.562 1.00 93.25 1214 GLU A C 1
ATOM 9599 O O . GLU A 1 1214 ? -5.223 -15.032 69.889 1.00 93.25 1214 GLU A O 1
ATOM 9604 N N . PHE A 1 1215 ? -3.739 -13.433 70.447 1.00 90.50 1215 PHE A N 1
ATOM 9605 C CA . PHE A 1 1215 ? -3.706 -13.766 71.869 1.00 90.50 1215 PHE A CA 1
ATOM 9606 C C . PHE A 1 1215 ? -5.082 -13.598 72.529 1.00 90.50 1215 PHE A C 1
ATOM 9608 O O . PHE A 1 1215 ? -5.533 -14.504 73.232 1.00 90.50 1215 PHE A O 1
ATOM 9615 N N . ILE A 1 1216 ? -5.760 -12.469 72.300 1.00 88.75 1216 ILE A N 1
ATOM 9616 C CA . ILE A 1 1216 ? -7.089 -12.201 72.874 1.00 88.75 1216 ILE A CA 1
ATOM 9617 C C . ILE A 1 1216 ? -8.125 -13.198 72.325 1.00 88.75 1216 ILE A C 1
ATOM 9619 O O . ILE A 1 1216 ? -8.905 -13.779 73.087 1.00 88.75 1216 ILE A O 1
ATOM 9623 N N . GLY A 1 1217 ? -8.083 -13.448 71.015 1.00 89.69 1217 GLY A N 1
ATOM 9624 C CA . GLY A 1 1217 ? -8.953 -14.385 70.312 1.00 89.69 1217 GLY A CA 1
ATOM 9625 C C . GLY A 1 1217 ? -8.838 -15.802 70.856 1.00 89.69 1217 GLY A C 1
ATOM 9626 O O . GLY A 1 1217 ? -9.837 -16.372 71.288 1.00 89.69 1217 GLY A O 1
ATOM 9627 N N . LYS A 1 1218 ? -7.624 -16.364 70.895 1.00 88.19 1218 LYS A N 1
ATOM 9628 C CA . LYS A 1 1218 ? -7.393 -17.748 71.348 1.00 88.19 1218 LYS A CA 1
ATOM 9629 C C . LYS A 1 1218 ? -7.734 -17.960 72.822 1.00 88.19 1218 LYS A C 1
ATOM 9631 O O . LYS A 1 1218 ? -8.291 -18.997 73.181 1.00 88.19 1218 LYS A O 1
ATOM 9636 N N . ASN A 1 1219 ? -7.392 -17.004 73.683 1.00 86.12 1219 ASN A N 1
ATOM 9637 C CA . ASN A 1 1219 ? -7.499 -17.213 75.125 1.00 86.12 1219 ASN A CA 1
ATOM 9638 C C . ASN A 1 1219 ? -8.892 -16.911 75.684 1.00 86.12 1219 ASN A C 1
ATOM 9640 O O . ASN A 1 1219 ? -9.276 -17.566 76.646 1.00 86.12 1219 ASN A O 1
ATOM 9644 N N . TYR A 1 1220 ? -9.676 -16.013 75.076 1.00 87.25 1220 TYR A N 1
ATOM 9645 C CA . TYR A 1 1220 ? -10.977 -15.603 75.625 1.00 87.25 1220 TYR A CA 1
ATOM 9646 C C . TYR A 1 1220 ? -12.133 -15.763 74.633 1.00 87.25 1220 TYR A C 1
ATOM 9648 O O . TYR A 1 1220 ? -13.036 -16.568 74.876 1.00 87.25 1220 TYR A O 1
ATOM 9656 N N . ILE A 1 1221 ? -12.102 -15.032 73.514 1.00 90.56 1221 ILE A N 1
ATOM 9657 C CA . ILE A 1 1221 ? -13.253 -14.892 72.602 1.00 90.56 1221 ILE A CA 1
ATOM 9658 C C . ILE A 1 1221 ? -13.586 -16.226 71.922 1.00 90.56 1221 ILE A C 1
ATOM 9660 O O . ILE A 1 1221 ? -14.708 -16.716 72.029 1.00 90.56 1221 ILE A O 1
ATOM 9664 N N . ASN A 1 1222 ? -12.586 -16.844 71.295 1.00 88.31 1222 ASN A N 1
ATOM 9665 C CA . ASN A 1 1222 ? -12.691 -18.096 70.543 1.00 88.31 1222 ASN A CA 1
ATOM 9666 C C . ASN A 1 1222 ? -12.134 -19.293 71.328 1.00 88.31 1222 ASN A C 1
ATOM 9668 O O . ASN A 1 1222 ? -11.820 -20.337 70.757 1.00 88.31 1222 ASN A O 1
ATOM 9672 N N . ASN A 1 1223 ? -12.005 -19.156 72.652 1.00 89.31 1223 ASN A N 1
ATOM 9673 C CA . ASN A 1 1223 ? -11.543 -20.238 73.510 1.00 89.31 1223 ASN A CA 1
ATOM 9674 C C . ASN A 1 1223 ? -12.530 -21.414 73.463 1.00 89.31 1223 ASN A C 1
ATOM 9676 O O . ASN A 1 1223 ? -13.709 -21.252 73.785 1.00 89.31 1223 ASN A O 1
ATOM 9680 N N . ALA A 1 1224 ? -12.037 -22.608 73.124 1.00 83.94 1224 ALA A N 1
ATOM 9681 C CA . ALA A 1 1224 ? -12.869 -23.797 72.940 1.00 83.94 1224 ALA A CA 1
ATOM 9682 C C . ALA A 1 1224 ? -13.682 -24.187 74.193 1.00 83.94 1224 ALA A C 1
ATOM 9684 O O . ALA A 1 1224 ? -14.783 -24.728 74.065 1.00 83.94 1224 ALA A O 1
ATOM 9685 N N . THR A 1 1225 ? -13.166 -23.885 75.389 1.00 84.19 1225 THR A N 1
ATOM 9686 C CA . THR A 1 1225 ? -13.753 -24.288 76.675 1.00 84.19 1225 THR A CA 1
ATOM 9687 C C . THR A 1 1225 ? -14.655 -23.214 77.276 1.00 84.19 1225 THR A C 1
ATOM 9689 O O . THR A 1 1225 ? -15.746 -23.536 77.744 1.00 84.19 1225 THR A O 1
ATOM 9692 N N . TYR A 1 1226 ? -14.206 -21.955 77.312 1.00 85.38 1226 TYR A N 1
ATOM 9693 C CA . TYR A 1 1226 ? -14.892 -20.887 78.056 1.00 85.38 1226 TYR A CA 1
ATOM 9694 C C . TYR A 1 1226 ? -15.767 -19.972 77.187 1.00 85.38 1226 TYR A C 1
ATOM 9696 O O . TYR A 1 1226 ? -16.736 -19.423 77.706 1.00 85.38 1226 TYR A O 1
ATOM 9704 N N . LYS A 1 1227 ? -15.466 -19.825 75.884 1.00 85.88 1227 LYS A N 1
ATOM 9705 C CA . LYS A 1 1227 ? -16.276 -19.082 74.890 1.00 85.88 1227 LYS A CA 1
ATOM 9706 C C . LYS A 1 1227 ? -16.749 -17.697 75.369 1.00 85.88 1227 LYS A C 1
ATOM 9708 O O . LYS A 1 1227 ? -17.935 -17.365 75.320 1.00 85.88 1227 LYS A O 1
ATOM 9713 N N . GLN A 1 1228 ? -15.824 -16.884 75.872 1.00 91.31 1228 GLN A N 1
ATOM 9714 C CA . GLN A 1 1228 ? -16.124 -15.583 76.472 1.00 91.31 1228 GLN A CA 1
ATOM 9715 C C . GLN A 1 1228 ? -16.097 -14.479 75.417 1.00 91.31 1228 GLN A C 1
ATOM 9717 O O . GLN A 1 1228 ? -15.243 -13.600 75.421 1.00 91.31 1228 GLN A O 1
ATOM 9722 N N . ASN A 1 1229 ? -17.048 -14.541 74.495 1.00 92.69 1229 ASN A N 1
ATOM 9723 C CA . ASN A 1 1229 ? -17.126 -13.676 73.321 1.00 92.69 1229 ASN A CA 1
ATOM 9724 C C . ASN A 1 1229 ? -17.880 -12.352 73.546 1.00 92.69 1229 ASN A C 1
ATOM 9726 O O . ASN A 1 1229 ? -18.242 -11.700 72.576 1.00 92.69 1229 ASN A O 1
ATOM 9730 N N . THR A 1 1230 ? -18.109 -11.936 74.793 1.00 94.62 1230 THR A N 1
ATOM 9731 C CA . THR A 1 1230 ? -18.615 -10.596 75.144 1.00 94.62 1230 THR A CA 1
ATOM 9732 C C . THR A 1 1230 ? -17.824 -10.053 76.332 1.00 94.62 1230 THR A C 1
ATOM 9734 O O . THR A 1 1230 ? -17.325 -10.841 77.141 1.00 94.62 1230 THR A O 1
ATOM 9737 N N . LEU A 1 1231 ? -17.729 -8.727 76.495 1.00 93.56 1231 LEU A N 1
ATOM 9738 C CA . LEU A 1 1231 ? -17.075 -8.128 77.672 1.00 93.56 1231 LEU A CA 1
ATOM 9739 C C . LEU A 1 1231 ? -17.716 -8.621 78.978 1.00 93.56 1231 LEU A C 1
ATOM 9741 O O . LEU A 1 1231 ? -17.021 -8.921 79.950 1.00 93.56 1231 LEU A O 1
ATOM 9745 N N . TYR A 1 1232 ? -19.041 -8.780 78.976 1.00 94.19 1232 TYR A N 1
ATOM 9746 C CA . TYR A 1 1232 ? -19.787 -9.356 80.084 1.00 94.19 1232 TYR A CA 1
ATOM 9747 C C . TYR A 1 1232 ? -19.320 -10.785 80.400 1.00 94.19 1232 TYR A C 1
ATOM 9749 O O . TYR A 1 1232 ? -19.030 -11.104 81.554 1.00 94.19 1232 TYR A O 1
ATOM 9757 N N . LYS A 1 1233 ? -19.194 -11.657 79.390 1.00 93.69 1233 LYS A N 1
ATOM 9758 C CA . LYS A 1 1233 ? -18.726 -13.037 79.590 1.00 93.69 1233 LYS A CA 1
ATOM 9759 C C . LYS A 1 1233 ? -17.259 -13.089 80.007 1.00 93.69 1233 LYS A C 1
ATOM 9761 O O . LYS A 1 1233 ? -16.919 -13.924 80.842 1.00 93.69 1233 LYS A O 1
ATOM 9766 N N . MET A 1 1234 ? -16.411 -12.203 79.483 1.00 91.81 1234 MET A N 1
ATOM 9767 C CA . MET A 1 1234 ? -15.009 -12.072 79.897 1.00 91.81 1234 MET A CA 1
ATOM 9768 C C . MET A 1 1234 ? -14.894 -11.675 81.370 1.00 91.81 1234 MET A C 1
ATOM 9770 O O . MET A 1 1234 ? -14.038 -12.204 82.080 1.00 91.81 1234 MET A O 1
ATOM 9774 N N . ARG A 1 1235 ? -15.777 -10.792 81.857 1.00 92.44 1235 ARG A N 1
ATOM 9775 C CA . ARG A 1 1235 ? -15.799 -10.405 83.269 1.00 92.44 1235 ARG A CA 1
ATOM 9776 C C . ARG A 1 1235 ? -16.400 -11.474 84.167 1.00 92.44 1235 ARG A C 1
ATOM 9778 O O . ARG A 1 1235 ? -15.796 -11.789 85.182 1.00 92.44 1235 ARG A O 1
ATOM 9785 N N . TRP A 1 1236 ? -17.590 -11.973 83.849 1.00 92.25 1236 TRP A N 1
ATOM 9786 C CA . TRP A 1 1236 ? -18.415 -12.733 84.796 1.00 92.25 1236 TRP A CA 1
ATOM 9787 C C . TRP A 1 1236 ? -18.390 -14.241 84.589 1.00 92.25 1236 TRP A C 1
ATOM 9789 O O . TRP A 1 1236 ? -18.703 -14.982 85.520 1.00 92.25 1236 TRP A O 1
ATOM 9799 N N . ASN A 1 1237 ? -18.033 -14.683 83.382 1.00 92.25 1237 ASN A N 1
ATOM 9800 C CA . ASN A 1 1237 ? -18.149 -16.059 82.912 1.00 92.25 1237 ASN A CA 1
ATOM 9801 C C . ASN A 1 1237 ? -19.472 -16.719 83.344 1.00 92.25 1237 ASN A C 1
ATOM 9803 O O . ASN A 1 1237 ? -19.460 -17.636 84.160 1.00 92.25 1237 ASN A O 1
ATOM 9807 N N . PRO A 1 1238 ? -20.631 -16.284 82.824 1.00 89.19 1238 PRO A N 1
ATOM 9808 C CA . PRO A 1 1238 ? -21.926 -16.767 83.304 1.00 89.19 1238 PRO A CA 1
ATOM 9809 C C . PRO A 1 1238 ? -22.117 -18.285 83.124 1.00 89.19 1238 PRO A C 1
ATOM 9811 O O . PRO A 1 1238 ? -22.884 -18.894 83.862 1.00 89.19 1238 PRO A O 1
ATOM 9814 N N . SER A 1 1239 ? -21.382 -18.914 82.195 1.00 84.94 1239 SER A N 1
ATOM 9815 C CA . SER A 1 1239 ? -21.373 -20.374 82.015 1.00 84.94 1239 SER A CA 1
ATOM 9816 C C . SER A 1 1239 ? -20.671 -21.127 83.155 1.00 84.94 1239 SER A C 1
ATOM 9818 O O . SER A 1 1239 ? -21.029 -22.263 83.458 1.00 84.94 1239 SER A O 1
ATOM 9820 N N . LYS A 1 1240 ? -19.676 -20.493 83.792 1.00 87.88 1240 LYS A N 1
ATOM 9821 C CA . LYS A 1 1240 ? -18.904 -21.001 84.936 1.00 87.88 1240 LYS A CA 1
ATOM 9822 C C . LYS A 1 1240 ? -18.529 -19.832 85.871 1.00 87.88 1240 LYS A C 1
ATOM 9824 O O . LYS A 1 1240 ? -17.363 -19.420 85.877 1.00 87.88 1240 LYS A O 1
ATOM 9829 N N . PRO A 1 1241 ? -19.489 -19.264 86.633 1.00 88.31 1241 PRO A N 1
ATOM 9830 C CA . PRO A 1 1241 ? -19.270 -18.019 87.368 1.00 88.31 1241 PRO A CA 1
ATOM 9831 C C . PRO A 1 1241 ? -18.058 -18.085 88.302 1.00 88.31 1241 PRO A C 1
ATOM 9833 O O . PRO A 1 1241 ? -17.881 -19.043 89.054 1.00 88.31 1241 PRO A O 1
ATOM 9836 N N . GLY A 1 1242 ? -17.209 -17.060 88.246 1.00 83.06 1242 GLY A N 1
ATOM 9837 C CA . GLY A 1 1242 ? -16.013 -16.937 89.086 1.00 83.06 1242 GLY A CA 1
ATOM 9838 C C . GLY A 1 1242 ? -14.766 -17.664 88.561 1.00 83.06 1242 GLY A C 1
ATOM 9839 O O . GLY A 1 1242 ? -13.722 -17.626 89.212 1.00 83.06 1242 GLY A O 1
ATOM 9840 N N . ILE A 1 1243 ? -14.837 -18.318 87.397 1.00 86.62 1243 ILE A N 1
ATOM 9841 C CA . ILE A 1 1243 ? -13.715 -19.043 86.778 1.00 86.62 1243 ILE A CA 1
ATOM 9842 C C . ILE A 1 1243 ? -13.272 -18.318 85.501 1.00 86.62 1243 ILE A C 1
ATOM 9844 O O . ILE A 1 1243 ? -14.111 -17.858 84.733 1.00 86.62 1243 ILE A O 1
ATOM 9848 N N . HIS A 1 1244 ? -11.957 -18.251 85.251 1.00 89.44 1244 HIS A N 1
ATOM 9849 C CA . HIS A 1 1244 ? -11.371 -17.711 84.013 1.00 89.44 1244 HIS A CA 1
ATOM 9850 C C . HIS A 1 1244 ? -11.862 -16.286 83.683 1.00 89.44 1244 HIS A C 1
ATOM 9852 O O . HIS A 1 1244 ? -12.472 -16.037 82.649 1.00 89.44 1244 HIS A O 1
ATOM 9858 N N . GLN A 1 1245 ? -11.662 -15.349 84.610 1.00 83.62 1245 GLN A N 1
ATOM 9859 C CA . GLN A 1 1245 ? -12.144 -13.969 84.489 1.00 83.62 1245 GLN A CA 1
ATOM 9860 C C . GLN A 1 1245 ? -11.021 -13.052 84.011 1.00 83.62 1245 GLN A C 1
ATOM 9862 O O . GLN A 1 1245 ? -9.911 -13.129 84.532 1.00 83.62 1245 GLN A O 1
ATOM 9867 N N . TYR A 1 1246 ? -11.322 -12.163 83.065 1.00 83.06 1246 TYR A N 1
ATOM 9868 C CA . TYR A 1 1246 ? -10.342 -11.223 82.511 1.00 83.06 1246 TYR A CA 1
ATOM 9869 C C . TYR A 1 1246 ? -9.921 -10.139 83.520 1.00 83.06 1246 TYR A C 1
ATOM 9871 O O . TYR A 1 1246 ? -8.809 -9.626 83.455 1.00 83.06 1246 TYR A O 1
ATOM 9879 N N . ALA A 1 1247 ? -10.800 -9.790 84.466 1.00 84.12 1247 ALA A N 1
ATOM 9880 C CA . ALA A 1 1247 ? -10.553 -8.758 85.470 1.00 84.12 1247 ALA A CA 1
ATOM 9881 C C . ALA A 1 1247 ? -11.252 -9.070 86.801 1.00 84.12 1247 ALA A C 1
ATOM 9883 O O . ALA A 1 1247 ? -12.291 -9.734 86.836 1.00 84.12 1247 ALA A O 1
ATOM 9884 N N . THR A 1 1248 ? -10.698 -8.545 87.896 1.00 84.38 1248 THR A N 1
ATOM 9885 C CA . THR A 1 1248 ? -11.277 -8.647 89.245 1.00 84.38 1248 THR A CA 1
ATOM 9886 C C . THR A 1 1248 ? -12.275 -7.525 89.551 1.00 84.38 1248 THR A C 1
ATOM 9888 O O . THR A 1 1248 ? -13.213 -7.756 90.316 1.00 84.38 1248 THR A O 1
ATOM 9891 N N . ASP A 1 1249 ? -12.133 -6.346 88.934 1.00 89.19 1249 ASP A N 1
ATOM 9892 C CA . ASP A 1 1249 ? -13.032 -5.194 89.109 1.00 89.19 1249 ASP A CA 1
ATOM 9893 C C . ASP A 1 1249 ? -14.459 -5.512 88.639 1.00 89.19 1249 ASP A C 1
ATOM 9895 O O . ASP A 1 1249 ? -14.680 -5.784 87.460 1.00 89.19 1249 ASP A O 1
ATOM 9899 N N . ILE A 1 1250 ? -15.446 -5.461 89.537 1.00 90.81 1250 ILE A N 1
ATOM 9900 C CA . ILE A 1 1250 ? -16.872 -5.657 89.212 1.00 90.81 1250 ILE A CA 1
ATOM 9901 C C . ILE A 1 1250 ? -17.382 -4.689 88.133 1.00 90.81 1250 ILE A C 1
ATOM 9903 O O . ILE A 1 1250 ? -18.268 -5.045 87.366 1.00 90.81 1250 ILE A O 1
ATOM 9907 N N . GLY A 1 1251 ? -16.804 -3.491 88.034 1.00 89.38 1251 GLY A N 1
ATOM 9908 C CA . GLY A 1 1251 ? -17.191 -2.487 87.049 1.00 89.38 1251 GLY A CA 1
ATOM 9909 C C . GLY A 1 1251 ? -16.483 -2.633 85.703 1.00 89.38 1251 GLY A C 1
ATOM 9910 O O . GLY A 1 1251 ? -16.762 -1.843 84.805 1.00 89.38 1251 GLY A O 1
ATOM 9911 N N . TRP A 1 1252 ? -15.572 -3.604 85.534 1.00 89.94 1252 TRP A N 1
ATOM 9912 C CA . TRP A 1 1252 ? -14.660 -3.649 84.385 1.00 89.94 1252 TRP A CA 1
ATOM 9913 C C . TRP A 1 1252 ? -15.390 -3.587 83.043 1.00 89.94 1252 TRP A C 1
ATOM 9915 O O . TRP A 1 1252 ? -15.110 -2.691 82.251 1.00 89.94 1252 TRP A O 1
ATOM 9925 N N . ALA A 1 1253 ? -16.364 -4.473 82.809 1.00 90.25 1253 ALA A N 1
ATOM 9926 C CA . ALA A 1 1253 ? -17.096 -4.517 81.543 1.00 90.25 1253 ALA A CA 1
ATOM 9927 C C . ALA A 1 1253 ? -17.846 -3.196 81.277 1.00 90.25 1253 ALA A C 1
ATOM 9929 O O . ALA A 1 1253 ? -17.768 -2.653 80.177 1.00 90.25 1253 ALA A O 1
ATOM 9930 N N . SER A 1 1254 ? -18.478 -2.623 82.306 1.00 89.94 1254 SER A N 1
ATOM 9931 C CA . SER A 1 1254 ? -19.194 -1.341 82.239 1.00 89.94 1254 SER A CA 1
ATOM 9932 C C . SER A 1 1254 ? -18.275 -0.137 81.978 1.00 89.94 1254 SER A C 1
ATOM 9934 O O . SER A 1 1254 ? -18.672 0.826 81.320 1.00 89.94 1254 SER A O 1
ATOM 9936 N N . LYS A 1 1255 ? -17.019 -0.183 82.440 1.00 88.00 1255 LYS A N 1
ATOM 9937 C CA . LYS A 1 1255 ? -16.026 0.878 82.204 1.00 88.00 1255 LYS A CA 1
ATOM 9938 C C . LYS A 1 1255 ? -15.495 0.871 80.757 1.00 88.00 1255 LYS A C 1
ATOM 9940 O O . LYS A 1 1255 ? -15.175 1.939 80.238 1.00 88.00 1255 LYS A O 1
ATOM 9945 N N . GLN A 1 1256 ? -15.454 -0.285 80.081 1.00 84.69 1256 GLN A N 1
ATOM 9946 C CA . GLN A 1 1256 ? -14.897 -0.407 78.719 1.00 84.69 1256 GLN A CA 1
ATOM 9947 C C . GLN A 1 1256 ? -15.812 0.148 77.610 1.00 84.69 1256 GLN A C 1
ATOM 9949 O O . GLN A 1 1256 ? -15.339 0.668 76.598 1.00 84.69 1256 GLN A O 1
ATOM 9954 N N . VAL A 1 1257 ? -17.134 0.073 77.783 1.00 92.31 1257 VAL A N 1
ATOM 9955 C CA . VAL A 1 1257 ? -18.086 0.299 76.679 1.00 92.31 1257 VAL A CA 1
ATOM 9956 C C . VAL A 1 1257 ? -18.192 1.740 76.186 1.00 92.31 1257 VAL A C 1
ATOM 9958 O O . VAL A 1 1257 ? -18.539 1.960 75.026 1.00 92.31 1257 VAL A O 1
ATOM 9961 N N . ASN A 1 1258 ? -17.870 2.732 77.023 1.00 90.31 1258 ASN A N 1
ATOM 9962 C CA . ASN A 1 1258 ? -17.973 4.146 76.644 1.00 90.31 1258 ASN A CA 1
ATOM 9963 C C . ASN A 1 1258 ? -17.095 4.481 75.433 1.00 90.31 1258 ASN A C 1
ATOM 9965 O O . ASN A 1 1258 ? -17.519 5.210 74.536 1.00 90.31 1258 ASN A O 1
ATOM 9969 N N . SER A 1 1259 ? -15.878 3.932 75.403 1.00 89.94 1259 SER A N 1
ATOM 9970 C CA . SER A 1 1259 ? -14.954 4.116 74.285 1.00 89.94 1259 SER A CA 1
ATOM 9971 C C . SER A 1 1259 ? -15.530 3.486 73.016 1.00 89.94 1259 SER A C 1
ATOM 9973 O O . SER A 1 1259 ? -15.683 4.172 72.008 1.00 89.94 1259 SER A O 1
ATOM 9975 N N . MET A 1 1260 ? -15.970 2.227 73.090 1.00 93.88 1260 MET A N 1
ATOM 9976 C CA . MET A 1 1260 ? -16.556 1.505 71.955 1.00 93.88 1260 MET A CA 1
ATOM 9977 C C . MET A 1 1260 ? -17.794 2.210 71.381 1.00 93.88 1260 MET A C 1
ATOM 9979 O O . MET A 1 1260 ? -17.888 2.375 70.167 1.00 93.88 1260 MET A O 1
ATOM 9983 N N . TYR A 1 1261 ? -18.710 2.686 72.232 1.00 93.81 1261 TYR A N 1
ATOM 9984 C CA . TYR A 1 1261 ? -19.905 3.428 71.811 1.00 93.81 1261 TYR A CA 1
ATOM 9985 C C . TYR A 1 1261 ? -19.557 4.684 71.005 1.00 93.81 1261 TYR A C 1
ATOM 9987 O O . TYR A 1 1261 ? -20.128 4.938 69.942 1.00 93.81 1261 TYR A O 1
ATOM 9995 N N . ASN A 1 1262 ? -18.586 5.461 71.491 1.00 92.88 1262 ASN A N 1
ATOM 9996 C CA . ASN A 1 1262 ? -18.139 6.666 70.803 1.00 92.88 1262 ASN A CA 1
ATOM 9997 C C . ASN A 1 1262 ? -17.525 6.332 69.439 1.00 92.88 1262 ASN A C 1
ATOM 9999 O O . ASN A 1 1262 ? -17.829 7.016 68.464 1.00 92.88 1262 ASN A O 1
ATOM 10003 N N . LEU A 1 1263 ? -16.731 5.259 69.349 1.00 94.62 1263 LEU A N 1
ATOM 10004 C CA . LEU A 1 1263 ? -16.149 4.811 68.082 1.00 94.62 1263 LEU A CA 1
ATOM 10005 C C . LEU A 1 1263 ? -17.225 4.401 67.065 1.00 94.62 1263 LEU A C 1
ATOM 10007 O O . LEU A 1 1263 ? -17.179 4.858 65.924 1.00 94.62 1263 LEU A O 1
ATOM 10011 N N . TYR A 1 1264 ? -18.228 3.615 67.471 1.00 93.88 1264 TYR A N 1
ATOM 10012 C CA . TYR A 1 1264 ? -19.348 3.243 66.594 1.00 93.88 1264 TYR A CA 1
ATOM 10013 C C . TYR A 1 1264 ? -20.117 4.467 66.070 1.00 93.88 1264 TYR A C 1
ATOM 10015 O O . TYR A 1 1264 ? -20.491 4.511 64.897 1.00 93.88 1264 TYR A O 1
ATOM 10023 N N . ASN A 1 1265 ? -20.320 5.498 66.895 1.00 92.44 1265 ASN A N 1
ATOM 10024 C CA . ASN A 1 1265 ? -21.048 6.704 66.487 1.00 92.44 1265 ASN A CA 1
ATOM 10025 C C . ASN A 1 1265 ? -20.323 7.566 65.447 1.00 92.44 1265 ASN A C 1
ATOM 10027 O O . ASN A 1 1265 ? -20.973 8.350 64.754 1.00 92.44 1265 ASN A O 1
ATOM 10031 N N . MET A 1 1266 ? -19.008 7.406 65.293 1.00 92.31 1266 MET A N 1
ATOM 10032 C CA . MET A 1 1266 ? -18.219 8.136 64.294 1.00 92.31 1266 MET A CA 1
ATOM 10033 C C . MET A 1 1266 ? -18.368 7.554 62.878 1.00 92.31 1266 MET A C 1
ATOM 10035 O O . MET A 1 1266 ? -18.060 8.231 61.892 1.00 92.31 1266 MET A O 1
ATOM 10039 N N . LEU A 1 1267 ? -18.857 6.318 62.764 1.00 90.88 1267 LEU A N 1
ATOM 10040 C CA . LEU A 1 1267 ? -18.935 5.573 61.511 1.00 90.88 1267 LEU A CA 1
ATOM 10041 C C . LEU A 1 1267 ? -20.270 5.770 60.787 1.00 90.88 1267 LEU A C 1
ATOM 10043 O O . LEU A 1 1267 ? -21.325 5.948 61.406 1.00 90.88 1267 LEU A O 1
ATOM 10047 N N . THR A 1 1268 ? -20.226 5.717 59.455 1.00 88.31 1268 THR A N 1
ATOM 10048 C CA . THR A 1 1268 ? -21.413 5.838 58.588 1.00 88.31 1268 THR A CA 1
ATOM 10049 C C . THR A 1 1268 ? -22.088 4.497 58.303 1.00 88.31 1268 THR A C 1
ATOM 10051 O O . THR A 1 1268 ? -23.296 4.469 58.081 1.00 88.31 1268 THR A O 1
ATOM 10054 N N . SER A 1 1269 ? -21.348 3.389 58.381 1.00 88.69 1269 SER A N 1
ATOM 10055 C CA . SER A 1 1269 ? -21.854 2.015 58.273 1.00 88.69 1269 SER A CA 1
ATOM 10056 C C . SER A 1 1269 ? -21.098 1.108 59.239 1.00 88.69 1269 SER A C 1
ATOM 10058 O O . SER A 1 1269 ? -19.881 1.221 59.366 1.00 88.69 1269 SER A O 1
ATOM 10060 N N . TYR A 1 1270 ? -21.811 0.186 59.883 1.00 90.56 1270 TYR A N 1
ATOM 10061 C CA . TYR A 1 1270 ? -21.228 -0.880 60.699 1.00 90.56 1270 TYR A CA 1
ATOM 10062 C C . TYR A 1 1270 ? -22.242 -2.001 60.925 1.00 90.56 1270 TYR A C 1
ATOM 10064 O O . TYR A 1 1270 ? -23.443 -1.813 60.711 1.00 90.56 1270 TYR A O 1
ATOM 10072 N N . ARG A 1 1271 ? -21.755 -3.141 61.413 1.00 89.94 1271 ARG A N 1
ATOM 10073 C CA . ARG A 1 1271 ? -22.563 -4.210 62.001 1.00 89.94 1271 ARG A CA 1
ATOM 10074 C C . ARG A 1 1271 ? -22.273 -4.342 63.499 1.00 89.94 1271 ARG A C 1
ATOM 10076 O O . ARG A 1 1271 ? -21.140 -4.173 63.932 1.00 89.94 1271 ARG A O 1
ATOM 10083 N N . MET A 1 1272 ? -23.305 -4.602 64.288 1.00 91.69 1272 MET A N 1
ATOM 10084 C CA . MET A 1 1272 ? -23.240 -4.758 65.735 1.00 91.69 1272 MET A CA 1
ATOM 10085 C C . MET A 1 1272 ? -24.191 -5.882 66.137 1.00 91.69 1272 MET A C 1
ATOM 10087 O O . MET A 1 1272 ? -25.403 -5.714 66.074 1.00 91.69 1272 MET A O 1
ATOM 10091 N N . ASP A 1 1273 ? -23.658 -7.030 66.539 1.00 92.31 1273 ASP A N 1
ATOM 10092 C CA . ASP A 1 1273 ? -24.478 -8.149 67.005 1.00 92.31 1273 ASP A CA 1
ATOM 10093 C C . ASP A 1 1273 ? -24.364 -8.250 68.535 1.00 92.31 1273 ASP A C 1
ATOM 10095 O O . ASP A 1 1273 ? -23.265 -8.376 69.076 1.00 92.31 1273 ASP A O 1
ATOM 10099 N N . LEU A 1 1274 ? -25.486 -8.150 69.243 1.00 94.31 1274 LEU A N 1
ATOM 10100 C CA . LEU A 1 1274 ? -25.571 -8.204 70.702 1.00 94.31 1274 LEU A CA 1
ATOM 10101 C C . LEU A 1 1274 ? -26.131 -9.563 71.146 1.00 94.31 1274 LEU A C 1
ATOM 10103 O O . LEU A 1 1274 ? -27.119 -10.060 70.600 1.00 94.31 1274 LEU A O 1
ATOM 10107 N N . GLU A 1 1275 ? -25.525 -10.154 72.173 1.00 94.25 1275 GLU A N 1
ATOM 10108 C CA . GLU A 1 1275 ? -25.984 -11.393 72.804 1.00 94.25 1275 GLU A CA 1
ATOM 10109 C C . GLU A 1 1275 ? -26.182 -11.165 74.308 1.00 94.25 1275 GLU A C 1
ATOM 10111 O O . GLU A 1 1275 ? -25.242 -11.228 75.105 1.00 94.25 1275 GLU A O 1
ATOM 10116 N N . ILE A 1 1276 ? -27.425 -10.876 74.691 1.00 94.06 1276 ILE A N 1
ATOM 10117 C CA . ILE A 1 1276 ? -27.818 -10.456 76.036 1.00 94.06 1276 ILE A CA 1
ATOM 10118 C C . ILE A 1 1276 ? -28.039 -11.697 76.919 1.00 94.06 1276 ILE A C 1
ATOM 10120 O O . ILE A 1 1276 ? -28.934 -12.502 76.637 1.00 94.06 1276 ILE A O 1
ATOM 10124 N N . PRO A 1 1277 ? -27.263 -11.888 78.002 1.00 92.25 1277 PRO A N 1
ATOM 10125 C CA . PRO A 1 1277 ? -27.455 -13.012 78.911 1.00 92.25 1277 PRO A CA 1
ATOM 10126 C C . PRO A 1 1277 ? -28.761 -12.892 79.711 1.00 92.25 1277 PRO A C 1
ATOM 10128 O O . PRO A 1 1277 ? -29.179 -11.800 80.090 1.00 92.25 1277 PRO A O 1
ATOM 10131 N N . ARG A 1 1278 ? -29.383 -14.026 80.032 1.00 92.06 1278 ARG A N 1
ATOM 10132 C CA . ARG A 1 1278 ? -30.569 -14.133 80.893 1.00 92.06 1278 ARG A CA 1
ATOM 10133 C C . ARG A 1 1278 ? -30.348 -15.261 81.896 1.00 92.06 1278 ARG A C 1
ATOM 10135 O O . ARG A 1 1278 ? -30.273 -16.414 81.491 1.00 92.06 1278 ARG A O 1
ATOM 10142 N N . TYR A 1 1279 ? -30.212 -14.946 83.182 1.00 90.81 1279 TYR A N 1
ATOM 10143 C CA . TYR A 1 1279 ? -30.148 -15.978 84.226 1.00 90.81 1279 TYR A CA 1
ATOM 10144 C C . TYR A 1 1279 ? -31.503 -16.674 84.396 1.00 90.81 1279 TYR A C 1
ATOM 10146 O O . TYR A 1 1279 ? -32.537 -16.063 84.121 1.00 90.81 1279 TYR A O 1
ATOM 10154 N N . ARG A 1 1280 ? -31.462 -17.943 84.818 1.00 85.62 1280 ARG A N 1
ATOM 10155 C CA . ARG A 1 1280 ? -32.640 -18.777 85.087 1.00 85.62 1280 ARG A CA 1
ATOM 10156 C C . ARG A 1 1280 ? -33.499 -18.238 86.224 1.00 85.62 1280 ARG A C 1
ATOM 10158 O O . ARG A 1 1280 ? -32.911 -17.750 87.221 1.00 85.62 1280 ARG A O 1
#

Foldseek 3Di:
DDDDPPQQWKWKWKAQALPPPHHTDIDIHNFQKDWQFQHAPDPPHDSARMKMKIKHKDFAAPVFFKKKKKKKWAQFKWKDKQNHTQDGGSGGDQIDIDMGIDGRHDGGIIMIMMMGHGHDGIGGIHIDIGTALKKKKFKDQAQPPDGHGQTMDIDDAPPQSWDKDWQFQHWPPGPPHGSAGMKIKMKGKHQDDWAKKKKKKAWQAWKWKDKQNHTQDTDGDNGIAIKIFTDDDDPPTSMIMIIMIDGGHDGIGIMTIDIGHVLVQAEQQFKKKWKFQALPPDGMTGIDHRHRFQWDWQFQADPDPPHDSARMKMKIKHWDAFAKKKKKKKWAQAKWKDKLNHTFDGGSGGDQIDMDMGIDGGDHHTSIMIMMMGGGHGGIGTMGIDIGHALKKKKFKFQAQPPDHHGQDIDIHRGDLQNKDKDWQFQAAPDPRHDSAHMKMKMKGKHQAAWAKKKKKKWWAAWKWKDKQNHTDDGGRDHDGTDIWMKIATDFFDPDPDPRCRRIIMMMMMGGGHDGIGIMIIGMGHPVQFAEAQFKKKWKFQAQPPDDMTTIADTDPHPHTHRFQWDWQFQHAPDPPHHSARMKMKIKHKDFFDFKKKKKKKWQQWKWKDKQNHTFDGRSGGHGIDMDMGIGPDRHGDIIMIMMMGHGHDGITTMGMDMGGAQKKKKFKFQALPPDHHGQGIDIGPGQPAQKDKDWQFQQARDPPHDSARMKMKMKGKHADDWAKKKKKKWWQAWKWKAKQNFTDDGRHGHHGGDMWIFIATDHPPPVRSIIMMMMMDHGHDGIGIIMIGIGGDDLVQQPPQFKKKWKFLADDDPPDDDHHHSRDPGTTIIADGDPHPHTHNFAWDWQFQHAPDPPHHSARMKMKIKGWDQAQFWFWKKKKKAWQAWKWKDKQNRTPDGCGHHDRGDIDMDGGHIDHGGIMMIMMMDHGHDGTTTIGMDMATHAAEAEAADEFAFFLLVLLVLLLVQLQKALDDAFWKFKPQQFPDADPPQQKTFGAAAKGFIFRDFDPPGRGFGIDHGGKMWGFPDKDPAADPVRIIMTGTDPQKIWDFDDDDDPPDDTDTDIDGDRMTRDGSVLLSCLLALVNQCPPPLSLQLQWQQLAEFSDGLVLCLVFPLPPLAQCRSCSVLLVCLCVVQSGYSLLLSLQLCVQCVSQPRDQSVWDFDQDAPRHGDDTATAHARRQPQQDPVGSNRRSRSVRVVQVRRGNSSNSNSVSNVCRCLACVPPPQNNRGNSCLAQSSNDGSPNHPDSHSCRSVVSRVSSSVSSVSDRHTHTYGYGYDYD